Protein 9DDD (pdb70)

Secondary structure (DSSP, 8-state):
-HHHHHTT-GGGG-B-TTSPBPEE--TTT-----HHHHHHHHHHHHH----SS-B--HHHHHHHHHHHHHHHHHHHHHT--GGGEEEESSHHHHHHHHHHHTT-TTSTT---TT-EEEEETT--GGGTHHHHHHHHHH--EEEEE-B-TTSSB-TTS----TTEEEEEEESB-TTT-BBP-HHHHHHHHHTTT-EEEEE-TTTTTTS---HHHHT-SEEEEE------SS-EEEEE-HHHHHHPPPSS-STTSEEEE-SS-EEEPPTTGGG--SS--HHHHHHHHHHHHHHHHH-HHHHHHHHHHHHHHHHHHHHTSTTEEEES-SS-TTB-S-EEEEETTB-HHHHHHHHHHTTEE-EEE---HHHHHHTT-S-EEEE---TT--HHHHHHHHHHHHHHHHH-/--HHHHHTT-GGGG-B-TTSSBPEE--TTT-----HHHHHHHHHHHTTS---SSS--SHHHHHHHHHHHHHHHHHHHHHT--GGGEEEESSHHHHHHHHHHHTT-TT-TT---TT-EEEEETT--GGGTHHHHHHHHHH--EEEEE-B-TTSSB-TTS----TTEEEEEEESB-TTT-BBP-HHHHHHHHHHTT-EEEEE-TTTTTTS---HHHHT-SEEEEE------TT-EEEEE-HHHHHHPPPSS-STTSEEEE-SS-EEEPPTTGGG--SS--HHHHHHHHHHHHHHHHH-HHHHHHHHHHHHHHHHHHHHTSTTEEEES-SS-TTB-S-EEEEETTB-HHHHHHHHHHTTEE-EEE---HHHHHHTT-S-EEEE---TT--HHHHHHHHHHHHHHHHHH-/--HHHHS-HHHHHHHHS-SSBS--S--SEEEEE---EEEEEEE-TTSSBEEEEEEE----HHHHHHHHHHHHHHTT-BHHHHHHHHHHHHHHHTTTTS----HHHHGGGGGGGGGGG-HHHHHHHHHHHHHHHHHHHHHHHH-/-TTTS-HHHHHHHHS-SSBS--SS-SEEEEE---EEEEEEE-TTSSBEEEEEEE----HHHHHHHHHHHHHHTT-BHHHHHHHHHHHHHHHTTTSS----HHHHGGGGGGGGGGG-HHHHHHHHHHHHHHHHHHHHHHHH-

Solvent-accessible surface area: 36269 Å² total

InterPro domains:
  IPR000192 Aminotransferase class V domain [PF00266] (32-403)
  IPR010970 Cysteine desulfurase, SufS [TIGR01979] (12-415)
  IPR010970 Cysteine desulfurase, SufS [cd06453] (32-407)
  IPR015421 Pyridoxal phosphate-dependent transferase, major domain [G3DSA:3.40.640.10] (42-303)
  IPR015422 Pyridoxal phosphate-dependent transferase, small domain [G3DSA:3.90.1150.10] (13-406)
  IPR015424 Pyridoxal phosphate-dependent transferase [SSF53383] (9-409)
  IPR020578 Aminotransferase class-V, pyridoxal-phosphate binding site [PS00595] (224-243)

Nearest PDB structures (foldseek):
  8odq-assembly1_D  TM=1.002E+00  e=4.084E-85  Mycobacterium tuberculosis
  8odq-assembly1_B  TM=1.001E+00  e=7.851E-85  Mycobacterium tuberculosis
  7tlm-assembly1_A-2  TM=9.453E-01  e=9.768E-49  Lancefieldella parvula
  7tlr-assembly1_B  TM=9.310E-01  e=5.805E-48  Lancefieldella parvula
  6a6g-assembly1_A  TM=9.336E-01  e=8.532E-46  Fervidobacterium islandicum

Foldseek 3Di:
DQVVVLVQFVQQQDQAPLRAGAFEQACLVFNGAGPLLVVLLVVCVVPQDDFEPDDDDDSNVSLPCLQQVLLCLVCVQQAHHSQQKAKFQWLLVLLLFVLQLLCDPLFPLRAAALAEAEEELLDDVSQPVSNVVSCVVHVYYYYYFYADQQGAGDPVRDQDDLRYAEYEYECAGSAQQFGHPLQVSLVRCVVNPHAYEYECAPPSLAARHNPVVSVHQKYKYGQSLNFDRRIIMMGGDQVNQQRTAEDDEAPQFFDDDDVVDTHGDGGPSVHPHDGDPSSRSSSSSSSSVVCVVCPNHNFNVVQLVLQLLLLVLQVPDPQKDWRHHSDSVRGGDKTWIDHVPFAQVLLQVLLVSNSYHWDKAPSSCSSCVVVPHGITTMGTDGSNHDNVSSVSSSVSNVVSVVVD/DPLVVVLVQFVQQQDQAPLGHGAFEQACLVFNGAGPLLVVLLVVCVVPQDDFEPPDDDDSNVSLPVLQQVLLCLVCVLQAHHSQQKAKFQWLLVLLLFVLVLLCDPLFPLRAAALAEAEEELLDDVSQPVSNVVSCVNHVHHYDYFYADQQGAGDPVRDADALRYAEYEYECAGSAQQFGHPLQVVLVRCVVNPHAYEYECAPPSLAARHNPVVSVHAKYKYGQSLNFDRRIIMMGGDQVNQQRTAEDDDDPQQFDDDDPVDTHGDGGPSVHDHDGDPSSRSSSSSSSSVVCVVCPNHNFNVVQLVLQLLLLVLQVPDPQKDWNHHSDSVRGGDKTWIDGHPFAQVLLQVLLVSNNYHWDKFPSSCSSQVSVPHGITTMGTDGSNHDNVSSVSSSVSNNVSVVVRD/DLVCLQVPPLLQCCLVVFPQEDDDDDFLFWDWFPCIKIKTWHADPVRFATQGIYMYHDDDSQLRSLLSLLRVQRHGHTLVLSVVLLVQLLCQLCVLLPHQGDCVSRPSSSSNNSNSVVVVCSCSNCGNSVRCNVNSVSSSVSD/DCLQVPPLLQCCLVVFPQEDDDDDFQFWDWFPCIKIKTWHADPVRFATQGIYMYHDDDSQLRSLLSLLRVQRHGHTLVLSVVLLVQLLCQLCVLLPHQGDCVSRPSSSSNSSNSVVVVCSCSNNGNSVSVNVNSVSSSVSD

GO terms:
  GO:0005886 plasma membrane (C, HDA)
  GO:0005515 protein binding (F, IPI)

B-factor: mean 35.49, std 12.73, range [15.18, 85.09]

Structure (mmCIF, N/CA/C/O backbone):
data_9DDD
#
_entry.id   9DDD
#
_cell.length_a   66.799
_cell.length_b   73.616
_cell.length_c   76.349
_cell.angle_alpha   91.03
_cell.angle_beta   100.22
_cell.angle_gamma   110.02
#
_symmetry.space_group_name_H-M   'P 1'
#
loop_
_entity.id
_entity.type
_entity.pdbx_description
1 polymer 'Probable cysteine desulfurase'
2 polymer 'Possible nitrogen fixation related protein'
3 non-polymer ALANINE
4 non-polymer 'ZINC ION'
5 water water
#
loop_
_atom_site.group_PDB
_atom_site.id
_atom_site.type_symbol
_atom_site.label_atom_id
_atom_site.label_alt_id
_atom_site.label_comp_id
_atom_site.label_asym_id
_atom_site.label_entity_id
_atom_site.label_seq_id
_atom_site.pdbx_PDB_ins_code
_atom_site.Cartn_x
_atom_site.Cartn_y
_atom_site.Cartn_z
_atom_site.occupancy
_atom_site.B_iso_or_equiv
_atom_site.auth_seq_id
_atom_site.auth_comp_id
_atom_site.auth_asym_id
_atom_site.auth_atom_id
_atom_site.pdbx_PDB_model_num
ATOM 1 N N . ASP A 1 9 ? -15.177 17.407 -11.120 1.00 49.78 9 ASP A N 1
ATOM 2 C CA . ASP A 1 9 ? -16.383 17.861 -10.377 1.00 50.35 9 ASP A CA 1
ATOM 3 C C . ASP A 1 9 ? -16.425 17.173 -9.014 1.00 47.91 9 ASP A C 1
ATOM 4 O O . ASP A 1 9 ? -16.812 16.012 -8.910 1.00 45.39 9 ASP A O 1
ATOM 9 N N . LEU A 1 10 ? -16.088 17.937 -7.969 1.00 46.84 10 LEU A N 1
ATOM 10 C CA . LEU A 1 10 ? -15.787 17.392 -6.657 1.00 46.06 10 LEU A CA 1
ATOM 11 C C . LEU A 1 10 ? -17.070 17.008 -5.919 1.00 44.85 10 LEU A C 1
ATOM 12 O O . LEU A 1 10 ? -17.098 15.987 -5.234 1.00 40.91 10 LEU A O 1
ATOM 17 N N . ALA A 1 11 ? -18.128 17.821 -6.067 1.00 41.91 11 ALA A N 1
ATOM 18 C CA . ALA A 1 11 ? -19.427 17.540 -5.464 1.00 39.33 11 ALA A CA 1
ATOM 19 C C . ALA A 1 11 ? -20.009 16.234 -6.009 1.00 36.25 11 ALA A C 1
ATOM 20 O O . ALA A 1 11 ? -20.627 15.479 -5.263 1.00 37.21 11 ALA A O 1
ATOM 22 N N . ALA A 1 12 ? -19.814 15.980 -7.309 1.00 33.76 12 ALA A N 1
ATOM 23 C CA . ALA A 1 12 ? -20.313 14.772 -7.949 1.00 34.44 12 ALA A CA 1
ATOM 24 C C . ALA A 1 12 ? -19.477 13.555 -7.539 1.00 33.87 12 ALA A C 1
ATOM 25 O O . ALA A 1 12 ? -20.026 12.464 -7.393 1.00 33.84 12 ALA A O 1
ATOM 27 N N . ILE A 1 13 ? -18.159 13.748 -7.372 1.00 32.21 13 ILE A N 1
ATOM 28 C CA . ILE A 1 13 ? -17.268 12.698 -6.887 1.00 32.88 13 ILE A CA 1
ATOM 29 C C . ILE A 1 13 ? -17.680 12.293 -5.469 1.00 30.56 13 ILE A C 1
ATOM 30 O O . ILE A 1 13 ? -17.912 11.111 -5.206 1.00 29.27 13 ILE A O 1
ATOM 35 N N . ARG A 1 14 ? -17.842 13.281 -4.581 1.00 29.02 14 ARG A N 1
ATOM 36 C CA . ARG A 1 14 ? -18.175 13.028 -3.187 1.00 28.91 14 ARG A CA 1
ATOM 37 C C . ARG A 1 14 ? -19.533 12.341 -3.049 1.00 30.15 14 ARG A C 1
ATOM 38 O O . ARG A 1 14 ? -19.707 11.523 -2.140 1.00 28.76 14 ARG A O 1
ATOM 46 N N . ALA A 1 15 ? -20.477 12.647 -3.955 1.00 29.28 15 ALA A N 1
ATOM 47 C CA . ALA A 1 15 ? -21.802 12.040 -3.916 1.00 30.97 15 ALA A CA 1
ATOM 48 C C . ALA A 1 15 ? -21.750 10.539 -4.209 1.00 29.74 15 ALA A C 1
ATOM 49 O O . ALA A 1 15 ? -22.723 9.840 -3.942 1.00 28.66 15 ALA A O 1
ATOM 51 N N . ASP A 1 16 ? -20.624 10.047 -4.751 1.00 31.04 16 ASP A N 1
ATOM 52 C CA . ASP A 1 16 ? -20.452 8.627 -5.028 1.00 29.75 16 ASP A CA 1
ATOM 53 C C . ASP A 1 16 ? -20.111 7.827 -3.765 1.00 28.43 16 ASP A C 1
ATOM 54 O O . ASP A 1 16 ? -20.229 6.602 -3.789 1.00 27.43 16 ASP A O 1
ATOM 59 N N . PHE A 1 17 ? -19.682 8.492 -2.680 1.00 26.35 17 PHE A N 1
ATOM 60 C CA . PHE A 1 17 ? -19.179 7.799 -1.496 1.00 26.40 17 PHE A CA 1
ATOM 61 C C . PHE A 1 17 ? -20.148 7.939 -0.320 1.00 26.68 17 PHE A C 1
ATOM 62 O O . PHE A 1 17 ? -20.139 8.963 0.366 1.00 27.14 17 PHE A O 1
ATOM 70 N N . PRO A 1 18 ? -20.979 6.916 -0.005 1.00 26.50 18 PRO A N 1
ATOM 71 C CA . PRO A 1 18 ? -21.961 7.037 1.077 1.00 27.45 18 PRO A CA 1
ATOM 72 C C . PRO A 1 18 ? -21.400 7.411 2.450 1.00 26.35 18 PRO A C 1
ATOM 73 O O . PRO A 1 18 ? -22.055 8.118 3.210 1.00 25.41 18 PRO A O 1
ATOM 77 N N . ILE A 1 19 ? -20.174 6.969 2.765 1.00 25.12 19 ILE A N 1
ATOM 78 C CA . ILE A 1 19 ? -19.636 7.156 4.107 1.00 25.17 19 ILE A CA 1
ATOM 79 C C . ILE A 1 19 ? -19.357 8.635 4.383 1.00 25.44 19 ILE A C 1
ATOM 80 O O . ILE A 1 19 ? -19.331 9.048 5.541 1.00 24.12 19 ILE A O 1
ATOM 85 N N . LEU A 1 20 ? -19.148 9.427 3.323 1.00 26.32 20 LEU A N 1
ATOM 86 C CA . LEU A 1 20 ? -18.772 10.823 3.470 1.00 29.98 20 LEU A CA 1
ATOM 87 C C . LEU A 1 20 ? -19.921 11.679 4.009 1.00 31.20 20 LEU A C 1
ATOM 88 O O . LEU A 1 20 ? -19.679 12.821 4.383 1.00 31.61 20 LEU A O 1
ATOM 93 N N . LYS A 1 21 ? -21.144 11.127 4.050 1.00 33.27 21 LYS A N 1
ATOM 94 C CA . LYS A 1 21 ? -22.304 11.801 4.615 1.00 35.22 21 LYS A CA 1
ATOM 95 C C . LYS A 1 21 ? -22.385 11.588 6.124 1.00 35.49 21 LYS A C 1
ATOM 96 O O . LYS A 1 21 ? -23.218 12.198 6.796 1.00 33.02 21 LYS A O 1
ATOM 102 N N . ARG A 1 22 ? -21.532 10.715 6.670 1.00 32.03 22 ARG A N 1
ATOM 103 C CA . ARG A 1 22 ? -21.728 10.294 8.042 1.00 31.48 22 ARG A CA 1
ATOM 104 C C . ARG A 1 22 ? -21.431 11.433 9.018 1.00 29.76 22 ARG A C 1
ATOM 105 O O . ARG A 1 22 ? -20.448 12.156 8.870 1.00 28.21 22 ARG A O 1
ATOM 113 N N . ILE A 1 23 ? -22.288 11.552 10.042 1.00 28.99 23 ILE A N 1
ATOM 114 C CA . ILE A 1 23 ? -22.089 12.494 11.133 1.00 29.67 23 ILE A CA 1
ATOM 115 C C . ILE A 1 23 ? -21.423 11.750 12.284 1.00 28.70 23 ILE A C 1
ATOM 116 O O . ILE A 1 23 ? -21.897 10.696 12.693 1.00 27.75 23 ILE A O 1
ATOM 121 N N . MET A 1 24 ? -20.327 12.317 12.796 1.00 27.36 24 MET A N 1
ATOM 122 C CA . MET A 1 24 ? -19.488 11.635 13.763 1.00 30.29 24 MET A CA 1
ATOM 123 C C . MET A 1 24 ? -19.994 11.939 15.174 1.00 31.98 24 MET A C 1
ATOM 124 O O . MET A 1 24 ? -20.929 12.712 15.342 1.00 30.48 24 MET A O 1
ATOM 129 N N . ARG A 1 25 ? -19.388 11.314 16.192 1.00 35.04 25 ARG A N 1
ATOM 130 C CA . ARG A 1 25 ? -19.964 11.320 17.532 1.00 36.63 25 ARG A CA 1
ATOM 131 C C . ARG A 1 25 ? -19.993 12.737 18.120 1.00 38.97 25 ARG A C 1
ATOM 132 O O . ARG A 1 25 ? -20.800 13.010 19.004 1.00 42.43 25 ARG A O 1
ATOM 140 N N . GLY A 1 26 ? -19.123 13.632 17.635 1.00 36.35 26 GLY A N 1
ATOM 141 C CA . GLY A 1 26 ? -19.078 15.005 18.114 1.00 37.99 26 GLY A CA 1
ATOM 142 C C . GLY A 1 26 ? -20.087 15.937 17.440 1.00 38.06 26 GLY A C 1
ATOM 143 O O . GLY A 1 26 ? -20.109 17.119 17.757 1.00 39.67 26 GLY A O 1
ATOM 144 N N . GLY A 1 27 ? -20.907 15.422 16.512 1.00 38.12 27 GLY A N 1
ATOM 145 C CA . GLY A 1 27 ? -21.897 16.227 15.806 1.00 38.53 27 GLY A CA 1
ATOM 146 C C . GLY A 1 27 ? -21.363 16.820 14.500 1.00 38.37 27 GLY A C 1
ATOM 147 O O . GLY A 1 27 ? -22.112 17.423 13.738 1.00 40.57 27 GLY A O 1
ATOM 148 N N . ASN A 1 28 ? -20.068 16.620 14.234 1.00 37.36 28 ASN A N 1
ATOM 149 C CA . ASN A 1 28 ? -19.416 17.136 13.042 1.00 37.10 28 ASN A CA 1
ATOM 150 C C . ASN A 1 28 ? -19.451 16.088 11.928 1.00 34.08 28 ASN A C 1
ATOM 151 O O . ASN A 1 28 ? -19.239 14.899 12.178 1.00 30.81 28 ASN A O 1
ATOM 156 N N . PRO A 1 29 ? -19.663 16.495 10.655 1.00 32.51 29 PRO A N 1
ATOM 157 C CA . PRO A 1 29 ? -19.540 15.572 9.534 1.00 31.57 29 PRO A CA 1
ATOM 158 C C . PRO A 1 29 ? -18.099 15.076 9.389 1.00 29.79 29 PRO A C 1
ATOM 159 O O . PRO A 1 29 ? -17.141 15.788 9.697 1.00 27.03 29 PRO A O 1
ATOM 163 N N . LEU A 1 30 ? -17.977 13.823 8.933 1.00 28.46 30 LEU A N 1
ATOM 164 C CA . LEU A 1 30 ? -16.691 13.175 8.743 1.00 26.32 30 LEU A CA 1
ATOM 165 C C . LEU A 1 30 ? -15.835 14.021 7.802 1.00 25.78 30 LEU A C 1
ATOM 166 O O . LEU A 1 30 ? -16.298 14.409 6.731 1.00 27.37 30 LEU A O 1
ATOM 171 N N . ALA A 1 31 ? -14.609 14.329 8.238 1.00 25.44 31 ALA A N 1
ATOM 172 C CA . ALA A 1 31 ? -13.551 14.785 7.351 1.00 25.02 31 ALA A CA 1
ATOM 173 C C . ALA A 1 31 ? -12.462 13.719 7.360 1.00 23.48 31 ALA A C 1
ATOM 174 O O . ALA A 1 31 ? -11.649 13.665 8.275 1.00 24.86 31 ALA A O 1
ATOM 176 N N . TYR A 1 32 ? -12.482 12.845 6.355 1.00 22.53 32 TYR A N 1
ATOM 177 C CA . TYR A 1 32 ? -11.634 11.667 6.370 1.00 22.43 32 TYR A CA 1
ATOM 178 C C . TYR A 1 32 ? -10.298 11.994 5.709 1.00 21.56 32 TYR A C 1
ATOM 179 O O . TYR A 1 32 ? -10.208 12.007 4.483 1.00 22.44 32 TYR A O 1
ATOM 188 N N . LEU A 1 33 ? -9.280 12.260 6.537 1.00 21.42 33 LEU A N 1
ATOM 189 C CA . LEU A 1 33 ? -7.927 12.521 6.057 1.00 21.35 33 LEU A CA 1
ATOM 190 C C . LEU A 1 33 ? -6.997 11.358 6.410 1.00 21.08 33 LEU A C 1
ATOM 191 O O . LEU A 1 33 ? -5.869 11.589 6.828 1.00 20.21 33 LEU A O 1
ATOM 196 N N . ASP A 1 34 ? -7.452 10.111 6.206 1.00 21.98 34 ASP A N 1
ATOM 197 C CA . ASP A 1 34 ? -6.632 8.946 6.511 1.00 23.98 34 ASP A CA 1
ATOM 198 C C . ASP A 1 34 ? -6.724 7.913 5.382 1.00 24.64 34 ASP A C 1
ATOM 199 O O . ASP A 1 34 ? -6.581 6.718 5.631 1.00 24.50 34 ASP A O 1
ATOM 204 N N . SER A 1 35 ? -6.926 8.383 4.141 1.00 23.31 35 SER A N 1
ATOM 205 C CA . SER A 1 35 ? -6.909 7.540 2.954 1.00 24.78 35 SER A CA 1
ATOM 206 C C . SER A 1 35 ? -5.556 6.843 2.753 1.00 25.40 35 SER A C 1
ATOM 207 O O . SER A 1 35 ? -5.467 5.824 2.065 1.00 25.20 35 SER A O 1
ATOM 210 N N . GLY A 1 36 ? -4.492 7.383 3.357 1.00 26.04 36 GLY A N 1
ATOM 211 C CA . GLY A 1 36 ? -3.195 6.726 3.331 1.00 26.74 36 GLY A CA 1
ATOM 212 C C . GLY A 1 36 ? -3.211 5.354 4.007 1.00 27.10 36 GLY A C 1
ATOM 213 O O . GLY A 1 36 ? -2.432 4.485 3.629 1.00 27.55 36 GLY A O 1
ATOM 214 N N . ALA A 1 37 ? -4.068 5.187 5.028 1.00 25.73 37 ALA A N 1
ATOM 215 C CA . ALA A 1 37 ? -4.226 3.920 5.727 1.00 26.78 37 ALA A CA 1
ATOM 216 C C . ALA A 1 37 ? -5.200 3.019 4.966 1.00 26.28 37 ALA A C 1
ATOM 217 O O . ALA A 1 37 ? -4.9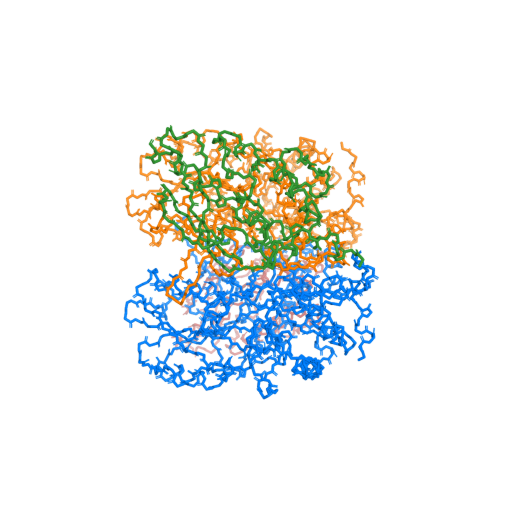20 1.841 4.775 1.00 25.99 37 ALA A O 1
ATOM 219 N N . THR A 1 38 ? -6.352 3.580 4.575 1.00 23.86 38 THR A N 1
ATOM 220 C CA . THR A 1 38 ? -7.338 2.876 3.768 1.00 22.39 38 THR A CA 1
ATOM 221 C C . THR A 1 38 ? -8.299 3.910 3.180 1.00 21.58 38 THR A C 1
ATOM 222 O O . THR A 1 38 ? -8.717 4.843 3.867 1.00 21.81 38 THR A O 1
ATOM 226 N N . SER A 1 39 ? -8.628 3.751 1.896 1.00 21.43 39 SER A N 1
ATOM 227 C CA . SER A 1 39 ? -9.496 4.692 1.206 1.00 22.52 39 SER A CA 1
ATOM 228 C C . SER A 1 39 ? -10.951 4.251 1.361 1.00 22.16 39 SER A C 1
ATOM 229 O O . SER A 1 39 ? -11.224 3.120 1.766 1.00 21.85 39 SER A O 1
ATOM 232 N N . GLN A 1 40 ? -11.883 5.169 1.069 1.00 22.39 40 GLN A N 1
ATOM 233 C CA . GLN A 1 40 ? -13.304 4.866 1.077 1.00 23.65 40 GLN A CA 1
ATOM 234 C C . GLN A 1 40 ? -13.739 4.397 -0.314 1.00 24.11 40 GLN A C 1
ATOM 235 O O . GLN A 1 40 ? -12.984 4.501 -1.283 1.00 22.87 40 GLN A O 1
ATOM 241 N N . ARG A 1 41 ? -14.958 3.844 -0.387 1.00 25.14 41 ARG A N 1
ATOM 242 C CA . ARG A 1 41 ? -15.424 3.101 -1.548 1.00 25.61 41 ARG A CA 1
ATOM 243 C C . ARG A 1 41 ? -16.575 3.846 -2.220 1.00 24.95 41 ARG A C 1
ATOM 244 O O . ARG A 1 41 ? -17.549 4.199 -1.561 1.00 22.77 41 ARG A O 1
ATOM 252 N N . PRO A 1 42 ? -16.508 4.094 -3.546 1.00 24.24 42 PRO A N 1
ATOM 253 C CA . PRO A 1 42 ? -17.650 4.637 -4.278 1.00 25.42 42 PRO A CA 1
ATOM 254 C C . PRO A 1 42 ? -18.675 3.551 -4.612 1.00 26.27 42 PRO A C 1
ATOM 255 O O . PRO A 1 42 ? -18.337 2.367 -4.696 1.00 23.84 42 PRO A O 1
ATOM 259 N N . LEU A 1 43 ? -19.929 3.977 -4.811 1.00 26.75 43 LEU A N 1
ATOM 260 C CA . LEU A 1 43 ? -21.019 3.081 -5.168 1.00 29.08 43 LEU A CA 1
ATOM 261 C C . LEU A 1 43 ? -20.644 2.218 -6.372 1.00 27.75 43 LEU A C 1
ATOM 262 O O . LEU A 1 43 ? -21.065 1.067 -6.458 1.00 27.97 43 LEU A O 1
ATOM 267 N N . GLN A 1 44 ? -19.860 2.778 -7.299 1.00 26.32 44 GLN A N 1
ATOM 268 C CA . GLN A 1 44 ? -19.516 2.096 -8.535 1.00 27.42 44 GLN A CA 1
ATOM 269 C C . GLN A 1 44 ? -18.739 0.813 -8.220 1.00 26.19 44 GLN A C 1
ATOM 270 O O . GLN A 1 44 ? -18.906 -0.201 -8.892 1.00 25.63 44 GLN A O 1
ATOM 276 N N . VAL A 1 45 ? -17.895 0.866 -7.187 1.00 25.03 45 VAL A N 1
ATOM 277 C CA . VAL A 1 45 ? -17.080 -0.273 -6.797 1.00 24.48 45 VAL A CA 1
ATOM 278 C C . VAL A 1 45 ? -17.932 -1.275 -6.021 1.00 23.54 45 VAL A C 1
ATOM 279 O O . VAL A 1 45 ? -17.870 -2.470 -6.302 1.00 22.90 45 VAL A O 1
ATOM 283 N N . LEU A 1 46 ? -18.707 -0.770 -5.047 1.00 23.96 46 LEU A N 1
ATOM 284 C CA . LEU A 1 46 ? -19.596 -1.582 -4.227 1.00 24.79 46 LEU A CA 1
ATOM 285 C C . LEU A 1 46 ? -20.598 -2.324 -5.110 1.00 26.29 46 LEU A C 1
ATOM 286 O O . LEU A 1 46 ? -20.886 -3.491 -4.862 1.00 24.98 46 LEU A O 1
ATOM 291 N N . ASP A 1 47 ? -21.118 -1.629 -6.134 1.00 26.03 47 ASP A N 1
ATOM 292 C CA . ASP A 1 47 ? -22.145 -2.172 -7.009 1.00 26.26 47 ASP A CA 1
ATOM 293 C C . ASP A 1 47 ? -21.560 -3.190 -7.989 1.00 24.05 47 ASP A C 1
ATOM 294 O O . ASP A 1 47 ? -22.183 -4.217 -8.226 1.00 23.20 47 ASP A O 1
ATOM 299 N N . ALA A 1 48 ? -20.373 -2.935 -8.547 1.00 24.45 48 ALA A N 1
ATOM 300 C CA . ALA A 1 48 ? -19.753 -3.890 -9.460 1.00 26.15 48 ALA A CA 1
ATOM 301 C C . ALA A 1 48 ? -19.590 -5.261 -8.795 1.00 26.42 48 ALA A C 1
ATOM 302 O O . ALA A 1 48 ? -19.871 -6.297 -9.412 1.00 24.29 48 ALA A O 1
ATOM 304 N N . GLU A 1 49 ? -19.116 -5.255 -7.543 1.00 26.32 49 GLU A N 1
ATOM 305 C CA . GLU A 1 49 ? -18.862 -6.482 -6.802 1.00 27.62 49 GLU A CA 1
ATOM 306 C C . GLU A 1 49 ? -20.177 -7.193 -6.471 1.00 27.03 49 GLU A C 1
ATOM 307 O O . GLU A 1 49 ? -20.293 -8.405 -6.643 1.00 25.36 49 GLU A O 1
ATOM 313 N N . ARG A 1 50 ? -21.164 -6.433 -5.988 1.00 27.74 50 ARG A N 1
ATOM 314 C CA . ARG A 1 50 ? -22.441 -7.005 -5.591 1.00 28.37 50 ARG A CA 1
ATOM 315 C C . ARG A 1 50 ? -23.192 -7.561 -6.803 1.00 27.08 50 ARG A C 1
ATOM 316 O O . ARG A 1 50 ? -23.838 -8.601 -6.689 1.00 26.35 50 ARG A O 1
ATOM 324 N N . GLU A 1 51 ? -23.097 -6.879 -7.954 1.00 28.27 51 GLU A N 1
ATOM 325 C CA . GLU A 1 51 ? -23.727 -7.339 -9.188 1.00 30.10 51 GLU A CA 1
ATOM 326 C C . GLU A 1 51 ? -23.085 -8.643 -9.668 1.00 27.56 51 GLU A C 1
ATOM 327 O O . GLU A 1 51 ? -23.782 -9.535 -10.149 1.00 25.25 51 GLU A O 1
ATOM 333 N N . PHE A 1 52 ? -21.752 -8.734 -9.570 1.00 25.26 52 PHE A N 1
ATOM 334 C CA . PHE A 1 52 ? -21.047 -9.967 -9.889 1.00 25.02 52 PHE A CA 1
ATOM 335 C C . PHE A 1 52 ? -21.510 -11.108 -8.981 1.00 24.31 52 PHE A C 1
ATOM 336 O O . PHE A 1 52 ? -21.769 -12.213 -9.447 1.00 25.02 52 PHE A O 1
ATOM 344 N N . LEU A 1 53 ? -21.608 -10.845 -7.673 1.00 24.04 53 LEU A N 1
ATOM 345 C CA . LEU A 1 53 ? -21.900 -11.891 -6.706 1.00 23.29 53 LEU A CA 1
ATOM 346 C C . LEU A 1 53 ? -23.336 -12.413 -6.839 1.00 24.02 53 LEU A C 1
ATOM 347 O O . LEU A 1 53 ? -23.580 -13.594 -6.603 1.00 23.84 53 LEU A O 1
ATOM 352 N N . THR A 1 54 ? -24.284 -11.550 -7.223 1.00 25.10 54 THR A N 1
ATOM 353 C CA . THR A 1 54 ? -25.681 -11.957 -7.308 1.00 26.38 54 THR A CA 1
ATOM 354 C C . THR A 1 54 ? -26.042 -12.486 -8.701 1.00 28.19 54 THR A C 1
ATOM 355 O O . THR A 1 54 ? -27.165 -12.965 -8.889 1.00 28.57 54 THR A O 1
ATOM 359 N N . ALA A 1 55 ? -25.103 -12.466 -9.663 1.00 27.90 55 ALA A N 1
ATOM 360 C CA . ALA A 1 55 ? -25.416 -12.871 -11.033 1.00 30.52 55 ALA A CA 1
ATOM 361 C C . ALA A 1 55 ? -24.503 -13.990 -11.547 1.00 30.79 55 ALA A C 1
ATOM 362 O O . ALA A 1 55 ? -25.002 -14.955 -12.129 1.00 29.47 55 ALA A O 1
ATOM 364 N N . SER A 1 56 ? -23.179 -13.863 -11.339 1.00 29.49 56 SER A N 1
ATOM 365 C CA . SER A 1 56 ? -22.200 -14.623 -12.105 1.00 29.88 56 SER A CA 1
ATOM 366 C C . SER A 1 56 ? -21.208 -15.384 -11.224 1.00 29.30 56 SER A C 1
ATOM 367 O O . SER A 1 56 ? -20.171 -15.810 -11.729 1.00 30.63 56 SER A O 1
ATOM 370 N N . ASN A 1 57 ? -21.526 -15.576 -9.936 1.00 28.10 57 ASN A N 1
ATOM 371 C CA . ASN A 1 57 ? -20.593 -16.166 -8.987 1.00 27.43 57 ASN A CA 1
ATOM 372 C C . ASN A 1 57 ? -20.450 -17.666 -9.243 1.00 27.83 57 ASN A C 1
ATOM 373 O O . ASN A 1 57 ? -21.373 -18.450 -9.038 1.00 29.85 57 ASN A O 1
ATOM 378 N N . GLY A 1 58 ? -19.256 -18.051 -9.687 1.00 27.93 58 GLY A N 1
ATOM 379 C CA . GLY A 1 58 ? -18.903 -19.438 -9.934 1.00 27.28 58 GLY A CA 1
ATOM 380 C C . GLY A 1 58 ? -17.390 -19.574 -9.838 1.00 27.69 58 GLY A C 1
ATOM 381 O O . GLY A 1 58 ? -16.702 -18.557 -9.732 1.00 28.31 58 GLY A O 1
ATOM 382 N N . ALA A 1 59 ? -16.881 -20.809 -9.855 1.00 28.02 59 ALA A N 1
ATOM 383 C CA . ALA A 1 59 ? -15.446 -21.027 -9.738 1.00 30.06 59 ALA A CA 1
ATOM 384 C C . ALA A 1 59 ? -14.749 -20.603 -11.033 1.00 31.47 59 ALA A C 1
ATOM 385 O O . ALA A 1 59 ? -15.323 -20.730 -12.112 1.00 33.12 59 ALA A O 1
ATOM 387 N N . VAL A 1 60 ? -13.513 -20.098 -10.919 1.00 30.68 60 VAL A N 1
ATOM 388 C CA . VAL A 1 60 ? -12.771 -19.598 -12.068 1.00 33.10 60 VAL A CA 1
ATOM 389 C C . VAL A 1 60 ? -11.800 -20.676 -12.550 1.00 33.86 60 VAL A C 1
ATOM 390 O O . VAL A 1 60 ? -11.249 -21.410 -11.737 1.00 33.54 60 VAL A O 1
ATOM 394 N N . HIS A 1 61 ? -11.600 -20.755 -13.872 1.00 36.87 61 HIS A N 1
ATOM 395 C CA . HIS A 1 61 ? -10.618 -21.646 -14.481 1.00 42.98 61 HIS A CA 1
ATOM 396 C C . HIS A 1 61 ? -10.940 -23.109 -14.183 1.00 48.44 61 HIS A C 1
ATOM 397 O O . HIS A 1 61 ? -10.038 -23.925 -13.996 1.00 51.84 61 HIS A O 1
ATOM 404 N N . ARG A 1 62 ? -12.235 -23.430 -14.142 1.00 55.91 62 ARG A N 1
ATOM 405 C CA . ARG A 1 62 ? -12.687 -24.803 -13.979 1.00 59.87 62 ARG A CA 1
ATOM 406 C C . ARG A 1 62 ? -13.605 -25.133 -15.154 1.00 58.83 62 ARG A C 1
ATOM 407 O O . ARG A 1 62 ? -13.916 -24.270 -15.974 1.00 54.53 62 ARG A O 1
ATOM 415 N N . GLY A 1 63 ? -14.027 -26.398 -15.223 1.00 59.50 63 GLY A N 1
ATOM 416 C CA . GLY A 1 63 ? -14.920 -26.856 -16.272 1.00 57.80 63 GLY A CA 1
ATOM 417 C C . GLY A 1 63 ? -16.244 -27.346 -15.692 1.00 56.33 63 GLY A C 1
ATOM 418 O O . GLY A 1 63 ? -16.251 -27.986 -14.641 1.00 53.99 63 GLY A O 1
ATOM 419 N N . ALA A 1 64 ? -17.359 -27.045 -16.374 1.00 54.45 64 ALA A N 1
ATOM 420 C CA . ALA A 1 64 ? -17.376 -26.205 -17.565 1.00 50.90 64 ALA A CA 1
ATOM 421 C C . ALA A 1 64 ? -18.736 -25.525 -17.713 1.00 45.15 64 ALA A C 1
ATOM 422 O O . ALA A 1 64 ? -19.157 -25.209 -18.823 1.00 46.26 64 ALA A O 1
ATOM 424 N N . HIS A 1 65 ? -19.405 -25.263 -16.585 1.00 37.63 65 HIS A N 1
ATOM 425 C CA . HIS A 1 65 ? -20.753 -24.721 -16.617 1.00 35.97 65 HIS A CA 1
ATOM 426 C C . HIS A 1 65 ? -20.706 -23.206 -16.817 1.00 33.76 65 HIS A C 1
ATOM 427 O O . HIS A 1 65 ? -19.637 -22.592 -16.792 1.00 31.88 65 HIS A O 1
ATOM 434 N N . GLN A 1 66 ? -21.885 -22.618 -17.039 1.00 32.08 66 GLN A N 1
ATOM 435 C CA . GLN A 1 66 ? -22.014 -21.246 -17.503 1.00 31.92 66 GLN A CA 1
ATOM 436 C C . GLN A 1 66 ? -21.472 -20.241 -16.481 1.00 31.66 66 GLN A C 1
ATOM 437 O O . GLN A 1 66 ? -20.852 -19.247 -16.873 1.00 28.27 66 GLN A O 1
ATOM 443 N N . LEU A 1 67 ? -21.751 -20.468 -15.184 1.00 29.55 67 LEU A N 1
ATOM 444 C CA . LEU A 1 67 ? -21.320 -19.544 -14.141 1.00 29.60 67 LEU A CA 1
ATOM 445 C C . LEU A 1 67 ? -19.794 -19.512 -14.081 1.00 28.21 67 LEU A C 1
ATOM 446 O O . LEU A 1 67 ? -19.213 -18.460 -13.857 1.00 27.78 67 LEU A O 1
ATOM 451 N N . MET A 1 68 ? -19.160 -20.666 -14.303 1.00 28.89 68 MET A N 1
ATOM 452 C CA . MET A 1 68 ? -17.710 -20.759 -14.367 1.00 31.25 68 MET A CA 1
ATOM 453 C C . MET A 1 68 ? -17.157 -19.888 -15.492 1.00 30.20 68 MET A C 1
ATOM 454 O O . MET A 1 68 ? -16.131 -19.234 -15.311 1.00 27.66 68 MET A O 1
ATOM 459 N N . GLU A 1 69 ? -17.824 -19.907 -16.653 1.00 30.80 69 GLU A N 1
ATOM 460 C CA . GLU A 1 69 ? -17.384 -19.152 -17.821 1.00 32.24 69 GLU A CA 1
ATOM 461 C C . GLU A 1 69 ? -17.484 -17.649 -17.543 1.00 30.56 69 GLU A C 1
ATOM 462 O O . GLU A 1 69 ? -16.555 -16.900 -17.838 1.00 29.31 69 GLU A O 1
ATOM 468 N N . GLU A 1 70 ? -18.604 -17.214 -16.953 1.00 29.70 70 GLU A N 1
ATOM 469 C CA . GLU A 1 70 ? -18.821 -15.805 -16.647 1.00 30.81 70 GLU A CA 1
ATOM 470 C C . GLU A 1 70 ? -17.859 -15.308 -15.561 1.00 28.49 70 GLU A C 1
ATOM 471 O O . GLU A 1 70 ? -17.340 -14.199 -15.660 1.00 27.23 70 GLU A O 1
ATOM 477 N N . ALA A 1 71 ? -17.649 -16.118 -14.517 1.00 27.74 71 ALA A N 1
ATOM 478 C CA . ALA A 1 71 ? -16.686 -15.796 -13.473 1.00 27.43 71 ALA A CA 1
ATOM 479 C C . ALA A 1 71 ? -15.283 -15.639 -14.060 1.00 26.95 71 ALA A C 1
ATOM 480 O O . ALA A 1 71 ? -14.564 -14.711 -13.700 1.00 25.77 71 ALA A O 1
ATOM 482 N N . THR A 1 72 ? -14.885 -16.567 -14.937 1.00 28.27 72 THR A N 1
ATOM 483 C CA . THR A 1 72 ? -13.539 -16.553 -15.497 1.00 29.46 72 THR A CA 1
ATOM 484 C C . THR A 1 72 ? -13.335 -15.286 -16.329 1.00 29.44 72 THR A C 1
ATOM 485 O O . THR A 1 72 ? -12.316 -14.600 -16.200 1.00 28.05 72 THR A O 1
ATOM 489 N N . ASP A 1 73 ? -14.331 -14.959 -17.156 1.00 29.86 73 ASP A N 1
ATOM 490 C CA . ASP A 1 73 ? -14.311 -13.745 -17.955 1.00 31.84 73 ASP A CA 1
ATOM 491 C C . ASP A 1 73 ? -14.151 -12.506 -17.071 1.00 30.18 73 ASP A C 1
ATOM 492 O O . ASP A 1 73 ? -13.382 -11.607 -17.406 1.00 29.28 73 ASP A O 1
ATOM 497 N N . ALA A 1 74 ? -14.915 -12.431 -15.976 1.00 27.79 74 ALA A N 1
ATOM 498 C CA . ALA A 1 74 ? -14.868 -11.266 -15.101 1.00 28.19 74 ALA A CA 1
ATOM 499 C C . ALA A 1 74 ? -13.490 -11.149 -14.453 1.00 27.29 74 ALA A C 1
ATOM 500 O O . ALA A 1 74 ? -12.968 -10.046 -14.309 1.00 27.81 74 ALA A O 1
ATOM 502 N N . TYR A 1 75 ? -12.924 -12.299 -14.062 1.00 26.93 75 TYR A N 1
ATOM 503 C CA . TYR A 1 75 ? -11.617 -12.380 -13.432 1.00 27.75 75 TYR A CA 1
ATOM 504 C C . TYR A 1 75 ? -10.524 -11.898 -14.385 1.00 28.30 75 TYR A C 1
ATOM 505 O O . TYR A 1 75 ? -9.693 -11.077 -14.004 1.00 27.49 75 TYR A O 1
ATOM 514 N N . GLU A 1 76 ? -10.508 -12.425 -15.616 1.00 29.41 76 GLU A N 1
ATOM 515 C CA . GLU A 1 76 ? -9.413 -12.162 -16.538 1.00 31.19 76 GLU A CA 1
ATOM 516 C C . GLU A 1 76 ? -9.568 -10.779 -17.168 1.00 30.30 76 GLU A C 1
ATOM 517 O O . GLU A 1 76 ? -8.567 -10.120 -17.448 1.00 28.72 76 GLU A O 1
ATOM 523 N N . GLN A 1 77 ? -10.810 -10.321 -17.365 1.00 30.33 77 GLN A N 1
ATOM 524 C CA . GLN A 1 77 ? -11.039 -8.958 -17.826 1.00 31.43 77 GLN A CA 1
ATOM 525 C C . GLN A 1 77 ? -10.642 -7.967 -16.726 1.00 31.10 77 GLN A C 1
ATOM 526 O O . GLN A 1 77 ? -10.124 -6.889 -17.017 1.00 28.93 77 GLN A O 1
ATOM 532 N N . GLY A 1 78 ? -10.887 -8.330 -15.460 1.00 27.90 78 GLY A N 1
ATOM 533 C CA . GLY A 1 78 ? -10.476 -7.498 -14.342 1.00 25.93 78 GLY A CA 1
ATOM 534 C C . GLY A 1 78 ? -8.962 -7.314 -14.307 1.00 25.65 78 GLY A C 1
ATOM 535 O O . GLY A 1 78 ? -8.488 -6.191 -14.138 1.00 23.09 78 GLY A O 1
ATOM 536 N N . ARG A 1 79 ? -8.223 -8.423 -14.487 1.00 24.77 79 ARG A N 1
ATOM 537 C CA . ARG A 1 79 ? -6.769 -8.400 -14.521 1.00 25.77 79 ARG A CA 1
ATOM 538 C C . ARG A 1 79 ? -6.295 -7.472 -15.638 1.00 26.60 79 ARG A C 1
ATOM 539 O O . ARG A 1 79 ? -5.328 -6.729 -15.467 1.00 25.08 79 ARG A O 1
ATOM 547 N N . ALA A 1 80 ? -6.968 -7.556 -16.791 1.00 26.94 80 ALA A N 1
ATOM 548 C CA . ALA A 1 80 ? -6.616 -6.770 -17.962 1.00 27.79 80 ALA A CA 1
ATOM 549 C C . ALA A 1 80 ? -6.874 -5.281 -17.715 1.00 26.57 80 ALA A C 1
ATOM 550 O O . ALA A 1 80 ? -6.059 -4.455 -18.097 1.00 28.55 80 ALA A O 1
ATOM 552 N N . ASP A 1 81 ? -7.999 -4.940 -17.080 1.00 26.81 81 ASP A N 1
ATOM 553 C CA . ASP A 1 81 ? -8.332 -3.553 -16.775 1.00 27.49 81 ASP A CA 1
ATOM 554 C C . ASP A 1 81 ? -7.323 -2.940 -15.798 1.00 26.00 81 ASP A C 1
ATOM 555 O O . ASP A 1 81 ? -6.954 -1.774 -15.931 1.00 25.74 81 ASP A O 1
ATOM 560 N N . ILE A 1 82 ? -6.899 -3.719 -14.798 1.00 24.00 82 ILE A N 1
ATOM 561 C CA . ILE A 1 82 ? -5.955 -3.241 -13.803 1.00 23.70 82 ILE A CA 1
ATOM 562 C C . ILE A 1 82 ? -4.576 -3.070 -14.453 1.00 23.37 82 ILE A C 1
ATOM 563 O O . ILE A 1 82 ? -3.870 -2.108 -14.149 1.00 22.72 82 ILE A O 1
ATOM 568 N N . ALA A 1 83 ? -4.191 -3.999 -15.345 1.00 23.63 83 ALA A N 1
ATOM 569 C CA . ALA A 1 83 ? -2.898 -3.931 -16.013 1.00 23.89 83 ALA A CA 1
ATOM 570 C C . ALA A 1 83 ? -2.817 -2.679 -16.884 1.00 25.15 83 ALA A C 1
ATOM 571 O O . ALA A 1 83 ? -1.789 -2.006 -16.890 1.00 26.60 83 ALA A O 1
ATOM 573 N N . LEU A 1 84 ? -3.900 -2.370 -17.608 1.00 25.40 84 LEU A N 1
ATOM 574 C CA . LEU A 1 84 ? -3.963 -1.168 -18.430 1.00 28.48 84 LEU A CA 1
ATOM 575 C C . LEU A 1 84 ? -3.743 0.075 -17.567 1.00 27.23 84 LEU A C 1
ATOM 576 O O . LEU A 1 84 ? -3.003 0.978 -17.946 1.00 26.80 84 LEU A O 1
ATOM 581 N N . PHE A 1 85 ? -4.370 0.105 -16.389 1.00 24.81 85 PHE A N 1
ATOM 582 C CA . PHE A 1 85 ? -4.314 1.265 -15.518 1.00 24.20 85 PHE A CA 1
ATOM 583 C C . PHE A 1 85 ? -2.879 1.554 -15.068 1.00 24.20 85 PHE A C 1
ATOM 584 O O . PHE A 1 85 ? -2.516 2.720 -14.945 1.00 24.20 85 PHE A O 1
ATOM 592 N N . VAL A 1 86 ? -2.085 0.509 -14.770 1.00 24.62 86 VAL A N 1
ATOM 593 C CA . VAL A 1 86 ? -0.745 0.695 -14.221 1.00 23.49 86 VAL A CA 1
ATOM 594 C C . VAL A 1 86 ? 0.333 0.449 -15.279 1.00 23.83 86 VAL A C 1
ATOM 595 O O . VAL A 1 86 ? 1.511 0.374 -14.936 1.00 24.44 86 VAL A O 1
ATOM 599 N N . GLY A 1 87 ? -0.055 0.346 -16.554 1.00 24.47 87 GLY A N 1
ATOM 600 C CA . GLY A 1 87 ? 0.906 0.245 -17.643 1.00 24.94 87 GLY A CA 1
ATOM 601 C C . GLY A 1 87 ? 1.712 -1.053 -17.619 1.00 26.51 87 GLY A C 1
ATOM 602 O O . GLY A 1 87 ? 2.919 -1.044 -17.856 1.00 26.06 87 GLY A O 1
ATOM 603 N N . ALA A 1 88 ? 1.033 -2.174 -17.352 1.00 25.04 88 ALA A N 1
ATOM 604 C CA . ALA A 1 88 ? 1.665 -3.481 -17.428 1.00 26.46 88 ALA A CA 1
ATOM 605 C C . ALA A 1 88 ? 0.915 -4.334 -18.446 1.00 26.38 88 ALA A C 1
ATOM 606 O O . ALA A 1 88 ? -0.195 -3.992 -18.838 1.00 26.44 88 ALA A O 1
ATOM 608 N N . ASP A 1 89 ? 1.516 -5.458 -18.850 1.00 27.85 89 ASP A N 1
ATOM 609 C CA . ASP A 1 89 ? 0.773 -6.472 -19.583 1.00 28.96 89 ASP A CA 1
ATOM 610 C C . ASP A 1 89 ? -0.046 -7.293 -18.594 1.00 28.45 89 ASP A C 1
ATOM 611 O O . ASP A 1 89 ? 0.308 -7.396 -17.417 1.00 26.69 89 ASP A O 1
ATOM 616 N N . THR A 1 90 ? -1.136 -7.885 -19.103 1.00 27.73 90 THR A N 1
ATOM 617 C CA . THR A 1 90 ? -2.078 -8.637 -18.293 1.00 28.88 90 THR A CA 1
ATOM 618 C C . THR A 1 90 ? -1.375 -9.765 -17.538 1.00 28.14 90 THR A C 1
ATOM 619 O O . THR A 1 90 ? -1.668 -9.990 -16.368 1.00 29.17 90 THR A O 1
ATOM 623 N N . ASP A 1 91 ? -0.447 -10.460 -18.211 1.00 26.45 91 ASP A N 1
ATOM 624 C CA . ASP A 1 91 ? 0.206 -11.639 -17.662 1.00 27.56 91 ASP A CA 1
ATOM 625 C C . ASP A 1 91 ? 1.295 -11.282 -16.639 1.00 25.74 91 ASP A C 1
ATOM 626 O O . ASP A 1 91 ? 1.899 -12.178 -16.048 1.00 26.27 91 ASP A O 1
ATOM 631 N N . GLU A 1 92 ? 1.538 -9.986 -16.411 1.00 24.29 92 GLU A N 1
ATOM 632 C CA . GLU A 1 92 ? 2.608 -9.546 -15.523 1.00 24.14 92 GLU A CA 1
ATOM 633 C C . GLU A 1 92 ? 2.082 -9.169 -14.133 1.00 23.09 92 GLU A C 1
ATOM 634 O O . GLU A 1 92 ? 2.856 -8.710 -13.299 1.00 22.90 92 GLU A O 1
ATOM 640 N N . LEU A 1 93 ? 0.774 -9.333 -13.895 1.00 22.68 93 LEU A N 1
ATOM 641 C CA . LEU A 1 93 ? 0.174 -9.060 -12.593 1.00 22.68 93 LEU A CA 1
ATOM 642 C C . LEU A 1 93 ? -0.209 -10.362 -11.897 1.00 21.50 93 LEU A C 1
ATOM 643 O O . LEU A 1 93 ? -0.863 -11.225 -12.493 1.00 21.63 93 LEU A O 1
ATOM 648 N N . VAL A 1 94 ? 0.166 -10.441 -10.613 1.00 21.07 94 VAL A N 1
ATOM 649 C CA . VAL A 1 94 ? -0.209 -11.512 -9.706 1.00 19.99 94 VAL A CA 1
ATOM 650 C C . VAL A 1 94 ? -1.042 -10.911 -8.575 1.00 20.16 94 VAL A C 1
ATOM 651 O O . VAL A 1 94 ? -0.645 -9.911 -7.963 1.00 19.09 94 VAL A O 1
ATOM 655 N N . PHE A 1 95 ? -2.169 -11.560 -8.265 1.00 19.47 95 PHE A N 1
ATOM 656 C CA . PHE A 1 95 ? -3.014 -11.141 -7.158 1.00 19.78 95 PHE A CA 1
ATOM 657 C C . PHE A 1 95 ? -2.608 -11.828 -5.854 1.00 19.92 95 PHE A C 1
ATOM 658 O O . PHE A 1 95 ? -2.416 -13.045 -5.814 1.00 18.91 95 PHE A O 1
ATOM 666 N N . THR A 1 96 ? -2.560 -11.009 -4.789 1.00 18.98 96 THR A N 1
ATOM 667 C CA . THR A 1 96 ? -2.194 -11.406 -3.436 1.00 19.60 96 THR A CA 1
ATOM 668 C C . THR A 1 96 ? -3.261 -10.847 -2.502 1.00 18.52 96 THR A C 1
ATOM 669 O O . THR A 1 96 ? -4.144 -10.150 -2.977 1.00 18.81 96 THR A O 1
ATOM 673 N N . LYS A 1 97 ? -3.158 -11.092 -1.187 1.00 18.82 97 LYS A N 1
ATOM 674 C CA . LYS A 1 97 ? -4.158 -10.592 -0.254 1.00 19.66 97 LYS A CA 1
ATOM 675 C C . LYS A 1 97 ? -3.959 -9.095 -0.011 1.00 19.50 97 LYS A C 1
ATOM 676 O O . LYS A 1 97 ? -4.921 -8.410 0.336 1.00 17.96 97 LYS A O 1
ATOM 682 N N . ASN A 1 98 ? -2.712 -8.613 -0.168 1.00 17.90 98 ASN A N 1
ATOM 683 C CA . ASN A 1 98 ? -2.349 -7.223 0.082 1.00 17.96 98 ASN A CA 1
ATOM 684 C C . ASN A 1 98 ? -0.942 -6.992 -0.471 1.00 17.99 98 ASN A C 1
ATOM 685 O O . ASN A 1 98 ? -0.269 -7.942 -0.891 1.00 17.11 98 ASN A O 1
ATOM 690 N N . ALA A 1 99 ? -0.511 -5.725 -0.498 1.00 17.57 99 ALA A N 1
ATOM 691 C CA . ALA A 1 99 ? 0.802 -5.360 -1.008 1.00 18.71 99 ALA A CA 1
ATOM 692 C C . ALA A 1 99 ? 1.908 -6.029 -0.194 1.00 17.92 99 ALA A C 1
ATOM 693 O O . ALA A 1 99 ? 2.945 -6.406 -0.736 1.00 18.31 99 ALA A O 1
ATOM 695 N N . THR A 1 100 ? 1.694 -6.146 1.120 1.00 18.09 100 THR A N 1
ATOM 696 C CA . THR A 1 100 ? 2.658 -6.773 2.004 1.00 17.49 100 THR A CA 1
ATOM 697 C C . THR A 1 100 ? 2.963 -8.187 1.514 1.00 18.00 100 THR A C 1
ATOM 698 O O . THR A 1 100 ? 4.123 -8.580 1.456 1.00 17.82 100 THR A O 1
ATOM 702 N N . GLU A 1 101 ? 1.924 -8.944 1.141 1.00 17.36 101 GLU A N 1
ATOM 703 C CA . GLU A 1 101 ? 2.122 -10.312 0.697 1.00 18.68 101 GLU A CA 1
ATOM 704 C C . GLU A 1 101 ? 2.923 -10.326 -0.603 1.00 17.79 101 GLU A C 1
ATOM 705 O O . GLU A 1 101 ? 3.734 -11.230 -0.796 1.00 16.63 101 GLU A O 1
ATOM 711 N N . ALA A 1 102 ? 2.679 -9.344 -1.479 1.00 17.43 102 ALA A N 1
ATOM 712 C CA . ALA A 1 102 ? 3.386 -9.241 -2.749 1.00 17.87 102 ALA A CA 1
ATOM 713 C C . ALA A 1 102 ? 4.886 -9.042 -2.521 1.00 18.72 102 ALA A C 1
ATOM 714 O O . ALA A 1 102 ? 5.702 -9.668 -3.198 1.00 20.23 102 ALA A O 1
ATOM 716 N N . LEU A 1 103 ? 5.250 -8.176 -1.574 1.00 18.92 103 LEU A N 1
ATOM 717 C CA . LEU A 1 103 ? 6.652 -7.945 -1.255 1.00 19.44 103 LEU A CA 1
ATOM 718 C C . LEU A 1 103 ? 7.273 -9.194 -0.626 1.00 19.79 103 LEU A C 1
ATOM 719 O O . LEU A 1 103 ? 8.417 -9.523 -0.934 1.00 19.57 103 LEU A O 1
ATOM 724 N N . ASN A 1 104 ? 6.512 -9.897 0.226 1.00 19.45 104 ASN A N 1
ATOM 725 C CA . ASN A 1 104 ? 6.939 -11.160 0.810 1.00 19.85 104 ASN A CA 1
ATOM 726 C C . ASN A 1 104 ? 7.178 -12.223 -0.260 1.00 19.67 104 ASN A C 1
ATOM 727 O O . ASN A 1 104 ? 8.128 -12.996 -0.133 1.00 20.56 104 ASN A O 1
ATOM 732 N N . LEU A 1 105 ? 6.292 -12.303 -1.266 1.00 20.43 105 LEU A N 1
ATOM 733 C CA . LEU A 1 105 ? 6.435 -13.260 -2.357 1.00 20.69 105 LEU A CA 1
ATOM 734 C C . LEU A 1 105 ? 7.815 -13.108 -3.001 1.00 21.37 105 LEU A C 1
ATOM 735 O O . LEU A 1 105 ? 8.539 -14.091 -3.128 1.00 19.38 105 LEU A O 1
ATOM 740 N N . VAL A 1 106 ? 8.181 -11.875 -3.368 1.00 21.59 106 VAL A N 1
ATOM 741 C CA . VAL A 1 106 ? 9.465 -11.614 -4.012 1.00 23.56 106 VAL A CA 1
ATOM 742 C C . VAL A 1 106 ? 10.610 -12.035 -3.085 1.00 23.72 106 VAL A C 1
ATOM 743 O O . VAL A 1 106 ? 11.573 -12.665 -3.533 1.00 23.41 106 VAL A O 1
ATOM 747 N N . SER A 1 107 ? 10.486 -11.705 -1.790 1.00 22.69 107 SER A N 1
ATOM 748 C CA . SER A 1 107 ? 11.535 -11.951 -0.816 1.00 22.66 107 SER A CA 1
ATOM 749 C C . SER A 1 107 ? 11.746 -13.446 -0.562 1.00 23.19 107 SER A C 1
ATOM 750 O O . SER A 1 107 ? 12.859 -13.847 -0.231 1.00 24.52 107 SER A O 1
ATOM 753 N N . TYR A 1 108 ? 10.690 -14.262 -0.681 1.00 21.79 108 TYR A N 1
ATOM 754 C CA . TYR A 1 108 ? 10.818 -15.705 -0.518 1.00 23.46 108 TYR A CA 1
ATOM 755 C C . TYR A 1 108 ? 11.394 -16.327 -1.792 1.00 23.72 108 TYR A C 1
ATOM 756 O O . TYR A 1 108 ? 12.252 -17.201 -1.719 1.00 27.02 108 TYR A O 1
ATOM 765 N N . VAL A 1 109 ? 10.942 -15.882 -2.966 1.00 22.65 109 VAL A N 1
ATOM 766 C CA . VAL A 1 109 ? 11.436 -16.450 -4.213 1.00 24.22 109 VAL A CA 1
ATOM 767 C C . VAL A 1 109 ? 12.939 -16.165 -4.353 1.00 24.81 109 VAL A C 1
ATOM 768 O O . VAL A 1 109 ? 13.696 -17.001 -4.858 1.00 23.58 109 VAL A O 1
ATOM 772 N N . LEU A 1 110 ? 13.379 -14.998 -3.870 1.00 25.02 110 LEU A N 1
ATOM 773 C CA . LEU A 1 110 ? 14.783 -14.613 -3.963 1.00 27.27 110 LEU A CA 1
ATOM 774 C C . LEU A 1 110 ? 15.686 -15.442 -3.044 1.00 27.71 110 LEU A C 1
ATOM 775 O O . LEU A 1 110 ? 16.900 -15.333 -3.152 1.00 31.25 110 LEU A O 1
ATOM 780 N N . GLY A 1 111 ? 15.117 -16.251 -2.145 1.00 27.01 111 GLY A N 1
ATOM 781 C CA . GLY A 1 111 ? 15.905 -17.201 -1.376 1.00 28.43 111 GLY A CA 1
ATOM 782 C C . GLY A 1 111 ? 15.700 -18.652 -1.807 1.00 27.92 111 GLY A C 1
ATOM 783 O O . GLY A 1 111 ? 16.090 -19.554 -1.074 1.00 28.78 111 GLY A O 1
ATOM 784 N N . ASP A 1 112 ? 15.072 -18.879 -2.972 1.00 27.50 112 ASP A N 1
ATOM 785 C CA . ASP A 1 112 ? 14.745 -20.223 -3.434 1.00 28.28 112 ASP A CA 1
ATOM 786 C C . ASP A 1 112 ? 15.870 -20.732 -4.338 1.00 29.58 112 ASP A C 1
ATOM 787 O O . ASP A 1 112 ? 16.229 -20.067 -5.302 1.00 29.80 112 ASP A O 1
ATOM 792 N N . SER A 1 113 ? 16.368 -21.946 -4.055 1.00 30.81 113 SER A N 1
ATOM 793 C CA . SER A 1 113 ? 17.497 -22.524 -4.773 1.00 31.52 113 SER A CA 1
ATOM 794 C C . SER A 1 113 ? 17.188 -22.690 -6.262 1.00 31.66 113 SER A C 1
ATOM 795 O O . SER A 1 113 ? 18.097 -22.661 -7.087 1.00 32.10 113 SER A O 1
ATOM 798 N N . ARG A 1 114 ? 15.906 -22.842 -6.625 1.00 30.49 114 ARG A N 1
ATOM 799 C CA . ARG A 1 114 ? 15.538 -23.068 -8.016 1.00 29.83 114 ARG A CA 1
ATOM 800 C C . ARG A 1 114 ? 15.543 -21.767 -8.821 1.00 29.43 114 ARG A C 1
ATOM 801 O O . ARG A 1 114 ? 15.437 -21.814 -10.038 1.00 31.33 114 ARG A O 1
ATOM 809 N N . PHE A 1 115 ? 15.649 -20.607 -8.162 1.00 30.11 115 PHE A N 1
ATOM 810 C CA . PHE A 1 115 ? 15.699 -19.329 -8.860 1.00 30.36 115 PHE A CA 1
ATOM 811 C C . PHE A 1 115 ? 17.157 -18.972 -9.153 1.00 31.87 115 PHE A C 1
ATOM 812 O O . PHE A 1 115 ? 17.979 -18.960 -8.244 1.00 31.05 115 PHE A O 1
ATOM 820 N N . GLU A 1 116 ? 17.462 -18.651 -10.418 1.00 35.30 116 GLU A N 1
ATOM 821 C CA . GLU A 1 116 ? 18.836 -18.412 -10.842 1.00 37.33 116 GLU A CA 1
ATOM 822 C C . GLU A 1 116 ? 19.376 -17.127 -10.206 1.00 37.32 116 GLU A C 1
ATOM 823 O O . GLU A 1 116 ? 20.583 -17.004 -10.012 1.00 38.29 116 GLU A O 1
ATOM 825 N N . ARG A 1 117 ? 18.481 -16.186 -9.861 1.00 37.05 117 ARG A N 1
ATOM 826 C CA . ARG A 1 117 ? 18.858 -14.902 -9.279 1.00 36.62 117 ARG A CA 1
ATOM 827 C C . ARG A 1 117 ? 18.776 -14.914 -7.748 1.00 35.10 117 ARG A C 1
ATOM 828 O O . ARG A 1 117 ? 18.775 -13.851 -7.124 1.00 34.45 117 ARG A O 1
ATOM 836 N N . ALA A 1 118 ? 18.721 -16.105 -7.138 1.00 35.20 118 ALA A N 1
ATOM 837 C CA . ALA A 1 118 ? 18.579 -16.227 -5.694 1.00 34.77 118 ALA A CA 1
ATOM 838 C C . ALA A 1 118 ? 19.802 -15.641 -4.987 1.00 34.37 118 ALA A C 1
ATOM 839 O O . ALA A 1 118 ? 20.903 -15.638 -5.535 1.00 33.09 118 ALA A O 1
ATOM 841 N N . VAL A 1 119 ? 19.594 -15.130 -3.768 1.00 32.42 119 VAL A N 1
ATOM 842 C CA . VAL A 1 119 ? 20.664 -14.482 -3.029 1.00 31.01 119 VAL A CA 1
ATOM 843 C C . VAL A 1 119 ? 21.216 -15.473 -2.013 1.00 30.97 119 VAL A C 1
ATOM 844 O O . VAL A 1 119 ? 20.510 -16.367 -1.549 1.00 29.55 119 VAL A O 1
ATOM 848 N N . GLY A 1 120 ? 22.500 -15.300 -1.688 1.00 31.85 120 GLY A N 1
ATOM 849 C CA . GLY A 1 120 ? 23.176 -16.161 -0.733 1.00 30.26 120 GLY A CA 1
ATOM 850 C C . GLY A 1 120 ? 24.298 -15.422 -0.010 1.00 29.79 120 GLY A C 1
ATOM 851 O O . GLY A 1 120 ? 24.385 -14.196 -0.075 1.00 29.02 120 GLY A O 1
ATOM 852 N N . PRO A 1 121 ? 25.175 -16.147 0.718 1.00 30.50 121 PRO A N 1
ATOM 853 C CA . PRO A 1 121 ? 26.291 -15.515 1.424 1.00 30.87 121 PRO A CA 1
ATOM 854 C C . PRO A 1 121 ? 27.133 -14.684 0.460 1.00 30.22 121 PRO A C 1
ATOM 855 O O . PRO A 1 121 ? 27.393 -15.115 -0.661 1.00 29.74 121 PRO A O 1
ATOM 859 N N . GLY A 1 122 ? 27.490 -13.464 0.885 1.00 32.72 122 GLY A N 1
ATOM 860 C CA . GLY A 1 122 ? 28.288 -12.557 0.074 1.00 32.38 122 GLY A CA 1
ATOM 861 C C . GLY A 1 122 ? 27.435 -11.574 -0.729 1.00 33.00 122 GLY A C 1
ATOM 862 O O . GLY A 1 122 ? 27.938 -10.551 -1.191 1.00 32.96 122 GLY A O 1
ATOM 863 N N . ASP A 1 123 ? 26.147 -11.887 -0.913 1.00 31.73 123 ASP A N 1
ATOM 864 C CA . ASP A 1 123 ? 25.252 -11.003 -1.644 1.00 30.50 123 ASP A CA 1
ATOM 865 C C . ASP A 1 123 ? 24.722 -9.944 -0.691 1.00 28.01 123 ASP A C 1
ATOM 866 O O . ASP A 1 123 ? 24.629 -10.180 0.508 1.00 27.49 123 ASP A O 1
ATOM 871 N N . VAL A 1 124 ? 24.391 -8.775 -1.247 1.00 27.03 124 VAL A N 1
ATOM 872 C CA . VAL A 1 124 ? 23.868 -7.674 -0.458 1.00 26.66 124 VAL A CA 1
ATOM 873 C C . VAL A 1 124 ? 22.473 -7.339 -0.980 1.00 25.14 124 VAL A C 1
ATOM 874 O O . VAL A 1 124 ? 22.258 -7.258 -2.186 1.00 24.61 124 VAL A O 1
ATOM 878 N N . ILE A 1 125 ? 21.549 -7.148 -0.037 1.00 25.38 125 ILE A N 1
ATOM 879 C CA . ILE A 1 125 ? 20.223 -6.606 -0.292 1.00 26.47 125 ILE A CA 1
ATOM 880 C C . ILE A 1 125 ? 20.228 -5.155 0.166 1.00 24.64 125 ILE A C 1
ATOM 881 O O . ILE A 1 125 ? 20.681 -4.885 1.273 1.00 25.17 125 ILE A O 1
ATOM 886 N N . VAL A 1 126 ? 19.6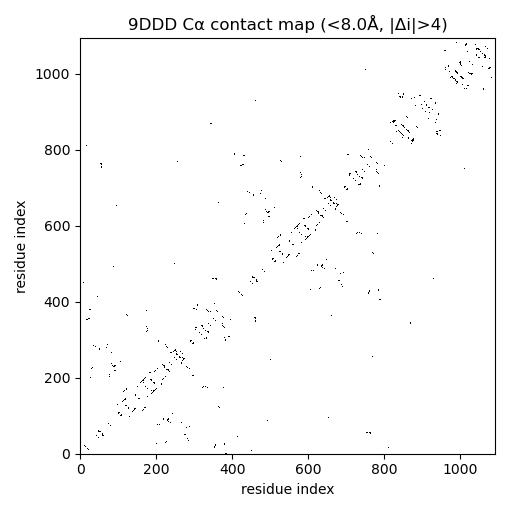72 -4.249 -0.647 1.00 23.81 126 VAL A N 1
ATOM 887 C CA . VAL A 1 126 ? 19.602 -2.841 -0.287 1.00 24.56 126 VAL A CA 1
ATOM 888 C C . VAL A 1 126 ? 18.133 -2.439 -0.150 1.00 25.93 126 VAL A C 1
ATOM 889 O O . VAL A 1 126 ? 17.324 -2.742 -1.029 1.00 24.84 126 VAL A O 1
ATOM 893 N N . THR A 1 127 ? 17.799 -1.781 0.969 1.00 25.93 127 THR A N 1
ATOM 894 C CA . THR A 1 127 ? 16.511 -1.122 1.146 1.00 26.28 127 THR A CA 1
ATOM 895 C C . THR A 1 127 ? 16.781 0.327 1.557 1.00 26.97 127 THR A C 1
ATOM 896 O O . THR A 1 127 ? 17.869 0.847 1.293 1.00 25.90 127 THR A O 1
ATOM 900 N N . THR A 1 128 ? 15.785 1.006 2.141 1.00 26.30 128 THR A N 1
ATOM 901 C CA . THR A 1 128 ? 15.995 2.379 2.586 1.00 26.60 128 THR A CA 1
ATOM 902 C C . THR A 1 128 ? 15.417 2.574 3.984 1.00 25.70 128 THR A C 1
ATOM 903 O O . THR A 1 128 ? 14.562 1.817 4.439 1.00 23.90 128 THR A O 1
ATOM 907 N N . GLU A 1 129 ? 15.896 3.635 4.641 1.00 25.99 129 GLU A N 1
ATOM 908 C CA . GLU A 1 129 ? 15.481 3.998 5.984 1.00 26.94 129 GLU A CA 1
ATOM 909 C C . GLU A 1 129 ? 14.140 4.733 5.928 1.00 26.94 129 GLU A C 1
ATOM 910 O O . GLU A 1 129 ? 13.538 4.994 6.965 1.00 26.82 129 GLU A O 1
ATOM 916 N N . LEU A 1 130 ? 13.701 5.084 4.710 1.00 26.48 130 LEU A N 1
ATOM 917 C CA . LEU A 1 130 ? 12.425 5.744 4.468 1.00 28.18 130 LEU A CA 1
ATOM 918 C C . LEU A 1 130 ? 11.254 4.747 4.446 1.00 27.59 130 LEU A C 1
ATOM 919 O O . LEU A 1 130 ? 10.089 5.155 4.508 1.00 26.62 130 LEU A O 1
ATOM 924 N N . GLU A 1 131 ? 11.553 3.439 4.384 1.00 26.36 131 GLU A N 1
ATOM 925 C CA . GLU A 1 131 ? 10.563 2.437 4.011 1.00 26.35 131 GLU A CA 1
ATOM 926 C C . GLU A 1 131 ? 9.535 2.190 5.112 1.00 24.71 131 GLU A C 1
ATOM 927 O O . GLU A 1 131 ? 9.831 2.196 6.309 1.00 21.80 131 GLU A O 1
ATOM 933 N N . HIS A 1 132 ? 8.308 1.936 4.649 1.00 23.24 132 HIS A N 1
ATOM 934 C CA . HIS A 1 132 ? 7.306 1.216 5.414 1.00 22.17 132 HIS A CA 1
ATOM 935 C C . HIS A 1 132 ? 7.852 -0.173 5.742 1.00 21.53 132 HIS A C 1
ATOM 936 O O . HIS A 1 132 ? 8.623 -0.742 4.967 1.00 21.23 132 HIS A O 1
ATOM 943 N N . HIS A 1 133 ? 7.425 -0.724 6.883 1.00 20.65 133 HIS A N 1
ATOM 944 C CA . HIS A 1 133 ? 7.919 -1.999 7.376 1.00 21.00 133 HIS A CA 1
ATOM 945 C C . HIS A 1 133 ? 7.721 -3.134 6.365 1.00 20.70 133 HIS A C 1
ATOM 946 O O . HIS A 1 133 ? 8.499 -4.089 6.360 1.00 20.92 133 HIS A O 1
ATOM 953 N N . ALA A 1 134 ? 6.681 -3.046 5.528 1.00 20.43 134 ALA A N 1
ATOM 954 C CA . ALA A 1 134 ? 6.410 -4.075 4.531 1.00 21.40 134 ALA A CA 1
ATOM 955 C C . ALA A 1 134 ? 7.568 -4.190 3.540 1.00 21.40 134 ALA A C 1
ATOM 956 O O . ALA A 1 134 ? 7.786 -5.260 2.981 1.00 19.88 134 ALA A O 1
ATOM 958 N N . ASN A 1 135 ? 8.304 -3.095 3.321 1.00 21.81 135 ASN A N 1
ATOM 959 C CA . ASN A 1 135 ? 9.448 -3.121 2.422 1.00 23.08 135 ASN A CA 1
ATOM 960 C C . ASN A 1 135 ? 10.753 -3.088 3.224 1.00 23.11 135 ASN A C 1
ATOM 961 O O . ASN A 1 135 ? 11.762 -2.592 2.733 1.00 23.45 135 ASN A O 1
ATOM 966 N N . LEU A 1 136 ? 10.725 -3.633 4.446 1.00 22.81 136 LEU A N 1
ATOM 967 C CA . LEU A 1 136 ? 11.903 -3.731 5.293 1.00 24.14 136 LEU A CA 1
ATOM 968 C C . LEU A 1 136 ? 12.002 -5.125 5.915 1.00 23.16 136 LEU A C 1
ATOM 969 O O . LEU A 1 136 ? 13.036 -5.781 5.796 1.00 23.10 136 LEU A O 1
ATOM 974 N N . ILE A 1 137 ? 10.949 -5.565 6.613 1.00 22.68 137 ILE A N 1
ATOM 975 C CA . ILE A 1 137 ? 11.052 -6.777 7.409 1.00 23.21 137 ILE A CA 1
ATOM 976 C C . ILE A 1 137 ? 11.265 -7.986 6.496 1.00 23.18 137 ILE A C 1
ATOM 977 O O . ILE A 1 137 ? 12.058 -8.866 6.839 1.00 22.17 137 ILE A O 1
ATOM 982 N N . PRO A 1 138 ? 10.596 -8.111 5.322 1.00 22.32 138 PRO A N 1
ATOM 983 C CA . PRO A 1 138 ? 10.859 -9.251 4.434 1.00 21.76 138 PRO A CA 1
ATOM 984 C C . PRO A 1 138 ? 12.327 -9.373 4.014 1.00 22.45 138 PRO A C 1
ATOM 985 O O . PRO A 1 138 ? 12.818 -10.489 3.842 1.00 20.64 138 PRO A O 1
ATOM 989 N N . TRP A 1 139 ? 13.023 -8.230 3.890 1.00 22.67 139 TRP A N 1
ATOM 990 C CA . TRP A 1 139 ? 14.428 -8.226 3.502 1.00 23.36 139 TRP A CA 1
ATOM 991 C C . TRP A 1 139 ? 15.303 -8.670 4.671 1.00 23.50 139 TRP A C 1
ATOM 992 O O . TRP A 1 139 ? 16.259 -9.403 4.464 1.00 24.96 139 TRP A O 1
ATOM 1003 N N . GLN A 1 140 ? 14.943 -8.258 5.891 1.00 24.07 140 GLN A N 1
ATOM 1004 C CA . GLN A 1 140 ? 15.598 -8.740 7.098 1.00 23.93 140 GLN A CA 1
ATOM 1005 C C . GLN A 1 140 ? 15.504 -10.260 7.184 1.00 24.72 140 GLN A C 1
ATOM 1006 O O . GLN A 1 140 ? 16.484 -10.913 7.538 1.00 23.90 140 GLN A O 1
ATOM 1012 N N . GLU A 1 141 ? 14.316 -10.812 6.879 1.00 22.44 141 GLU A N 1
ATOM 1013 C CA . GLU A 1 141 ? 14.083 -12.243 6.949 1.00 23.24 141 GLU A CA 1
ATOM 1014 C C . GLU A 1 141 ? 14.808 -12.982 5.825 1.00 23.33 141 GLU A C 1
ATOM 1015 O O . GLU A 1 141 ? 15.302 -14.091 6.050 1.00 25.67 141 GLU A O 1
ATOM 1021 N N . LEU A 1 142 ? 14.838 -12.402 4.617 1.00 22.27 142 LEU A N 1
ATOM 1022 C CA . LEU A 1 142 ? 15.568 -12.999 3.506 1.00 22.78 142 LEU A CA 1
ATOM 1023 C C . LEU A 1 142 ? 17.058 -13.123 3.840 1.00 24.22 142 LEU A C 1
ATOM 1024 O O . LEU A 1 142 ? 17.657 -14.170 3.582 1.00 22.75 142 LEU A O 1
ATOM 1029 N N . ALA A 1 143 ? 17.630 -12.058 4.420 1.00 24.50 143 ALA A N 1
ATOM 1030 C CA . ALA A 1 143 ? 19.012 -12.062 4.875 1.00 27.14 143 ALA A CA 1
ATOM 1031 C C . ALA A 1 143 ? 19.226 -13.119 5.963 1.00 28.64 143 ALA A C 1
ATOM 1032 O O . ALA A 1 143 ? 20.209 -13.863 5.917 1.00 31.43 143 ALA A O 1
ATOM 1034 N N . ARG A 1 144 ? 18.284 -13.237 6.910 1.00 28.58 144 ARG A N 1
ATOM 1035 C CA . ARG A 1 144 ? 18.390 -14.236 7.966 1.00 29.52 144 ARG A CA 1
ATOM 1036 C C . ARG A 1 144 ? 18.445 -15.640 7.360 1.00 29.49 144 ARG A C 1
ATOM 1037 O O . ARG A 1 144 ? 19.314 -16.437 7.714 1.00 28.69 144 ARG A O 1
ATOM 1045 N N . ARG A 1 145 ? 17.509 -15.943 6.452 1.00 27.61 145 ARG A N 1
ATOM 1046 C CA . ARG A 1 145 ? 17.369 -17.290 5.920 1.00 27.59 145 ARG A CA 1
ATOM 1047 C C . ARG A 1 145 ? 18.570 -17.683 5.056 1.00 28.64 145 ARG A C 1
ATOM 1048 O O . ARG A 1 145 ? 18.921 -18.858 5.023 1.00 30.25 145 ARG A O 1
ATOM 1056 N N . THR A 1 146 ? 19.166 -16.733 4.324 1.00 28.90 146 THR A N 1
ATOM 1057 C CA . THR A 1 146 ? 20.107 -17.073 3.263 1.00 29.93 146 THR A CA 1
ATOM 1058 C C . THR A 1 146 ? 21.559 -16.764 3.628 1.00 30.96 146 THR A C 1
ATOM 1059 O O . THR A 1 146 ? 22.464 -17.268 2.966 1.00 32.64 146 THR A O 1
ATOM 1063 N N . GLY A 1 147 ? 21.775 -15.907 4.632 1.00 31.19 147 GLY A N 1
ATOM 1064 C CA . GLY A 1 147 ? 23.113 -15.469 4.996 1.00 31.84 147 GLY A CA 1
ATOM 1065 C C . GLY A 1 147 ? 23.578 -14.264 4.181 1.00 31.56 147 GLY A C 1
ATOM 1066 O O . GLY A 1 147 ? 24.726 -13.854 4.292 1.00 31.76 147 GLY A O 1
ATOM 1067 N N . ALA A 1 148 ? 22.684 -13.682 3.370 1.00 30.89 148 ALA A N 1
ATOM 1068 C CA . ALA A 1 148 ? 22.989 -12.442 2.680 1.00 29.78 148 ALA A CA 1
ATOM 1069 C C . ALA A 1 148 ? 22.991 -11.289 3.683 1.00 29.70 148 ALA A C 1
ATOM 1070 O O . ALA A 1 148 ? 22.522 -11.440 4.807 1.00 30.89 148 ALA A O 1
ATOM 1072 N N . THR A 1 149 ? 23.539 -10.145 3.256 1.00 29.89 149 THR A N 1
ATOM 1073 C CA . THR A 1 149 ? 23.706 -8.960 4.085 1.00 32.06 149 THR A CA 1
ATOM 1074 C C . THR A 1 149 ? 22.693 -7.889 3.672 1.00 30.15 149 THR A C 1
ATOM 1075 O O . THR A 1 149 ? 22.501 -7.660 2.481 1.00 27.89 149 THR A O 1
ATOM 1079 N N . LEU A 1 150 ? 22.111 -7.192 4.658 1.00 29.56 150 LEU A N 1
ATOM 1080 C CA . LEU A 1 150 ? 21.214 -6.072 4.401 1.00 30.59 150 LEU A CA 1
ATOM 1081 C C . LEU A 1 150 ? 21.954 -4.744 4.599 1.00 31.04 150 LEU A C 1
ATOM 1082 O O . LEU A 1 150 ? 22.608 -4.538 5.618 1.00 32.62 150 LEU A O 1
ATOM 1087 N N . ARG A 1 151 ? 21.834 -3.846 3.614 1.00 29.15 151 ARG A N 1
ATOM 1088 C CA . ARG A 1 151 ? 22.310 -2.474 3.721 1.00 30.43 151 ARG A CA 1
ATOM 1089 C C . ARG A 1 151 ? 21.163 -1.560 3.298 1.00 31.06 151 ARG A C 1
ATOM 1090 O O . ARG A 1 151 ? 20.108 -2.048 2.888 1.00 27.99 151 ARG A O 1
ATOM 1095 N N . TRP A 1 152 ? 21.351 -0.243 3.442 1.00 28.33 152 TRP A N 1
ATOM 1096 C CA . TRP A 1 152 ? 20.261 0.687 3.203 1.00 28.94 152 TRP A CA 1
ATOM 1097 C C . TRP A 1 152 ? 20.787 2.083 2.897 1.00 29.67 152 TRP A C 1
ATOM 1098 O O . TRP A 1 152 ? 21.853 2.483 3.372 1.00 30.88 152 TRP A O 1
ATOM 1109 N N . TYR A 1 153 ? 20.026 2.793 2.063 1.00 28.67 153 TYR A N 1
ATOM 1110 C CA . TYR A 1 153 ? 20.176 4.224 1.895 1.00 29.09 153 TYR A CA 1
ATOM 1111 C C . TYR A 1 153 ? 19.596 4.936 3.107 1.00 30.09 153 TYR A C 1
ATOM 1112 O O . TYR A 1 153 ? 18.535 4.556 3.610 1.00 28.41 153 TYR A O 1
ATOM 1121 N N . GLY A 1 154 ? 20.287 6.001 3.524 1.00 29.77 154 GLY A N 1
ATOM 1122 C CA . GLY A 1 154 ? 19.804 6.879 4.569 1.00 29.26 154 GLY A CA 1
ATOM 1123 C C . GLY A 1 154 ? 18.754 7.848 4.041 1.00 29.50 154 GLY A C 1
ATOM 1124 O O . GLY A 1 154 ? 18.358 7.782 2.877 1.00 29.80 154 GLY A O 1
ATOM 1125 N N . VAL A 1 155 ? 18.324 8.747 4.930 1.00 31.01 155 VAL A N 1
ATOM 1126 C CA . VAL A 1 155 ? 17.324 9.756 4.635 1.00 32.46 155 VAL A CA 1
ATOM 1127 C C . VAL A 1 155 ? 17.961 11.136 4.818 1.00 32.57 155 VAL A C 1
ATOM 1128 O O . VAL A 1 155 ? 18.725 11.340 5.752 1.00 33.02 155 VAL A O 1
ATOM 1132 N N . THR A 1 156 ? 17.634 12.074 3.925 1.00 32.94 156 THR A N 1
ATOM 1133 C CA . THR A 1 156 ? 18.068 13.458 4.050 1.00 34.70 156 THR A CA 1
ATOM 1134 C C . THR A 1 156 ? 17.246 14.138 5.140 1.00 37.36 156 THR A C 1
ATOM 1135 O O . THR A 1 156 ? 16.291 13.557 5.662 1.00 34.86 156 THR A O 1
ATOM 1139 N N . ASP A 1 157 ? 17.600 15.392 5.441 1.00 38.74 157 ASP A N 1
ATOM 1140 C CA . ASP A 1 157 ? 16.933 16.155 6.484 1.00 39.83 157 ASP A CA 1
ATOM 1141 C C . ASP A 1 157 ? 15.520 16.545 6.052 1.00 35.96 157 ASP A C 1
ATOM 1142 O O . ASP A 1 157 ? 14.671 16.754 6.907 1.00 36.80 157 ASP A O 1
ATOM 1147 N N . ASP A 1 158 ? 15.252 16.609 4.742 1.00 35.01 158 ASP A N 1
ATOM 1148 C CA . ASP A 1 158 ? 13.920 16.926 4.251 1.00 35.01 158 ASP A CA 1
ATOM 1149 C C . ASP A 1 158 ? 13.136 15.647 3.921 1.00 33.13 158 ASP A C 1
ATOM 1150 O O . ASP A 1 158 ? 12.102 15.710 3.263 1.00 34.05 158 ASP A O 1
ATOM 1155 N N . GLY A 1 159 ? 13.605 14.483 4.389 1.00 31.95 159 GLY A N 1
ATOM 1156 C CA . GLY A 1 159 ? 12.810 13.262 4.334 1.00 31.40 159 GLY A CA 1
ATOM 1157 C C . GLY A 1 159 ? 12.848 12.555 2.975 1.00 31.22 159 GLY A C 1
ATOM 1158 O O . GLY A 1 159 ? 11.916 11.824 2.646 1.00 31.52 159 GLY A O 1
ATOM 1159 N N . ARG A 1 160 ? 13.935 12.750 2.210 1.00 30.54 160 ARG A N 1
ATOM 1160 C CA . ARG A 1 160 ? 14.117 12.120 0.906 1.00 30.42 160 ARG A CA 1
ATOM 1161 C C . ARG A 1 160 ? 15.178 11.034 1.014 1.00 29.55 160 ARG A C 1
ATOM 1162 O O . ARG A 1 160 ? 15.964 11.044 1.954 1.00 30.28 160 ARG A O 1
ATOM 1170 N N . ILE A 1 161 ? 15.208 10.111 0.040 1.00 30.38 161 ILE A N 1
ATOM 1171 C CA . ILE A 1 161 ? 16.262 9.107 -0.012 1.00 29.60 161 ILE A CA 1
ATOM 1172 C C . ILE A 1 161 ? 17.591 9.832 -0.236 1.00 29.16 161 ILE A C 1
ATOM 1173 O O . ILE A 1 161 ? 17.701 10.672 -1.119 1.00 30.02 161 ILE A O 1
ATOM 1178 N N . ASP A 1 162 ? 18.597 9.511 0.583 1.00 31.15 162 ASP A N 1
ATOM 1179 C CA . ASP A 1 162 ? 19.904 10.150 0.488 1.00 31.55 162 ASP A CA 1
ATOM 1180 C C . ASP A 1 162 ? 20.791 9.324 -0.441 1.00 29.56 162 ASP A C 1
ATOM 1181 O O . ASP A 1 162 ? 21.440 8.371 -0.012 1.00 27.75 162 ASP A O 1
ATOM 1186 N N . LEU A 1 163 ? 20.823 9.718 -1.717 1.00 32.22 163 LEU A N 1
ATOM 1187 C CA . LEU A 1 163 ? 21.527 8.964 -2.740 1.00 35.82 163 LEU A CA 1
ATOM 1188 C C . LEU A 1 163 ? 23.038 8.967 -2.493 1.00 38.69 163 LEU A C 1
ATOM 1189 O O . LEU A 1 163 ? 23.740 8.142 -3.070 1.00 39.28 163 LEU A O 1
ATOM 1194 N N . ASP A 1 164 ? 23.536 9.864 -1.626 1.00 39.54 164 ASP A N 1
ATOM 1195 C CA . ASP A 1 164 ? 24.964 9.955 -1.346 1.00 39.90 164 ASP A CA 1
ATOM 1196 C C . ASP A 1 164 ? 25.366 9.112 -0.137 1.00 39.72 164 ASP A C 1
ATOM 1197 O O . ASP A 1 164 ? 26.555 9.020 0.161 1.00 43.65 164 ASP A O 1
ATOM 1202 N N . SER A 1 165 ? 24.397 8.477 0.538 1.00 34.92 165 SER A N 1
ATOM 1203 C CA . SER A 1 165 ? 24.659 7.761 1.780 1.00 33.27 165 SER A CA 1
ATOM 1204 C C . SER A 1 165 ? 25.103 6.321 1.532 1.00 33.64 165 SER A C 1
ATOM 1205 O O . SER A 1 165 ? 25.371 5.592 2.484 1.00 33.07 165 SER A O 1
ATOM 1208 N N . LEU A 1 166 ? 25.139 5.881 0.271 1.00 35.09 166 LEU A N 1
ATOM 1209 C CA . LEU A 1 166 ? 25.476 4.499 -0.013 1.00 36.54 166 LEU A CA 1
ATOM 1210 C C . LEU A 1 166 ? 26.019 4.381 -1.430 1.00 39.22 166 LEU A C 1
ATOM 1211 O O . LEU A 1 166 ? 25.435 4.933 -2.362 1.00 39.31 166 LEU A O 1
ATOM 1216 N N . TYR A 1 167 ? 27.135 3.649 -1.559 1.00 41.27 167 TYR A N 1
ATOM 1217 C CA A TYR A 1 167 ? 27.670 3.267 -2.854 0.50 43.08 167 TYR A CA 1
ATOM 1218 C CA B TYR A 1 167 ? 27.671 3.262 -2.853 0.50 42.72 167 TYR A CA 1
ATOM 1219 C C . TYR A 1 167 ? 27.361 1.789 -3.091 1.00 42.01 167 TYR A C 1
ATOM 1220 O O . TYR A 1 167 ? 27.660 0.950 -2.245 1.00 39.56 167 TYR A O 1
ATOM 1237 N N . LEU A 1 168 ? 26.745 1.490 -4.244 1.00 41.21 168 LEU A N 1
ATOM 1238 C CA . LEU A 1 168 ? 26.478 0.115 -4.626 1.00 43.53 168 LEU A CA 1
ATOM 1239 C C . LEU A 1 168 ? 27.759 -0.464 -5.228 1.00 46.85 168 LEU A C 1
ATOM 1240 O O . LEU A 1 168 ? 28.526 0.253 -5.869 1.00 46.87 168 LEU A O 1
ATOM 1245 N N . ASP A 1 169 ? 27.992 -1.754 -4.964 1.00 47.44 169 ASP A N 1
ATOM 1246 C CA . ASP A 1 169 ? 29.099 -2.504 -5.534 1.00 47.60 169 ASP A CA 1
ATOM 1247 C C . ASP A 1 169 ? 28.506 -3.738 -6.210 1.00 45.64 169 ASP A C 1
ATOM 1248 O O . ASP A 1 169 ? 27.284 -3.875 -6.271 1.00 41.50 169 ASP A O 1
ATOM 1253 N N . ASP A 1 170 ? 29.369 -4.644 -6.683 1.00 43.83 170 ASP A N 1
ATOM 1254 C CA . ASP A 1 170 ? 28.939 -5.783 -7.481 1.00 43.82 170 ASP A CA 1
ATOM 1255 C C . ASP A 1 170 ? 28.266 -6.851 -6.621 1.00 38.08 170 ASP A C 1
ATOM 1256 O O . ASP A 1 170 ? 27.689 -7.789 -7.165 1.00 38.21 170 ASP A O 1
ATOM 1261 N N . ARG A 1 171 ? 28.339 -6.721 -5.289 1.00 35.08 171 ARG A N 1
ATOM 1262 C CA . ARG A 1 171 ? 27.704 -7.666 -4.380 1.00 34.53 171 ARG A CA 1
ATOM 1263 C C . ARG A 1 171 ? 26.192 -7.436 -4.296 1.00 32.38 171 ARG A C 1
ATOM 1264 O O . ARG A 1 171 ? 25.467 -8.317 -3.845 1.00 32.04 171 ARG A O 1
ATOM 1268 N N . VAL A 1 172 ? 25.726 -6.241 -4.679 1.00 30.80 172 VAL A N 1
ATOM 1269 C CA . VAL A 1 172 ? 24.333 -5.858 -4.501 1.00 29.91 172 VAL A CA 1
ATOM 1270 C C . VAL A 1 172 ? 23.476 -6.597 -5.533 1.00 29.06 172 VAL A C 1
ATOM 1271 O O . VAL A 1 172 ? 23.677 -6.440 -6.736 1.00 26.30 172 VAL A O 1
ATOM 1275 N N . LYS A 1 173 ? 22.509 -7.395 -5.054 1.00 29.14 173 LYS A N 1
ATOM 1276 C CA . LYS A 1 173 ? 21.685 -8.222 -5.928 1.00 28.30 173 LYS A CA 1
ATOM 1277 C C . LYS A 1 173 ? 20.226 -7.757 -5.959 1.00 27.61 173 LYS A C 1
ATOM 1278 O O . LYS A 1 173 ? 19.506 -8.065 -6.910 1.00 25.61 173 LYS A O 1
ATOM 1284 N N . VAL A 1 174 ? 19.805 -7.016 -4.929 1.00 26.78 174 VAL A N 1
ATOM 1285 C CA . VAL A 1 174 ? 18.440 -6.533 -4.810 1.00 27.02 174 VAL A CA 1
ATOM 1286 C C . VAL A 1 174 ? 18.489 -5.102 -4.292 1.00 25.29 174 VAL A C 1
ATOM 1287 O O . VAL A 1 174 ? 19.238 -4.815 -3.362 1.00 24.81 174 VAL A O 1
ATOM 1291 N N . VAL A 1 175 ? 17.698 -4.218 -4.913 1.00 23.91 175 VAL A N 1
ATOM 1292 C CA . VAL A 1 175 ? 17.511 -2.866 -4.410 1.00 24.54 175 VAL A CA 1
ATOM 1293 C C . VAL A 1 175 ? 16.009 -2.599 -4.300 1.00 23.36 175 VAL A C 1
ATOM 1294 O O . VAL A 1 175 ? 15.335 -2.518 -5.316 1.00 22.88 175 VAL A O 1
ATOM 1298 N N . ALA A 1 176 ? 15.508 -2.468 -3.065 1.00 22.52 176 ALA A N 1
ATOM 1299 C CA . ALA A 1 176 ? 14.093 -2.241 -2.818 1.00 24.17 176 ALA A CA 1
ATOM 1300 C C . ALA A 1 176 ? 13.891 -0.833 -2.263 1.00 23.86 176 ALA A C 1
ATOM 1301 O O . ALA A 1 176 ? 14.686 -0.363 -1.456 1.00 25.16 176 ALA A O 1
ATOM 1303 N N . PHE A 1 177 ? 12.837 -0.151 -2.720 1.00 23.68 177 PHE A N 1
ATOM 1304 C CA . PHE A 1 177 ? 12.624 1.237 -2.349 1.00 24.32 177 PHE A CA 1
ATOM 1305 C C . PHE A 1 177 ? 11.193 1.655 -2.656 1.00 24.16 177 PHE A C 1
ATOM 1306 O O . PHE A 1 177 ? 10.547 1.095 -3.536 1.00 23.33 177 PHE A O 1
ATOM 1314 N N . THR A 1 178 ? 10.744 2.687 -1.936 1.00 24.28 178 THR A N 1
ATOM 1315 C CA . THR A 1 178 ? 9.419 3.253 -2.107 1.00 24.88 178 THR A CA 1
ATOM 1316 C C . THR A 1 178 ? 9.401 4.184 -3.317 1.00 24.56 178 THR A C 1
ATOM 1317 O O . THR A 1 178 ? 10.383 4.859 -3.617 1.00 25.54 178 THR A O 1
ATOM 1321 N N . HIS A 1 179 ? 8.246 4.219 -3.987 1.00 23.17 179 HIS A N 1
ATOM 1322 C CA . HIS A 1 179 ? 7.972 5.137 -5.078 1.00 23.31 179 HIS A CA 1
ATOM 1323 C C . HIS A 1 179 ? 7.557 6.492 -4.511 1.00 22.96 179 HIS A C 1
ATOM 1324 O O . HIS A 1 179 ? 7.847 7.542 -5.078 1.00 22.83 179 HIS A O 1
ATOM 1331 N N . HIS A 1 180 ? 6.883 6.433 -3.364 1.00 22.69 180 HIS A N 1
ATOM 1332 C CA . HIS A 1 180 ? 6.155 7.547 -2.790 1.00 23.36 180 HIS A CA 1
ATOM 1333 C C . HIS A 1 180 ? 5.995 7.261 -1.295 1.00 23.40 180 HIS A C 1
ATOM 1334 O O . HIS A 1 180 ? 5.322 6.301 -0.915 1.00 23.68 180 HIS A O 1
ATOM 1341 N N . SER A 1 181 ? 6.654 8.063 -0.450 1.00 21.60 181 SER A N 1
ATOM 1342 C CA . SER A 1 181 ? 6.626 7.837 0.986 1.00 21.41 181 SER A CA 1
ATOM 1343 C C . SER A 1 181 ? 5.220 8.007 1.550 1.00 20.41 181 SER A C 1
ATOM 1344 O O . SER A 1 181 ? 4.531 8.973 1.239 1.00 19.35 181 SER A O 1
ATOM 1347 N N . ASN A 1 182 ? 4.861 7.094 2.463 1.00 21.51 182 ASN A N 1
ATOM 1348 C CA . ASN A 1 182 ? 3.593 7.128 3.179 1.00 21.89 182 ASN A CA 1
ATOM 1349 C C . ASN A 1 182 ? 3.674 8.053 4.395 1.00 22.58 182 ASN A C 1
ATOM 1350 O O . ASN A 1 182 ? 2.736 8.081 5.192 1.00 22.16 182 ASN A O 1
ATOM 1355 N N . VAL A 1 183 ? 4.811 8.749 4.577 1.00 22.90 183 VAL A N 1
ATOM 1356 C CA . VAL A 1 183 ? 4.973 9.683 5.681 1.00 23.75 183 VAL A CA 1
ATOM 1357 C C . VAL A 1 183 ? 5.428 11.042 5.150 1.00 23.97 183 VAL A C 1
ATOM 1358 O O . VAL A 1 183 ? 4.786 12.050 5.447 1.00 24.62 183 VAL A O 1
ATOM 1362 N N . THR A 1 184 ? 6.550 11.077 4.411 1.00 24.70 184 THR A N 1
ATOM 1363 C CA . THR A 1 184 ? 7.151 12.345 4.006 1.00 25.61 184 THR A CA 1
ATOM 1364 C C . THR A 1 184 ? 6.517 12.862 2.717 1.00 24.49 184 THR A C 1
ATOM 1365 O O . THR A 1 184 ? 6.685 14.031 2.373 1.00 27.09 184 THR A O 1
ATOM 1369 N N . GLY A 1 185 ? 5.779 11.990 2.017 1.00 24.47 185 GLY A N 1
ATOM 1370 C CA . GLY A 1 185 ? 5.091 12.343 0.784 1.00 22.97 185 GLY A CA 1
ATOM 1371 C C . GLY A 1 185 ? 6.022 12.497 -0.418 1.00 23.25 185 GLY A C 1
ATOM 1372 O O . GLY A 1 185 ? 5.569 12.929 -1.476 1.00 22.54 185 GLY A O 1
ATOM 1373 N N . VAL A 1 186 ? 7.305 12.123 -0.278 1.00 24.03 186 VAL A N 1
ATOM 1374 C CA . VAL A 1 186 ? 8.277 12.379 -1.333 1.00 24.67 186 VAL A CA 1
ATOM 1375 C C . VAL A 1 186 ? 8.087 11.378 -2.472 1.00 24.48 186 VAL A C 1
ATOM 1376 O O . VAL A 1 186 ? 7.793 10.211 -2.242 1.00 24.41 186 VAL A O 1
ATOM 1380 N N . LEU A 1 187 ? 8.251 11.873 -3.703 1.00 26.71 187 LEU A N 1
ATOM 1381 C CA . LEU A 1 187 ? 8.304 11.067 -4.910 1.00 27.11 187 LEU A CA 1
ATOM 1382 C C . LEU A 1 187 ? 9.773 10.787 -5.217 1.00 28.29 187 LEU A C 1
ATOM 1383 O O . LEU A 1 187 ? 10.560 11.711 -5.407 1.00 26.87 187 LEU A O 1
ATOM 1388 N N . THR A 1 188 ? 10.143 9.504 -5.244 1.00 28.46 188 THR A N 1
ATOM 1389 C CA . THR A 1 188 ? 11.544 9.115 -5.248 1.00 27.91 188 THR A CA 1
ATOM 1390 C C . THR A 1 188 ? 12.085 9.111 -6.681 1.00 28.43 188 THR A C 1
ATOM 1391 O O . THR A 1 188 ? 11.320 9.017 -7.637 1.00 25.96 188 THR A O 1
ATOM 1395 N N . PRO A 1 189 ? 13.423 9.226 -6.874 1.00 29.12 189 PRO A N 1
ATOM 1396 C CA . PRO A 1 189 ? 14.015 9.273 -8.213 1.00 29.61 189 PRO A CA 1
ATOM 1397 C C . PRO A 1 189 ? 14.219 7.874 -8.795 1.00 29.03 189 PRO A C 1
ATOM 1398 O O . PRO A 1 189 ? 15.337 7.359 -8.818 1.00 28.63 189 PRO A O 1
ATOM 1402 N N . VAL A 1 190 ? 13.126 7.288 -9.300 1.00 29.15 190 VAL A N 1
ATOM 1403 C CA . VAL A 1 190 ? 13.115 5.890 -9.706 1.00 28.50 190 VAL A CA 1
ATOM 1404 C C . VAL A 1 190 ? 14.189 5.633 -10.764 1.00 28.29 190 VAL A C 1
ATOM 1405 O O . VAL A 1 190 ? 14.941 4.674 -10.640 1.00 26.91 190 VAL A O 1
ATOM 1409 N N . SER A 1 191 ? 14.254 6.476 -11.805 1.00 30.01 191 SER A N 1
ATOM 1410 C CA . SER A 1 191 ? 15.141 6.222 -12.933 1.00 31.82 191 SER A CA 1
ATOM 1411 C C . SER A 1 191 ? 16.612 6.193 -12.496 1.00 31.96 191 SER A C 1
ATOM 1412 O O . SER A 1 191 ? 17.377 5.356 -12.976 1.00 29.47 191 SER A O 1
ATOM 1415 N N . GLU A 1 192 ? 16.993 7.051 -11.541 1.00 32.64 192 GLU A N 1
ATOM 1416 C CA . GLU A 1 192 ? 18.353 7.054 -11.017 1.00 33.32 192 GLU A CA 1
ATOM 1417 C C . GLU A 1 192 ? 18.642 5.759 -10.258 1.00 32.78 192 GLU A C 1
ATOM 1418 O O . GLU A 1 192 ? 19.694 5.150 -10.449 1.00 32.34 192 GLU A O 1
ATOM 1424 N N . LEU A 1 193 ? 17.723 5.352 -9.372 1.00 31.68 193 LEU A N 1
ATOM 1425 C CA . LEU A 1 193 ? 17.912 4.151 -8.571 1.00 30.28 193 LEU A CA 1
ATOM 1426 C C . LEU A 1 193 ? 17.970 2.909 -9.465 1.00 28.69 193 LEU A C 1
ATOM 1427 O O . LEU A 1 193 ? 18.758 2.004 -9.202 1.00 27.70 193 LEU A O 1
ATOM 1432 N N . VAL A 1 194 ? 17.166 2.880 -10.538 1.00 27.12 194 VAL A N 1
ATOM 1433 C CA . VAL A 1 194 ? 17.175 1.771 -11.484 1.00 28.20 194 VAL A CA 1
ATOM 1434 C C . VAL A 1 194 ? 18.510 1.744 -12.236 1.00 29.33 194 VAL A C 1
ATOM 1435 O O . VAL A 1 194 ? 19.137 0.691 -12.353 1.00 28.18 194 VAL A O 1
ATOM 1439 N N . SER A 1 195 ? 18.939 2.907 -12.741 1.00 30.20 195 SER A N 1
ATOM 1440 C CA . SER A 1 195 ? 20.251 3.052 -13.357 1.00 32.34 195 SER A CA 1
ATOM 1441 C C . SER A 1 195 ? 21.355 2.488 -12.456 1.00 30.59 195 SER A C 1
ATOM 1442 O O . SER A 1 195 ? 22.130 1.645 -12.888 1.00 31.73 195 SER A O 1
ATOM 1445 N N . ARG A 1 196 ? 21.409 2.917 -11.191 1.00 30.47 196 ARG A N 1
ATOM 1446 C CA . ARG A 1 196 ? 22.447 2.470 -10.268 1.00 31.27 196 ARG A CA 1
ATOM 1447 C C . ARG A 1 196 ? 22.342 0.974 -9.980 1.00 30.96 196 ARG A C 1
ATOM 1448 O O . ARG A 1 196 ? 23.361 0.287 -9.912 1.00 29.48 196 ARG A O 1
ATOM 1456 N N . ALA A 1 197 ? 21.114 0.473 -9.782 1.00 30.92 197 ALA A N 1
ATOM 1457 C CA . ALA A 1 197 ? 20.886 -0.951 -9.564 1.00 29.54 197 ALA A CA 1
ATOM 1458 C C . ALA A 1 197 ? 21.490 -1.775 -10.703 1.00 29.64 197 ALA A C 1
ATOM 1459 O O . ALA A 1 197 ? 22.135 -2.799 -10.461 1.00 28.30 197 ALA A O 1
ATOM 1461 N N . HIS A 1 198 ? 21.269 -1.319 -11.944 1.00 29.73 198 HIS A N 1
ATOM 1462 C CA . HIS A 1 198 ? 21.686 -2.047 -13.135 1.00 31.84 198 HIS A CA 1
ATOM 1463 C C . HIS A 1 198 ? 23.211 -2.115 -13.269 1.00 33.22 198 HIS A C 1
ATOM 1464 O O . HIS A 1 198 ? 23.714 -3.007 -13.944 1.00 31.74 198 HIS A O 1
ATOM 1471 N N . GLN A 1 199 ? 23.944 -1.214 -12.606 1.00 34.46 199 GLN A N 1
ATOM 1472 C CA . GLN A 1 199 ? 25.401 -1.224 -12.663 1.00 40.06 199 GLN A CA 1
ATOM 1473 C C . GLN A 1 199 ? 25.970 -2.466 -11.968 1.00 41.13 199 GLN A C 1
ATOM 1474 O O . GLN A 1 199 ? 27.089 -2.859 -12.273 1.00 40.74 199 GLN A O 1
ATOM 1480 N N . SER A 1 200 ? 25.220 -3.091 -11.043 1.00 43.60 200 SER A N 1
ATOM 1481 C CA . SER A 1 200 ? 25.669 -4.318 -10.390 1.00 43.96 200 SER A CA 1
ATOM 1482 C C . SER A 1 200 ? 24.811 -5.522 -10.781 1.00 43.17 200 SER A C 1
ATOM 1483 O O . SER A 1 200 ? 24.955 -6.601 -10.208 1.00 44.62 200 SER A O 1
ATOM 1486 N N . GLY A 1 201 ? 23.927 -5.340 -11.766 1.00 39.93 201 GLY A N 1
ATOM 1487 C CA . GLY A 1 201 ? 23.020 -6.393 -12.193 1.00 39.58 201 GLY A CA 1
ATOM 1488 C C . GLY A 1 201 ? 21.955 -6.732 -11.147 1.00 38.24 201 GLY A C 1
ATOM 1489 O O . GLY A 1 201 ? 21.462 -7.860 -11.123 1.00 39.69 201 GLY A O 1
ATOM 1490 N N . ALA A 1 202 ? 21.591 -5.754 -10.304 1.00 32.03 202 ALA A N 1
ATOM 1491 C CA . ALA A 1 202 ? 20.653 -5.989 -9.216 1.00 29.36 202 ALA A CA 1
ATOM 1492 C C . ALA A 1 202 ? 19.211 -5.875 -9.711 1.00 27.37 202 ALA A C 1
ATOM 1493 O O . ALA A 1 202 ? 18.916 -5.091 -10.606 1.00 26.51 202 ALA A O 1
ATOM 1495 N N . LEU A 1 203 ? 18.314 -6.646 -9.082 1.00 28.02 203 LEU A N 1
ATOM 1496 C CA . LEU A 1 203 ? 16.883 -6.521 -9.307 1.00 27.28 203 LEU A CA 1
ATOM 1497 C C . LEU A 1 203 ? 16.338 -5.335 -8.514 1.00 26.66 203 LEU A C 1
ATOM 1498 O O . LEU A 1 203 ? 16.807 -5.050 -7.409 1.00 28.06 203 LEU A O 1
ATOM 1503 N N . THR A 1 204 ? 15.340 -4.657 -9.093 1.00 25.62 204 THR A N 1
ATOM 1504 C CA . THR A 1 204 ? 14.678 -3.544 -8.435 1.00 24.87 204 THR A CA 1
ATOM 1505 C C . THR A 1 204 ? 13.276 -3.975 -8.005 1.00 23.91 204 THR A C 1
ATOM 1506 O O . THR A 1 204 ? 12.578 -4.651 -8.755 1.00 24.25 204 THR A O 1
ATOM 1510 N N . VAL A 1 205 ? 12.893 -3.567 -6.788 1.00 22.92 205 VAL A N 1
ATOM 1511 C CA . VAL A 1 205 ? 11.594 -3.867 -6.206 1.00 22.57 205 VAL A CA 1
ATOM 1512 C C . VAL A 1 205 ? 10.994 -2.551 -5.715 1.00 22.17 205 VAL A C 1
ATOM 1513 O O . VAL A 1 205 ? 11.539 -1.942 -4.800 1.00 21.37 205 VAL A O 1
ATOM 1517 N N . LEU A 1 206 ? 9.875 -2.124 -6.319 1.00 20.58 206 LEU A N 1
ATOM 1518 C CA . LEU A 1 206 ? 9.287 -0.823 -6.047 1.00 20.84 206 LEU A CA 1
ATOM 1519 C C . LEU A 1 206 ? 8.045 -0.969 -5.162 1.00 20.78 206 LEU A C 1
ATOM 1520 O O . LEU A 1 206 ? 7.082 -1.638 -5.524 1.00 18.52 206 LEU A O 1
ATOM 1525 N N . ASP A 1 207 ? 8.040 -0.298 -4.007 1.00 21.55 207 ASP A N 1
ATOM 1526 C CA . ASP A 1 207 ? 6.818 -0.213 -3.223 1.00 22.06 207 ASP A CA 1
ATOM 1527 C C . ASP A 1 207 ? 5.964 0.934 -3.777 1.00 21.95 207 ASP A C 1
ATOM 1528 O O . ASP A 1 207 ? 6.287 2.099 -3.555 1.00 20.72 207 ASP A O 1
ATOM 1533 N N . ALA A 1 208 ? 4.866 0.599 -4.473 1.00 20.82 208 ALA A N 1
ATOM 1534 C CA . ALA A 1 208 ? 4.054 1.590 -5.172 1.00 21.89 208 ALA A CA 1
ATOM 1535 C C . ALA A 1 208 ? 2.679 1.787 -4.525 1.00 22.02 208 ALA A C 1
ATOM 1536 O O . ALA A 1 208 ? 1.763 2.302 -5.170 1.00 19.62 208 ALA A O 1
ATOM 1538 N N . CYS A 1 209 ? 2.539 1.436 -3.240 1.00 21.89 209 CYS A N 1
ATOM 1539 C CA . CYS A 1 209 ? 1.242 1.491 -2.581 1.00 23.09 209 CYS A CA 1
ATOM 1540 C C . CYS A 1 209 ? 0.659 2.899 -2.531 1.00 23.21 209 CYS A C 1
ATOM 1541 O O . CYS A 1 209 ? -0.561 3.035 -2.561 1.00 21.43 209 CYS A O 1
ATOM 1544 N N . GLN A 1 210 ? 1.518 3.924 -2.428 1.00 24.40 210 GLN A N 1
ATOM 1545 C CA . GLN A 1 210 ? 1.051 5.296 -2.315 1.00 26.83 210 GLN A CA 1
ATOM 1546 C C . GLN A 1 210 ? 1.118 6.042 -3.651 1.00 26.54 210 GLN A C 1
ATOM 1547 O O . GLN A 1 210 ? 0.630 7.166 -3.716 1.00 26.62 210 GLN A O 1
ATOM 1553 N N . SER A 1 211 ? 1.695 5.448 -4.708 1.00 24.22 211 SER A N 1
ATOM 1554 C CA . SER A 1 211 ? 1.735 6.106 -6.007 1.00 24.24 211 SER A CA 1
ATOM 1555 C C . SER A 1 211 ? 0.522 5.717 -6.856 1.00 24.27 211 SER A C 1
ATOM 1556 O O . SER A 1 211 ? -0.138 6.573 -7.440 1.00 24.39 211 SER A O 1
ATOM 1559 N N . VAL A 1 212 ? 0.210 4.421 -6.920 1.00 23.56 212 VAL A N 1
ATOM 1560 C CA . VAL A 1 212 ? -0.852 3.960 -7.798 1.00 24.46 212 VAL A CA 1
ATOM 1561 C C . VAL A 1 212 ? -2.168 4.684 -7.497 1.00 25.20 212 VAL A C 1
ATOM 1562 O O . VAL A 1 212 ? -2.905 4.998 -8.428 1.00 25.92 212 VAL A O 1
ATOM 1566 N N . PRO A 1 213 ? -2.534 4.982 -6.227 1.00 26.73 213 PRO A N 1
ATOM 1567 C CA . PRO A 1 213 ? -3.774 5.714 -5.962 1.00 27.98 213 PRO A CA 1
ATOM 1568 C C . PRO A 1 213 ? -3.758 7.220 -6.252 1.00 29.63 213 PRO A C 1
ATOM 1569 O O . PRO A 1 213 ? -4.833 7.804 -6.366 1.00 29.92 213 PRO A O 1
ATOM 1573 N N . HIS A 1 214 ? -2.564 7.831 -6.365 1.00 30.51 214 HIS A N 1
ATOM 1574 C CA . HIS A 1 214 ? -2.401 9.279 -6.244 1.00 33.36 214 HIS A CA 1
ATOM 1575 C C . HIS A 1 214 ? -1.788 9.947 -7.480 1.00 32.85 214 HIS A C 1
ATOM 1576 O O . HIS A 1 214 ? -1.840 11.172 -7.568 1.00 35.19 214 HIS A O 1
ATOM 1583 N N . GLN A 1 215 ? -1.220 9.175 -8.423 1.00 29.49 215 GLN A N 1
ATOM 1584 C CA . GLN A 1 215 ? -0.517 9.744 -9.565 1.00 28.47 215 GLN A CA 1
ATOM 1585 C C . GLN A 1 215 ? -0.515 8.749 -10.725 1.00 27.36 215 GLN A C 1
ATOM 1586 O O . GLN A 1 215 ? -0.740 7.556 -10.521 1.00 26.01 215 GLN A O 1
ATOM 1592 N N . PRO A 1 216 ? -0.286 9.200 -11.983 1.00 28.14 216 PRO A N 1
ATOM 1593 C CA . PRO A 1 216 ? -0.133 8.279 -13.112 1.00 27.88 216 PRO A CA 1
ATOM 1594 C C . PRO A 1 216 ? 1.039 7.333 -12.874 1.00 26.67 216 PRO A C 1
ATOM 1595 O O . PRO A 1 216 ? 2.112 7.755 -12.463 1.00 27.63 216 PRO A O 1
ATOM 1599 N N . VAL A 1 217 ? 0.802 6.039 -13.079 1.00 26.37 217 VAL A N 1
ATOM 1600 C CA . VAL A 1 217 ? 1.841 5.040 -12.914 1.00 26.81 217 VAL A CA 1
ATOM 1601 C C . VAL A 1 217 ? 1.887 4.192 -14.179 1.00 26.74 217 VAL A C 1
ATOM 1602 O O . VAL A 1 217 ? 0.872 3.619 -14.582 1.00 27.13 217 VAL A O 1
ATOM 1606 N N . ASP A 1 218 ? 3.087 4.129 -14.767 1.00 25.81 218 ASP A N 1
ATOM 1607 C CA . ASP A 1 218 ? 3.386 3.291 -15.917 1.00 26.02 218 ASP A CA 1
ATOM 1608 C C . ASP A 1 218 ? 4.587 2.416 -15.561 1.00 24.96 218 ASP A C 1
ATOM 1609 O O . ASP A 1 218 ? 5.725 2.874 -15.617 1.00 24.11 218 ASP A O 1
ATOM 1614 N N . LEU A 1 219 ? 4.326 1.149 -15.213 1.00 24.10 219 LEU A N 1
ATOM 1615 C CA . LEU A 1 219 ? 5.347 0.273 -14.647 1.00 24.42 219 LEU A CA 1
ATOM 1616 C C . LEU A 1 219 ? 6.393 -0.135 -15.684 1.00 24.27 219 LEU A C 1
ATOM 1617 O O . LEU A 1 219 ? 7.556 -0.312 -15.333 1.00 23.97 219 LEU A O 1
ATOM 1622 N N . HIS A 1 220 ? 5.980 -0.310 -16.945 1.00 25.13 220 HIS A N 1
ATOM 1623 C CA . HIS A 1 220 ? 6.925 -0.516 -18.036 1.00 26.89 220 HIS A CA 1
ATOM 1624 C C . HIS A 1 220 ? 7.895 0.666 -18.144 1.00 26.84 220 HIS A C 1
ATOM 1625 O O . HIS A 1 220 ? 9.103 0.468 -18.279 1.00 26.63 220 HIS A O 1
ATOM 1632 N N . GLU A 1 221 ? 7.362 1.894 -18.100 1.00 28.22 221 GLU A N 1
ATOM 1633 C CA . GLU A 1 221 ? 8.169 3.098 -18.243 1.00 29.15 221 GLU A CA 1
ATOM 1634 C C . GLU A 1 221 ? 9.154 3.247 -17.079 1.00 30.17 221 GLU A C 1
ATOM 1635 O O . GLU A 1 221 ? 10.288 3.701 -17.268 1.00 28.43 221 GLU A O 1
ATOM 1641 N N . LEU A 1 222 ? 8.718 2.879 -15.869 1.00 27.94 222 LEU A N 1
ATOM 1642 C CA . LEU A 1 222 ? 9.555 2.983 -14.684 1.00 27.81 222 LEU A CA 1
ATOM 1643 C C . LEU A 1 222 ? 10.729 2.006 -14.758 1.00 28.14 222 LEU A C 1
ATOM 1644 O O . LEU A 1 222 ? 11.757 2.241 -14.141 1.00 27.46 222 LEU A O 1
ATOM 1649 N N . GLY A 1 223 ? 10.572 0.894 -15.489 1.00 27.53 223 GLY A N 1
ATOM 1650 C CA . GLY A 1 223 ? 11.687 0.001 -15.773 1.00 26.31 223 GLY A CA 1
ATOM 1651 C C . GLY A 1 223 ? 12.100 -0.861 -14.578 1.00 25.78 223 GLY A C 1
ATOM 1652 O O . GLY A 1 223 ? 13.160 -1.486 -14.600 1.00 25.49 223 GLY A O 1
ATOM 1653 N N . VAL A 1 224 ? 11.248 -0.917 -13.545 1.00 24.47 224 VAL A N 1
ATOM 1654 C CA . VAL A 1 224 ? 11.528 -1.719 -12.366 1.00 22.95 224 VAL A CA 1
ATOM 1655 C C . VAL A 1 224 ? 11.224 -3.183 -12.688 1.00 22.17 224 VAL A C 1
ATOM 1656 O O . VAL A 1 224 ? 10.453 -3.485 -13.594 1.00 21.40 224 VAL A O 1
ATOM 1660 N N . ASP A 1 225 ? 11.848 -4.089 -11.938 1.00 22.03 225 ASP A N 1
ATOM 1661 C CA . ASP A 1 225 ? 11.646 -5.515 -12.133 1.00 22.84 225 ASP A CA 1
ATOM 1662 C C . ASP A 1 225 ? 10.358 -5.983 -11.449 1.00 21.66 225 ASP A C 1
ATOM 1663 O O . ASP A 1 225 ? 9.633 -6.800 -12.011 1.00 21.26 225 ASP A O 1
ATOM 1668 N N . PHE A 1 226 ? 10.109 -5.488 -10.228 1.00 21.09 226 PHE A N 1
ATOM 1669 C CA . PHE A 1 226 ? 8.917 -5.826 -9.467 1.00 21.66 226 PHE A CA 1
ATOM 1670 C C . PHE A 1 226 ? 8.301 -4.564 -8.875 1.00 20.86 226 PHE A C 1
ATOM 1671 O O . PHE A 1 226 ? 9.015 -3.613 -8.576 1.00 20.18 226 PHE A O 1
ATOM 1679 N N . ALA A 1 227 ? 6.980 -4.586 -8.682 1.00 20.25 227 ALA A N 1
ATOM 1680 C CA . ALA A 1 227 ? 6.278 -3.533 -7.965 1.00 20.32 227 ALA A CA 1
ATOM 1681 C C . ALA A 1 227 ? 5.095 -4.138 -7.213 1.00 20.06 227 ALA A C 1
ATOM 1682 O O . ALA A 1 227 ? 4.533 -5.135 -7.661 1.00 19.37 227 ALA A O 1
ATOM 1684 N N . ALA A 1 228 ? 4.739 -3.526 -6.074 1.00 19.36 228 ALA A N 1
ATOM 1685 C CA . ALA A 1 228 ? 3.617 -3.960 -5.250 1.00 18.78 228 ALA A CA 1
ATOM 1686 C C . ALA A 1 228 ? 2.703 -2.770 -4.983 1.00 19.56 228 ALA A C 1
ATOM 1687 O O . ALA A 1 228 ? 3.184 -1.661 -4.744 1.00 19.27 228 ALA A O 1
ATOM 1689 N N . PHE A 1 229 ? 1.387 -3.014 -5.002 1.00 20.35 229 PHE A N 1
ATOM 1690 C CA . PHE A 1 229 ? 0.419 -2.011 -4.584 1.00 21.32 229 PHE A CA 1
ATOM 1691 C C . PHE A 1 229 ? -0.808 -2.706 -4.000 1.00 21.70 229 PHE A C 1
ATOM 1692 O O . PHE A 1 229 ? -0.944 -3.922 -4.127 1.00 20.33 229 PHE A O 1
ATOM 1700 N N . SER A 1 230 ? -1.666 -1.933 -3.313 1.00 22.31 230 SER A N 1
ATOM 1701 C CA . SER A 1 230 ? -2.834 -2.511 -2.670 1.00 24.27 230 SER A CA 1
ATOM 1702 C C . SER A 1 230 ? -4.125 -1.830 -3.128 1.00 22.12 230 SER A C 1
ATOM 1703 O O . SER A 1 230 ? -4.186 -0.617 -3.353 1.00 21.90 230 SER A O 1
ATOM 1706 N N . GLY A 1 231 ? -5.172 -2.654 -3.242 1.00 20.73 231 GLY A N 1
ATOM 1707 C CA . GLY A 1 231 ? -6.464 -2.237 -3.765 1.00 19.37 231 GLY A CA 1
ATOM 1708 C C . GLY A 1 231 ? -7.210 -1.275 -2.842 1.00 19.11 231 GLY A C 1
ATOM 1709 O O . GLY A 1 231 ? -7.862 -0.345 -3.311 1.00 18.73 231 GLY A O 1
ATOM 1710 N N . HIS A 1 232 ? -7.131 -1.503 -1.529 1.00 19.04 232 HIS A N 1
ATOM 1711 C CA . HIS A 1 232 ? -7.976 -0.795 -0.577 1.00 19.70 232 HIS A CA 1
ATOM 1712 C C . HIS A 1 232 ? -7.526 0.661 -0.413 1.00 21.15 232 HIS A C 1
ATOM 1713 O O . HIS A 1 232 ? -8.225 1.457 0.212 1.00 21.66 232 HIS A O 1
ATOM 1744 N N . MET A 1 234 ? -6.712 2.430 -3.312 1.00 23.30 234 MET A N 1
ATOM 1745 C CA . MET A 1 234 ? -7.143 3.077 -4.554 1.00 23.76 234 MET A CA 1
ATOM 1746 C C . MET A 1 234 ? -8.630 2.831 -4.839 1.00 23.28 234 MET A C 1
ATOM 1747 O O . MET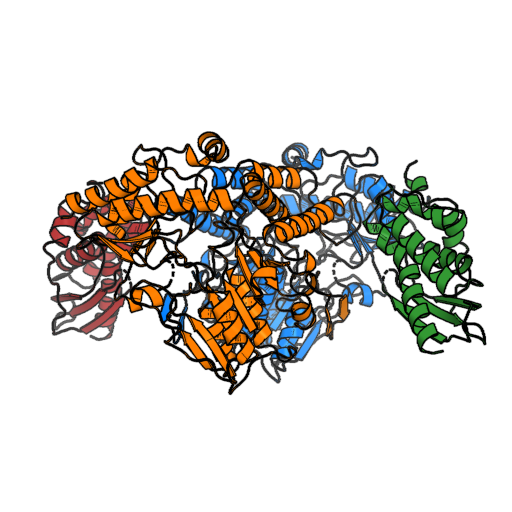 A 1 234 ? -9.006 2.542 -5.979 1.00 23.63 234 MET A O 1
ATOM 1752 N N . LEU A 1 235 ? -9.464 2.974 -3.797 1.00 22.67 235 LEU A N 1
ATOM 1753 C CA . LEU A 1 235 ? -10.919 2.960 -3.877 1.00 22.93 235 LEU A CA 1
ATOM 1754 C C . LEU A 1 235 ? -11.421 1.530 -4.064 1.00 22.49 235 LEU A C 1
ATOM 1755 O O . LEU A 1 235 ? -12.611 1.325 -4.258 1.00 23.19 235 LEU A O 1
ATOM 1760 N N . GLY A 1 236 ? -10.522 0.542 -3.996 1.00 21.37 236 GLY A N 1
ATOM 1761 C CA . GLY A 1 236 ? -10.899 -0.832 -4.255 1.00 20.45 236 GLY A CA 1
ATOM 1762 C C . GLY A 1 236 ? -11.181 -1.615 -2.974 1.00 20.37 236 GLY A C 1
ATOM 1763 O O . GLY A 1 236 ? -11.077 -1.093 -1.863 1.00 19.41 236 GLY A O 1
ATOM 1764 N N . PRO A 1 237 ? -11.573 -2.901 -3.105 1.00 19.79 237 PRO A N 1
ATOM 1765 C CA . PRO A 1 237 ? -11.920 -3.729 -1.950 1.00 20.33 237 PRO A CA 1
ATOM 1766 C C . PRO A 1 237 ? -10.689 -4.086 -1.120 1.00 19.86 237 PRO A C 1
ATOM 1767 O O . PRO A 1 237 ? -9.570 -3.979 -1.610 1.00 18.99 237 PRO A O 1
ATOM 1771 N N . ASN A 1 238 ? -10.934 -4.471 0.141 1.00 20.73 238 ASN A N 1
ATOM 1772 C CA . ASN A 1 238 ? -9.956 -5.150 0.972 1.00 21.99 238 ASN A CA 1
ATOM 1773 C C . ASN A 1 238 ? -9.695 -6.544 0.419 1.00 20.62 238 ASN A C 1
ATOM 1774 O O . ASN A 1 238 ? -10.513 -7.088 -0.318 1.00 19.42 238 ASN A O 1
ATOM 1779 N N . GLY A 1 239 ? -8.558 -7.115 0.829 1.00 19.36 239 GLY A N 1
ATOM 1780 C CA . GLY A 1 239 ? -8.239 -8.495 0.522 1.00 19.57 239 GLY A CA 1
ATOM 1781 C C . GLY A 1 239 ? -7.674 -8.701 -0.881 1.00 18.96 239 GLY A C 1
ATOM 1782 O O . GLY A 1 239 ? -7.612 -9.839 -1.346 1.00 19.71 239 GLY A O 1
ATOM 1783 N N . ILE A 1 240 ? -7.257 -7.619 -1.552 1.00 18.92 240 ILE A N 1
ATOM 1784 C CA . ILE A 1 240 ? -6.604 -7.754 -2.848 1.00 18.68 240 ILE A CA 1
ATOM 1785 C C . ILE A 1 240 ? -5.400 -6.818 -2.932 1.00 18.85 240 ILE A C 1
ATOM 1786 O O . ILE A 1 240 ? -5.507 -5.607 -2.752 1.00 20.87 240 ILE A O 1
ATOM 1791 N N . GLY A 1 241 ? -4.232 -7.426 -3.164 1.00 18.21 241 GLY A N 1
ATOM 1792 C CA . GLY A 1 241 ? -3.014 -6.709 -3.490 1.00 17.39 241 GLY A CA 1
ATOM 1793 C C . GLY A 1 241 ? -2.530 -7.162 -4.857 1.00 17.48 241 GLY A C 1
ATOM 1794 O O . GLY A 1 241 ? -3.030 -8.150 -5.402 1.00 16.28 241 GLY A O 1
ATOM 1795 N N . VAL A 1 242 ? -1.559 -6.437 -5.409 1.00 17.86 242 VAL A N 1
ATOM 1796 C CA . VAL A 1 242 ? -1.060 -6.755 -6.735 1.00 18.27 242 VAL A CA 1
ATOM 1797 C C . VAL A 1 242 ? 0.461 -6.742 -6.715 1.00 18.68 242 VAL A C 1
ATOM 1798 O O . VAL A 1 242 ? 1.071 -5.781 -6.231 1.00 19.11 242 VAL A O 1
ATOM 1802 N N . LEU A 1 243 ? 1.051 -7.829 -7.229 1.00 19.14 243 LEU A N 1
ATOM 1803 C CA . LEU A 1 243 ? 2.459 -7.845 -7.587 1.00 19.25 243 LEU A CA 1
ATOM 1804 C C . LEU A 1 243 ? 2.594 -7.725 -9.102 1.00 19.89 243 LEU A C 1
ATOM 1805 O O . LEU A 1 243 ? 2.000 -8.508 -9.851 1.00 20.82 243 LEU A O 1
ATOM 1810 N N . TYR A 1 244 ? 3.388 -6.738 -9.524 1.00 20.18 244 TYR A N 1
ATOM 1811 C CA . TYR A 1 244 ? 3.902 -6.659 -10.878 1.00 20.98 244 TYR A CA 1
ATOM 1812 C C . TYR A 1 244 ? 5.282 -7.311 -10.939 1.00 21.55 244 TYR A C 1
ATOM 1813 O O . TYR A 1 244 ? 6.121 -7.079 -10.078 1.00 21.03 244 TYR A O 1
ATOM 1822 N N . GLY A 1 245 ? 5.514 -8.106 -11.986 1.00 21.00 245 GLY A N 1
ATOM 1823 C CA . GLY A 1 245 ? 6.844 -8.582 -12.309 1.00 22.75 245 GLY A CA 1
ATOM 1824 C C . GLY A 1 245 ? 7.011 -8.677 -13.822 1.00 22.45 245 GLY A C 1
ATOM 1825 O O . GLY A 1 245 ? 6.088 -9.102 -14.509 1.00 21.89 245 GLY A O 1
ATOM 1826 N N . ARG A 1 246 ? 8.177 -8.267 -14.328 1.00 23.93 246 ARG A N 1
ATOM 1827 C CA . ARG A 1 246 ? 8.458 -8.367 -15.752 1.00 25.54 246 ARG A CA 1
ATOM 1828 C C . ARG A 1 246 ? 8.261 -9.813 -16.205 1.00 25.87 246 ARG A C 1
ATOM 1829 O O . ARG A 1 246 ? 8.674 -10.745 -15.518 1.00 23.52 246 ARG A O 1
ATOM 1837 N N . ARG A 1 247 ? 7.639 -9.973 -17.379 1.00 28.00 247 ARG A N 1
ATOM 1838 C CA . ARG A 1 247 ? 7.281 -11.269 -17.941 1.00 30.15 247 ARG A CA 1
ATOM 1839 C C . ARG A 1 247 ? 8.463 -12.236 -17.890 1.00 31.40 247 ARG A C 1
ATOM 1840 O O . ARG A 1 247 ? 8.303 -13.390 -17.497 1.00 29.94 247 ARG A O 1
ATOM 1848 N N . GLU A 1 248 ? 9.644 -11.741 -18.280 1.00 32.67 248 GLU A N 1
ATOM 1849 C CA . GLU A 1 248 ? 10.841 -12.553 -18.429 1.00 34.99 248 GLU A CA 1
ATOM 1850 C C . GLU A 1 248 ? 11.273 -13.108 -17.075 1.00 33.49 248 GLU A C 1
ATOM 1851 O O . GLU A 1 248 ? 11.761 -14.232 -16.997 1.00 32.79 248 GLU A O 1
ATOM 1857 N N . LEU A 1 249 ? 11.126 -12.294 -16.020 1.00 30.92 249 LEU A N 1
ATOM 1858 C CA . LEU A 1 249 ? 11.520 -12.685 -14.675 1.00 30.31 249 LEU A CA 1
ATOM 1859 C C . LEU A 1 249 ? 10.548 -13.704 -14.092 1.00 26.80 249 LEU A C 1
ATOM 1860 O O . LEU A 1 249 ? 10.978 -14.712 -13.537 1.00 28.27 249 LEU A O 1
ATOM 1865 N N . LEU A 1 250 ? 9.246 -13.429 -14.217 1.00 26.70 250 LEU A N 1
ATOM 1866 C CA . LEU A 1 250 ? 8.213 -14.323 -13.707 1.00 26.60 250 LEU A CA 1
ATOM 1867 C C . LEU A 1 250 ? 8.404 -15.727 -14.288 1.00 27.95 250 LEU A C 1
ATOM 1868 O O . LEU A 1 250 ? 8.192 -16.719 -13.589 1.00 24.93 250 LEU A O 1
ATOM 1873 N N . ALA A 1 251 ? 8.834 -15.802 -15.558 1.00 29.25 251 ALA A N 1
ATOM 1874 C CA . ALA A 1 251 ? 9.046 -17.074 -16.241 1.00 29.60 251 ALA A CA 1
ATOM 1875 C C . ALA A 1 251 ? 10.163 -17.888 -15.588 1.00 29.58 251 ALA A C 1
ATOM 1876 O O . ALA A 1 251 ? 10.135 -19.110 -15.641 1.00 32.66 251 ALA A O 1
ATOM 1878 N N . GLN A 1 252 ? 11.132 -17.215 -14.962 1.00 30.54 252 GLN A N 1
ATOM 1879 C CA . GLN A 1 252 ? 12.281 -17.871 -14.355 1.00 30.92 252 GLN A CA 1
ATOM 1880 C C . GLN A 1 252 ? 12.028 -18.244 -12.893 1.00 29.94 252 GLN A C 1
ATOM 1881 O O . GLN A 1 252 ? 12.858 -18.915 -12.286 1.00 30.80 252 GLN A O 1
ATOM 1887 N N . MET A 1 253 ? 10.909 -17.790 -12.317 1.00 27.37 253 MET A N 1
ATOM 1888 C CA . MET A 1 253 ? 10.738 -17.850 -10.876 1.00 26.23 253 MET A CA 1
ATOM 1889 C C . MET A 1 253 ? 9.971 -19.108 -10.488 1.00 25.38 253 MET A C 1
ATOM 1890 O O . MET A 1 253 ? 8.958 -19.446 -11.093 1.00 24.73 253 MET A O 1
ATOM 1895 N N . PRO A 1 254 ? 10.430 -19.829 -9.449 1.00 24.84 254 PRO A N 1
ATOM 1896 C CA . PRO A 1 254 ? 9.664 -20.940 -8.897 1.00 24.95 254 PRO A CA 1
ATOM 1897 C C . PRO A 1 254 ? 8.496 -20.384 -8.088 1.00 24.98 254 PRO A C 1
ATOM 1898 O O . PRO A 1 254 ? 8.506 -19.211 -7.706 1.00 22.59 254 PRO A O 1
ATOM 1902 N N . PRO A 1 255 ? 7.471 -21.212 -7.789 1.00 24.20 255 PRO A N 1
ATOM 1903 C CA . PRO A 1 255 ? 6.314 -20.752 -7.019 1.00 23.60 255 PRO A CA 1
ATOM 1904 C C . PRO A 1 255 ? 6.662 -20.409 -5.575 1.00 23.31 255 PRO A C 1
ATOM 1905 O O . PRO A 1 255 ? 7.685 -20.836 -5.040 1.00 22.82 255 PRO A O 1
ATOM 1909 N N . PHE A 1 256 ? 5.790 -19.616 -4.951 1.00 23.40 256 PHE A N 1
ATOM 1910 C CA . PHE A 1 256 ? 5.891 -19.317 -3.533 1.00 22.13 256 PHE A CA 1
ATOM 1911 C C . PHE A 1 256 ? 4.908 -20.213 -2.776 1.00 23.02 256 PHE A C 1
ATOM 1912 O O . PHE A 1 256 ? 5.307 -21.247 -2.228 1.00 22.24 256 PHE A O 1
ATOM 1920 N N . LEU A 1 257 ? 3.622 -19.831 -2.756 1.00 20.39 257 LEU A N 1
ATOM 1921 C CA . LEU A 1 257 ? 2.596 -20.684 -2.169 1.00 20.86 257 LEU A CA 1
ATOM 1922 C C . LEU A 1 257 ? 2.251 -21.766 -3.191 1.00 20.38 257 LEU A C 1
ATOM 1923 O O . LEU A 1 257 ? 2.260 -21.506 -4.389 1.00 22.17 257 LEU A O 1
ATOM 1928 N N . THR A 1 258 ? 1.989 -22.988 -2.718 1.00 20.60 258 THR A N 1
ATOM 1929 C CA . THR A 1 258 ? 1.641 -24.078 -3.610 1.00 20.72 258 THR A CA 1
ATOM 1930 C C . THR A 1 258 ? 0.324 -24.721 -3.175 1.00 20.71 258 THR A C 1
ATOM 1931 O O . THR A 1 258 ? -0.136 -24.589 -2.031 1.00 19.90 258 THR A O 1
ATOM 1935 N N . GLY A 1 259 ? -0.281 -25.409 -4.141 1.00 20.35 259 GLY A N 1
ATOM 1936 C CA . GLY A 1 259 ? -1.573 -26.044 -3.951 1.00 21.41 259 GLY A CA 1
ATOM 1937 C C . GLY A 1 259 ? -2.309 -26.205 -5.275 1.00 21.64 259 GLY A C 1
ATOM 1938 O O . GLY A 1 259 ? -1.692 -26.322 -6.340 1.00 21.80 259 GLY A O 1
ATOM 1939 N N . GLY A 1 260 ? -3.638 -26.220 -5.194 1.00 21.92 260 GLY A N 1
ATOM 1940 C CA . GLY A 1 260 ? -4.463 -26.281 -6.388 1.00 23.93 260 GLY A CA 1
ATOM 1941 C C . GLY A 1 260 ? -4.333 -25.013 -7.224 1.00 25.50 260 GLY A C 1
ATOM 1942 O O . GLY A 1 260 ? -3.817 -24.002 -6.746 1.00 24.83 260 GLY A O 1
ATOM 1943 N N . SER A 1 261 ? -4.736 -25.127 -8.497 1.00 26.06 261 SER A N 1
ATOM 1944 C CA . SER A 1 261 ? -4.806 -24.018 -9.437 1.00 28.76 261 SER A CA 1
ATOM 1945 C C . SER A 1 261 ? -3.446 -23.712 -10.057 1.00 26.96 261 SER A C 1
ATOM 1946 O O . SER A 1 261 ? -3.403 -23.327 -11.221 1.00 28.34 261 SER A O 1
ATOM 1949 N N . MET A 1 262 ? -2.352 -23.851 -9.296 1.00 24.27 262 MET A N 1
ATOM 1950 C CA . MET A 1 262 ? -1.052 -23.394 -9.768 1.00 24.57 262 MET A CA 1
ATOM 1951 C C . MET A 1 262 ? -0.191 -24.558 -10.266 1.00 26.46 262 MET A C 1
ATOM 1952 O O . MET A 1 262 ? 0.959 -24.347 -10.648 1.00 23.86 262 MET A O 1
ATOM 1957 N N . ILE A 1 263 ? -0.754 -25.773 -10.289 1.00 28.57 263 ILE A N 1
ATOM 1958 C CA . ILE A 1 263 ? -0.025 -26.956 -10.727 1.00 31.45 263 ILE A CA 1
ATOM 1959 C C . ILE A 1 263 ? -0.373 -27.263 -12.183 1.00 32.12 263 ILE A C 1
ATOM 1960 O O . ILE A 1 263 ? -1.355 -26.748 -12.708 1.00 29.87 263 ILE A O 1
ATOM 1965 N N . GLU A 1 264 ? 0.469 -28.094 -12.815 1.00 35.29 264 GLU A N 1
ATOM 1966 C CA . GLU A 1 264 ? 0.203 -28.676 -14.124 1.00 39.11 264 GLU A CA 1
ATOM 1967 C C . GLU A 1 264 ? 0.016 -30.186 -13.992 1.00 37.91 264 GLU A C 1
ATOM 1968 O O . GLU A 1 264 ? -1.064 -30.687 -14.277 1.00 43.81 264 GLU A O 1
ATOM 1974 N N . THR A 1 265 ? 1.060 -30.899 -13.550 1.00 37.55 265 THR A N 1
ATOM 1975 C CA . THR A 1 265 ? 0.945 -32.317 -13.227 1.00 36.18 265 THR A CA 1
ATOM 1976 C C . THR A 1 265 ? 1.171 -32.514 -11.730 1.00 32.86 265 THR A C 1
ATOM 1977 O O . THR A 1 265 ? 1.879 -31.724 -11.110 1.00 32.17 265 THR A O 1
ATOM 1981 N N . VAL A 1 266 ? 0.567 -33.570 -11.168 1.00 30.50 266 VAL A N 1
ATOM 1982 C CA . VAL A 1 266 ? 0.736 -33.914 -9.764 1.00 31.68 266 VAL A CA 1
ATOM 1983 C C . VAL A 1 266 ? 0.715 -35.433 -9.604 1.00 29.95 266 VAL A C 1
ATOM 1984 O O . VAL A 1 266 ? -0.211 -36.092 -10.060 1.00 31.23 266 VAL A O 1
ATOM 1988 N N . THR A 1 267 ? 1.722 -35.959 -8.905 1.00 29.46 267 THR A N 1
ATOM 1989 C CA . THR A 1 267 ? 1.685 -37.289 -8.319 1.00 30.71 267 THR A CA 1
ATOM 1990 C C . THR A 1 267 ? 1.938 -37.116 -6.826 1.00 29.95 267 THR A C 1
ATOM 1991 O O . THR A 1 267 ? 2.198 -36.003 -6.372 1.00 28.27 267 THR A O 1
ATOM 1995 N N . MET A 1 268 ? 1.891 -38.215 -6.070 1.00 29.63 268 MET A N 1
ATOM 1996 C CA . MET A 1 268 ? 2.186 -38.150 -4.647 1.00 30.46 268 MET A CA 1
ATOM 1997 C C . MET A 1 268 ? 3.644 -37.729 -4.435 1.00 31.68 268 MET A C 1
ATOM 1998 O O . MET A 1 268 ? 3.968 -37.119 -3.421 1.00 30.81 268 MET A O 1
ATOM 2003 N N . GLU A 1 269 ? 4.500 -38.038 -5.421 1.00 33.97 269 GLU A N 1
ATOM 2004 C CA . GLU A 1 269 ? 5.946 -37.862 -5.337 1.00 38.30 269 GLU A CA 1
ATOM 2005 C C . GLU A 1 269 ? 6.358 -36.415 -5.625 1.00 37.27 269 GLU A C 1
ATOM 2006 O O . GLU A 1 269 ? 7.297 -35.908 -5.014 1.00 41.82 269 GLU A O 1
ATOM 2012 N N . GLY A 1 270 ? 5.683 -35.747 -6.567 1.00 33.21 270 GLY A N 1
ATOM 2013 C CA . GLY A 1 270 ? 6.043 -34.380 -6.914 1.00 30.82 270 GLY A CA 1
ATOM 2014 C C . GLY A 1 270 ? 5.044 -33.763 -7.885 1.00 29.55 270 GLY A C 1
ATOM 2015 O O . GLY A 1 270 ? 4.020 -34.358 -8.201 1.00 30.55 270 GLY A O 1
ATOM 2016 N N . ALA A 1 271 ? 5.360 -32.560 -8.359 1.00 29.39 271 ALA A N 1
ATOM 2017 C CA . ALA A 1 271 ? 4.456 -31.804 -9.204 1.00 29.50 271 ALA A CA 1
ATOM 2018 C C . ALA A 1 271 ? 5.263 -30.919 -10.145 1.00 30.04 271 ALA A C 1
ATOM 2019 O O . ALA A 1 271 ? 6.404 -30.595 -9.849 1.00 30.94 271 ALA A O 1
ATOM 2021 N N . THR A 1 272 ? 4.650 -30.540 -11.268 1.00 30.16 272 THR A N 1
ATOM 2022 C CA . THR A 1 272 ? 5.154 -29.467 -12.107 1.00 31.90 272 THR A CA 1
ATOM 2023 C C . THR A 1 272 ? 4.123 -28.345 -12.066 1.00 28.27 272 THR A C 1
ATOM 2024 O O . THR A 1 272 ? 2.971 -28.582 -11.722 1.00 26.79 272 THR A O 1
ATOM 2028 N N . TYR A 1 273 ? 4.541 -27.140 -12.453 1.00 28.78 273 TYR A N 1
ATOM 2029 C CA . TYR A 1 273 ? 3.826 -25.928 -12.090 1.00 26.57 273 TYR A CA 1
ATOM 2030 C C . TYR A 1 273 ? 3.371 -25.211 -13.350 1.00 27.27 273 TYR A C 1
ATOM 2031 O O . TYR A 1 273 ? 4.020 -25.314 -14.387 1.00 26.64 273 TYR A O 1
ATOM 2040 N N . ALA A 1 274 ? 2.246 -24.492 -13.230 1.00 25.04 274 ALA A N 1
ATOM 2041 C CA . ALA A 1 274 ? 1.669 -23.722 -14.317 1.00 25.98 274 ALA A CA 1
ATOM 2042 C C . ALA A 1 274 ? 2.618 -22.596 -14.712 1.00 27.51 274 ALA A C 1
ATOM 2043 O O . ALA A 1 274 ? 3.531 -22.268 -13.962 1.00 27.88 274 ALA A O 1
ATOM 2045 N N . PRO A 1 275 ? 2.433 -21.971 -15.897 1.00 29.73 275 PRO A N 1
ATOM 2046 C CA . PRO A 1 275 ? 3.135 -20.728 -16.216 1.00 30.11 275 PRO A CA 1
ATOM 2047 C C . PRO A 1 275 ? 2.631 -19.548 -15.382 1.00 30.36 275 PRO A C 1
ATOM 2048 O O . PRO A 1 275 ? 1.585 -19.628 -14.736 1.00 27.90 275 PRO A O 1
ATOM 2052 N N . ALA A 1 276 ? 3.407 -18.457 -15.392 1.00 30.50 276 ALA A N 1
ATOM 2053 C CA . ALA A 1 276 ? 3.002 -17.205 -14.778 1.00 31.48 276 ALA A CA 1
ATOM 2054 C C . ALA A 1 276 ? 1.867 -16.588 -15.587 1.00 30.45 276 ALA A C 1
ATOM 2055 O O . ALA A 1 276 ? 1.831 -16.751 -16.800 1.00 32.38 276 ALA A O 1
ATOM 2057 N N . PRO A 1 277 ? 0.914 -15.845 -14.978 1.00 28.85 277 PRO A N 1
ATOM 2058 C CA . PRO A 1 277 ? 0.902 -15.571 -13.541 1.00 28.72 277 PRO A CA 1
ATOM 2059 C C . PRO A 1 277 ? 0.250 -16.626 -12.646 1.00 27.34 277 PRO A C 1
ATOM 2060 O O . PRO A 1 277 ? 0.332 -16.515 -11.428 1.00 24.30 277 PRO A O 1
ATOM 2064 N N . GLN A 1 278 ? -0.375 -17.652 -13.244 1.00 26.23 278 GLN A N 1
ATOM 2065 C CA . GLN A 1 278 ? -1.130 -18.642 -12.490 1.00 26.66 278 GLN A CA 1
ATOM 2066 C C . GLN A 1 278 ? -0.215 -19.397 -11.515 1.00 25.17 278 GLN A C 1
ATOM 2067 O O . GLN A 1 278 ? -0.662 -19.779 -10.436 1.00 22.59 278 GLN A O 1
ATOM 2073 N N . ARG A 1 279 ? 1.069 -19.562 -11.882 1.00 23.21 279 ARG A N 1
ATOM 2074 C CA . ARG A 1 279 ? 2.076 -20.187 -11.038 1.00 22.79 279 ARG A CA 1
ATOM 2075 C C . ARG A 1 279 ? 2.067 -19.597 -9.626 1.00 22.92 279 ARG A C 1
ATOM 2076 O O . ARG A 1 279 ? 2.411 -20.303 -8.680 1.00 21.47 279 ARG A O 1
ATOM 2084 N N . PHE A 1 280 ? 1.734 -18.301 -9.496 1.00 21.85 280 PHE A N 1
ATOM 2085 C CA . PHE A 1 280 ? 1.899 -17.584 -8.238 1.00 23.52 280 PHE A CA 1
ATOM 2086 C C . PHE A 1 280 ? 0.570 -17.373 -7.515 1.00 24.11 280 PHE A C 1
ATOM 2087 O O . PHE A 1 280 ? 0.533 -16.656 -6.519 1.00 25.07 280 PHE A O 1
ATOM 2095 N N . GLU A 1 281 ? -0.501 -18.020 -7.990 1.00 23.74 281 GLU A N 1
ATOM 2096 C CA . GLU A 1 281 ? -1.825 -17.859 -7.407 1.00 25.46 281 GLU A CA 1
ATOM 2097 C C . GLU A 1 281 ? -2.349 -19.233 -6.999 1.00 25.00 281 GLU A C 1
ATOM 2098 O O . GLU A 1 281 ? -2.911 -19.953 -7.815 1.00 25.21 281 GLU A O 1
ATOM 2104 N N . ALA A 1 282 ? -2.134 -19.582 -5.724 1.00 23.59 282 ALA A N 1
ATOM 2105 C CA . ALA A 1 282 ? -2.484 -20.883 -5.195 1.00 22.45 282 ALA A CA 1
ATOM 2106 C C . ALA A 1 282 ? -3.861 -20.795 -4.545 1.00 22.29 282 ALA A C 1
ATOM 2107 O O . ALA A 1 282 ? -4.103 -19.911 -3.718 1.00 20.93 282 ALA A O 1
ATOM 2109 N N . GLY A 1 283 ? -4.746 -21.723 -4.923 1.00 21.55 283 GLY A N 1
ATOM 2110 C CA . GLY A 1 283 ? -6.064 -21.811 -4.313 1.00 21.40 283 GLY A CA 1
ATOM 2111 C C . GLY A 1 283 ? -7.042 -20.833 -4.955 1.00 21.33 283 GLY A C 1
ATOM 2112 O O . GLY A 1 283 ? -6.708 -20.176 -5.935 1.00 21.22 283 GLY A O 1
ATOM 2113 N N . THR A 1 284 ? -8.248 -20.750 -4.387 1.00 21.30 284 THR A N 1
ATOM 2114 C CA . THR A 1 284 ? -9.304 -19.932 -4.951 1.00 23.88 284 THR A CA 1
ATOM 2115 C C . THR A 1 284 ? -8.910 -18.462 -4.839 1.00 24.77 284 THR A C 1
ATOM 2116 O O . THR A 1 284 ? -8.602 -17.989 -3.746 1.00 25.62 284 THR A O 1
ATOM 2120 N N . PRO A 1 285 ? -8.917 -17.698 -5.953 1.00 25.38 285 PRO A N 1
ATOM 2121 C CA . PRO A 1 285 ? -8.569 -16.277 -5.906 1.00 26.38 285 PRO A CA 1
ATOM 2122 C C . PRO A 1 285 ? -9.686 -15.425 -5.305 1.00 24.98 285 PRO A C 1
ATOM 2123 O O . PRO A 1 285 ? -10.785 -15.920 -5.043 1.00 23.11 285 PRO A O 1
ATOM 2127 N N . MET A 1 286 ? -9.365 -14.149 -5.054 1.00 24.11 286 MET A N 1
ATOM 2128 C CA . MET A 1 286 ? -10.317 -13.198 -4.512 1.00 25.48 286 MET A CA 1
ATOM 2129 C C . MET A 1 286 ? -11.150 -12.628 -5.672 1.00 24.74 286 MET A C 1
ATOM 2130 O O . MET A 1 286 ? -10.994 -11.482 -6.087 1.00 22.78 286 MET A O 1
ATOM 2135 N N . THR A 1 287 ? -12.057 -13.461 -6.200 1.00 24.45 287 THR A N 1
ATOM 2136 C CA . THR A 1 287 ? -12.680 -13.232 -7.500 1.00 24.39 287 THR A CA 1
ATOM 2137 C C . THR A 1 287 ? -13.497 -11.935 -7.504 1.00 23.30 287 THR A C 1
ATOM 2138 O O . THR A 1 287 ? -13.307 -11.084 -8.373 1.00 21.54 287 THR A O 1
ATOM 2142 N N . SER A 1 288 ? -14.404 -11.772 -6.531 1.00 22.45 288 SER A N 1
ATOM 2143 C CA . SER A 1 288 ? -15.257 -10.591 -6.499 1.00 22.82 288 SER A CA 1
ATOM 2144 C C . SER A 1 288 ? -14.434 -9.333 -6.203 1.00 22.04 288 SER A C 1
ATOM 2145 O O . SER A 1 288 ? -14.811 -8.236 -6.622 1.00 21.31 288 SER A O 1
ATOM 2148 N N . GLN A 1 289 ? -13.278 -9.494 -5.543 1.00 21.50 289 GLN A N 1
ATOM 2149 C CA . GLN A 1 289 ? -12.437 -8.354 -5.203 1.00 22.06 289 GLN A CA 1
ATOM 2150 C C . GLN A 1 289 ? -11.684 -7.870 -6.440 1.00 21.66 289 GLN A C 1
ATOM 2151 O O . GLN A 1 289 ? -11.401 -6.675 -6.551 1.00 21.23 289 GLN A O 1
ATOM 2157 N N . VAL A 1 290 ? -11.353 -8.785 -7.363 1.00 21.71 290 VAL A N 1
ATOM 2158 C CA . VAL A 1 290 ? -10.739 -8.399 -8.628 1.00 21.78 290 VAL A CA 1
ATOM 2159 C C . VAL A 1 290 ? -11.723 -7.562 -9.449 1.00 22.15 290 VAL A C 1
ATOM 2160 O O . VAL A 1 290 ? -11.328 -6.564 -10.056 1.00 21.79 290 VAL A O 1
ATOM 2164 N N . VAL A 1 291 ? -12.995 -7.985 -9.474 1.00 21.80 291 VAL A N 1
ATOM 2165 C CA . VAL A 1 291 ? -14.065 -7.254 -10.149 1.00 22.43 291 VAL A CA 1
ATOM 2166 C C . VAL A 1 291 ? -14.180 -5.840 -9.569 1.00 21.16 291 VAL A C 1
ATOM 2167 O O . VAL A 1 291 ? -14.230 -4.865 -10.314 1.00 22.52 291 VAL A O 1
ATOM 2171 N N . GLY A 1 292 ? -14.234 -5.730 -8.238 1.00 20.03 292 GLY A N 1
ATOM 2172 C CA . GLY A 1 292 ? -14.276 -4.443 -7.555 1.00 19.77 292 GLY A CA 1
ATOM 2173 C C . GLY A 1 292 ? -13.048 -3.565 -7.818 1.00 19.76 292 GLY A C 1
ATOM 2174 O O . GLY A 1 292 ? -13.173 -2.353 -7.994 1.00 20.15 292 GLY A O 1
ATOM 2175 N N . LEU A 1 293 ? -11.853 -4.159 -7.808 1.00 19.58 293 LEU A N 1
ATOM 2176 C CA . LEU A 1 293 ? -10.635 -3.387 -8.004 1.00 20.25 293 LEU A CA 1
ATOM 2177 C C . LEU A 1 293 ? -10.562 -2.862 -9.440 1.00 21.33 293 LEU A C 1
ATOM 2178 O O . LEU A 1 293 ? -10.091 -1.749 -9.656 1.00 21.58 293 LEU A O 1
ATOM 2183 N N . ALA A 1 294 ? -10.999 -3.674 -10.410 1.00 20.66 294 ALA A N 1
ATOM 2184 C CA . ALA A 1 294 ? -11.085 -3.248 -11.801 1.00 21.79 294 ALA A CA 1
ATOM 2185 C C . ALA A 1 294 ? -12.068 -2.081 -11.942 1.00 22.73 294 ALA A C 1
ATOM 2186 O O . ALA A 1 294 ? -11.810 -1.157 -12.700 1.00 23.35 294 ALA A O 1
ATOM 2188 N N . ALA A 1 295 ? -13.189 -2.129 -11.204 1.00 23.02 295 ALA A N 1
ATOM 2189 C CA . ALA A 1 295 ? -14.142 -1.029 -11.141 1.00 23.39 295 ALA A CA 1
ATOM 2190 C C . ALA A 1 295 ? -13.493 0.236 -10.578 1.00 24.24 295 ALA A C 1
ATOM 2191 O O . ALA A 1 295 ? -13.766 1.335 -11.063 1.00 23.95 295 ALA A O 1
ATOM 2193 N N . ALA A 1 296 ? -12.633 0.086 -9.559 1.00 24.28 296 ALA A N 1
ATOM 2194 C CA . ALA A 1 296 ? -11.930 1.218 -8.961 1.00 23.99 296 ALA A CA 1
ATOM 2195 C C . ALA A 1 296 ? -10.964 1.844 -9.969 1.00 23.70 296 ALA A C 1
ATOM 2196 O O . ALA A 1 296 ? -10.888 3.069 -10.085 1.00 23.92 296 ALA A O 1
ATOM 2198 N N . ALA A 1 297 ? -10.237 0.994 -10.703 1.00 23.05 297 ALA A N 1
ATOM 2199 C CA . ALA A 1 297 ? -9.324 1.442 -11.747 1.00 25.00 297 ALA A CA 1
ATOM 2200 C C . ALA A 1 297 ? -10.062 2.208 -12.851 1.00 25.60 297 ALA A C 1
ATOM 2201 O O . ALA A 1 297 ? -9.529 3.192 -13.359 1.00 24.01 297 ALA A O 1
ATOM 2203 N N . ARG A 1 298 ? -11.268 1.752 -13.225 1.00 25.24 298 ARG A N 1
ATOM 2204 C CA . ARG A 1 298 ? -12.049 2.407 -14.268 1.00 27.55 298 ARG A CA 1
ATOM 2205 C C . ARG A 1 298 ? -12.610 3.728 -13.749 1.00 27.64 298 ARG A C 1
ATOM 2206 O O . ARG A 1 298 ? -12.744 4.675 -14.523 1.00 29.76 298 ARG A O 1
ATOM 2214 N N . TYR A 1 299 ? -12.930 3.780 -12.448 1.00 25.40 299 TYR A N 1
ATOM 2215 C CA . TYR A 1 299 ? -13.443 4.982 -11.815 1.00 25.51 299 TYR A CA 1
ATOM 2216 C C . TYR A 1 299 ? -12.364 6.064 -11.776 1.00 25.45 299 TYR A C 1
ATOM 2217 O O . TYR A 1 299 ? -12.630 7.215 -12.124 1.00 25.96 299 TYR A O 1
ATOM 2226 N N . LEU A 1 300 ? -11.158 5.706 -11.324 1.00 23.78 300 LEU A N 1
ATOM 2227 C CA . LEU A 1 300 ? -10.056 6.653 -11.247 1.00 25.01 300 LEU A CA 1
ATOM 2228 C C . LEU A 1 300 ? -9.644 7.078 -12.659 1.00 27.15 300 LEU A C 1
ATOM 2229 O O . LEU A 1 300 ? -9.334 8.249 -12.889 1.00 28.50 300 LEU A O 1
ATOM 2234 N N . GLY A 1 301 ? -9.604 6.105 -13.578 1.00 27.92 301 GLY A N 1
ATOM 2235 C CA . GLY A 1 301 ? -9.248 6.342 -14.971 1.00 29.75 301 GLY A CA 1
ATOM 2236 C C . GLY A 1 301 ? -10.195 7.324 -15.663 1.00 30.31 301 GLY A C 1
ATOM 2237 O O . GLY A 1 301 ? -9.748 8.124 -16.473 1.00 30.27 301 GLY A O 1
ATOM 2238 N N . ALA A 1 302 ? -11.490 7.255 -15.325 1.00 30.33 302 ALA A N 1
ATOM 2239 C CA . ALA A 1 302 ? -12.504 8.163 -15.851 1.00 32.20 302 ALA A CA 1
ATOM 2240 C C . ALA A 1 302 ? -12.252 9.599 -15.392 1.00 33.93 302 ALA A C 1
ATOM 2241 O O . ALA A 1 302 ? -12.524 10.539 -16.133 1.00 37.45 302 ALA A O 1
ATOM 2243 N N . ILE A 1 303 ? -11.762 9.772 -14.161 1.00 32.02 303 ILE A N 1
ATOM 2244 C CA . ILE A 1 303 ? -11.411 11.090 -13.660 1.00 32.13 303 ILE A CA 1
ATOM 2245 C C . ILE A 1 303 ? -10.112 11.535 -14.321 1.00 31.49 303 ILE A C 1
ATOM 2246 O O . ILE A 1 303 ? -9.962 12.707 -14.649 1.00 32.97 303 ILE A O 1
ATOM 2251 N N . GLY A 1 304 ? -9.183 10.590 -14.500 1.00 28.91 304 GLY A N 1
ATOM 2252 C CA . GLY A 1 304 ? -7.862 10.880 -15.028 1.00 28.50 304 GLY A CA 1
ATOM 2253 C C . GLY A 1 304 ? -6.877 11.139 -13.894 1.00 27.77 304 GLY A C 1
ATOM 2254 O O . GLY A 1 304 ? -7.135 11.987 -13.048 1.00 27.96 304 GLY A O 1
ATOM 2255 N N . MET A 1 305 ? -5.775 10.379 -13.863 1.00 28.01 305 MET A N 1
ATOM 2256 C CA . MET A 1 305 ? -4.879 10.380 -12.713 1.00 28.83 305 MET A CA 1
ATOM 2257 C C . MET A 1 305 ? -4.059 11.670 -12.654 1.00 28.24 305 MET A C 1
ATOM 2258 O O . MET A 1 305 ? -3.551 12.030 -11.596 1.00 28.81 305 MET A O 1
ATOM 2263 N N . ALA A 1 306 ? -3.921 12.373 -13.784 1.00 29.74 306 ALA A N 1
ATOM 2264 C CA . ALA A 1 306 ? -3.251 13.666 -13.777 1.00 30.51 306 ALA A CA 1
ATOM 2265 C C . ALA A 1 306 ? -4.104 14.677 -13.005 1.00 28.31 306 ALA A C 1
ATOM 2266 O O . ALA A 1 306 ? -3.568 15.462 -12.232 1.00 28.58 306 ALA A O 1
ATOM 2268 N N . ALA A 1 307 ? -5.430 14.625 -13.203 1.00 28.42 307 ALA A N 1
ATOM 2269 C CA . ALA A 1 307 ? -6.371 15.479 -12.494 1.00 29.15 307 ALA A CA 1
ATOM 2270 C C . ALA A 1 307 ? -6.431 15.106 -11.008 1.00 29.21 307 ALA A C 1
ATOM 2271 O O . ALA A 1 307 ? -6.486 15.985 -10.153 1.00 28.50 307 ALA A O 1
ATOM 2273 N N . VAL A 1 308 ? -6.431 13.801 -10.700 1.00 26.72 308 VAL A N 1
ATOM 2274 C CA . VAL A 1 308 ? -6.406 13.352 -9.314 1.00 27.10 308 VAL A CA 1
ATOM 2275 C C . VAL A 1 308 ? -5.173 13.928 -8.619 1.00 25.70 308 VAL A C 1
ATOM 2276 O O . VAL A 1 308 ? -5.278 14.469 -7.525 1.00 26.03 308 VAL A O 1
ATOM 2280 N N . GLU A 1 309 ? -4.012 13.819 -9.269 1.00 26.81 309 GLU A N 1
ATOM 2281 C CA . GLU A 1 309 ? -2.754 14.252 -8.683 1.00 28.32 309 GLU A CA 1
ATOM 2282 C C . GLU A 1 309 ? -2.745 15.764 -8.454 1.00 28.11 309 GLU A C 1
ATOM 2283 O O . GLU A 1 309 ? -2.264 16.222 -7.422 1.00 25.50 309 GLU A O 1
ATOM 2289 N N . ALA A 1 310 ? -3.241 16.531 -9.432 1.00 28.61 310 ALA A N 1
ATOM 2290 C CA . ALA A 1 310 ? -3.289 17.982 -9.321 1.00 28.80 310 ALA A CA 1
ATOM 2291 C C . ALA A 1 310 ? -4.148 18.385 -8.126 1.00 29.06 310 ALA A C 1
ATOM 2292 O O . ALA A 1 310 ? -3.755 19.241 -7.341 1.00 30.48 310 ALA A O 1
ATOM 2294 N N . HIS A 1 311 ? -5.329 17.772 -7.999 1.00 30.03 311 HIS A N 1
ATOM 2295 C CA . HIS A 1 311 ? -6.238 18.092 -6.913 1.00 30.71 311 HIS A CA 1
ATOM 2296 C C . HIS A 1 311 ? -5.584 17.791 -5.565 1.00 32.00 311 HIS A C 1
ATOM 2297 O O . HIS A 1 311 ? -5.624 18.622 -4.664 1.00 30.48 311 HIS A O 1
ATOM 2304 N N . GLU A 1 312 ? -4.989 16.601 -5.420 1.00 32.64 312 GLU A N 1
ATOM 2305 C CA . GLU A 1 312 ? -4.362 16.222 -4.163 1.00 34.29 312 GLU A CA 1
ATOM 2306 C C . GLU A 1 312 ? -3.232 17.185 -3.801 1.00 30.94 312 GLU A C 1
ATOM 2307 O O . GLU A 1 312 ? -3.084 17.542 -2.639 1.00 27.81 312 GLU A O 1
ATOM 2313 N N . ARG A 1 313 ? -2.436 17.596 -4.791 1.00 32.96 313 ARG A N 1
ATOM 2314 C CA . ARG A 1 313 ? -1.277 18.441 -4.537 1.00 35.07 313 ARG A CA 1
ATOM 2315 C C . ARG A 1 313 ? -1.704 19.868 -4.187 1.00 32.54 313 ARG A C 1
ATOM 2316 O O . ARG A 1 313 ? -0.988 20.542 -3.453 1.00 31.66 313 ARG A O 1
ATOM 2324 N N . GLU A 1 314 ? -2.872 20.308 -4.678 1.00 32.31 314 GLU A N 1
ATOM 2325 C CA . GLU A 1 314 ? -3.500 21.533 -4.198 1.00 34.89 314 GLU A CA 1
ATOM 2326 C C . GLU A 1 314 ? -3.841 21.442 -2.709 1.00 32.87 314 GLU A C 1
ATOM 2327 O O . GLU A 1 314 ? -3.591 22.385 -1.966 1.00 29.49 314 GLU A O 1
ATOM 2333 N N . LEU A 1 315 ? -4.450 20.325 -2.283 1.00 29.96 315 LEU A N 1
ATOM 2334 C CA . LEU A 1 315 ? -4.804 20.129 -0.883 1.00 28.95 315 LEU A CA 1
ATOM 2335 C C . LEU A 1 315 ? -3.549 20.095 -0.013 1.00 26.68 315 LEU A C 1
ATOM 2336 O O . LEU A 1 315 ? -3.523 20.692 1.059 1.00 26.71 315 LEU A O 1
ATOM 2341 N N . VAL A 1 316 ? -2.518 19.384 -0.478 1.00 26.37 316 VAL A N 1
ATOM 2342 C CA . VAL A 1 316 ? -1.275 19.231 0.262 1.00 27.03 316 VAL A CA 1
ATOM 2343 C C . VAL A 1 316 ? -0.600 20.593 0.453 1.00 27.69 316 VAL A C 1
ATOM 2344 O O . VAL A 1 316 ? -0.091 20.875 1.536 1.00 26.74 316 VAL A O 1
ATOM 2348 N N . ALA A 1 317 ? -0.555 21.409 -0.609 1.00 29.34 317 ALA A N 1
ATOM 2349 C CA . ALA A 1 317 ? 0.088 22.720 -0.547 1.00 30.02 317 ALA A CA 1
ATOM 2350 C C . ALA A 1 317 ? -0.586 23.598 0.513 1.00 30.06 317 ALA A C 1
ATOM 2351 O O . ALA A 1 317 ? 0.092 24.234 1.323 1.00 31.72 317 ALA A O 1
ATOM 2353 N N . ALA A 1 318 ? -1.925 23.606 0.504 1.00 29.39 318 ALA A N 1
ATOM 2354 C CA . ALA A 1 318 ? -2.727 24.359 1.459 1.00 30.27 318 ALA A CA 1
ATOM 2355 C C . ALA A 1 318 ? -2.511 23.842 2.880 1.00 30.30 318 ALA A C 1
ATOM 2356 O O . ALA A 1 318 ? -2.453 24.638 3.816 1.00 31.19 318 ALA A O 1
ATOM 2358 N N . ALA A 1 319 ? -2.415 22.512 3.042 1.00 28.57 319 ALA A N 1
ATOM 2359 C CA . ALA A 1 319 ? -2.147 21.917 4.346 1.00 28.27 319 ALA A CA 1
ATOM 2360 C C . ALA A 1 319 ? -0.809 22.406 4.889 1.00 27.39 319 ALA A C 1
ATOM 2361 O O . ALA A 1 319 ? -0.733 22.823 6.042 1.00 27.76 319 ALA A O 1
ATOM 2363 N N . ILE A 1 320 ? 0.243 22.352 4.058 1.00 28.33 320 ILE A N 1
ATOM 2364 C CA . ILE A 1 320 ? 1.585 22.734 4.482 1.00 29.61 320 ILE A CA 1
ATOM 2365 C C . ILE A 1 320 ? 1.611 24.223 4.843 1.00 32.32 320 ILE A C 1
ATOM 2366 O O . ILE A 1 320 ? 2.203 24.599 5.855 1.00 29.93 320 ILE A O 1
ATOM 2371 N N . GLU A 1 321 ? 0.958 25.060 4.027 1.00 34.87 321 GLU A N 1
ATOM 2372 C CA . GLU A 1 321 ? 0.911 26.494 4.283 1.00 38.16 321 GLU A CA 1
ATOM 2373 C C . GLU A 1 321 ? 0.154 26.766 5.584 1.00 36.13 321 GLU A C 1
ATOM 2374 O O . GLU A 1 321 ? 0.654 27.473 6.454 1.00 36.41 321 GLU A O 1
ATOM 2380 N N . GLY A 1 322 ? -1.053 26.196 5.699 1.00 33.22 322 GLY A N 1
ATOM 2381 C CA . GLY A 1 322 ? -1.881 26.342 6.886 1.00 32.01 322 GLY A CA 1
ATOM 2382 C C . GLY A 1 322 ? -1.175 25.878 8.156 1.00 31.85 322 GLY A C 1
ATOM 2383 O O . GLY A 1 322 ? -1.168 26.602 9.147 1.00 31.53 322 GLY A O 1
ATOM 2384 N N . LEU A 1 323 ? -0.574 24.678 8.122 1.00 32.35 323 LEU A N 1
ATOM 2385 C CA . LEU A 1 323 ? 0.099 24.123 9.291 1.00 33.46 323 LEU A CA 1
ATOM 2386 C C . LEU A 1 323 ? 1.365 24.920 9.616 1.00 34.50 323 LEU A C 1
ATOM 2387 O O . LEU A 1 323 ? 1.695 25.102 10.790 1.00 33.75 323 LEU A O 1
ATOM 2392 N N . SER A 1 324 ? 2.069 25.386 8.574 1.00 35.57 324 SER A N 1
ATOM 2393 C CA . SER A 1 324 ? 3.294 26.165 8.729 1.00 37.03 324 SER A CA 1
ATOM 2394 C C . SER A 1 324 ? 3.019 27.545 9.334 1.00 37.22 324 SER A C 1
ATOM 2395 O O . SER A 1 324 ? 3.929 28.165 9.876 1.00 39.12 324 SER A O 1
ATOM 2398 N N . GLY A 1 325 ? 1.776 28.026 9.225 1.00 38.64 325 GLY A N 1
ATOM 2399 C CA . GLY A 1 325 ? 1.377 29.287 9.832 1.00 40.78 325 GLY A CA 1
ATOM 2400 C C . GLY A 1 325 ? 1.044 29.161 11.320 1.00 43.93 325 GLY A C 1
ATOM 2401 O O . GLY A 1 325 ? 0.674 30.155 11.945 1.00 47.30 325 GLY A O 1
ATOM 2402 N N . ILE A 1 326 ? 1.154 27.944 11.879 1.00 41.74 326 ILE A N 1
ATOM 2403 C CA . ILE A 1 326 ? 0.907 27.710 13.295 1.00 41.04 326 ILE A CA 1
ATOM 2404 C C . ILE A 1 326 ? 2.249 27.614 14.015 1.00 42.53 326 ILE A C 1
ATOM 2405 O O . ILE A 1 326 ? 3.099 26.824 13.620 1.00 42.58 326 ILE A O 1
ATOM 2410 N N . ASP A 1 327 ? 2.406 28.383 15.100 1.00 43.68 327 ASP A N 1
ATOM 2411 C CA . ASP A 1 327 ? 3.631 28.381 15.884 1.00 45.31 327 ASP A CA 1
ATOM 2412 C C . ASP A 1 327 ? 3.845 27.004 16.506 1.00 41.79 327 ASP A C 1
ATOM 2413 O O . ASP A 1 327 ? 2.923 26.428 17.075 1.00 39.79 327 ASP A O 1
ATOM 2418 N N . GLY A 1 328 ? 5.070 26.489 16.372 1.00 39.98 328 GLY A N 1
ATOM 2419 C CA . GLY A 1 328 ? 5.469 25.247 17.009 1.00 41.92 328 GLY A CA 1
ATOM 2420 C C . GLY A 1 328 ? 5.076 23.993 16.224 1.00 41.02 328 GLY A C 1
ATOM 2421 O O . GLY A 1 328 ? 5.281 22.890 16.725 1.00 43.33 328 GLY A O 1
ATOM 2422 N N . VAL A 1 329 ? 4.513 24.147 15.015 1.00 38.19 329 VAL A N 1
ATOM 2423 C CA . VAL A 1 329 ? 4.202 22.999 14.172 1.00 37.25 329 VAL A CA 1
ATOM 2424 C C . VAL A 1 329 ? 5.350 22.792 13.190 1.00 37.69 329 VAL A C 1
ATOM 2425 O O . VAL A 1 329 ? 5.746 23.735 12.513 1.00 39.63 329 VAL A O 1
ATOM 2429 N N . ARG A 1 330 ? 5.875 21.559 13.123 1.00 35.50 330 ARG A N 1
ATOM 2430 C CA . ARG A 1 330 ? 6.945 21.213 12.196 1.00 34.46 330 ARG A CA 1
ATOM 2431 C C . ARG A 1 330 ? 6.512 20.013 11.355 1.00 34.01 330 ARG A C 1
ATOM 2432 O O . ARG A 1 330 ? 5.963 19.057 11.894 1.00 30.87 330 ARG A O 1
ATOM 2434 N N . ILE A 1 331 ? 6.770 20.085 10.041 1.00 33.22 331 ILE A N 1
ATOM 2435 C CA . ILE A 1 331 ? 6.429 19.033 9.093 1.00 34.34 331 ILE A CA 1
ATOM 2436 C C . ILE A 1 331 ? 7.566 18.011 9.052 1.00 32.47 331 ILE A C 1
ATOM 2437 O O . ILE A 1 331 ? 8.734 18.380 9.071 1.00 32.36 331 ILE A O 1
ATOM 2442 N N . LEU A 1 332 ? 7.216 16.716 9.035 1.00 31.67 332 LEU A N 1
ATOM 2443 C CA . LEU A 1 332 ? 8.178 15.653 8.778 1.00 30.89 332 LEU A CA 1
ATOM 2444 C C . LEU A 1 332 ? 8.152 15.358 7.282 1.00 31.31 332 LEU A C 1
ATOM 2445 O O . LEU A 1 332 ? 7.201 14.756 6.790 1.00 32.74 332 LEU A O 1
ATOM 2450 N N . GLY A 1 333 ? 9.195 15.807 6.576 1.00 29.69 333 GLY A N 1
ATOM 2451 C CA . GLY A 1 333 ? 9.229 15.797 5.120 1.00 29.93 333 GLY A CA 1
ATOM 2452 C C . GLY A 1 333 ? 9.366 17.215 4.569 1.00 30.30 333 GLY A C 1
ATOM 2453 O O . GLY A 1 333 ? 9.485 18.160 5.338 1.00 30.83 333 GLY A O 1
ATOM 2454 N N . PRO A 1 334 ? 9.356 17.421 3.233 1.00 31.46 334 PRO A N 1
ATOM 2455 C CA . PRO A 1 334 ? 9.591 18.746 2.663 1.00 31.24 334 PRO A CA 1
ATOM 2456 C C . PRO A 1 334 ? 8.423 19.699 2.893 1.00 31.51 334 PRO A C 1
ATOM 2457 O O . PRO A 1 334 ? 7.263 19.280 2.887 1.00 29.72 334 PRO A O 1
ATOM 2461 N N . THR A 1 335 ? 8.740 20.985 3.081 1.00 29.93 335 THR A N 1
ATOM 2462 C CA . THR A 1 335 ? 7.726 22.029 3.083 1.00 32.31 335 THR A CA 1
ATOM 2463 C C . THR A 1 335 ? 7.502 22.510 1.654 1.00 33.50 335 THR A C 1
ATOM 2464 O O . THR A 1 335 ? 6.468 23.100 1.354 1.00 35.92 335 THR A O 1
ATOM 2468 N N . SER A 1 336 ? 8.507 22.266 0.801 1.00 33.41 336 SER A N 1
ATOM 2469 C CA . SER A 1 336 ? 8.426 22.465 -0.637 1.00 33.28 336 SER A CA 1
ATOM 2470 C C . SER A 1 336 ? 7.522 21.409 -1.280 1.00 33.81 336 SER A C 1
ATOM 2471 O O . SER A 1 336 ? 7.410 20.294 -0.777 1.00 32.19 336 SER A O 1
ATOM 2474 N N . MET A 1 337 ? 6.905 21.764 -2.415 1.00 31.21 337 MET A N 1
ATOM 2475 C CA . MET A 1 337 ? 6.065 20.845 -3.165 1.00 32.97 337 MET A CA 1
ATOM 2476 C C . MET A 1 337 ? 6.857 20.146 -4.275 1.00 33.41 337 MET A C 1
ATOM 2477 O O . MET A 1 337 ? 6.277 19.383 -5.044 1.00 34.59 337 MET A O 1
ATOM 2482 N N . ARG A 1 338 ? 8.175 20.384 -4.350 1.00 32.50 338 ARG A N 1
ATOM 2483 C CA . ARG A 1 338 ? 9.011 19.752 -5.355 1.00 33.50 338 ARG A CA 1
ATOM 2484 C C . ARG A 1 338 ? 9.107 18.251 -5.080 1.00 30.87 338 ARG A C 1
ATOM 2485 O O . ARG A 1 338 ? 9.571 17.850 -4.013 1.00 28.61 338 ARG A O 1
ATOM 2493 N N . ASP A 1 339 ? 8.684 17.444 -6.065 1.00 30.65 339 ASP A N 1
ATOM 2494 C CA . ASP A 1 339 ? 8.730 15.990 -5.979 1.00 29.78 339 ASP A CA 1
ATOM 2495 C C . ASP A 1 339 ? 8.129 15.545 -4.646 1.00 27.88 339 ASP A C 1
ATOM 2496 O O . ASP A 1 339 ? 8.767 14.841 -3.867 1.00 25.90 339 ASP A O 1
ATOM 2501 N N . ARG A 1 340 ? 6.891 15.980 -4.403 1.00 27.92 340 ARG A N 1
ATOM 2502 C CA . ARG A 1 340 ? 6.223 15.750 -3.137 1.00 27.21 340 ARG A CA 1
ATOM 2503 C C . ARG A 1 340 ? 4.716 15.711 -3.364 1.00 28.51 340 ARG A C 1
ATOM 2504 O O . ARG A 1 340 ? 4.177 16.553 -4.078 1.00 29.02 340 ARG A O 1
ATOM 2512 N N . GLY A 1 341 ? 4.048 14.722 -2.751 1.00 26.24 341 GLY A N 1
ATOM 2513 C CA . GLY A 1 341 ? 2.599 14.698 -2.677 1.00 25.71 341 GLY A CA 1
ATOM 2514 C C . GLY A 1 341 ? 2.099 14.437 -1.255 1.00 24.89 341 GLY A C 1
ATOM 2515 O O . GLY A 1 341 ? 2.737 14.806 -0.272 1.00 25.50 341 GLY A O 1
ATOM 2516 N N . SER A 1 342 ? 0.937 13.787 -1.169 1.00 25.34 342 SER A N 1
ATOM 2517 C CA . SER A 1 342 ? 0.381 13.298 0.081 1.00 24.64 342 SER A CA 1
ATOM 2518 C C . SER A 1 342 ? 1.316 12.243 0.673 1.00 24.45 342 SER A C 1
ATOM 2519 O O . SER A 1 342 ? 1.972 11.520 -0.075 1.00 22.69 342 SER A O 1
ATOM 2522 N N . PRO A 1 343 ? 1.410 12.072 2.014 1.00 23.91 343 PRO A N 1
ATOM 2523 C CA . PRO A 1 343 ? 0.702 12.875 3.015 1.00 24.63 343 PRO A CA 1
ATOM 2524 C C . PRO A 1 343 ? 1.527 13.983 3.666 1.00 24.50 343 PRO A C 1
ATOM 2525 O O . PRO A 1 343 ? 2.690 14.183 3.318 1.00 25.13 343 PRO A O 1
ATOM 2529 N N . VAL A 1 344 ? 0.890 14.676 4.616 1.00 24.74 344 VAL A N 1
ATOM 2530 C CA . VAL A 1 344 ? 1.536 15.662 5.462 1.00 25.37 344 VAL A CA 1
ATOM 2531 C C . VAL A 1 344 ? 1.528 15.149 6.901 1.00 25.57 344 VAL A C 1
ATOM 2532 O O . VAL A 1 344 ? 0.485 15.117 7.560 1.00 23.53 344 VAL A O 1
ATOM 2536 N N . ALA A 1 345 ? 2.713 14.737 7.361 1.00 24.38 345 ALA A N 1
ATOM 2537 C CA . ALA A 1 345 ? 2.927 14.321 8.733 1.00 26.31 345 ALA A CA 1
ATOM 2538 C C . ALA A 1 345 ? 3.594 15.466 9.486 1.00 27.10 345 ALA A C 1
ATOM 2539 O O . ALA A 1 345 ? 4.397 16.195 8.907 1.00 26.57 345 ALA A O 1
ATOM 2541 N N . PHE A 1 346 ? 3.238 15.627 10.764 1.00 27.89 346 PHE A N 1
ATOM 2542 C CA . PHE A 1 346 ? 3.691 16.788 11.512 1.00 30.11 346 PHE A CA 1
ATOM 2543 C C . PHE A 1 346 ? 3.658 16.515 13.010 1.00 32.43 346 PHE A C 1
ATOM 2544 O O . PHE A 1 346 ? 2.946 15.626 13.484 1.00 28.70 346 PHE A O 1
ATOM 2552 N N . VAL A 1 347 ? 4.434 17.337 13.724 1.00 34.74 347 VAL A N 1
ATOM 2553 C CA . VAL A 1 347 ? 4.473 17.360 15.174 1.00 35.62 347 VAL A CA 1
ATOM 2554 C C . VAL A 1 347 ? 4.027 18.744 15.632 1.00 36.48 347 VAL A C 1
ATOM 2555 O O . VAL A 1 347 ? 4.178 19.730 14.907 1.00 34.70 347 VAL A O 1
ATOM 2559 N N . VAL A 1 348 ? 3.488 18.796 16.850 1.00 34.66 348 VAL A N 1
ATOM 2560 C CA . VAL A 1 348 ? 3.037 20.037 17.446 1.00 35.69 348 VAL A CA 1
ATOM 2561 C C . VAL A 1 348 ? 3.825 20.202 18.739 1.00 35.85 348 VAL A C 1
ATOM 2562 O O . VAL A 1 348 ? 3.721 19.363 19.628 1.00 33.23 348 VAL A O 1
ATOM 2566 N N . GLU A 1 349 ? 4.659 21.245 18.814 1.00 36.27 349 GLU A N 1
ATOM 2567 C CA . GLU A 1 349 ? 5.513 21.424 19.978 1.00 39.01 349 GLU A CA 1
ATOM 2568 C C . GLU A 1 349 ? 4.619 21.538 21.212 1.00 36.99 349 GLU A C 1
ATOM 2569 O O . GLU A 1 349 ? 3.654 22.297 21.212 1.00 37.06 349 GLU A O 1
ATOM 2572 N N . GLY A 1 350 ? 4.914 20.719 22.223 1.00 39.50 350 GLY A N 1
ATOM 2573 C CA . GLY A 1 350 ? 4.199 20.752 23.489 1.00 41.34 350 GLY A CA 1
ATOM 2574 C C . GLY A 1 350 ? 2.879 19.980 23.474 1.00 42.46 350 GLY A C 1
ATOM 2575 O O . GLY A 1 350 ? 2.132 20.052 24.445 1.00 45.30 350 GLY A O 1
ATOM 2576 N N . VAL A 1 351 ? 2.551 19.338 22.354 1.00 39.61 351 VAL A N 1
ATOM 2577 C CA . VAL A 1 351 ? 1.292 18.549 22.280 1.00 37.72 351 VAL A CA 1
ATOM 2578 C C . VAL A 1 351 ? 1.578 17.189 21.643 1.00 37.24 351 VAL A C 1
ATOM 2579 O O . VAL A 1 351 ? 1.934 17.148 20.460 1.00 34.36 351 VAL A O 1
ATOM 2583 N N . HIS A 1 352 ? 1.410 16.128 22.427 1.00 35.75 352 HIS A N 1
ATOM 2584 C CA . HIS A 1 352 ? 1.629 14.750 21.932 1.00 34.63 352 HIS A CA 1
ATOM 2585 C C . HIS A 1 352 ? 0.663 14.447 20.789 1.00 31.35 352 HIS A C 1
ATOM 2586 O O . HIS A 1 352 ? -0.496 14.866 20.827 1.00 29.41 352 HIS A O 1
ATOM 2593 N N . ALA A 1 353 ? 1.162 13.719 19.800 1.00 31.22 353 ALA A N 1
ATOM 2594 C CA . ALA A 1 353 ? 0.346 13.346 18.627 1.00 29.95 353 ALA A CA 1
ATOM 2595 C C . ALA A 1 353 ? -0.990 12.715 19.048 1.00 27.95 353 ALA A C 1
ATOM 2596 O O . ALA A 1 353 ? -1.991 13.020 18.413 1.00 27.86 353 ALA A O 1
ATOM 2598 N N . HIS A 1 354 ? -0.988 11.864 20.072 1.00 28.42 354 HIS A N 1
ATOM 2599 C CA . HIS A 1 354 ? -2.243 11.234 20.486 1.00 29.63 354 HIS A CA 1
ATOM 2600 C C . HIS A 1 354 ? -3.272 12.288 20.888 1.00 28.43 354 HIS A C 1
ATOM 2601 O O . HIS A 1 354 ? -4.460 12.117 20.643 1.00 29.64 354 HIS A O 1
ATOM 2608 N N . ASP A 1 355 ? -2.804 13.373 21.506 1.00 28.68 355 ASP A N 1
ATOM 2609 C CA . ASP A 1 355 ? -3.670 14.451 21.954 1.00 28.52 355 ASP A CA 1
ATOM 2610 C C . ASP A 1 355 ? -4.114 15.282 20.748 1.00 27.60 355 ASP A C 1
ATOM 2611 O O . ASP A 1 355 ? -5.290 15.613 20.621 1.00 28.38 355 ASP A O 1
ATOM 2616 N N . VAL A 1 356 ? -3.179 15.600 19.847 1.00 27.65 356 VAL A N 1
ATOM 2617 C CA . VAL A 1 356 ? -3.516 16.291 18.609 1.00 28.07 356 VAL A CA 1
ATOM 2618 C C . VAL A 1 356 ? -4.620 15.515 17.887 1.00 28.16 356 VAL A C 1
ATOM 2619 O O . VAL A 1 356 ? -5.643 16.087 17.518 1.00 27.09 356 VAL A O 1
ATOM 2623 N N . GLY A 1 357 ? -4.406 14.202 17.712 1.00 27.92 357 GLY A N 1
ATOM 2624 C CA . GLY A 1 357 ? -5.351 13.332 17.025 1.00 26.91 357 GLY A CA 1
ATOM 2625 C C . GLY A 1 357 ? -6.733 13.309 17.673 1.00 26.18 357 GLY A C 1
ATOM 2626 O O . GLY A 1 357 ? -7.742 13.283 16.974 1.00 28.42 357 GLY A O 1
ATOM 2627 N N . GLN A 1 358 ? -6.775 13.333 19.010 1.00 27.79 358 GLN A N 1
ATOM 2628 C CA . GLN A 1 358 ? -8.031 13.321 19.747 1.00 28.75 358 GLN A CA 1
ATOM 2629 C C . GLN A 1 358 ? -8.801 14.628 19.545 1.00 27.19 358 GLN A C 1
ATOM 2630 O O . GLN A 1 358 ? -10.021 14.610 19.415 1.00 27.03 358 GLN A O 1
ATOM 2636 N N . VAL A 1 359 ? -8.108 15.770 19.552 1.00 27.45 359 VAL A N 1
ATOM 2637 C CA . VAL A 1 359 ? -8.783 17.045 19.332 1.00 27.48 359 VAL A CA 1
ATOM 2638 C C . VAL A 1 359 ? -9.320 17.107 17.903 1.00 28.17 359 VAL A C 1
ATOM 2639 O O . VAL A 1 359 ? -10.460 17.510 17.683 1.00 27.95 359 VAL A O 1
ATOM 2643 N N . LEU A 1 360 ? -8.514 16.678 16.927 1.00 28.34 360 LEU A N 1
ATOM 2644 C CA . LEU A 1 360 ? -8.982 16.611 15.548 1.00 27.91 360 LEU A CA 1
ATOM 2645 C C . LEU A 1 360 ? -10.210 15.707 15.433 1.00 28.42 360 LEU A C 1
ATOM 2646 O O . LEU A 1 360 ? -11.186 16.069 14.775 1.00 28.89 360 LEU A O 1
ATOM 2651 N N . ASP A 1 361 ? -10.190 14.555 16.113 1.00 29.57 361 ASP A N 1
ATOM 2652 C CA . ASP A 1 361 ? -11.286 13.603 16.015 1.00 30.46 361 ASP A CA 1
ATOM 2653 C C . ASP A 1 361 ? -12.561 14.192 16.621 1.00 30.26 361 ASP A C 1
ATOM 2654 O O . ASP A 1 361 ? -13.658 13.907 16.141 1.00 28.95 361 ASP A O 1
ATOM 2659 N N . ASP A 1 362 ? -12.429 15.017 17.668 1.00 32.79 362 ASP A N 1
ATOM 2660 C CA . ASP A 1 362 ? -13.593 15.665 18.262 1.00 35.14 362 ASP A CA 1
ATOM 2661 C C . ASP A 1 362 ? -14.250 16.601 17.239 1.00 34.24 362 ASP A C 1
ATOM 2662 O O . ASP A 1 362 ? -15.469 16.750 17.233 1.00 34.48 362 ASP A O 1
ATOM 2667 N N . GLY A 1 363 ? -13.446 17.188 16.341 1.00 32.95 363 GLY A N 1
ATOM 2668 C CA . GLY A 1 363 ? -13.962 18.013 15.257 1.00 32.23 363 GLY A CA 1
ATOM 2669 C C . GLY A 1 363 ? -14.404 17.215 14.025 1.00 31.85 363 GLY A C 1
ATOM 2670 O O . GLY A 1 363 ? -14.716 17.802 12.992 1.00 32.29 363 GLY A O 1
ATOM 2671 N N . GLY A 1 364 ? -14.428 15.879 14.136 1.00 29.90 364 GLY A N 1
ATOM 2672 C CA . GLY A 1 364 ? -14.817 15.011 13.036 1.00 28.29 364 GLY A CA 1
ATOM 2673 C C . GLY A 1 364 ? -13.693 14.767 12.029 1.00 26.04 364 GLY A C 1
ATOM 2674 O O . GLY A 1 364 ? -13.944 14.157 10.996 1.00 26.64 364 GLY A O 1
ATOM 2675 N N . VAL A 1 365 ? -12.471 15.242 12.325 1.00 25.37 365 VAL A N 1
ATOM 2676 C CA . VAL A 1 365 ? -11.342 15.097 11.420 1.00 25.49 365 VAL A CA 1
ATOM 2677 C C . VAL A 1 365 ? -10.542 13.850 11.809 1.00 25.08 365 VAL A C 1
ATOM 2678 O O . VAL A 1 365 ? -10.004 13.781 12.911 1.00 23.70 365 VAL A O 1
ATOM 2682 N N . ALA A 1 366 ? -10.445 12.900 10.868 1.00 24.53 366 ALA A N 1
ATOM 2683 C CA . ALA A 1 366 ? -9.747 11.637 11.073 1.00 24.57 366 ALA A CA 1
ATOM 2684 C C . ALA A 1 366 ? -8.352 11.693 10.455 1.00 23.91 366 ALA A C 1
ATOM 2685 O O . ALA A 1 366 ? -8.214 11.747 9.233 1.00 23.48 366 ALA A O 1
ATOM 2687 N N . VAL A 1 367 ? -7.334 11.674 11.319 1.00 24.16 367 VAL A N 1
ATOM 2688 C CA . VAL A 1 367 ? -5.945 11.537 10.917 1.00 25.54 367 VAL A CA 1
ATOM 2689 C C . VAL A 1 367 ? -5.370 10.339 11.665 1.00 25.42 367 VAL A C 1
ATOM 2690 O O . VAL A 1 367 ? -5.901 9.947 12.704 1.00 26.62 367 VAL A O 1
ATOM 2694 N N . ARG A 1 368 ? -4.273 9.784 11.140 1.00 23.52 368 ARG A N 1
ATOM 2695 C CA . ARG A 1 368 ? -3.552 8.721 11.817 1.00 23.53 368 ARG A CA 1
ATOM 2696 C C . ARG A 1 368 ? -2.512 9.348 12.741 1.00 23.44 368 ARG A C 1
ATOM 2697 O O . ARG A 1 368 ? -1.886 10.347 12.392 1.00 24.75 368 ARG A O 1
ATOM 2705 N N . VAL A 1 369 ? -2.361 8.770 13.938 1.00 22.75 369 VAL A N 1
ATOM 2706 C CA . VAL A 1 369 ? -1.295 9.153 14.844 1.00 23.92 369 VAL A CA 1
ATOM 2707 C C . VAL A 1 369 ? -0.494 7.903 15.199 1.00 24.30 369 VAL A C 1
ATOM 2708 O O . VAL A 1 369 ? -1.060 6.826 15.342 1.00 25.44 369 VAL A O 1
ATOM 2712 N N . GLY A 1 370 ? 0.830 8.060 15.301 1.00 24.02 370 GLY A N 1
ATOM 2713 C CA . GLY A 1 370 ? 1.739 6.955 15.553 1.00 24.45 370 GLY A CA 1
ATOM 2714 C C . GLY A 1 370 ? 2.973 7.058 14.663 1.00 25.35 370 GLY A C 1
ATOM 2715 O O . GLY A 1 370 ? 3.374 8.158 14.290 1.00 24.28 370 GLY A O 1
ATOM 2716 N N . HIS A 1 371 ? 3.553 5.907 14.309 1.00 25.88 371 HIS A N 1
ATOM 2717 C CA . HIS A 1 371 ? 4.753 5.879 13.485 1.00 26.43 371 HIS A CA 1
ATOM 2718 C C . HIS A 1 371 ? 4.437 5.498 12.035 1.00 25.77 371 HIS A C 1
ATOM 2719 O O . HIS A 1 371 ? 5.342 5.485 11.204 1.00 23.60 371 HIS A O 1
ATOM 2726 N N . HIS A 1 372 ? 3.162 5.187 11.737 1.00 23.34 372 HIS A N 1
ATOM 2727 C CA . HIS A 1 372 ? 2.687 4.942 10.377 1.00 23.72 372 HIS A CA 1
ATOM 2728 C C . HIS A 1 372 ? 3.426 3.781 9.714 1.00 23.11 372 HIS A C 1
ATOM 2729 O O . HIS A 1 372 ? 3.627 3.792 8.501 1.00 24.57 372 HIS A O 1
ATOM 2743 N N . ALA A 1 374 ? 6.523 3.140 9.937 1.00 24.05 374 ALA A N 1
ATOM 2744 C CA . ALA A 1 374 ? 7.820 3.621 9.474 1.00 23.29 374 ALA A CA 1
ATOM 2745 C C . ALA A 1 374 ? 8.624 4.113 10.676 1.00 25.33 374 ALA A C 1
ATOM 2746 O O . ALA A 1 374 ? 8.959 5.290 10.782 1.00 24.67 374 ALA A O 1
ATOM 2748 N N . LEU A 1 375 ? 8.919 3.183 11.587 1.00 28.19 375 LEU A N 1
ATOM 2749 C CA . LEU A 1 375 ? 9.548 3.504 12.856 1.00 30.53 375 LEU A CA 1
ATOM 2750 C C . LEU A 1 375 ? 10.997 3.938 12.643 1.00 29.07 375 LEU A C 1
ATOM 2751 O O . LEU A 1 375 ? 11.409 4.925 13.250 1.00 32.43 375 LEU A O 1
ATOM 2756 N N . PRO A 1 376 ? 11.818 3.261 11.799 1.00 28.97 376 PRO A N 1
ATOM 2757 C CA . PRO A 1 376 ? 13.179 3.735 11.520 1.00 28.69 376 PRO A CA 1
ATOM 2758 C C . PRO A 1 376 ? 13.224 5.191 11.065 1.00 29.19 376 PRO A C 1
ATOM 2759 O O . PRO A 1 376 ? 14.118 5.925 11.479 1.00 28.80 376 PRO A O 1
ATOM 2763 N N . LEU A 1 377 ? 12.237 5.610 10.254 1.00 26.68 377 LEU A N 1
ATOM 2764 C CA . LEU A 1 377 ? 12.159 6.979 9.771 1.00 26.67 377 LEU A CA 1
ATOM 2765 C C . LEU A 1 377 ? 11.952 7.945 10.940 1.00 27.87 377 LEU A C 1
ATOM 2766 O O . LEU A 1 377 ? 12.658 8.944 11.049 1.00 26.74 377 LEU A O 1
ATOM 2771 N N . HIS A 1 378 ? 10.981 7.642 11.807 1.00 26.20 378 HIS A N 1
ATOM 2772 C CA . HIS A 1 378 ? 10.684 8.470 12.964 1.00 26.85 378 HIS A CA 1
ATOM 2773 C C . HIS A 1 378 ? 11.882 8.530 13.916 1.00 29.91 378 HIS A C 1
ATOM 2774 O O . HIS A 1 378 ? 12.230 9.615 14.375 1.00 30.83 378 HIS A O 1
ATOM 2781 N N . ARG A 1 379 ? 12.536 7.385 14.155 1.00 30.21 379 ARG A N 1
ATOM 2782 C CA . ARG A 1 379 ? 13.704 7.309 15.022 1.00 33.11 379 ARG A CA 1
ATOM 2783 C C . ARG A 1 379 ? 14.838 8.169 14.461 1.00 33.83 379 ARG A C 1
ATOM 2784 O O . ARG A 1 379 ? 15.557 8.807 15.224 1.00 33.90 379 ARG A O 1
ATOM 2792 N N . ARG A 1 380 ? 14.984 8.196 13.128 1.00 34.42 380 ARG A N 1
ATOM 2793 C CA . ARG A 1 380 ? 16.005 8.989 12.458 1.00 33.77 380 ARG A CA 1
ATOM 2794 C C . ARG A 1 380 ? 15.834 10.475 12.783 1.00 34.47 380 ARG A C 1
ATOM 2795 O O . ARG A 1 380 ? 16.809 11.221 12.778 1.00 32.56 380 ARG A O 1
ATOM 2803 N N . PHE A 1 381 ? 14.594 10.915 13.024 1.00 33.15 381 PHE A N 1
ATOM 2804 C CA . PHE A 1 381 ? 14.329 12.315 13.328 1.00 34.21 381 PHE A CA 1
ATOM 2805 C C . PHE A 1 381 ? 14.075 12.519 14.823 1.00 33.02 381 PHE A C 1
ATOM 2806 O O . PHE A 1 381 ? 13.638 13.593 15.223 1.00 34.60 381 PHE A O 1
ATOM 2814 N N . GLY A 1 382 ? 14.365 11.499 15.640 1.00 33.31 382 GLY A N 1
ATOM 2815 C CA . GLY A 1 382 ? 14.191 11.575 17.082 1.00 34.37 382 GLY A CA 1
ATOM 2816 C C . GLY A 1 382 ? 12.728 11.695 17.500 1.00 35.41 382 GLY A C 1
ATOM 2817 O O . GLY A 1 382 ? 12.437 12.292 18.529 1.00 34.93 382 GLY A O 1
ATOM 2818 N N . LEU A 1 383 ? 11.808 11.117 16.707 1.00 34.69 383 LEU A N 1
ATOM 2819 C CA . LEU A 1 383 ? 10.383 11.256 16.961 1.00 34.74 383 LEU A CA 1
ATOM 2820 C C . LEU A 1 383 ? 9.795 9.905 17.357 1.00 35.98 383 LEU A C 1
ATOM 2821 O O . LEU A 1 383 ? 10.232 8.866 16.869 1.00 35.47 383 LEU A O 1
ATOM 2826 N N . ALA A 1 384 ? 8.813 9.939 18.264 1.00 38.88 384 ALA A N 1
ATOM 2827 C CA . ALA A 1 384 ? 8.055 8.758 18.647 1.00 41.95 384 ALA A CA 1
ATOM 2828 C C . ALA A 1 384 ? 6.890 8.574 17.676 1.00 41.39 384 ALA A C 1
ATOM 2829 O O . ALA A 1 384 ? 6.653 7.478 17.165 1.00 44.28 384 ALA A O 1
ATOM 2831 N N . ALA A 1 385 ? 6.191 9.683 17.414 1.00 38.30 385 ALA A N 1
ATOM 2832 C CA . ALA A 1 385 ? 4.929 9.655 16.701 1.00 36.91 385 ALA A CA 1
ATOM 2833 C C . ALA A 1 385 ? 4.708 10.994 16.006 1.00 35.56 385 ALA A C 1
ATOM 2834 O O . ALA A 1 385 ? 5.205 12.025 16.452 1.00 36.55 385 ALA A O 1
ATOM 2836 N N . THR A 1 386 ? 3.961 10.949 14.903 1.00 31.76 386 THR A N 1
ATOM 2837 C CA . THR A 1 386 ? 3.495 12.142 14.227 1.00 28.72 386 THR A CA 1
ATOM 2838 C C . THR A 1 386 ? 1.993 12.014 14.013 1.00 26.79 386 THR A C 1
ATOM 2839 O O . THR A 1 386 ? 1.453 10.914 14.040 1.00 24.54 386 THR A O 1
ATOM 2843 N N . ALA A 1 387 ? 1.326 13.149 13.811 1.00 24.75 387 ALA A N 1
ATOM 2844 C CA . ALA A 1 387 ? -0.002 13.146 13.234 1.00 24.24 387 ALA A CA 1
ATOM 2845 C C . ALA A 1 387 ? 0.155 13.198 11.720 1.00 24.52 387 ALA A C 1
ATOM 2846 O O . ALA A 1 387 ? 1.054 13.871 11.220 1.00 23.71 387 ALA A O 1
ATOM 2848 N N . ARG A 1 388 ? -0.726 12.491 11.002 1.00 23.87 388 ARG A N 1
ATOM 2849 C CA . ARG A 1 388 ? -0.611 12.386 9.557 1.00 23.90 388 ARG A CA 1
ATOM 2850 C C . ARG A 1 388 ? -1.964 12.630 8.903 1.00 23.12 388 ARG A C 1
ATOM 2851 O O . ARG A 1 388 ? -2.904 11.869 9.114 1.00 23.95 388 ARG A O 1
ATOM 2859 N N . ALA A 1 389 ? -2.024 13.692 8.094 1.00 22.44 389 ALA A N 1
ATOM 2860 C CA . ALA A 1 389 ? -3.156 13.968 7.229 1.00 23.12 389 ALA A CA 1
ATOM 2861 C C . ALA A 1 389 ? -2.816 13.522 5.810 1.00 24.00 389 ALA A C 1
ATOM 2862 O O . ALA A 1 389 ? -1.849 14.001 5.216 1.00 23.00 389 ALA A O 1
ATOM 2864 N N . SER A 1 390 ? -3.608 12.582 5.290 1.00 24.58 390 SER A N 1
ATOM 2865 C CA . SER A 1 390 ? -3.464 12.137 3.915 1.00 27.74 390 SER A CA 1
ATOM 2866 C C . SER A 1 390 ? -4.719 12.528 3.143 1.00 29.58 390 SER A C 1
ATOM 2867 O O . SER A 1 390 ? -5.795 12.678 3.728 1.00 30.55 390 SER A O 1
ATOM 2870 N N . PHE A 1 391 ? -4.544 12.745 1.834 1.00 29.53 391 PHE A N 1
ATOM 2871 C CA . PHE A 1 391 ? -5.547 13.395 1.005 1.00 31.02 391 PHE A CA 1
ATOM 2872 C C . PHE A 1 391 ? -5.898 12.484 -0.161 1.00 33.12 391 PHE A C 1
ATOM 2873 O O . PHE A 1 391 ? -5.014 11.860 -0.749 1.00 39.36 391 PHE A O 1
ATOM 2881 N N . ALA A 1 392 ? -7.194 12.404 -0.474 1.00 31.34 392 ALA A N 1
ATOM 2882 C CA . ALA A 1 392 ? -7.662 11.648 -1.622 1.00 30.74 392 ALA A CA 1
ATOM 2883 C C . ALA A 1 392 ? -8.494 12.541 -2.543 1.00 29.72 392 ALA A C 1
ATOM 2884 O O . ALA A 1 392 ? -8.748 13.704 -2.249 1.00 30.67 392 ALA A O 1
ATOM 2886 N N . VAL A 1 393 ? -8.933 11.959 -3.659 1.00 30.17 393 VAL A N 1
ATOM 2887 C CA . VAL A 1 393 ? -9.667 12.672 -4.688 1.00 32.04 393 VAL A CA 1
ATOM 2888 C C . VAL A 1 393 ? -10.947 13.291 -4.118 1.00 31.62 393 VAL A C 1
ATOM 2889 O O . VAL A 1 393 ? -11.391 14.323 -4.618 1.00 32.41 393 VAL A O 1
ATOM 2893 N N . TYR A 1 394 ? -11.524 12.684 -3.067 1.00 29.12 394 TYR A N 1
ATOM 2894 C CA . TYR A 1 394 ? -12.822 13.094 -2.542 1.00 28.57 394 TYR A CA 1
ATOM 2895 C C . TYR A 1 394 ? -12.709 14.159 -1.446 1.00 27.26 394 TYR A C 1
ATOM 2896 O O . TYR A 1 394 ? -13.727 14.605 -0.920 1.00 27.12 394 TYR A O 1
ATOM 2905 N N . ASN A 1 395 ? -11.488 14.586 -1.102 1.00 25.59 395 ASN A N 1
ATOM 2906 C CA . ASN A 1 395 ? -11.301 15.568 -0.046 1.00 26.45 395 ASN A CA 1
ATOM 2907 C C . ASN A 1 395 ? -11.398 16.986 -0.615 1.00 28.15 395 ASN A C 1
ATOM 2908 O O . ASN A 1 395 ? -11.197 17.193 -1.809 1.00 27.06 395 ASN A O 1
ATOM 2913 N N . THR A 1 396 ? -11.673 17.954 0.269 1.00 29.52 396 THR A N 1
ATOM 2914 C CA . THR A 1 396 ? -11.969 19.325 -0.130 1.00 30.51 396 THR A CA 1
ATOM 2915 C C . THR A 1 396 ? -11.080 20.304 0.624 1.00 28.90 396 THR A C 1
ATOM 2916 O O . THR A 1 396 ? -10.469 19.961 1.638 1.00 28.11 396 THR A O 1
ATOM 2920 N N . ALA A 1 397 ? -11.075 21.550 0.133 1.00 29.82 397 ALA A N 1
ATOM 2921 C CA . ALA A 1 397 ? -10.304 22.631 0.726 1.00 29.05 397 ALA A CA 1
ATOM 2922 C C . ALA A 1 397 ? -10.816 22.941 2.130 1.00 27.98 397 ALA A C 1
ATOM 2923 O O . ALA A 1 397 ? -10.034 23.303 3.004 1.00 26.59 397 ALA A O 1
ATOM 2925 N N . ASP A 1 398 ? -12.123 22.773 2.361 1.00 28.67 398 ASP A N 1
ATOM 2926 C CA . ASP A 1 398 ? -12.687 23.090 3.663 1.00 31.37 398 ASP A CA 1
ATOM 2927 C C . ASP A 1 398 ? -12.184 22.086 4.701 1.00 32.21 398 ASP A C 1
ATOM 2928 O O . ASP A 1 398 ? -11.962 22.446 5.856 1.00 34.49 398 ASP A O 1
ATOM 2933 N N . GLU A 1 399 ? -11.988 20.827 4.282 1.00 30.93 399 GLU A N 1
ATOM 2934 C CA . GLU A 1 399 ? -11.481 19.799 5.179 1.00 29.70 399 GLU A CA 1
ATOM 2935 C C . GLU A 1 399 ? -10.061 20.163 5.609 1.00 26.28 399 GLU A C 1
ATOM 2936 O O . GLU A 1 399 ? -9.705 19.974 6.766 1.00 26.45 399 GLU A O 1
ATOM 2942 N N . VAL A 1 400 ? -9.265 20.707 4.687 1.00 26.23 400 VAL A N 1
ATOM 2943 C CA . VAL A 1 400 ? -7.918 21.167 5.011 1.00 26.76 400 VAL A CA 1
ATOM 2944 C C . VAL A 1 400 ? -7.994 22.272 6.063 1.00 26.34 400 VAL A C 1
ATOM 2945 O O . VAL A 1 400 ? -7.205 22.302 7.002 1.00 26.22 400 VAL A O 1
ATOM 2949 N N . ASP A 1 401 ? -8.940 23.193 5.894 1.00 29.48 401 ASP A N 1
ATOM 2950 C CA . ASP A 1 401 ? -9.074 24.312 6.817 1.00 31.35 401 ASP A CA 1
ATOM 2951 C C . ASP A 1 401 ? -9.508 23.801 8.188 1.00 28.32 401 ASP A C 1
ATOM 2952 O O . ASP A 1 401 ? -9.077 24.337 9.203 1.00 28.85 401 ASP A O 1
ATOM 2957 N N . ARG A 1 402 ? -10.341 22.748 8.210 1.00 27.77 402 ARG A N 1
ATOM 2958 C CA . ARG A 1 402 ? -10.776 22.132 9.455 1.00 27.76 402 ARG A CA 1
ATOM 2959 C C . ARG A 1 402 ? -9.601 21.450 10.162 1.00 26.50 402 ARG A C 1
ATOM 2960 O O . ARG A 1 402 ? -9.541 21.438 11.390 1.00 26.03 402 ARG A O 1
ATOM 2968 N N . LEU A 1 403 ? -8.666 20.886 9.389 1.00 26.22 403 LEU A N 1
ATOM 2969 C CA . LEU A 1 403 ? -7.445 20.317 9.946 1.00 27.17 403 LEU A CA 1
ATOM 2970 C C . LEU A 1 403 ? -6.625 21.408 10.643 1.00 26.84 403 LEU A C 1
ATOM 2971 O O . LEU A 1 403 ? -6.204 21.239 11.782 1.00 26.24 403 LEU A O 1
ATOM 2976 N N . VAL A 1 404 ? -6.416 22.536 9.956 1.00 29.57 404 VAL A N 1
ATOM 2977 C CA . VAL A 1 404 ? -5.619 23.634 10.494 1.00 29.87 404 VAL A CA 1
ATOM 2978 C C . VAL A 1 404 ? -6.262 24.185 11.772 1.00 28.99 404 VAL A C 1
ATOM 2979 O O . VAL A 1 404 ? -5.591 24.335 12.785 1.00 29.89 404 VAL A O 1
ATOM 2983 N N . ALA A 1 405 ? -7.562 24.480 11.723 1.00 31.17 405 ALA A N 1
ATOM 2984 C CA . ALA A 1 405 ? -8.304 24.956 12.885 1.00 31.83 405 ALA A CA 1
ATOM 2985 C C . ALA A 1 405 ? -8.220 23.974 14.057 1.00 31.95 405 ALA A C 1
ATOM 2986 O O . ALA A 1 405 ? -8.119 24.395 15.207 1.00 31.19 405 ALA A O 1
ATOM 2988 N N . GLY A 1 406 ? -8.296 22.665 13.770 1.00 30.33 406 GLY A N 1
ATOM 2989 C CA . GLY A 1 406 ? -8.217 21.637 14.797 1.00 28.47 406 GLY A CA 1
ATOM 2990 C C . GLY A 1 406 ? -6.850 21.597 15.477 1.00 29.13 406 GLY A C 1
ATOM 2991 O O . GLY A 1 406 ? -6.752 21.399 16.689 1.00 27.79 406 GLY A O 1
ATOM 2992 N N . VAL A 1 407 ? -5.785 21.786 14.690 1.00 29.26 407 VAL A N 1
ATOM 2993 C CA . VAL A 1 407 ? -4.440 21.811 15.242 1.00 29.68 407 VAL A CA 1
ATOM 2994 C C . VAL A 1 407 ? -4.272 23.059 16.115 1.00 30.79 407 VAL A C 1
ATOM 2995 O O . VAL A 1 407 ? -3.660 22.987 17.180 1.00 31.08 407 VAL A O 1
ATOM 2999 N N . ARG A 1 408 ? -4.845 24.191 15.688 1.00 33.08 408 ARG A N 1
ATOM 3000 C CA . ARG A 1 408 ? -4.846 25.409 16.492 1.00 36.45 408 ARG A CA 1
ATOM 3001 C C . ARG A 1 408 ? -5.599 25.178 17.799 1.00 34.96 408 ARG A C 1
ATOM 3002 O O . ARG A 1 408 ? -5.107 25.542 18.863 1.00 35.64 408 ARG A O 1
ATOM 3010 N N . ARG A 1 409 ? -6.781 24.555 17.701 1.00 34.81 409 ARG A N 1
ATOM 3011 C CA . ARG A 1 409 ? -7.616 24.277 18.860 1.00 35.15 409 ARG A CA 1
ATOM 3012 C C . ARG A 1 409 ? -6.859 23.400 19.858 1.00 35.96 409 ARG A C 1
ATOM 3013 O O . ARG A 1 409 ? -7.011 23.595 21.063 1.00 36.82 409 ARG A O 1
ATOM 3015 N N . SER A 1 410 ? -6.026 22.466 19.372 1.00 36.84 410 SER A N 1
ATOM 3016 C CA . SER A 1 410 ? -5.278 21.578 20.255 1.00 37.10 410 SER A CA 1
ATOM 3017 C C . SER A 1 410 ? -4.254 22.375 21.067 1.00 39.86 410 SER A C 1
ATOM 3018 O O . SER A 1 410 ? -4.092 22.122 22.262 1.00 40.15 410 SER A O 1
ATOM 3021 N N . ARG A 1 411 ? -3.602 23.365 20.444 1.00 41.36 411 ARG A N 1
ATOM 3022 C CA A ARG A 1 411 ? -2.628 24.191 21.140 0.50 42.67 411 ARG A CA 1
ATOM 3023 C CA B ARG A 1 411 ? -2.626 24.188 21.143 0.50 43.38 411 ARG A CA 1
ATOM 3024 C C . ARG A 1 411 ? -3.308 24.962 22.271 1.00 44.18 411 ARG A C 1
ATOM 3025 O O . ARG A 1 411 ? -2.809 24.980 23.395 1.00 47.35 411 ARG A O 1
ATOM 3040 N N . HIS A 1 412 ? -4.454 25.590 21.967 1.00 46.13 412 HIS A N 1
ATOM 3041 C CA . HIS A 1 412 ? -5.168 26.413 22.937 1.00 51.17 412 HIS A CA 1
ATOM 3042 C C . HIS A 1 412 ? -5.726 25.569 24.084 1.00 49.83 412 HIS A C 1
ATOM 3043 O O . HIS A 1 412 ? -5.766 26.033 25.220 1.00 51.12 412 HIS A O 1
ATOM 3050 N N . PHE A 1 413 ? -6.155 24.334 23.793 1.00 46.10 413 PHE A N 1
ATOM 3051 C CA . PHE A 1 413 ? -6.746 23.478 24.809 1.00 44.08 413 PHE A CA 1
ATOM 3052 C C . PHE A 1 413 ? -5.688 22.950 25.783 1.00 44.45 413 PHE A C 1
ATOM 3053 O O . PHE A 1 413 ? -5.993 22.773 26.959 1.00 46.64 413 PHE A O 1
ATOM 3061 N N . PHE A 1 414 ? -4.464 22.684 25.303 1.00 44.47 414 PHE A N 1
ATOM 3062 C CA . PHE A 1 414 ? -3.387 22.152 26.133 1.00 44.39 414 PHE A CA 1
ATOM 3063 C C . PHE A 1 414 ? -2.399 23.266 26.514 1.00 46.05 414 PHE A C 1
ATOM 3064 O O . PHE A 1 414 ? -2.776 24.450 26.393 1.00 49.90 414 PHE A O 1
ATOM 3072 N N . LEU B 1 8 ? -36.113 -27.776 8.265 1.00 55.47 8 LEU B N 1
ATOM 3073 C CA . LEU B 1 8 ? -35.654 -26.521 7.608 1.00 54.11 8 LEU B CA 1
ATOM 3074 C C . LEU B 1 8 ? -36.821 -25.884 6.863 1.00 51.94 8 LEU B C 1
ATOM 3075 O O . LEU B 1 8 ? -37.629 -26.590 6.259 1.00 54.67 8 LEU B O 1
ATOM 3080 N N . ASP B 1 9 ? -36.881 -24.547 6.888 1.00 47.46 9 ASP B N 1
ATOM 3081 C CA . ASP B 1 9 ? -37.734 -23.821 5.962 1.00 45.06 9 ASP B CA 1
ATOM 3082 C C . ASP B 1 9 ? -36.912 -23.491 4.716 1.00 39.26 9 ASP B C 1
ATOM 3083 O O . ASP B 1 9 ? -36.315 -22.424 4.615 1.00 35.65 9 ASP B O 1
ATOM 3088 N N . LEU B 1 10 ? -36.926 -24.428 3.764 1.00 37.85 10 LEU B N 1
ATOM 3089 C CA . LEU B 1 10 ? -36.059 -24.401 2.598 1.00 36.85 10 LEU B CA 1
ATOM 3090 C C . LEU B 1 10 ? -36.467 -23.279 1.645 1.00 35.62 10 LEU B C 1
ATOM 3091 O O . LEU B 1 10 ? -35.609 -22.643 1.029 1.00 32.60 10 LEU B O 1
ATOM 3096 N N . ALA B 1 11 ? -37.778 -23.032 1.519 1.00 32.77 11 ALA B N 1
ATOM 3097 C CA . ALA B 1 11 ? -38.262 -21.939 0.691 1.00 31.41 11 ALA B CA 1
ATOM 3098 C C . ALA B 1 11 ? -37.733 -20.608 1.226 1.00 28.80 11 ALA B C 1
ATOM 3099 O O . ALA B 1 11 ? -37.346 -19.744 0.447 1.00 29.95 11 ALA B O 1
ATOM 3101 N N . ALA B 1 12 ? -37.688 -20.466 2.557 1.00 27.55 12 ALA B N 1
ATOM 3102 C CA . ALA B 1 12 ? -37.241 -19.238 3.200 1.00 27.41 12 ALA B CA 1
ATOM 3103 C C . ALA B 1 12 ? -35.725 -19.075 3.082 1.00 25.63 12 ALA B C 1
ATOM 3104 O O . ALA B 1 12 ? -35.248 -17.957 2.926 1.00 24.60 12 ALA B O 1
ATOM 3106 N N . ILE B 1 13 ? -34.978 -20.185 3.171 1.00 24.75 13 ILE B N 1
ATOM 3107 C CA . ILE B 1 13 ? -33.526 -20.171 3.030 1.00 25.19 13 ILE B CA 1
ATOM 3108 C C . ILE B 1 13 ? -33.150 -19.739 1.614 1.00 24.55 13 ILE B C 1
ATOM 3109 O O . ILE B 1 13 ? -32.378 -18.789 1.444 1.00 23.05 13 ILE B O 1
ATOM 3114 N N . ARG B 1 14 ? -33.742 -20.395 0.605 1.00 24.88 14 ARG B N 1
ATOM 3115 C CA . ARG B 1 14 ? -33.443 -20.131 -0.794 1.00 25.04 14 ARG B CA 1
ATOM 3116 C C . ARG B 1 14 ? -33.763 -18.683 -1.174 1.00 26.84 14 ARG B C 1
ATOM 3117 O O . ARG B 1 14 ? -33.097 -18.115 -2.049 1.00 25.60 14 ARG B O 1
ATOM 3125 N N . ALA B 1 15 ? -34.778 -18.091 -0.524 1.00 26.11 15 ALA B N 1
ATOM 3126 C CA . ALA B 1 15 ? -35.164 -16.708 -0.788 1.00 26.68 15 ALA B CA 1
ATOM 3127 C C . ALA B 1 15 ? -34.083 -15.718 -0.343 1.00 26.37 15 ALA B C 1
ATOM 3128 O O . ALA B 1 15 ? -34.113 -14.560 -0.749 1.00 25.38 15 ALA B O 1
ATOM 3130 N N . ASP B 1 16 ? -33.128 -16.156 0.489 1.00 26.07 16 ASP B N 1
ATOM 3131 C CA . ASP B 1 16 ? -32.041 -15.289 0.924 1.00 26.45 16 ASP B CA 1
ATOM 3132 C C . ASP B 1 16 ? -30.958 -15.168 -0.152 1.00 25.80 16 ASP B C 1
ATOM 3133 O O . ASP B 1 16 ? -30.091 -14.302 -0.023 1.00 26.76 16 ASP B O 1
ATOM 3138 N N . PHE B 1 17 ? -30.989 -16.025 -1.187 1.00 25.95 17 PHE B N 1
ATOM 3139 C CA . PHE B 1 17 ? -29.926 -16.084 -2.189 1.00 25.94 17 PHE B CA 1
ATOM 3140 C C . PHE B 1 17 ? -30.420 -15.569 -3.541 1.00 26.86 17 PHE B C 1
ATOM 3141 O O . PHE B 1 17 ? -31.059 -16.313 -4.280 1.00 26.88 17 PHE B O 1
ATOM 3149 N N . PRO B 1 18 ? -30.113 -14.306 -3.934 1.00 29.61 18 PRO B N 1
ATOM 3150 C CA . PRO B 1 18 ? -30.620 -13.743 -5.191 1.00 30.17 18 PRO B CA 1
ATOM 3151 C C . PRO B 1 18 ? -30.292 -14.557 -6.440 1.00 30.24 18 PRO B C 1
ATOM 3152 O O . PRO B 1 18 ? -31.112 -14.639 -7.354 1.00 31.19 18 PRO B O 1
ATOM 3156 N N . ILE B 1 19 ? -29.108 -15.186 -6.457 1.00 27.42 19 ILE B N 1
ATOM 3157 C CA . ILE B 1 19 ? -28.609 -15.840 -7.658 1.00 26.60 19 ILE B CA 1
ATOM 3158 C C . ILE B 1 19 ? -29.464 -17.058 -8.003 1.00 26.03 19 ILE B C 1
ATOM 3159 O O . ILE B 1 19 ? -29.504 -17.454 -9.161 1.00 25.58 19 ILE B O 1
ATOM 3164 N N . LEU B 1 20 ? -30.141 -17.645 -7.010 1.00 26.83 20 LEU B N 1
ATOM 3165 C CA . LEU B 1 20 ? -30.889 -18.877 -7.221 1.00 30.62 20 LEU B CA 1
ATOM 3166 C C . LEU B 1 20 ? -32.122 -18.650 -8.096 1.00 32.47 20 LEU B C 1
ATOM 3167 O O . LEU B 1 20 ? -32.681 -19.620 -8.596 1.00 32.30 20 LEU B O 1
ATOM 3172 N N . LYS B 1 21 ? -32.517 -17.385 -8.292 1.00 34.90 21 LYS B N 1
ATOM 3173 C CA . LYS B 1 21 ? -33.640 -17.036 -9.156 1.00 37.74 21 LYS B CA 1
ATOM 3174 C C . LYS B 1 21 ? -33.243 -17.007 -10.632 1.00 39.44 21 LYS B C 1
ATOM 3175 O O . LYS B 1 21 ? -34.105 -16.867 -11.494 1.00 37.70 21 LYS B O 1
ATOM 3181 N N . ARG B 1 22 ? -31.948 -17.130 -10.948 1.00 38.43 22 ARG B N 1
ATOM 3182 C CA . ARG B 1 22 ? -31.503 -16.820 -12.296 1.00 36.98 22 ARG B CA 1
ATOM 3183 C C . ARG B 1 22 ? -31.925 -17.914 -13.280 1.00 37.04 22 ARG B C 1
ATOM 3184 O O . ARG B 1 22 ? -31.851 -19.101 -12.973 1.00 32.17 22 ARG B O 1
ATOM 3192 N N . ILE B 1 23 ? -32.348 -17.480 -14.480 1.00 37.99 23 ILE B N 1
ATOM 3193 C CA . ILE B 1 23 ? -32.641 -18.377 -15.589 1.00 38.23 23 ILE B CA 1
ATOM 3194 C C . ILE B 1 23 ? -31.394 -18.474 -16.464 1.00 35.15 23 ILE B C 1
ATOM 3195 O O . ILE B 1 23 ? -30.850 -17.462 -16.893 1.00 35.98 23 ILE B O 1
ATOM 3200 N N . MET B 1 24 ? -30.952 -19.705 -16.735 1.00 36.56 24 MET B N 1
ATOM 3201 C CA . MET B 1 24 ? -29.687 -19.928 -17.415 1.00 38.23 24 MET B CA 1
ATOM 3202 C C . MET B 1 24 ? -29.918 -19.907 -18.930 1.00 42.74 24 MET B C 1
ATOM 3203 O O . MET B 1 24 ? -31.056 -19.766 -19.381 1.00 41.87 24 MET B O 1
ATOM 3208 N N . ARG B 1 25 ? -28.833 -20.008 -19.714 1.00 44.72 25 ARG B N 1
ATOM 3209 C CA . ARG B 1 25 ? -28.889 -19.727 -21.145 1.00 45.76 25 ARG B CA 1
ATOM 3210 C C . ARG B 1 25 ? -29.809 -20.714 -21.863 1.00 46.95 25 ARG B C 1
ATOM 3211 O O . ARG B 1 25 ? -30.369 -20.371 -22.900 1.00 49.20 25 ARG B O 1
ATOM 3219 N N . GLY B 1 26 ? -29.967 -21.922 -21.302 1.00 46.15 26 GLY B N 1
ATOM 3220 C CA . GLY B 1 26 ? -30.826 -22.947 -21.872 1.00 47.79 26 GLY B CA 1
ATOM 3221 C C . GLY B 1 26 ? -32.298 -22.797 -21.482 1.00 46.07 26 GLY B C 1
ATOM 3222 O O . GLY B 1 26 ? -33.105 -23.648 -21.839 1.00 48.62 26 GLY B O 1
ATOM 3223 N N . GLY B 1 27 ? -32.635 -21.747 -20.720 1.00 46.27 27 GLY B N 1
ATOM 3224 C CA . GLY B 1 27 ? -34.019 -21.392 -20.445 1.00 45.14 27 GLY B CA 1
ATOM 3225 C C . GLY B 1 27 ? -34.539 -21.898 -19.097 1.00 44.51 27 GLY B C 1
ATOM 3226 O O . GLY B 1 27 ? -35.632 -21.517 -18.691 1.00 45.97 27 GLY B O 1
ATOM 3227 N N . ASN B 1 28 ? -33.762 -22.736 -18.395 1.00 43.42 28 ASN B N 1
ATOM 3228 C CA . ASN B 1 28 ? -34.207 -23.328 -17.140 1.00 42.20 28 ASN B CA 1
ATOM 3229 C C . ASN B 1 28 ? -33.670 -22.541 -15.947 1.00 38.99 28 ASN B C 1
ATOM 3230 O O . ASN B 1 28 ? -32.621 -21.896 -16.035 1.00 37.16 28 ASN B O 1
ATOM 3235 N N . PRO B 1 29 ? -34.349 -22.607 -14.776 1.00 37.96 29 PRO B N 1
ATOM 3236 C CA . PRO B 1 29 ? -33.830 -21.996 -13.553 1.00 36.28 29 PRO B CA 1
ATOM 3237 C C . PRO B 1 29 ? -32.568 -22.725 -13.093 1.00 33.12 29 PRO B C 1
ATOM 3238 O O . PRO B 1 29 ? -32.458 -23.938 -13.243 1.00 31.85 29 PRO B O 1
ATOM 3242 N N . LEU B 1 30 ? -31.605 -21.948 -12.581 1.00 31.83 30 LEU B N 1
ATOM 3243 C CA . LEU B 1 30 ? -30.321 -22.466 -12.126 1.00 30.04 30 LEU B CA 1
ATOM 3244 C C . LEU B 1 30 ? -30.537 -23.572 -11.097 1.00 28.32 30 LEU B C 1
ATOM 3245 O O . LEU B 1 30 ? -31.322 -23.403 -10.172 1.00 30.93 30 LEU B O 1
ATOM 3250 N N . ALA B 1 31 ? -29.869 -24.713 -11.303 1.00 27.34 31 ALA B N 1
ATOM 3251 C CA . ALA B 1 31 ? -29.700 -25.731 -10.278 1.00 26.40 31 ALA B CA 1
ATOM 3252 C C . ALA B 1 31 ? -28.211 -25.845 -9.953 1.00 25.84 31 ALA B C 1
ATOM 3253 O O . ALA B 1 31 ? -27.466 -26.548 -10.637 1.00 25.77 31 ALA B O 1
ATOM 3255 N N . TYR B 1 32 ? -27.780 -25.124 -8.916 1.00 24.88 32 TYR B N 1
ATOM 3256 C CA . TYR B 1 32 ? -26.362 -24.998 -8.632 1.00 24.27 32 TYR B CA 1
ATOM 3257 C C . TYR B 1 32 ? -25.910 -26.133 -7.717 1.00 23.39 32 TYR B C 1
ATOM 3258 O O . TYR B 1 32 ? -26.151 -26.093 -6.515 1.00 23.93 32 TYR B O 1
ATOM 3267 N N . LEU B 1 33 ? -25.233 -27.128 -8.302 1.00 23.28 33 LEU B N 1
ATOM 3268 C CA . LEU B 1 33 ? -24.689 -28.252 -7.554 1.00 23.76 33 LEU B CA 1
ATOM 3269 C C . LEU B 1 33 ? -23.159 -28.211 -7.587 1.00 23.33 33 LEU B C 1
ATOM 3270 O O . LEU B 1 33 ? -22.520 -29.230 -7.830 1.00 22.17 33 LEU B O 1
ATOM 3275 N N . ASP B 1 34 ? -22.573 -27.027 -7.349 1.00 24.11 34 ASP B N 1
ATOM 3276 C CA . ASP B 1 34 ? -21.123 -26.887 -7.355 1.00 25.16 34 ASP B CA 1
ATOM 3277 C C . ASP B 1 34 ? -20.658 -26.043 -6.169 1.00 25.34 34 ASP B C 1
ATOM 3278 O O . ASP B 1 34 ? -19.607 -25.405 -6.244 1.00 23.57 34 ASP B O 1
ATOM 3283 N N . SER B 1 35 ? -21.410 -26.107 -5.062 1.00 22.90 35 SER B N 1
ATOM 3284 C CA . SER B 1 35 ? -21.060 -25.436 -3.820 1.00 24.48 35 SER B CA 1
ATOM 3285 C C . SER B 1 35 ? -19.726 -25.923 -3.241 1.00 24.66 35 SER B C 1
ATOM 3286 O O . SER B 1 35 ? -19.075 -25.195 -2.488 1.00 24.85 35 SER B O 1
ATOM 3289 N N . GLY B 1 36 ? -19.313 -27.141 -3.605 1.00 23.49 36 GLY B N 1
ATOM 3290 C CA . GLY B 1 36 ? -18.008 -27.655 -3.226 1.00 24.77 36 GLY B CA 1
ATOM 3291 C C . GLY B 1 36 ? -16.852 -26.831 -3.803 1.00 25.16 36 GLY B C 1
ATOM 3292 O O . GLY B 1 36 ? -15.769 -26.824 -3.227 1.00 24.45 36 GLY B O 1
ATOM 3293 N N . ALA B 1 37 ? -17.081 -26.167 -4.947 1.00 23.46 37 ALA B N 1
ATOM 3294 C CA . ALA B 1 37 ? -16.089 -25.293 -5.550 1.00 24.80 37 ALA B CA 1
ATOM 3295 C C . ALA B 1 37 ? -16.202 -23.887 -4.951 1.00 26.67 37 ALA B C 1
ATOM 3296 O O . ALA B 1 37 ? -15.195 -23.276 -4.608 1.00 25.82 37 ALA B O 1
ATOM 3298 N N . THR B 1 38 ? -17.432 -23.366 -4.861 1.00 25.43 38 THR B N 1
ATOM 3299 C CA . THR B 1 38 ? -17.692 -22.092 -4.203 1.00 24.86 38 THR B CA 1
ATOM 3300 C C . THR B 1 38 ? -19.197 -21.987 -3.973 1.00 24.26 38 THR B C 1
ATOM 3301 O O . THR B 1 38 ? -19.988 -22.376 -4.836 1.00 22.90 38 THR B O 1
ATOM 3305 N N . SER B 1 39 ? -19.579 -21.501 -2.788 1.00 23.71 39 SER B N 1
ATOM 3306 C CA . SER B 1 39 ? -20.979 -21.441 -2.409 1.00 24.63 39 SER B CA 1
ATOM 3307 C C . SER B 1 39 ? -21.535 -20.077 -2.806 1.00 24.45 39 SER B C 1
ATOM 3308 O O . SER B 1 39 ? -20.779 -19.154 -3.114 1.00 24.09 39 SER B O 1
ATOM 3311 N N . GLN B 1 40 ? -22.866 -19.974 -2.826 1.00 24.12 40 GLN B N 1
ATOM 3312 C CA . GLN B 1 40 ? -23.526 -18.724 -3.157 1.00 24.16 40 GLN B CA 1
ATOM 3313 C C . GLN B 1 40 ? -23.740 -17.938 -1.864 1.00 24.41 40 GLN B C 1
ATOM 3314 O O . GLN B 1 40 ? -23.591 -18.488 -0.771 1.00 24.59 40 GLN B O 1
ATOM 3320 N N . ARG B 1 41 ? -24.043 -16.637 -2.004 1.00 25.31 41 ARG B N 1
ATOM 3321 C CA . ARG B 1 41 ? -24.042 -15.703 -0.886 1.00 25.56 41 ARG B CA 1
ATOM 3322 C C . ARG B 1 41 ? -25.466 -15.275 -0.544 1.00 24.30 41 ARG B C 1
ATOM 3323 O O . ARG B 1 41 ? -26.208 -14.849 -1.425 1.00 24.21 41 ARG B O 1
ATOM 3331 N N . PRO B 1 42 ? -25.883 -15.362 0.740 1.00 22.67 42 PRO B N 1
ATOM 3332 C CA . PRO B 1 42 ? -27.160 -14.799 1.174 1.00 23.44 42 PRO B CA 1
ATOM 3333 C C . PRO B 1 42 ? -27.073 -13.290 1.389 1.00 23.06 42 PRO B C 1
ATOM 3334 O O . PRO B 1 42 ? -25.993 -12.734 1.630 1.00 22.71 42 PRO B O 1
ATOM 3338 N N . LEU B 1 43 ? -28.232 -12.633 1.273 1.00 23.73 43 LEU B N 1
ATOM 3339 C CA . LEU B 1 43 ? -28.355 -11.195 1.454 1.00 24.45 43 LEU B CA 1
ATOM 3340 C C . LEU B 1 43 ? -27.759 -10.764 2.792 1.00 23.24 43 LEU B C 1
ATOM 3341 O O . LEU B 1 43 ? -27.188 -9.683 2.882 1.00 22.72 43 LEU B O 1
ATOM 3346 N N . GLN B 1 44 ? -27.926 -11.594 3.831 1.00 23.13 44 GLN B N 1
ATOM 3347 C CA . GLN B 1 44 ? -27.437 -11.278 5.162 1.00 24.63 44 GLN B CA 1
ATOM 3348 C C . GLN B 1 44 ? -25.924 -11.033 5.137 1.00 23.16 44 GLN B C 1
ATOM 3349 O O . GLN B 1 44 ? -25.423 -10.179 5.855 1.00 21.74 44 GLN B O 1
ATOM 3355 N N . VAL B 1 45 ? -25.197 -11.808 4.331 1.00 23.45 45 VAL B N 1
ATOM 3356 C CA . VAL B 1 45 ? -23.746 -11.692 4.240 1.00 22.37 45 VAL B CA 1
ATOM 3357 C C . VAL B 1 45 ? -23.370 -10.486 3.378 1.00 22.05 45 VAL B C 1
ATOM 3358 O O . VAL B 1 45 ? -22.468 -9.723 3.733 1.00 21.64 45 VAL B O 1
ATOM 3362 N N . LEU B 1 46 ? -24.054 -10.343 2.232 1.00 22.43 46 LEU B N 1
ATOM 3363 C CA . LEU B 1 46 ? -23.832 -9.232 1.319 1.00 23.06 46 LEU B CA 1
ATOM 3364 C C . LEU B 1 46 ? -24.106 -7.914 2.038 1.00 23.75 46 LEU B C 1
ATOM 3365 O O . LEU B 1 46 ? -23.339 -6.968 1.888 1.00 22.49 46 LEU B O 1
ATOM 3370 N N . ASP B 1 47 ? -25.176 -7.883 2.844 1.00 24.27 47 ASP B N 1
ATOM 3371 C CA . ASP B 1 47 ? -25.613 -6.666 3.517 1.00 25.32 47 ASP B CA 1
ATOM 3372 C C . ASP B 1 47 ? -24.693 -6.327 4.694 1.00 24.03 47 ASP B C 1
ATOM 3373 O O . ASP B 1 47 ? -24.388 -5.157 4.912 1.00 22.43 47 ASP B O 1
ATOM 3378 N N . ALA B 1 48 ? -24.236 -7.331 5.457 1.00 23.90 48 ALA B N 1
ATOM 3379 C CA . ALA B 1 48 ? -23.326 -7.069 6.567 1.00 23.73 48 ALA B CA 1
ATOM 3380 C C . ALA B 1 48 ? -22.058 -6.348 6.089 1.00 23.01 48 ALA B C 1
ATOM 3381 O O . ALA B 1 48 ? -21.602 -5.389 6.719 1.00 22.15 48 ALA B O 1
ATOM 3383 N N . GLU B 1 49 ? -21.502 -6.791 4.958 1.00 23.02 49 GLU B N 1
ATOM 3384 C CA . GLU B 1 49 ? -20.260 -6.244 4.433 1.00 23.59 49 GLU B CA 1
ATOM 3385 C C . GLU B 1 49 ? -20.483 -4.828 3.889 1.00 23.61 49 GLU B C 1
ATOM 3386 O O . GLU B 1 49 ? -19.680 -3.929 4.155 1.00 21.15 49 GLU B O 1
ATOM 3392 N N . ARG B 1 50 ? -21.582 -4.632 3.149 1.00 24.17 50 ARG B N 1
ATOM 3393 C CA . ARG B 1 50 ? -21.901 -3.344 2.547 1.00 25.79 50 ARG B CA 1
ATOM 3394 C C . ARG B 1 50 ? -22.207 -2.302 3.621 1.00 24.30 50 ARG B C 1
ATOM 3395 O O . ARG B 1 50 ? -21.756 -1.168 3.497 1.00 24.20 50 ARG B O 1
ATOM 3403 N N . GLU B 1 51 ? -22.951 -2.688 4.669 1.00 25.37 51 GLU B N 1
ATOM 3404 C CA . GLU B 1 51 ? -23.257 -1.786 5.779 1.00 26.09 51 GLU B CA 1
ATOM 3405 C C . GLU B 1 51 ? -21.982 -1.376 6.518 1.00 24.71 51 GLU B C 1
ATOM 3406 O O . GLU B 1 51 ? -21.862 -0.230 6.949 1.00 22.63 51 GLU B O 1
ATOM 3412 N N . PHE B 1 52 ? -21.052 -2.323 6.715 1.00 21.96 52 PHE B N 1
ATOM 3413 C CA . PHE B 1 52 ? -19.774 -2.007 7.334 1.00 22.58 52 PHE B CA 1
ATOM 3414 C C . PHE B 1 52 ? -19.010 -0.986 6.486 1.00 21.72 52 PHE B C 1
ATOM 3415 O O . PHE B 1 52 ? -18.499 0.004 7.004 1.00 22.68 52 PHE B O 1
ATOM 3423 N N . LEU B 1 53 ? -18.934 -1.236 5.176 1.00 21.55 53 LEU B N 1
ATOM 3424 C CA . LEU B 1 53 ? -18.110 -0.444 4.280 1.00 21.94 53 LEU B CA 1
ATOM 3425 C C . LEU B 1 53 ? -18.663 0.971 4.097 1.00 23.28 53 LEU B C 1
ATOM 3426 O O . LEU B 1 53 ? -17.901 1.893 3.840 1.00 24.90 53 LEU B O 1
ATOM 3431 N N . THR B 1 54 ? -19.981 1.150 4.198 1.00 24.37 54 THR B N 1
ATOM 3432 C CA . THR B 1 54 ? -20.575 2.467 3.993 1.00 24.79 54 THR B CA 1
ATOM 3433 C C . THR B 1 54 ? -20.731 3.239 5.306 1.00 25.87 54 THR B C 1
ATOM 3434 O O . THR B 1 54 ? -21.193 4.378 5.270 1.00 24.97 54 THR B O 1
ATOM 3438 N N . ALA B 1 55 ? -20.313 2.665 6.450 1.00 26.13 55 ALA B N 1
ATOM 3439 C CA . ALA B 1 55 ? -20.516 3.303 7.748 1.00 27.75 55 ALA B CA 1
ATOM 3440 C C . ALA B 1 55 ? -19.237 3.349 8.596 1.00 29.31 55 ALA B C 1
ATOM 3441 O O . ALA B 1 55 ? -18.950 4.387 9.202 1.00 29.28 55 ALA B O 1
ATOM 3443 N N . SER B 1 56 ? -18.467 2.246 8.648 1.00 27.66 56 SER B N 1
ATOM 3444 C CA . SER B 1 56 ? -17.473 2.053 9.698 1.00 27.44 56 SER B CA 1
ATOM 3445 C C . SER B 1 56 ? -16.078 1.741 9.150 1.00 26.99 56 SER B C 1
ATOM 3446 O O . SER B 1 56 ? -15.215 1.277 9.895 1.00 28.41 56 SER B O 1
ATOM 3449 N N . ASN B 1 57 ? -15.845 2.011 7.861 1.00 26.07 57 ASN B N 1
ATOM 3450 C CA . ASN B 1 57 ? -14.625 1.587 7.194 1.00 25.91 57 ASN B CA 1
ATOM 3451 C C . ASN B 1 57 ? -13.459 2.484 7.601 1.00 26.46 57 ASN B C 1
ATOM 3452 O O . ASN B 1 57 ? -13.425 3.675 7.295 1.00 26.25 57 ASN B O 1
ATOM 3457 N N . GLY B 1 58 ? -12.489 1.879 8.285 1.00 26.11 58 GLY B N 1
ATOM 3458 C CA . GLY B 1 58 ? -11.295 2.571 8.743 1.00 25.37 58 GLY B CA 1
ATOM 3459 C C . GLY B 1 58 ? -10.190 1.552 9.007 1.00 26.11 58 GLY B C 1
ATOM 3460 O O . GLY B 1 58 ? -10.430 0.353 8.908 1.00 24.71 58 GLY B O 1
ATOM 3461 N N . ALA B 1 59 ? -8.990 2.033 9.335 1.00 26.68 59 ALA B N 1
ATOM 3462 C CA . ALA B 1 59 ? -7.864 1.143 9.570 1.00 28.07 59 ALA B CA 1
ATOM 3463 C C . ALA B 1 59 ? -8.083 0.404 10.884 1.00 29.30 59 ALA B C 1
ATOM 3464 O O . ALA B 1 59 ? -8.622 0.963 11.835 1.00 28.56 59 ALA B O 1
ATOM 3466 N N . VAL B 1 60 ? -7.630 -0.849 10.932 1.00 30.17 60 VAL B N 1
ATOM 3467 C CA . VAL B 1 60 ? -7.823 -1.693 12.096 1.00 29.99 60 VAL B CA 1
ATOM 3468 C C . VAL B 1 60 ? -6.554 -1.644 12.948 1.00 31.31 60 VAL B C 1
ATOM 3469 O O . VAL B 1 60 ? -5.455 -1.671 12.405 1.00 29.53 60 VAL B O 1
ATOM 3473 N N . HIS B 1 61 ? -6.725 -1.514 14.275 1.00 33.37 61 HIS B N 1
ATOM 3474 C CA . HIS B 1 61 ? -5.649 -1.621 15.258 1.00 38.54 61 HIS B CA 1
ATOM 3475 C C . HIS B 1 61 ? -4.633 -0.479 15.146 1.00 44.83 61 HIS B C 1
ATOM 3476 O O . HIS B 1 61 ? -3.718 -0.406 15.963 1.00 49.81 61 HIS B O 1
ATOM 3483 N N . ARG B 1 62 ? -4.770 0.405 14.148 1.00 49.06 62 ARG B N 1
ATOM 3484 C CA . ARG B 1 62 ? -3.857 1.530 13.990 1.00 53.94 62 ARG B CA 1
ATOM 3485 C C . ARG B 1 62 ? -4.635 2.821 14.224 1.00 54.08 62 ARG B C 1
ATOM 3486 O O . ARG B 1 62 ? -5.474 3.160 13.395 1.00 54.66 62 ARG B O 1
ATOM 3494 N N . GLY B 1 63 ? -4.310 3.537 15.319 1.00 50.98 63 GLY B N 1
ATOM 3495 C CA . GLY B 1 63 ? -5.220 4.454 15.998 1.00 47.57 63 GLY B CA 1
ATOM 3496 C C . GLY B 1 63 ? -5.112 5.910 15.531 1.00 48.17 63 GLY B C 1
ATOM 3497 O O . GLY B 1 63 ? -4.207 6.261 14.770 1.00 45.92 63 GLY B O 1
ATOM 3498 N N . ALA B 1 64 ? -6.021 6.778 16.013 1.00 47.71 64 ALA B N 1
ATOM 3499 C CA . ALA B 1 64 ? -6.928 6.478 17.113 1.00 44.39 64 ALA B CA 1
ATOM 3500 C C . ALA B 1 64 ? -8.287 7.165 16.937 1.00 41.32 64 ALA B C 1
ATOM 3501 O O . ALA B 1 64 ? -8.934 7.496 17.926 1.00 41.74 64 ALA B O 1
ATOM 3503 N N . HIS B 1 65 ? -8.750 7.335 15.693 1.00 34.32 65 HIS B N 1
ATOM 3504 C CA . HIS B 1 65 ? -9.988 8.056 15.432 1.00 32.30 65 HIS B CA 1
ATOM 3505 C C . HIS B 1 65 ? -11.187 7.101 15.473 1.00 30.47 65 HIS B C 1
ATOM 3506 O O . HIS B 1 65 ? -11.031 5.885 15.579 1.00 28.90 65 HIS B O 1
ATOM 3513 N N . GLN B 1 66 ? -12.397 7.666 15.386 1.00 29.30 66 GLN B N 1
ATOM 3514 C CA . GLN B 1 66 ? -13.626 6.933 15.657 1.00 28.53 66 GLN B CA 1
ATOM 3515 C C . GLN B 1 66 ? -13.811 5.760 14.690 1.00 27.55 66 GLN B C 1
ATOM 3516 O O . GLN B 1 66 ? -14.243 4.691 15.119 1.00 26.14 66 GLN B O 1
ATOM 3522 N N . LEU B 1 67 ? -13.531 5.953 13.389 1.00 25.29 67 LEU B N 1
ATOM 3523 C CA . LEU B 1 67 ? -13.749 4.888 12.418 1.00 25.48 67 LEU B CA 1
ATOM 3524 C C . LEU B 1 67 ? -12.785 3.726 12.674 1.00 25.32 67 LEU B C 1
ATOM 3525 O O . LEU B 1 67 ? -13.141 2.571 12.444 1.00 26.00 67 LEU B O 1
ATOM 3530 N N . MET B 1 68 ? -11.574 4.031 13.148 1.00 25.01 68 MET B N 1
ATOM 3531 C CA A MET B 1 68 ? -10.614 3.003 13.507 0.50 25.84 68 MET B CA 1
ATOM 3532 C CA B MET B 1 68 ? -10.606 3.006 13.516 0.50 25.71 68 MET B CA 1
ATOM 3533 C C . MET B 1 68 ? -11.178 2.138 14.634 1.00 25.45 68 MET B C 1
ATOM 3534 O O . MET B 1 68 ? -11.027 0.918 14.606 1.00 25.16 68 MET B O 1
ATOM 3543 N N . GLU B 1 69 ? -11.820 2.778 15.625 1.00 25.70 69 GLU B N 1
ATOM 3544 C CA . GLU B 1 69 ? -12.386 2.076 16.774 1.00 26.00 69 GLU B CA 1
ATOM 3545 C C . GLU B 1 69 ? -13.516 1.149 16.324 1.00 26.21 69 GLU B C 1
ATOM 3546 O O . GLU B 1 69 ? -13.603 0.005 16.766 1.00 23.99 69 GLU B O 1
ATOM 3552 N N . GLU B 1 70 ? -14.383 1.647 15.438 1.00 24.19 70 GLU B N 1
ATOM 3553 C CA . GLU B 1 70 ? -15.494 0.857 14.937 1.00 26.34 70 GLU B CA 1
ATOM 3554 C C . GLU B 1 70 ? -14.997 -0.299 14.064 1.00 24.08 70 GLU B C 1
ATOM 3555 O O . GLU B 1 70 ? -15.522 -1.404 14.158 1.00 22.96 70 GLU B O 1
ATOM 3561 N N . ALA B 1 71 ? -13.999 -0.036 13.211 1.00 22.99 71 ALA B N 1
ATOM 3562 C CA . ALA B 1 71 ? -13.455 -1.063 12.340 1.00 21.87 71 ALA B CA 1
ATOM 3563 C C . ALA B 1 71 ? -12.808 -2.172 13.172 1.00 22.56 71 ALA B C 1
ATOM 3564 O O . ALA B 1 71 ? -12.994 -3.359 12.888 1.00 21.01 71 ALA B O 1
ATOM 3566 N N . THR B 1 72 ? -12.033 -1.768 14.182 1.00 22.79 72 THR B N 1
ATOM 3567 C CA . THR B 1 72 ? -11.327 -2.703 15.044 1.00 23.77 72 THR B CA 1
ATOM 3568 C C . THR B 1 72 ? -12.329 -3.581 15.794 1.00 24.43 72 THR B C 1
ATOM 3569 O O . THR B 1 72 ? -12.139 -4.797 15.891 1.00 22.30 72 THR B O 1
ATOM 3573 N N . ASP B 1 73 ? -13.383 -2.953 16.331 1.00 25.12 73 ASP B N 1
ATOM 3574 C CA . ASP B 1 73 ? -14.467 -3.669 16.989 1.00 26.87 73 ASP B CA 1
ATOM 3575 C C . ASP B 1 73 ? -15.106 -4.699 16.056 1.00 26.79 73 ASP B C 1
ATOM 3576 O O . ASP B 1 73 ? -15.364 -5.822 16.480 1.00 27.09 73 ASP B O 1
ATOM 3581 N N . ALA B 1 74 ? -15.397 -4.303 14.809 1.00 25.40 74 ALA B N 1
ATOM 3582 C CA . ALA B 1 74 ? -16.042 -5.192 13.852 1.00 25.93 74 ALA B CA 1
ATOM 3583 C C . ALA B 1 74 ? -15.137 -6.384 13.549 1.00 24.93 74 ALA B C 1
ATOM 3584 O O . ALA B 1 74 ? -15.614 -7.511 13.494 1.00 22.47 74 ALA B O 1
ATOM 3586 N N . TYR B 1 75 ? -13.838 -6.106 13.372 1.00 24.12 75 TYR B N 1
ATOM 3587 C CA . TYR B 1 75 ? -12.833 -7.105 13.051 1.00 25.38 75 TYR B CA 1
ATOM 3588 C C . TYR B 1 75 ? -12.715 -8.146 14.167 1.00 26.00 75 TYR B C 1
ATOM 3589 O O . TYR B 1 75 ? -12.725 -9.349 13.901 1.00 25.16 75 TYR B O 1
ATOM 3598 N N . GLU B 1 76 ? -12.595 -7.681 15.417 1.00 24.99 76 GLU B N 1
ATOM 3599 C CA . GLU B 1 76 ? -12.307 -8.572 16.532 1.00 27.43 76 GLU B CA 1
ATOM 3600 C C . GLU B 1 76 ? -13.574 -9.303 16.981 1.00 26.07 76 GLU B C 1
ATOM 3601 O O . GLU B 1 76 ? -13.488 -10.441 17.436 1.00 23.38 76 GLU B O 1
ATOM 3607 N N . GLN B 1 77 ? -14.751 -8.677 16.826 1.00 24.98 77 GLN B N 1
ATOM 3608 C CA . GLN B 1 77 ? -16.008 -9.353 17.115 1.00 25.95 77 GLN B CA 1
ATOM 3609 C C . GLN B 1 77 ? -16.277 -10.414 16.043 1.00 25.28 77 GLN B C 1
ATOM 3610 O O . GLN B 1 77 ? -16.835 -11.476 16.339 1.00 24.40 77 GLN B O 1
ATOM 3616 N N . GLY B 1 78 ? -15.889 -10.122 14.793 1.00 22.88 78 GLY B N 1
ATOM 3617 C CA . GLY B 1 78 ? -15.982 -11.091 13.715 1.00 21.50 78 GLY B CA 1
ATOM 3618 C C . GLY B 1 78 ? -15.164 -12.343 14.017 1.00 20.86 78 GLY B C 1
ATOM 3619 O O . GLY B 1 78 ? -15.670 -13.453 13.888 1.00 19.28 78 GLY B O 1
ATOM 3620 N N . ARG B 1 79 ? -13.904 -12.140 14.421 1.00 20.85 79 ARG B N 1
ATOM 3621 C CA . ARG B 1 79 ? -13.024 -13.225 14.830 1.00 21.69 79 ARG B CA 1
ATOM 3622 C C . ARG B 1 79 ? -13.696 -14.052 15.931 1.00 21.57 79 ARG B C 1
ATOM 3623 O O . ARG B 1 79 ? -13.689 -15.273 15.859 1.00 20.55 79 ARG B O 1
ATOM 3631 N N . ALA B 1 80 ? -14.270 -13.387 16.945 1.00 21.78 80 ALA B N 1
ATOM 3632 C CA . ALA B 1 80 ? -14.926 -14.070 18.051 1.00 22.67 80 ALA B CA 1
ATOM 3633 C C . ALA B 1 80 ? -16.119 -14.894 17.567 1.00 22.85 80 ALA B C 1
ATOM 3634 O O . ALA B 1 80 ? -16.295 -16.020 18.021 1.00 24.52 80 ALA B O 1
ATOM 3636 N N . ASP B 1 81 ? -16.945 -14.333 16.672 1.00 23.09 81 ASP B N 1
ATOM 3637 C CA . ASP B 1 81 ? -18.109 -15.029 16.143 1.00 23.88 81 ASP B CA 1
ATOM 3638 C C . ASP B 1 81 ? -17.699 -16.276 15.353 1.00 22.15 81 ASP B C 1
ATOM 3639 O O . ASP B 1 81 ? -18.354 -17.313 15.436 1.00 20.07 81 ASP B O 1
ATOM 3644 N N . ILE B 1 82 ? -16.635 -16.164 14.551 1.00 19.97 82 ILE B N 1
ATOM 3645 C CA . ILE B 1 82 ? -16.169 -17.290 13.756 1.00 20.76 82 ILE B CA 1
ATOM 3646 C C . ILE B 1 82 ? -15.592 -18.352 14.695 1.00 21.46 82 ILE B C 1
ATOM 3647 O O . ILE B 1 82 ? -15.846 -19.542 14.506 1.00 20.76 82 ILE B O 1
ATOM 3652 N N . ALA B 1 83 ? -14.859 -17.924 15.732 1.00 21.44 83 ALA B N 1
ATOM 3653 C CA . ALA B 1 83 ? -14.262 -18.859 16.672 1.00 22.69 83 ALA B CA 1
ATOM 3654 C C . ALA B 1 83 ? -15.344 -19.672 17.392 1.00 23.25 83 ALA B C 1
ATOM 3655 O O . ALA B 1 83 ? -15.200 -20.883 17.548 1.00 23.92 83 ALA B O 1
ATOM 3657 N N . LEU B 1 84 ? -16.438 -19.018 17.789 1.00 24.00 84 LEU B N 1
ATOM 3658 C CA . LEU B 1 84 ? -17.541 -19.681 18.469 1.00 26.16 84 LEU B CA 1
ATOM 3659 C C . LEU B 1 84 ? -18.169 -20.730 17.552 1.00 25.53 84 LEU B C 1
ATOM 3660 O O . LEU B 1 84 ? -18.506 -21.829 17.992 1.00 24.78 84 LEU B O 1
ATOM 3665 N N . PHE B 1 85 ? -18.321 -20.384 16.267 1.00 23.44 85 PHE B N 1
ATOM 3666 C CA . PHE B 1 85 ? -18.936 -21.276 15.303 1.00 23.16 85 PHE B CA 1
ATOM 3667 C C . PHE B 1 85 ? -18.141 -22.584 15.168 1.00 22.41 85 PHE B C 1
ATOM 3668 O O . PHE B 1 85 ? -18.752 -23.631 14.993 1.00 23.49 85 PHE B O 1
ATOM 3676 N N . VAL B 1 86 ? -16.799 -22.531 15.221 1.00 21.46 86 VAL B N 1
ATOM 3677 C CA . VAL B 1 86 ? -15.969 -23.702 14.934 1.00 21.43 86 VAL B CA 1
ATOM 3678 C C . VAL B 1 86 ? -15.355 -24.290 16.210 1.00 22.07 86 VAL B C 1
ATOM 3679 O O . VAL B 1 86 ? -14.542 -25.211 16.125 1.00 22.79 86 VAL B O 1
ATOM 3683 N N . GLY B 1 87 ? -15.765 -23.796 17.388 1.00 22.36 87 GLY B N 1
ATOM 3684 C CA . GLY B 1 87 ? -15.340 -24.372 18.652 1.00 23.25 87 GLY B CA 1
ATOM 3685 C C . GLY B 1 87 ? -13.867 -24.108 18.954 1.00 24.45 87 GLY B C 1
ATOM 3686 O O . GLY B 1 87 ? -13.159 -24.991 19.430 1.00 24.44 87 GLY B O 1
ATOM 3687 N N . ALA B 1 88 ? -13.413 -22.880 18.680 1.00 24.47 88 ALA B N 1
ATOM 3688 C CA . ALA B 1 88 ? -12.062 -22.468 19.016 1.00 24.60 88 ALA B CA 1
ATOM 3689 C C . ALA B 1 88 ? -12.132 -21.239 19.913 1.00 24.77 88 ALA B C 1
ATOM 3690 O O . ALA B 1 88 ? -13.184 -20.625 20.039 1.00 24.79 88 ALA B O 1
ATOM 3692 N N . ASP B 1 89 ? -10.996 -20.869 20.505 1.00 26.83 89 ASP B N 1
ATOM 3693 C CA . ASP B 1 89 ? -10.889 -19.590 21.186 1.00 27.29 89 ASP B CA 1
ATOM 3694 C C . ASP B 1 89 ? -10.559 -18.515 20.153 1.00 26.51 89 ASP B C 1
ATOM 3695 O O . ASP B 1 89 ? -10.009 -18.806 19.090 1.00 24.18 89 ASP B O 1
ATOM 3700 N N . THR B 1 90 ? -10.914 -17.268 20.483 1.00 25.89 90 THR B N 1
ATOM 3701 C CA . THR B 1 90 ? -10.776 -16.157 19.556 1.00 28.06 90 THR B CA 1
ATOM 3702 C C . THR B 1 90 ? -9.321 -16.012 19.110 1.00 26.47 90 THR B C 1
ATOM 3703 O O . THR B 1 90 ? -9.060 -15.807 17.928 1.00 27.70 90 THR B O 1
ATOM 3707 N N . ASP B 1 91 ? -8.382 -16.158 20.053 1.00 24.68 91 ASP B N 1
ATOM 3708 C CA . ASP B 1 91 ? -6.973 -15.924 19.779 1.00 25.59 91 ASP B CA 1
ATOM 3709 C C . ASP B 1 91 ? -6.337 -17.077 18.987 1.00 23.61 91 ASP B C 1
ATOM 3710 O O . ASP B 1 91 ? -5.155 -17.001 18.660 1.00 24.21 91 ASP B O 1
ATOM 3715 N N . GLU B 1 92 ? -7.099 -18.130 18.662 1.00 22.32 92 GLU B N 1
ATOM 3716 C CA . GLU B 1 92 ? -6.553 -19.301 17.982 1.00 22.34 92 GLU B CA 1
ATOM 3717 C C . GLU B 1 92 ? -6.840 -19.276 16.477 1.00 22.22 92 GLU B C 1
ATOM 3718 O O . GLU B 1 92 ? -6.467 -20.214 15.767 1.00 20.67 92 GLU B O 1
ATOM 3724 N N . LEU B 1 93 ? -7.498 -18.212 15.990 1.00 20.91 93 LEU B N 1
ATOM 3725 C CA . LEU B 1 93 ? -7.772 -18.071 14.567 1.00 20.61 93 LEU B CA 1
ATOM 3726 C C . LEU B 1 93 ? -6.882 -16.998 13.951 1.00 20.13 93 LEU B C 1
ATOM 3727 O O . LEU B 1 93 ? -6.775 -15.881 14.467 1.00 20.44 93 LEU B O 1
ATOM 3732 N N . VAL B 1 94 ? -6.289 -17.371 12.812 1.00 19.27 94 VAL B N 1
ATOM 3733 C CA . VAL B 1 94 ? -5.503 -16.489 11.962 1.00 19.21 94 VAL B CA 1
ATOM 3734 C C . VAL B 1 94 ? -6.215 -16.401 10.613 1.00 19.00 94 VAL B C 1
ATOM 3735 O O . VAL B 1 94 ? -6.607 -17.420 10.040 1.00 17.75 94 VAL B O 1
ATOM 3739 N N . PHE B 1 95 ? -6.361 -15.170 10.101 1.00 18.86 95 PHE B N 1
ATOM 3740 C CA . PHE B 1 95 ? -6.965 -14.946 8.800 1.00 18.14 95 PHE B CA 1
ATOM 3741 C C . PHE B 1 95 ? -5.912 -14.948 7.695 1.00 17.92 95 PHE B C 1
ATOM 3742 O O . PHE B 1 95 ? -4.874 -14.289 7.802 1.00 18.97 95 PHE B O 1
ATOM 3750 N N . THR B 1 96 ? -6.263 -15.627 6.597 1.00 17.52 96 THR B N 1
ATOM 3751 C CA . THR B 1 96 ? -5.446 -15.778 5.405 1.00 18.11 96 THR B CA 1
ATOM 3752 C C . THR B 1 96 ? -6.318 -15.440 4.200 1.00 18.15 96 THR B C 1
ATOM 3753 O O . THR B 1 96 ? -7.498 -15.170 4.393 1.00 17.40 96 THR B O 1
ATOM 3757 N N . LYS B 1 97 ? -5.779 -15.500 2.965 1.00 18.04 97 LYS B N 1
ATOM 3758 C CA . LYS B 1 97 ? -6.578 -15.160 1.794 1.00 19.27 97 LYS B CA 1
ATOM 3759 C C . LYS B 1 97 ? -7.485 -16.335 1.425 1.00 18.67 97 LYS B C 1
ATOM 3760 O O . LYS B 1 97 ? -8.527 -16.135 0.803 1.00 17.13 97 LYS B O 1
ATOM 3766 N N . ASN B 1 98 ? -7.064 -17.559 1.797 1.00 18.08 98 ASN B N 1
ATOM 3767 C CA . ASN B 1 98 ? -7.822 -18.771 1.532 1.00 18.21 98 ASN B CA 1
ATOM 3768 C C . ASN B 1 98 ? -7.221 -19.887 2.389 1.00 17.66 98 ASN B C 1
ATOM 3769 O O . ASN B 1 98 ? -6.165 -19.705 3.025 1.00 16.14 98 ASN B O 1
ATOM 3774 N N . ALA B 1 99 ? -7.918 -21.028 2.423 1.00 16.43 99 ALA B N 1
ATOM 3775 C CA . ALA B 1 99 ? -7.473 -22.195 3.166 1.00 16.90 99 ALA B CA 1
ATOM 3776 C C . ALA B 1 99 ? -6.104 -22.655 2.673 1.00 16.53 99 ALA B C 1
ATOM 3777 O O . ALA B 1 99 ? -5.306 -23.173 3.447 1.00 17.12 99 ALA B O 1
ATOM 3779 N N . THR B 1 100 ? -5.863 -22.524 1.367 1.00 17.21 100 THR B N 1
ATOM 3780 C CA . THR B 1 100 ? -4.614 -22.981 0.787 1.00 16.96 100 THR B CA 1
ATOM 3781 C C . THR B 1 100 ? -3.447 -22.259 1.450 1.00 17.06 100 THR B C 1
ATOM 3782 O O . THR B 1 100 ? -2.459 -22.892 1.799 1.00 15.18 100 THR B O 1
ATOM 3786 N N . GLU B 1 101 ? -3.586 -20.936 1.638 1.00 16.79 101 GLU B N 1
ATOM 3787 C CA . GLU B 1 101 ? -2.548 -20.143 2.278 1.00 18.37 101 GLU B CA 1
ATOM 3788 C C . GLU B 1 101 ? -2.353 -20.584 3.727 1.00 17.70 101 GLU B C 1
ATOM 3789 O O . GLU B 1 101 ? -1.224 -20.568 4.216 1.00 17.62 101 GLU B O 1
ATOM 3795 N N . ALA B 1 102 ? -3.441 -20.968 4.413 1.00 17.13 102 ALA B N 1
ATOM 3796 C CA . ALA B 1 102 ? -3.348 -21.416 5.793 1.00 17.16 102 ALA B CA 1
ATOM 3797 C C . ALA B 1 102 ? -2.492 -22.684 5.896 1.00 18.27 102 ALA B C 1
ATOM 3798 O O . ALA B 1 102 ? -1.690 -22.814 6.813 1.00 17.92 102 ALA B O 1
ATOM 3800 N N . LEU B 1 103 ? -2.682 -23.627 4.967 1.00 19.08 103 LEU B N 1
ATOM 3801 C CA . LEU B 1 103 ? -1.919 -24.874 4.963 1.00 19.61 103 LEU B CA 1
ATOM 3802 C C . LEU B 1 103 ? -0.455 -24.600 4.610 1.00 19.47 103 LEU B C 1
ATOM 3803 O O . LEU B 1 103 ? 0.440 -25.245 5.160 1.00 19.45 103 LEU B O 1
ATOM 3808 N N . ASN B 1 104 ? -0.227 -23.636 3.700 1.00 19.63 104 ASN B N 1
ATOM 3809 C CA . ASN B 1 104 ? 1.103 -23.155 3.360 1.00 20.23 104 ASN B CA 1
ATOM 3810 C C . ASN B 1 104 ? 1.789 -22.535 4.575 1.00 19.46 104 ASN B C 1
ATOM 3811 O O . ASN B 1 104 ? 2.974 -22.799 4.783 1.00 20.15 104 ASN B O 1
ATOM 3816 N N . LEU B 1 105 ? 1.063 -21.725 5.362 1.00 18.73 105 LEU B N 1
ATOM 3817 C CA . LEU B 1 105 ? 1.634 -21.094 6.549 1.00 19.76 105 LEU B CA 1
ATOM 3818 C C . LEU B 1 105 ? 2.241 -22.175 7.445 1.00 20.48 105 LEU B C 1
ATOM 3819 O O . LEU B 1 105 ? 3.397 -22.070 7.853 1.00 19.73 105 LEU B O 1
ATOM 3824 N N . VAL B 1 106 ? 1.460 -23.225 7.723 1.00 21.57 106 VAL B N 1
ATOM 3825 C CA . VAL B 1 106 ? 1.915 -24.295 8.595 1.00 22.98 106 VAL B CA 1
ATOM 3826 C C . VAL B 1 106 ? 3.148 -24.968 7.990 1.00 22.66 106 VAL B C 1
ATOM 3827 O O . VAL B 1 106 ? 4.094 -25.296 8.711 1.00 23.06 106 VAL B O 1
ATOM 3831 N N . SER B 1 107 ? 3.118 -25.186 6.671 1.00 22.01 107 SER B N 1
ATOM 3832 C CA . SER B 1 107 ? 4.173 -25.917 5.990 1.00 22.35 107 SER B CA 1
ATOM 3833 C C . SER B 1 107 ? 5.486 -25.133 5.993 1.00 23.34 107 SER B C 1
ATOM 3834 O O . SER B 1 107 ? 6.558 -25.734 5.944 1.00 25.69 107 SER B O 1
ATOM 3837 N N . TYR B 1 108 ? 5.403 -23.799 6.006 1.00 21.69 108 TYR B N 1
ATOM 3838 C CA . TYR B 1 108 ? 6.596 -22.966 5.996 1.00 22.50 108 TYR B CA 1
ATOM 3839 C C . TYR B 1 108 ? 7.173 -22.862 7.403 1.00 23.12 108 TYR B C 1
ATOM 3840 O O . TYR B 1 108 ? 8.385 -22.968 7.580 1.00 25.74 108 TYR B O 1
ATOM 3849 N N . VAL B 1 109 ? 6.314 -22.671 8.405 1.00 22.23 109 VAL B N 1
ATOM 3850 C CA . VAL B 1 109 ? 6.768 -22.539 9.781 1.00 24.55 109 VAL B CA 1
ATOM 3851 C C . VAL B 1 109 ? 7.431 -23.843 10.249 1.00 26.09 109 VAL B C 1
ATOM 3852 O O . VAL B 1 109 ? 8.383 -23.807 11.028 1.00 23.76 109 VAL B O 1
ATOM 3856 N N . LEU B 1 110 ? 6.944 -24.991 9.756 1.00 26.45 110 LEU B N 1
ATOM 3857 C CA . LEU B 1 110 ? 7.524 -26.288 10.088 1.00 28.18 110 LEU B CA 1
ATOM 3858 C C . LEU B 1 110 ? 8.892 -26.519 9.437 1.00 28.32 110 LEU B C 1
ATOM 3859 O O . LEU B 1 110 ? 9.538 -27.517 9.742 1.00 30.01 110 LEU B O 1
ATOM 3864 N N . GLY B 1 111 ? 9.344 -25.610 8.565 1.00 28.65 111 GLY B N 1
ATOM 3865 C CA . GLY B 1 111 ? 10.695 -25.654 8.024 1.00 28.90 111 GLY B CA 1
ATOM 3866 C C . GLY B 1 111 ? 11.590 -24.537 8.562 1.00 29.88 111 GLY B C 1
ATOM 3867 O O . GLY B 1 111 ? 12.703 -24.351 8.067 1.00 30.41 111 GLY B O 1
ATOM 3868 N N . ASP B 1 112 ? 11.097 -23.791 9.561 1.00 28.63 112 ASP B N 1
ATOM 3869 C CA . ASP B 1 112 ? 11.784 -22.615 10.080 1.00 29.67 112 ASP B CA 1
ATOM 3870 C C . ASP B 1 112 ? 12.645 -23.044 11.267 1.00 29.77 112 ASP B C 1
ATOM 3871 O O . ASP B 1 112 ? 12.142 -23.679 12.186 1.00 30.28 112 ASP B O 1
ATOM 3876 N N . SER B 1 113 ? 13.916 -22.622 11.274 1.00 32.64 113 SER B N 1
ATOM 3877 C CA . SER B 1 113 ? 14.884 -23.045 12.278 1.00 33.28 113 SER B CA 1
ATOM 3878 C C . SER B 1 113 ? 14.519 -22.529 13.671 1.00 33.94 113 SER B C 1
ATOM 3879 O O . SER B 1 113 ? 14.958 -23.093 14.666 1.00 34.61 113 SER B O 1
ATOM 3882 N N . ARG B 1 114 ? 13.711 -21.462 13.755 1.00 31.25 114 ARG B N 1
ATOM 3883 C CA . ARG B 1 114 ? 13.355 -20.886 15.041 1.00 29.31 114 ARG B CA 1
ATOM 3884 C C . ARG B 1 114 ? 12.201 -21.651 15.691 1.00 29.56 114 ARG B C 1
ATOM 3885 O O . ARG B 1 114 ? 11.868 -21.372 16.834 1.00 30.12 114 ARG B O 1
ATOM 3893 N N . PHE B 1 115 ? 11.562 -22.578 14.963 1.00 30.56 115 PHE B N 1
ATOM 3894 C CA . PHE B 1 115 ? 10.481 -23.379 15.519 1.00 32.38 115 PHE B CA 1
ATOM 3895 C C . PHE B 1 115 ? 11.043 -24.690 16.071 1.00 34.05 115 PHE B C 1
ATOM 3896 O O . PHE B 1 115 ? 11.711 -25.421 15.348 1.00 33.93 115 PHE B O 1
ATOM 3904 N N . GLU B 1 116 ? 10.725 -24.999 17.334 1.00 38.02 116 GLU B N 1
ATOM 3905 C CA . GLU B 1 116 ? 11.302 -26.147 18.017 1.00 43.39 116 GLU B CA 1
ATOM 3906 C C . GLU B 1 116 ? 10.740 -27.460 17.463 1.00 41.78 116 GLU B C 1
ATOM 3907 O O . GLU B 1 116 ? 11.323 -28.511 17.696 1.00 41.82 116 GLU B O 1
ATOM 3913 N N . ARG B 1 117 ? 9.605 -27.411 16.748 1.00 40.90 117 ARG B N 1
ATOM 3914 C CA . ARG B 1 117 ? 9.004 -28.611 16.180 1.00 38.24 117 ARG B CA 1
ATOM 3915 C C . ARG B 1 117 ? 9.307 -28.702 14.682 1.00 35.80 117 ARG B C 1
ATOM 3916 O O . ARG B 1 117 ? 8.655 -29.468 13.974 1.00 35.20 117 ARG B O 1
ATOM 3924 N N . ALA B 1 118 ? 10.305 -27.942 14.207 1.00 34.64 118 ALA B N 1
ATOM 3925 C CA . ALA B 1 118 ? 10.656 -27.915 12.793 1.00 35.30 118 ALA B CA 1
ATOM 3926 C C . ALA B 1 118 ? 11.259 -29.251 12.366 1.00 34.88 118 ALA B C 1
ATOM 3927 O O . ALA B 1 118 ? 11.930 -29.917 13.153 1.00 35.82 118 ALA B O 1
ATOM 3929 N N . VAL B 1 119 ? 11.039 -29.611 11.098 1.00 32.38 119 VAL B N 1
ATOM 3930 C CA . VAL B 1 119 ? 11.434 -30.916 10.592 1.00 33.53 119 VAL B CA 1
ATOM 3931 C C . VAL B 1 119 ? 12.746 -30.778 9.821 1.00 32.51 119 VAL B C 1
ATOM 3932 O O . VAL B 1 119 ? 13.062 -29.706 9.318 1.00 29.84 119 VAL B O 1
ATOM 3936 N N . GLY B 1 120 ? 13.502 -31.884 9.760 1.00 31.86 120 GLY B N 1
ATOM 3937 C CA . GLY B 1 120 ? 14.780 -31.934 9.068 1.00 31.45 120 GLY B CA 1
ATOM 3938 C C . GLY B 1 120 ? 15.059 -33.334 8.522 1.00 31.56 120 GLY B C 1
ATOM 3939 O O . GLY B 1 120 ? 14.180 -34.199 8.547 1.00 28.79 120 GLY B O 1
ATOM 3940 N N . PRO B 1 121 ? 16.278 -33.607 8.002 1.00 32.08 121 PRO B N 1
ATOM 3941 C CA . PRO B 1 121 ? 16.624 -34.952 7.527 1.00 33.74 121 PRO B CA 1
ATOM 3942 C C . PRO B 1 121 ? 16.376 -35.995 8.619 1.00 32.14 121 PRO B C 1
ATOM 3943 O O . PRO B 1 121 ? 16.652 -35.743 9.788 1.00 33.06 121 PRO B O 1
ATOM 3947 N N . GLY B 1 122 ? 15.796 -37.143 8.243 1.00 33.96 122 GLY B N 1
ATOM 3948 C CA . GLY B 1 122 ? 15.462 -38.193 9.194 1.00 33.65 122 GLY B CA 1
ATOM 3949 C C . GLY B 1 122 ? 14.009 -38.131 9.669 1.00 34.10 122 GLY B C 1
ATOM 3950 O O . GLY B 1 122 ? 13.511 -39.082 10.269 1.00 34.93 122 GLY B O 1
ATOM 3951 N N . ASP B 1 123 ? 13.331 -37.004 9.415 1.00 33.12 123 ASP B N 1
ATOM 3952 C CA . ASP B 1 123 ? 11.953 -36.818 9.838 1.00 31.54 123 ASP B CA 1
ATOM 3953 C C . ASP B 1 123 ? 11.025 -37.219 8.698 1.00 29.37 123 ASP B C 1
ATOM 3954 O O . ASP B 1 123 ? 11.396 -37.125 7.533 1.00 29.67 123 ASP B O 1
ATOM 3959 N N . VAL B 1 124 ? 9.821 -37.668 9.060 1.00 27.89 124 VAL B N 1
ATOM 3960 C CA . VAL B 1 124 ? 8.809 -38.056 8.091 1.00 27.16 124 VAL B CA 1
ATOM 3961 C C . VAL B 1 124 ? 7.597 -37.130 8.226 1.00 25.25 124 VAL B C 1
ATOM 3962 O O . VAL B 1 124 ? 7.151 -36.839 9.328 1.00 24.33 124 VAL B O 1
ATOM 3966 N N . ILE B 1 125 ? 7.090 -36.681 7.076 1.00 26.02 125 ILE B N 1
ATOM 3967 C CA . ILE B 1 125 ? 5.837 -35.956 6.958 1.00 26.98 125 ILE B CA 1
ATOM 3968 C C . ILE B 1 125 ? 4.838 -36.901 6.310 1.00 24.67 125 ILE B C 1
ATOM 3969 O O . ILE B 1 125 ? 5.179 -37.556 5.332 1.00 24.68 125 ILE B O 1
ATOM 3974 N N . VAL B 1 126 ? 3.611 -36.946 6.838 1.00 23.56 126 VAL B N 1
ATOM 3975 C CA . VAL B 1 126 ? 2.591 -37.843 6.322 1.00 23.57 126 VAL B CA 1
ATOM 3976 C C . VAL B 1 126 ? 1.406 -37.021 5.804 1.00 24.63 126 VAL B C 1
ATOM 3977 O O . VAL B 1 126 ? 0.924 -36.121 6.487 1.00 23.19 126 VAL B O 1
ATOM 3981 N N . THR B 1 127 ? 0.962 -37.343 4.585 1.00 24.18 127 THR B N 1
ATOM 3982 C CA . THR B 1 127 ? -0.306 -36.870 4.058 1.00 24.68 127 THR B CA 1
ATOM 3983 C C . THR B 1 127 ? -1.127 -38.084 3.610 1.00 25.31 127 THR B C 1
ATOM 3984 O O . THR B 1 127 ? -0.878 -39.208 4.062 1.00 23.76 127 THR B O 1
ATOM 3988 N N . THR B 1 128 ? -2.143 -37.866 2.762 1.00 25.60 128 THR B N 1
ATOM 3989 C CA . THR B 1 128 ? -2.926 -38.984 2.260 1.00 26.84 128 THR B CA 1
ATOM 3990 C C . THR B 1 128 ? -3.146 -38.821 0.766 1.00 26.37 128 THR B C 1
ATOM 3991 O O . THR B 1 128 ? -3.078 -37.718 0.228 1.00 24.10 128 THR B O 1
ATOM 3995 N N . GLU B 1 129 ? -3.433 -39.957 0.126 1.00 26.79 129 GLU B N 1
ATOM 3996 C CA . GLU B 1 129 ? -3.634 -40.033 -1.310 1.00 27.84 129 GLU B CA 1
ATOM 3997 C C . GLU B 1 129 ? -5.034 -39.524 -1.663 1.00 27.21 129 GLU B C 1
ATOM 3998 O O . GLU B 1 129 ? -5.343 -39.304 -2.834 1.00 27.96 129 GLU B O 1
ATOM 4004 N N . LEU B 1 130 ? -5.865 -39.305 -0.635 1.00 26.39 130 LEU B N 1
ATOM 4005 C CA . LEU B 1 130 ? -7.206 -38.757 -0.792 1.00 27.11 130 LEU B CA 1
ATOM 4006 C C . LEU B 1 130 ? -7.200 -37.226 -0.939 1.00 27.16 130 LEU B C 1
ATOM 4007 O O . LEU B 1 130 ? -8.195 -36.647 -1.378 1.00 26.11 130 LEU B O 1
ATOM 4012 N N . GLU B 1 131 ? -6.079 -36.566 -0.601 1.00 25.52 131 GLU B N 1
ATOM 4013 C CA . GLU B 1 131 ? -6.071 -35.135 -0.339 1.00 25.51 131 GLU B CA 1
ATOM 4014 C C . GLU B 1 131 ? -6.276 -34.305 -1.605 1.00 24.06 131 GLU B C 1
ATOM 4015 O O . GLU B 1 131 ? -5.848 -34.649 -2.703 1.00 23.16 131 GLU B O 1
ATOM 4021 N N . HIS B 1 132 ? -6.936 -33.163 -1.402 1.00 23.87 132 HIS B N 1
ATOM 4022 C CA . HIS B 1 132 ? -6.864 -32.032 -2.308 1.00 22.24 132 HIS B CA 1
ATOM 4023 C C . HIS B 1 132 ? -5.412 -31.556 -2.375 1.00 21.51 132 HIS B C 1
ATOM 4024 O O . HIS B 1 132 ? -4.693 -31.641 -1.388 1.00 19.30 132 HIS B O 1
ATOM 4031 N N . HIS B 1 133 ? -4.999 -31.048 -3.543 1.00 20.61 133 HIS B N 1
ATOM 4032 C CA . HIS B 1 133 ? -3.646 -30.562 -3.784 1.00 21.13 133 HIS B CA 1
ATOM 4033 C C . HIS B 1 133 ? -3.166 -29.554 -2.734 1.00 21.66 133 HIS B C 1
ATOM 4034 O O . HIS B 1 133 ? -1.977 -29.524 -2.425 1.00 21.03 133 HIS B O 1
ATOM 4041 N N . ALA B 1 134 ? -4.078 -28.739 -2.179 1.00 21.52 134 ALA B N 1
ATOM 4042 C CA . ALA B 1 134 ? -3.736 -27.788 -1.127 1.00 21.94 134 ALA B CA 1
ATOM 4043 C C . ALA B 1 134 ? -3.110 -28.490 0.079 1.00 21.73 134 ALA B C 1
ATOM 4044 O O . ALA B 1 134 ? -2.321 -27.886 0.799 1.00 20.68 134 ALA B O 1
ATOM 4046 N N . ASN B 1 135 ? -3.489 -29.751 0.327 1.00 21.51 135 ASN B N 1
ATOM 4047 C CA . ASN B 1 135 ? -2.972 -30.486 1.469 1.00 21.92 135 ASN B CA 1
ATOM 4048 C C . ASN B 1 135 ? -1.969 -31.549 1.009 1.00 22.50 135 ASN B C 1
ATOM 4049 O O . ASN B 1 135 ? -1.785 -32.552 1.698 1.00 22.17 135 ASN B O 1
ATOM 4054 N N . LEU B 1 136 ? -1.333 -31.316 -0.147 1.00 21.61 136 LEU B N 1
ATOM 4055 C CA . LEU B 1 136 ? -0.330 -32.216 -0.696 1.00 22.87 136 LEU B CA 1
ATOM 4056 C C . LEU B 1 136 ? 0.919 -31.440 -1.123 1.00 22.33 136 LEU B C 1
ATOM 4057 O O . LEU B 1 136 ? 2.024 -31.749 -0.672 1.00 21.03 136 LEU B O 1
ATOM 4062 N N . ILE B 1 137 ? 0.753 -30.445 -2.007 1.00 21.59 137 ILE B N 1
ATOM 4063 C CA . ILE B 1 137 ? 1.910 -29.796 -2.615 1.00 22.42 137 ILE B CA 1
ATOM 4064 C C . ILE B 1 137 ? 2.750 -29.086 -1.551 1.00 21.73 137 ILE B C 1
ATOM 4065 O O . ILE B 1 137 ? 3.976 -29.126 -1.624 1.00 23.71 137 ILE B O 1
ATOM 4070 N N . PRO B 1 138 ? 2.175 -28.379 -0.549 1.00 20.82 138 PRO B N 1
ATOM 4071 C CA . PRO B 1 138 ? 2.998 -27.752 0.494 1.00 19.52 138 PRO B CA 1
ATOM 4072 C C . PRO B 1 138 ? 3.915 -28.704 1.270 1.00 20.31 138 PRO B C 1
ATOM 4073 O O . PRO B 1 138 ? 4.989 -28.292 1.729 1.00 19.52 138 PRO B O 1
ATOM 4077 N N . TRP B 1 139 ? 3.471 -29.958 1.431 1.00 20.54 139 TRP B N 1
ATOM 4078 C CA . TRP B 1 139 ? 4.236 -30.979 2.132 1.00 22.14 139 TRP B CA 1
ATOM 4079 C C . TRP B 1 139 ? 5.358 -31.516 1.249 1.00 22.68 139 TRP B C 1
ATOM 4080 O O . TRP B 1 139 ? 6.446 -31.764 1.753 1.00 25.73 139 TRP B O 1
ATOM 4091 N N . GLN B 1 140 ? 5.101 -31.640 -0.058 1.00 23.92 140 GLN B N 1
ATOM 4092 C CA . GLN B 1 140 ? 6.136 -31.926 -1.041 1.00 24.04 140 GLN B CA 1
ATOM 4093 C C . GLN B 1 140 ? 7.230 -30.861 -0.977 1.00 24.59 140 GLN B C 1
ATOM 4094 O O . GLN B 1 140 ? 8.409 -31.200 -0.984 1.00 22.05 140 GLN B O 1
ATOM 4100 N N . GLU B 1 141 ? 6.835 -29.580 -0.887 1.00 23.72 141 GLU B N 1
ATOM 4101 C CA . GLU B 1 141 ? 7.775 -28.466 -0.867 1.00 24.19 141 GLU B CA 1
ATOM 4102 C C . GLU B 1 141 ? 8.533 -28.384 0.459 1.00 23.48 141 GLU B C 1
ATOM 4103 O O . GLU B 1 141 ? 9.709 -28.007 0.472 1.00 24.98 141 GLU B O 1
ATOM 4109 N N . LEU B 1 142 ? 7.865 -28.691 1.576 1.00 22.24 142 LEU B N 1
ATOM 4110 C CA . LEU B 1 142 ? 8.526 -28.712 2.873 1.00 22.38 142 LEU B CA 1
ATOM 4111 C C . LEU B 1 142 ? 9.609 -29.796 2.913 1.00 23.73 142 LEU B C 1
ATOM 4112 O O . LEU B 1 142 ? 10.710 -29.563 3.434 1.00 23.46 142 LEU B O 1
ATOM 4117 N N . ALA B 1 143 ? 9.280 -30.979 2.381 1.00 23.80 143 ALA B N 1
ATOM 4118 C CA . ALA B 1 143 ? 10.240 -32.061 2.223 1.00 25.72 143 ALA B CA 1
ATOM 4119 C C . ALA B 1 143 ? 11.438 -31.606 1.375 1.00 27.07 143 ALA B C 1
ATOM 4120 O O . ALA B 1 143 ? 12.591 -31.848 1.748 1.00 27.67 143 ALA B O 1
ATOM 4122 N N . ARG B 1 144 ? 11.171 -30.895 0.268 1.00 27.44 144 ARG B N 1
ATOM 4123 C CA . ARG B 1 144 ? 12.210 -30.443 -0.645 1.00 28.02 144 ARG B CA 1
ATOM 4124 C C . ARG B 1 144 ? 13.167 -29.493 0.072 1.00 30.19 144 ARG B C 1
ATOM 4125 O O . ARG B 1 144 ? 14.377 -29.607 -0.102 1.00 29.50 144 ARG B O 1
ATOM 4133 N N . ARG B 1 145 ? 12.625 -28.551 0.859 1.00 27.93 145 ARG B N 1
ATOM 4134 C CA . ARG B 1 145 ? 13.441 -27.510 1.464 1.00 26.99 145 ARG B CA 1
ATOM 4135 C C . ARG B 1 145 ? 14.249 -28.059 2.640 1.00 27.86 145 ARG B C 1
ATOM 4136 O O . ARG B 1 145 ? 15.315 -27.532 2.928 1.00 27.35 145 ARG B O 1
ATOM 4144 N N . THR B 1 146 ? 13.732 -29.074 3.343 1.00 27.04 146 THR B N 1
ATOM 4145 C CA . THR B 1 146 ? 14.317 -29.486 4.610 1.00 29.04 146 THR B CA 1
ATOM 4146 C C . THR B 1 146 ? 15.037 -30.836 4.529 1.00 29.54 146 THR B C 1
ATOM 4147 O O . THR B 1 146 ? 15.749 -31.189 5.462 1.00 32.90 146 THR B O 1
ATOM 4151 N N . GLY B 1 147 ? 14.804 -31.616 3.468 1.00 30.29 147 GLY B N 1
ATOM 4152 C CA . GLY B 1 147 ? 15.342 -32.965 3.375 1.00 30.46 147 GLY B CA 1
ATOM 4153 C C . GLY B 1 147 ? 14.544 -33.986 4.186 1.00 31.94 147 GLY B C 1
ATOM 4154 O O . GLY B 1 147 ? 14.953 -35.142 4.300 1.00 31.22 147 GLY B O 1
ATOM 4155 N N . ALA B 1 148 ? 13.401 -33.574 4.753 1.00 30.80 148 ALA B N 1
ATOM 4156 C CA . ALA B 1 148 ? 12.470 -34.525 5.336 1.00 30.71 148 ALA B CA 1
ATOM 4157 C C . ALA B 1 148 ? 11.887 -35.402 4.230 1.00 30.23 148 ALA B C 1
ATOM 4158 O O . ALA B 1 148 ? 11.983 -35.067 3.053 1.00 31.44 148 ALA B O 1
ATOM 4160 N N . THR B 1 149 ? 11.280 -36.526 4.632 1.00 30.28 149 THR B N 1
ATOM 4161 C CA . THR B 1 149 ? 10.727 -37.514 3.718 1.00 31.03 149 THR B CA 1
ATOM 4162 C C . THR B 1 149 ? 9.198 -37.486 3.794 1.00 28.38 149 THR B C 1
ATOM 4163 O O . THR B 1 149 ? 8.635 -37.480 4.884 1.00 27.03 149 THR B O 1
ATOM 4167 N N . LEU B 1 150 ? 8.534 -37.528 2.633 1.00 27.51 150 LEU B N 1
ATOM 4168 C CA . LEU B 1 150 ? 7.081 -37.531 2.559 1.00 28.05 150 LEU B CA 1
ATOM 4169 C C . LEU B 1 150 ? 6.563 -38.961 2.377 1.00 27.87 150 LEU B C 1
ATOM 4170 O O . LEU B 1 150 ? 6.981 -39.665 1.463 1.00 29.32 150 LEU B O 1
ATOM 4175 N N . ARG B 1 151 ? 5.633 -39.374 3.242 1.00 26.86 151 ARG B N 1
ATOM 4176 C CA . ARG B 1 151 ? 4.938 -40.647 3.110 1.00 28.13 151 ARG B CA 1
ATOM 4177 C C . ARG B 1 151 ? 3.437 -40.363 3.148 1.00 28.20 151 ARG B C 1
ATOM 4178 O O . ARG B 1 151 ? 3.038 -39.232 3.422 1.00 27.47 151 ARG B O 1
ATOM 4186 N N . TRP B 1 152 ? 2.613 -41.364 2.812 1.00 27.13 152 TRP B N 1
ATOM 4187 C CA . TRP B 1 152 ? 1.174 -41.153 2.732 1.00 26.35 152 TRP B CA 1
ATOM 4188 C C . TRP B 1 152 ? 0.400 -42.435 3.015 1.00 26.99 152 TRP B C 1
ATOM 4189 O O . TRP B 1 152 ? 0.887 -43.544 2.778 1.00 25.38 152 TRP B O 1
ATOM 4200 N N . TYR B 1 153 ? -0.812 -42.236 3.550 1.00 26.36 153 TYR B N 1
ATOM 4201 C CA . TYR B 1 153 ? -1.841 -43.256 3.569 1.00 26.72 153 TYR B CA 1
ATOM 4202 C C . TYR B 1 153 ? -2.416 -43.401 2.169 1.00 27.88 153 TYR B C 1
ATOM 4203 O O . TYR B 1 153 ? -2.587 -42.407 1.464 1.00 27.11 153 TYR B O 1
ATOM 4212 N N . GLY B 1 154 ? -2.727 -44.645 1.787 1.00 28.38 154 GLY B N 1
ATOM 4213 C CA . GLY B 1 154 ? -3.478 -44.910 0.575 1.00 27.98 154 GLY B CA 1
ATOM 4214 C C . GLY B 1 154 ? -4.982 -44.773 0.810 1.00 28.44 154 GLY B C 1
ATOM 4215 O O . GLY B 1 154 ? -5.417 -44.374 1.890 1.00 28.58 154 GLY B O 1
ATOM 4216 N N . VAL B 1 155 ? -5.750 -45.141 -0.221 1.00 29.73 155 VAL B N 1
ATOM 4217 C CA . VAL B 1 155 ? -7.198 -45.048 -0.245 1.00 30.01 155 VAL B CA 1
ATOM 4218 C C . VAL B 1 155 ? -7.765 -46.463 -0.371 1.00 30.55 155 VAL B C 1
ATOM 4219 O O . VAL B 1 155 ? -7.211 -47.276 -1.107 1.00 28.75 155 VAL B O 1
ATOM 4223 N N . THR B 1 156 ? -8.877 -46.742 0.325 1.00 29.52 156 THR B N 1
ATOM 4224 C CA . THR B 1 156 ? -9.596 -48.002 0.172 1.00 31.63 156 THR B CA 1
ATOM 4225 C C . THR B 1 156 ? -10.364 -47.996 -1.146 1.00 33.26 156 THR B C 1
ATOM 4226 O O . THR B 1 156 ? -10.482 -46.957 -1.801 1.00 30.51 156 THR B O 1
ATOM 4230 N N . ASP B 1 157 ? -10.931 -49.158 -1.501 1.00 35.95 157 ASP B N 1
ATOM 4231 C CA . ASP B 1 157 ? -11.734 -49.295 -2.707 1.00 36.91 157 ASP B CA 1
ATOM 4232 C C . ASP B 1 157 ? -12.997 -48.438 -2.641 1.00 35.09 157 ASP B C 1
ATOM 4233 O O . ASP B 1 157 ? -13.513 -48.051 -3.686 1.00 36.64 157 ASP B O 1
ATOM 4238 N N . ASP B 1 158 ? -13.494 -48.125 -1.436 1.00 34.15 158 ASP B N 1
ATOM 4239 C CA . ASP B 1 158 ? -14.685 -47.296 -1.315 1.00 34.30 158 ASP B CA 1
ATOM 4240 C C . ASP B 1 158 ? -14.319 -45.830 -1.033 1.00 34.11 158 ASP B C 1
ATOM 4241 O O . ASP B 1 158 ? -15.173 -45.057 -0.607 1.00 35.59 158 ASP B O 1
ATOM 4246 N N . GLY B 1 159 ? -13.059 -45.438 -1.271 1.00 30.93 159 GLY B N 1
ATOM 4247 C CA . GLY B 1 159 ? -12.674 -44.034 -1.280 1.00 29.17 159 GLY B CA 1
ATOM 4248 C C . GLY B 1 159 ? -12.446 -43.447 0.113 1.00 28.75 159 GLY B C 1
ATOM 4249 O O . GLY B 1 159 ? -12.567 -42.234 0.285 1.00 27.88 159 GLY B O 1
ATOM 4250 N N . ARG B 1 160 ? -12.077 -44.302 1.082 1.00 27.43 160 ARG B N 1
ATOM 4251 C CA . ARG B 1 160 ? -11.784 -43.887 2.444 1.00 28.08 160 ARG B CA 1
ATOM 4252 C C . ARG B 1 160 ? -10.278 -43.947 2.678 1.00 29.05 160 ARG B C 1
ATOM 4253 O O . ARG B 1 160 ? -9.576 -44.647 1.946 1.00 28.37 160 ARG B O 1
ATOM 4261 N N . ILE B 1 161 ? -9.788 -43.204 3.687 1.00 27.77 161 ILE B N 1
ATOM 4262 C CA . ILE B 1 161 ? -8.395 -43.318 4.093 1.00 28.15 161 ILE B CA 1
ATOM 4263 C C . ILE B 1 161 ? -8.176 -44.764 4.535 1.00 29.34 161 ILE B C 1
ATOM 4264 O O . ILE B 1 161 ? -8.924 -45.284 5.360 1.00 27.37 161 ILE B O 1
ATOM 4269 N N . ASP B 1 162 ? -7.159 -45.416 3.967 1.00 30.11 162 ASP B N 1
ATOM 4270 C CA . ASP B 1 162 ? -6.871 -46.801 4.306 1.00 30.36 162 ASP B CA 1
ATOM 4271 C C . ASP B 1 162 ? -5.913 -46.810 5.490 1.00 29.08 162 ASP B C 1
ATOM 4272 O O . ASP B 1 162 ? -4.712 -46.640 5.315 1.00 27.42 162 ASP B O 1
ATOM 4277 N N . LEU B 1 163 ? -6.458 -47.031 6.693 1.00 30.71 163 LEU B N 1
ATOM 4278 C CA . LEU B 1 163 ? -5.692 -46.902 7.924 1.00 31.33 163 LEU B CA 1
ATOM 4279 C C . LEU B 1 163 ? -4.659 -48.018 8.063 1.00 31.44 163 LEU B C 1
ATOM 4280 O O . LEU B 1 163 ? -3.720 -47.873 8.838 1.00 31.92 163 LEU B O 1
ATOM 4285 N N . ASP B 1 164 ? -4.832 -49.118 7.320 1.00 33.07 164 ASP B N 1
ATOM 4286 C CA . ASP B 1 164 ? -3.909 -50.242 7.381 1.00 34.25 164 ASP B CA 1
ATOM 4287 C C . ASP B 1 164 ? -2.755 -50.068 6.391 1.00 34.40 164 ASP B C 1
ATOM 4288 O O . ASP B 1 164 ? -1.833 -50.885 6.395 1.00 34.07 164 ASP B O 1
ATOM 4293 N N . SER B 1 165 ? -2.802 -49.022 5.547 1.00 31.51 165 SER B N 1
ATOM 4294 C CA . SER B 1 165 ? -1.855 -48.879 4.447 1.00 31.55 165 SER B CA 1
ATOM 4295 C C . SER B 1 165 ? -0.561 -48.185 4.878 1.00 31.39 165 SER B C 1
ATOM 4296 O O . SER B 1 165 ? 0.383 -48.104 4.092 1.00 32.19 165 SER B O 1
ATOM 4299 N N . LEU B 1 166 ? -0.519 -47.653 6.104 1.00 30.58 166 LEU B N 1
ATOM 4300 C CA . LEU B 1 166 ? 0.661 -46.958 6.591 1.00 30.85 166 LEU B CA 1
ATOM 4301 C C . LEU B 1 166 ? 0.687 -47.042 8.109 1.00 31.25 166 LEU B C 1
ATOM 4302 O O . LEU B 1 166 ? -0.333 -46.824 8.761 1.00 32.13 166 LEU B O 1
ATOM 4307 N N . TYR B 1 167 ? 1.877 -47.316 8.650 1.00 31.65 167 TYR B N 1
ATOM 4308 C CA . TYR B 1 167 ? 2.091 -47.317 10.086 1.00 33.26 167 TYR B CA 1
ATOM 4309 C C . TYR B 1 167 ? 3.024 -46.163 10.428 1.00 33.38 167 TYR B C 1
ATOM 4310 O O . TYR B 1 167 ? 4.028 -45.947 9.751 1.00 31.27 167 TYR B O 1
ATOM 4319 N N . LEU B 1 168 ? 2.644 -45.410 11.462 1.00 32.54 168 LEU B N 1
ATOM 4320 C CA . LEU B 1 168 ? 3.437 -44.294 11.935 1.00 35.37 168 LEU B CA 1
ATOM 4321 C C . LEU B 1 168 ? 4.459 -44.842 12.921 1.00 39.78 168 LEU B C 1
ATOM 4322 O O . LEU B 1 168 ? 4.125 -45.685 13.750 1.00 46.03 168 LEU B O 1
ATOM 4327 N N . ASP B 1 169 ? 5.704 -44.378 12.796 1.00 38.46 169 ASP B N 1
ATOM 4328 C CA . ASP B 1 169 ? 6.755 -44.700 13.747 1.00 38.96 169 ASP B CA 1
ATOM 4329 C C . ASP B 1 169 ? 7.261 -43.381 14.325 1.00 39.69 169 ASP B C 1
ATOM 4330 O O . ASP B 1 169 ? 6.669 -42.334 14.058 1.00 37.24 169 ASP B O 1
ATOM 4335 N N . ASP B 1 170 ? 8.361 -43.421 15.091 1.00 38.76 170 ASP B N 1
ATOM 4336 C CA . ASP B 1 170 ? 8.797 -42.262 15.857 1.00 41.10 170 ASP B CA 1
ATOM 4337 C C . ASP B 1 170 ? 9.477 -41.209 14.983 1.00 35.97 170 ASP B C 1
ATOM 4338 O O . ASP B 1 170 ? 9.827 -40.142 15.482 1.00 36.58 170 ASP B O 1
ATOM 4343 N N . ARG B 1 171 ? 9.647 -41.479 13.682 1.00 32.47 171 ARG B N 1
ATOM 4344 C CA . ARG B 1 171 ? 10.198 -40.483 12.774 1.00 31.28 171 ARG B CA 1
ATOM 4345 C C . ARG B 1 171 ? 9.135 -39.457 12.353 1.00 28.67 171 ARG B C 1
ATOM 4346 O O . ARG B 1 171 ? 9.481 -38.374 11.898 1.00 28.30 171 ARG B O 1
ATOM 4354 N N . VAL B 1 172 ? 7.854 -39.821 12.471 1.00 28.06 172 VAL B N 1
ATOM 4355 C CA . VAL B 1 172 ? 6.751 -39.018 11.954 1.00 28.97 172 VAL B CA 1
ATOM 4356 C C . VAL B 1 172 ? 6.557 -37.789 12.846 1.00 27.90 172 VAL B C 1
ATOM 4357 O O . VAL B 1 172 ? 6.329 -37.906 14.052 1.00 27.97 172 VAL B O 1
ATOM 4361 N N . LYS B 1 173 ? 6.645 -36.605 12.228 1.00 28.53 173 LYS B N 1
ATOM 4362 C CA . LYS B 1 173 ? 6.574 -35.340 12.950 1.00 28.85 173 LYS B CA 1
ATOM 4363 C C . LYS B 1 173 ? 5.323 -34.544 12.562 1.00 27.38 173 LYS B C 1
ATOM 4364 O O . LYS B 1 173 ? 4.888 -33.671 13.314 1.00 25.69 173 LYS B O 1
ATOM 4370 N N . VAL B 1 174 ? 4.758 -34.829 11.384 1.00 26.31 174 VAL B N 1
ATOM 4371 C CA . VAL B 1 174 ? 3.573 -34.136 10.898 1.00 25.67 174 VAL B CA 1
ATOM 4372 C C . VAL B 1 174 ? 2.668 -35.161 10.231 1.00 24.13 174 VAL B C 1
ATOM 4373 O O . VAL B 1 174 ? 3.137 -35.965 9.427 1.00 23.28 174 VAL B O 1
ATOM 4377 N N . VAL B 1 175 ? 1.377 -35.114 10.581 1.00 22.00 175 VAL B N 1
ATOM 4378 C CA . VAL B 1 175 ? 0.362 -35.896 9.903 1.00 21.79 175 VAL B CA 1
ATOM 4379 C C . VAL B 1 175 ? -0.733 -34.940 9.425 1.00 20.19 175 VAL B C 1
ATOM 4380 O O . VAL B 1 175 ? -1.397 -34.305 10.238 1.00 20.99 175 VAL B O 1
ATOM 4384 N N . ALA B 1 176 ? -0.897 -34.828 8.105 1.00 21.21 176 ALA B N 1
ATOM 4385 C CA . ALA B 1 176 ? -1.891 -33.944 7.514 1.00 21.96 176 ALA B CA 1
ATOM 4386 C C . ALA B 1 176 ? -2.951 -34.795 6.821 1.00 22.94 176 ALA B C 1
ATOM 4387 O O . ALA B 1 176 ? -2.619 -35.788 6.173 1.00 25.14 176 ALA B O 1
ATOM 4389 N N . PHE B 1 177 ? -4.225 -34.425 6.979 1.00 22.66 177 PHE B N 1
ATOM 4390 C CA . PHE B 1 177 ? -5.303 -35.204 6.387 1.00 23.45 177 PHE B CA 1
ATOM 4391 C C . PHE B 1 177 ? -6.579 -34.376 6.296 1.00 23.48 177 PHE B C 1
ATOM 4392 O O . PHE B 1 177 ? -6.760 -33.424 7.050 1.00 23.95 177 PHE B O 1
ATOM 4400 N N . THR B 1 178 ? -7.485 -34.816 5.418 1.00 22.93 178 THR B N 1
ATOM 4401 C CA . THR B 1 178 ? -8.774 -34.176 5.243 1.00 24.34 178 THR B CA 1
ATOM 4402 C C . THR B 1 178 ? -9.740 -34.650 6.327 1.00 24.12 178 THR B C 1
ATOM 4403 O O . THR B 1 178 ? -9.673 -35.788 6.794 1.00 22.36 178 THR B O 1
ATOM 4407 N N . HIS B 1 179 ? -10.632 -33.736 6.718 1.00 22.54 179 HIS B N 1
ATOM 4408 C CA . HIS B 1 179 ? -11.739 -34.032 7.604 1.00 23.26 179 HIS B CA 1
ATOM 4409 C C . HIS B 1 179 ? -12.877 -34.677 6.812 1.00 23.30 179 HIS B C 1
ATOM 4410 O O . HIS B 1 179 ? -13.621 -35.514 7.324 1.00 23.92 179 HIS B O 1
ATOM 4417 N N . HIS B 1 180 ? -13.003 -34.247 5.556 1.00 22.57 180 HIS B N 1
ATOM 4418 C CA . HIS B 1 180 ? -14.160 -34.515 4.726 1.00 23.04 180 HIS B CA 1
ATOM 4419 C C . HIS B 1 180 ? -13.728 -34.355 3.269 1.00 23.29 180 HIS B C 1
ATOM 4420 O O . HIS B 1 180 ? -13.325 -33.263 2.872 1.00 21.71 180 HIS B O 1
ATOM 4427 N N . SER B 1 181 ? -13.794 -35.442 2.482 1.00 22.51 181 SER B N 1
ATOM 4428 C CA . SER B 1 181 ? -13.238 -35.432 1.135 1.00 21.76 181 SER B CA 1
ATOM 4429 C C . SER B 1 181 ? -14.111 -34.607 0.195 1.00 22.25 181 SER B C 1
ATOM 4430 O O . SER B 1 181 ? -15.332 -34.732 0.212 1.00 22.89 181 SER B O 1
ATOM 4433 N N . ASN B 1 182 ? -13.457 -33.813 -0.669 1.00 22.29 182 ASN B N 1
ATOM 4434 C CA . ASN B 1 182 ? -14.136 -32.981 -1.659 1.00 23.13 182 ASN B CA 1
ATOM 4435 C C . ASN B 1 182 ? -14.484 -33.778 -2.923 1.00 22.96 182 ASN B C 1
ATOM 4436 O O . ASN B 1 182 ? -14.956 -33.198 -3.900 1.00 23.78 182 ASN B O 1
ATOM 4441 N N . VAL B 1 183 ? -14.235 -35.096 -2.918 1.00 23.31 183 VAL B N 1
ATOM 4442 C CA . VAL B 1 183 ? -14.554 -35.969 -4.044 1.00 22.29 183 VAL B CA 1
ATOM 4443 C C . VAL B 1 183 ? -15.420 -37.136 -3.569 1.00 22.16 183 VAL B C 1
ATOM 4444 O O . VAL B 1 183 ? -16.513 -37.354 -4.092 1.00 21.56 183 VAL B O 1
ATOM 4448 N N . THR B 1 184 ? -14.893 -37.935 -2.630 1.00 22.75 184 THR B N 1
ATOM 4449 C CA . THR B 1 184 ? -15.556 -39.165 -2.226 1.00 24.44 184 THR B CA 1
ATOM 4450 C C . THR B 1 184 ? -16.612 -38.894 -1.153 1.00 24.99 184 THR B C 1
ATOM 4451 O O . THR B 1 184 ? -17.462 -39.745 -0.917 1.00 25.56 184 THR B O 1
ATOM 4455 N N . GLY B 1 185 ? -16.553 -37.722 -0.507 1.00 25.05 185 GLY B N 1
ATOM 4456 C CA . GLY B 1 185 ? -17.549 -37.324 0.477 1.00 24.19 185 GLY B CA 1
ATOM 4457 C C . GLY B 1 185 ? -17.374 -38.010 1.832 1.00 24.87 185 GLY B C 1
ATOM 4458 O O . GLY B 1 185 ? -18.230 -37.872 2.705 1.00 24.67 185 GLY B O 1
ATOM 4459 N N . VAL B 1 186 ? -16.246 -38.697 2.047 1.00 23.87 186 VAL B N 1
ATOM 4460 C CA . VAL B 1 186 ? -16.080 -39.462 3.276 1.00 24.06 186 VAL B CA 1
ATOM 4461 C C . VAL B 1 186 ? -15.687 -38.533 4.422 1.00 24.90 186 VAL B C 1
ATOM 4462 O O . VAL B 1 186 ? -14.887 -37.612 4.244 1.00 23.93 186 VAL B O 1
ATOM 4466 N N . LEU B 1 187 ? -16.243 -38.838 5.600 1.00 25.16 187 LEU B N 1
ATOM 4467 C CA . LEU B 1 187 ? -15.892 -38.224 6.865 1.00 27.01 187 LEU B CA 1
ATOM 4468 C C . LEU B 1 187 ? -14.835 -39.110 7.514 1.00 28.76 187 LEU B C 1
ATOM 4469 O O . LEU B 1 187 ? -15.073 -40.300 7.749 1.00 27.71 187 LEU B O 1
ATOM 4474 N N . THR B 1 188 ? -13.665 -38.526 7.789 1.00 25.94 188 THR B N 1
ATOM 4475 C CA . THR B 1 188 ? -12.511 -39.314 8.182 1.00 27.15 188 THR B CA 1
ATOM 4476 C C . THR B 1 188 ? -12.530 -39.564 9.693 1.00 27.52 188 THR B C 1
ATOM 4477 O O . THR B 1 188 ? -13.168 -38.826 10.447 1.00 24.60 188 THR B O 1
ATOM 4481 N N . PRO B 1 189 ? -11.852 -40.633 10.180 1.00 28.18 189 PRO B N 1
ATOM 4482 C CA . PRO B 1 189 ? -11.823 -40.955 11.610 1.00 29.31 189 PRO B CA 1
ATOM 4483 C C . PRO B 1 189 ? -10.776 -40.122 12.340 1.00 28.19 189 PRO B C 1
ATOM 4484 O O . PRO B 1 189 ? -9.677 -40.596 12.625 1.00 28.64 189 PRO B O 1
ATOM 4488 N N . VAL B 1 190 ? -11.135 -38.864 12.616 1.00 27.58 190 VAL B N 1
ATOM 4489 C CA . VAL B 1 190 ? -10.189 -37.887 13.128 1.00 27.33 190 VAL B CA 1
ATOM 4490 C C . VAL B 1 190 ? -9.590 -38.368 14.447 1.00 26.85 190 VAL B C 1
ATOM 4491 O O . VAL B 1 190 ? -8.384 -38.249 14.649 1.00 25.58 190 VAL B O 1
ATOM 4495 N N . SER B 1 191 ? -10.432 -38.885 15.351 1.00 27.37 191 SER B N 1
ATOM 4496 C CA . SER B 1 191 ? -9.971 -39.251 16.683 1.00 29.61 191 SER B CA 1
ATOM 4497 C C . SER B 1 191 ? -8.926 -40.368 16.608 1.00 31.06 191 SER B C 1
ATOM 4498 O O . SER B 1 191 ? -7.964 -40.364 17.376 1.00 29.46 191 SER B O 1
ATOM 4501 N N . GLU B 1 192 ? -9.086 -41.286 15.644 1.00 31.62 192 GLU B N 1
ATOM 4502 C CA . GLU B 1 192 ? -8.150 -42.386 15.473 1.00 33.25 192 GLU B CA 1
ATOM 4503 C C . GLU B 1 192 ? -6.805 -41.852 14.975 1.00 32.24 192 GLU B C 1
ATOM 4504 O O . GLU B 1 192 ? -5.757 -42.247 15.482 1.00 31.78 192 GLU B O 1
ATOM 4510 N N . LEU B 1 193 ? -6.834 -40.956 13.980 1.00 31.10 193 LEU B N 1
ATOM 4511 C CA . LEU B 1 193 ? -5.611 -40.436 13.384 1.00 30.05 193 LEU B CA 1
ATOM 4512 C C . LEU B 1 193 ? -4.866 -39.548 14.379 1.00 29.71 193 LEU B C 1
ATOM 4513 O O . LEU B 1 193 ? -3.633 -39.558 14.426 1.00 31.91 193 LEU B O 1
ATOM 4518 N N . VAL B 1 194 ? -5.614 -38.796 15.193 1.00 28.43 194 VAL B N 1
ATOM 4519 C CA . VAL B 1 194 ? -5.015 -37.968 16.226 1.00 28.83 194 VAL B CA 1
ATOM 4520 C C . VAL B 1 194 ? -4.328 -38.861 17.267 1.00 30.30 194 VAL B C 1
ATOM 4521 O O . VAL B 1 194 ? -3.225 -38.557 17.724 1.00 27.98 194 VAL B O 1
ATOM 4525 N N . SER B 1 195 ? -4.994 -39.962 17.633 1.00 30.95 195 SER B N 1
ATOM 4526 C CA . SER B 1 195 ? -4.452 -40.947 18.560 1.00 33.90 195 SER B CA 1
ATOM 4527 C C . SER B 1 195 ? -3.131 -41.521 18.042 1.00 30.85 195 SER B C 1
ATOM 4528 O O . SER B 1 195 ? -2.136 -41.559 18.759 1.00 33.02 195 SER B O 1
ATOM 4531 N N . ARG B 1 196 ? -3.109 -41.948 16.780 1.00 31.04 196 ARG B N 1
ATOM 4532 C CA . ARG B 1 196 ? -1.917 -42.547 16.197 1.00 31.02 196 ARG B CA 1
ATOM 4533 C C . ARG B 1 196 ? -0.803 -41.512 16.046 1.00 30.53 196 ARG B C 1
ATOM 4534 O O . ARG B 1 196 ? 0.360 -41.829 16.270 1.00 29.95 196 ARG B O 1
ATOM 4542 N N . ALA B 1 197 ? -1.156 -40.271 15.674 1.00 30.83 197 ALA B N 1
ATOM 4543 C CA . ALA B 1 197 ? -0.181 -39.190 15.561 1.00 28.31 197 ALA B CA 1
ATOM 4544 C C . ALA B 1 197 ? 0.479 -38.907 16.907 1.00 28.62 197 ALA B C 1
ATOM 4545 O O . ALA B 1 197 ? 1.674 -38.622 16.958 1.00 30.21 197 ALA B O 1
ATOM 4547 N N . HIS B 1 198 ? -0.299 -38.976 17.993 1.00 30.05 198 HIS B N 1
ATOM 4548 C CA . HIS B 1 198 ? 0.220 -38.675 19.322 1.00 32.39 198 HIS B CA 1
ATOM 4549 C C . HIS B 1 198 ? 1.177 -39.764 19.814 1.00 33.78 198 HIS B C 1
ATOM 4550 O O . HIS B 1 198 ? 2.125 -39.448 20.523 1.00 32.02 198 HIS B O 1
ATOM 4557 N N . GLN B 1 199 ? 0.972 -41.023 19.403 1.00 36.82 199 GLN B N 1
ATOM 4558 C CA . GLN B 1 199 ? 1.937 -42.079 19.691 1.00 42.56 199 GLN B CA 1
ATOM 4559 C C . GLN B 1 199 ? 3.336 -41.677 19.218 1.00 41.94 199 GLN B C 1
ATOM 4560 O O . GLN B 1 199 ? 4.318 -41.988 19.881 1.00 42.71 199 GLN B O 1
ATOM 4566 N N . SER B 1 200 ? 3.418 -40.975 18.077 1.00 44.34 200 SER B N 1
ATOM 4567 C CA . SER B 1 200 ? 4.683 -40.614 17.450 1.00 45.66 200 SER B CA 1
ATOM 4568 C C . SER B 1 200 ? 5.183 -39.249 17.926 1.00 44.78 200 SER B C 1
ATOM 4569 O O . SER B 1 200 ? 6.302 -38.860 17.602 1.00 46.76 200 SER B O 1
ATOM 4572 N N . GLY B 1 201 ? 4.336 -38.511 18.656 1.00 40.90 201 GLY B N 1
ATOM 4573 C CA . GLY B 1 201 ? 4.619 -37.132 19.017 1.00 39.74 201 GLY B CA 1
ATOM 4574 C C . GLY B 1 201 ? 4.454 -36.161 17.843 1.00 37.39 201 GLY B C 1
ATOM 4575 O O . GLY B 1 201 ? 4.993 -35.060 17.875 1.00 38.70 201 GLY B O 1
ATOM 4576 N N . ALA B 1 202 ? 3.678 -36.552 16.825 1.00 33.08 202 ALA B N 1
ATOM 4577 C CA . ALA B 1 202 ? 3.531 -35.758 15.613 1.00 30.26 202 ALA B CA 1
ATOM 4578 C C . ALA B 1 202 ? 2.446 -34.685 15.787 1.00 28.97 202 ALA B C 1
ATOM 4579 O O . ALA B 1 202 ? 1.495 -34.876 16.545 1.00 27.21 202 ALA B O 1
ATOM 4581 N N . LEU B 1 203 ? 2.591 -33.565 15.057 1.00 28.56 203 LEU B N 1
ATOM 4582 C CA . LEU B 1 203 ? 1.553 -32.543 14.950 1.00 27.87 203 LEU B CA 1
ATOM 4583 C C . LEU B 1 203 ? 0.519 -32.960 13.906 1.00 25.94 203 LEU B C 1
ATOM 4584 O O . LEU B 1 203 ? 0.883 -33.543 12.885 1.00 29.25 203 LEU B O 1
ATOM 4589 N N . THR B 1 204 ? -0.765 -32.639 14.143 1.00 24.15 204 THR B N 1
ATOM 4590 C CA . THR B 1 204 ? -1.823 -32.953 13.189 1.00 23.50 204 THR B CA 1
ATOM 4591 C C . THR B 1 204 ? -2.334 -31.680 12.500 1.00 23.20 204 THR B C 1
ATOM 4592 O O . THR B 1 204 ? -2.478 -30.633 13.126 1.00 22.42 204 THR B O 1
ATOM 4596 N N . VAL B 1 205 ? -2.581 -31.791 11.190 1.00 22.31 205 VAL B N 1
ATOM 4597 C CA . VAL B 1 205 ? -3.043 -30.689 10.363 1.00 22.38 205 VAL B CA 1
ATOM 4598 C C . VAL B 1 205 ? -4.298 -31.154 9.628 1.00 21.66 205 VAL B C 1
ATOM 4599 O O . VAL B 1 205 ? -4.229 -32.061 8.807 1.00 21.67 205 VAL B O 1
ATOM 4603 N N . LEU B 1 206 ? -5.437 -30.509 9.914 1.00 20.60 206 LEU B N 1
ATOM 4604 C CA . LEU B 1 206 ? -6.725 -30.957 9.421 1.00 20.98 206 LEU B CA 1
ATOM 4605 C C . LEU B 1 206 ? -7.203 -30.018 8.318 1.00 21.76 206 LEU B C 1
ATOM 4606 O O . LEU B 1 206 ? -7.373 -28.826 8.549 1.00 21.14 206 LEU B O 1
ATOM 4611 N N . ASP B 1 207 ? -7.442 -30.567 7.126 1.00 21.54 207 ASP B N 1
ATOM 4612 C CA . ASP B 1 207 ? -8.086 -29.815 6.064 1.00 22.25 207 ASP B CA 1
ATOM 4613 C C . ASP B 1 207 ? -9.604 -29.901 6.265 1.00 22.06 207 ASP B C 1
ATOM 4614 O O . ASP B 1 207 ? -10.215 -30.925 5.959 1.00 21.23 207 ASP B O 1
ATOM 4619 N N . ALA B 1 208 ? -10.208 -28.815 6.776 1.00 20.30 208 ALA B N 1
ATOM 4620 C CA . ALA B 1 208 ? -11.612 -28.812 7.168 1.00 20.08 208 ALA B CA 1
ATOM 4621 C C . ALA B 1 208 ? -12.458 -27.956 6.216 1.00 21.60 208 ALA B C 1
ATOM 4622 O O . ALA B 1 208 ? -13.560 -27.528 6.566 1.00 19.06 208 ALA B O 1
ATOM 4624 N N . CYS B 1 209 ? -11.986 -27.778 4.975 1.00 21.58 209 CYS B N 1
ATOM 4625 C CA . CYS B 1 209 ? -12.674 -26.941 4.004 1.00 22.61 209 CYS B CA 1
ATOM 4626 C C . CYS B 1 209 ? -14.075 -27.442 3.671 1.00 22.38 209 CYS B C 1
ATOM 4627 O O . CYS B 1 209 ? -14.954 -26.626 3.414 1.00 20.02 209 CYS B O 1
ATOM 4630 N N . GLN B 1 210 ? -14.267 -28.767 3.631 1.00 22.31 210 GLN B N 1
ATOM 4631 C CA . GLN B 1 210 ? -15.566 -29.331 3.290 1.00 24.20 210 GLN B CA 1
ATOM 4632 C C . GLN B 1 210 ? -16.356 -29.754 4.530 1.00 23.50 210 GLN B C 1
ATOM 4633 O O . GLN B 1 210 ? -17.506 -30.178 4.398 1.00 26.10 210 GLN B O 1
ATOM 4639 N N . SER B 1 211 ? -15.784 -29.638 5.732 1.00 21.74 211 SER B N 1
ATOM 4640 C CA . SER B 1 211 ? -16.545 -29.984 6.921 1.00 21.71 211 SER B CA 1
ATOM 4641 C C . SER B 1 211 ? -17.227 -28.748 7.519 1.00 22.42 211 SER B C 1
ATOM 4642 O O . SER B 1 211 ? -18.406 -28.797 7.869 1.00 21.82 211 SER B O 1
ATOM 4645 N N . VAL B 1 212 ? -16.505 -27.632 7.640 1.00 21.78 212 VAL B N 1
ATOM 4646 C CA . VAL B 1 212 ? -17.042 -26.467 8.332 1.00 22.25 212 VAL B CA 1
ATOM 4647 C C . VAL B 1 212 ? -18.344 -25.984 7.687 1.00 22.41 212 VAL B C 1
ATOM 4648 O O . VAL B 1 212 ? -19.248 -25.565 8.398 1.00 22.12 212 VAL B O 1
ATOM 4652 N N . PRO B 1 213 ? -18.516 -26.023 6.347 1.00 24.39 213 PRO B N 1
ATOM 4653 C CA . PRO B 1 213 ? -19.793 -25.637 5.739 1.00 26.19 213 PRO B CA 1
ATOM 4654 C C . PRO B 1 213 ? -20.948 -26.637 5.873 1.00 27.69 213 PRO B C 1
ATOM 4655 O O . PRO B 1 213 ? -22.095 -26.252 5.676 1.00 27.13 213 PRO B O 1
ATOM 4659 N N . HIS B 1 214 ? -20.642 -27.912 6.154 1.00 28.82 214 HIS B N 1
ATOM 4660 C CA . HIS B 1 214 ? -21.593 -28.994 5.924 1.00 32.73 214 HIS B CA 1
ATOM 4661 C C . HIS B 1 214 ? -21.948 -29.775 7.189 1.00 30.86 214 HIS B C 1
ATOM 4662 O O . HIS B 1 214 ? -22.874 -30.581 7.150 1.00 35.11 214 HIS B O 1
ATOM 4669 N N . GLN B 1 215 ? -21.250 -29.539 8.308 1.00 27.96 215 GLN B N 1
ATOM 4670 C CA . GLN B 1 215 ? -21.464 -30.334 9.509 1.00 26.70 215 GLN B CA 1
ATOM 4671 C C . GLN B 1 215 ? -21.002 -29.564 10.742 1.00 24.96 215 GLN B C 1
ATOM 4672 O O . GLN B 1 215 ? -20.192 -28.647 10.639 1.00 24.39 215 GLN B O 1
ATOM 4678 N N . PRO B 1 216 ? -21.511 -29.894 11.952 1.00 25.53 216 PRO B N 1
ATOM 4679 C CA . PRO B 1 216 ? -20.969 -29.325 13.185 1.00 25.61 216 PRO B CA 1
ATOM 4680 C C . PRO B 1 216 ? -19.470 -29.607 13.319 1.00 25.28 216 PRO B C 1
ATOM 4681 O O . PRO B 1 216 ? -19.032 -30.747 13.159 1.00 25.24 216 PRO B O 1
ATOM 4685 N N . VAL B 1 217 ? -18.695 -28.549 13.577 1.00 23.83 217 VAL B N 1
ATOM 4686 C CA . VAL B 1 217 ? -17.267 -28.673 13.809 1.00 24.86 217 VAL B CA 1
ATOM 4687 C C . VAL B 1 217 ? -16.925 -28.018 15.140 1.00 24.37 217 VAL B C 1
ATOM 4688 O O . VAL B 1 217 ? -17.251 -26.855 15.378 1.00 24.59 217 VAL B O 1
ATOM 4692 N N . ASP B 1 218 ? -16.236 -28.790 15.989 1.00 24.32 218 ASP B N 1
ATOM 4693 C CA . ASP B 1 218 ? -15.708 -28.300 17.248 1.00 24.07 218 ASP B CA 1
ATOM 4694 C C . ASP B 1 218 ? -14.219 -28.641 17.276 1.00 23.86 218 ASP B C 1
ATOM 4695 O O . ASP B 1 218 ? -13.842 -29.782 17.558 1.00 22.66 218 ASP B O 1
ATOM 4700 N N . LEU B 1 219 ? -13.374 -27.642 16.983 1.00 23.11 219 LEU B N 1
ATOM 4701 C CA . LEU B 1 219 ? -11.951 -27.889 16.771 1.00 23.39 219 LEU B CA 1
ATOM 4702 C C . LEU B 1 219 ? -11.242 -28.315 18.062 1.00 23.43 219 LEU B C 1
ATOM 4703 O O . LEU B 1 219 ? -10.300 -29.100 18.001 1.00 23.85 219 LEU B O 1
ATOM 4708 N N . HIS B 1 220 ? -11.678 -27.803 19.221 1.00 24.62 220 HIS B N 1
ATOM 4709 C CA . HIS B 1 220 ? -11.149 -28.259 20.501 1.00 25.15 220 HIS B CA 1
ATOM 4710 C C . HIS B 1 220 ? -11.461 -29.741 20.707 1.00 25.49 220 HIS B C 1
ATOM 4711 O O . HIS B 1 220 ? -10.594 -30.501 21.126 1.00 27.12 220 HIS B O 1
ATOM 4718 N N . GLU B 1 221 ? -12.711 -30.136 20.444 1.00 26.43 221 GLU B N 1
ATOM 4719 C CA . GLU B 1 221 ? -13.143 -31.512 20.642 1.00 27.65 221 GLU B CA 1
ATOM 4720 C C . GLU B 1 221 ? -12.390 -32.471 19.711 1.00 28.61 221 GLU B C 1
ATOM 4721 O O . GLU B 1 221 ? -12.117 -33.616 20.077 1.00 26.25 221 GLU B O 1
ATOM 4727 N N . LEU B 1 222 ? -12.051 -32.010 18.501 1.00 26.41 222 LEU B N 1
ATOM 4728 C CA . LEU B 1 222 ? -11.353 -32.849 17.538 1.00 27.39 222 LEU B CA 1
ATOM 4729 C C . LEU B 1 222 ? -9.910 -33.092 17.981 1.00 25.86 222 LEU B C 1
ATOM 4730 O O . LEU B 1 222 ? -9.338 -34.111 17.621 1.00 27.74 222 LEU B O 1
ATOM 4735 N N . GLY B 1 223 ? -9.333 -32.151 18.740 1.00 25.79 223 GLY B N 1
ATOM 4736 C CA . GLY B 1 223 ? -8.024 -32.314 19.352 1.00 25.17 223 GLY B CA 1
ATOM 4737 C C . GLY B 1 223 ? -6.874 -32.191 18.350 1.00 24.70 223 GLY B C 1
ATOM 4738 O O . GLY B 1 223 ? -5.735 -32.540 18.662 1.00 25.76 223 GLY B O 1
ATOM 4739 N N . VAL B 1 224 ? -7.166 -31.661 17.158 1.00 22.44 224 VAL B N 1
ATOM 4740 C CA . VAL B 1 224 ? -6.145 -31.447 16.149 1.00 22.66 224 VAL B CA 1
ATOM 4741 C C . VAL B 1 224 ? -5.290 -30.240 16.540 1.00 22.58 224 VAL B C 1
ATOM 4742 O O . VAL B 1 224 ? -5.729 -29.376 17.291 1.00 22.17 224 VAL B O 1
ATOM 4746 N N . ASP B 1 225 ? -4.066 -30.186 16.011 1.00 23.18 225 ASP B N 1
ATOM 4747 C CA . ASP B 1 225 ? -3.134 -29.113 16.322 1.00 23.73 225 ASP B CA 1
ATOM 4748 C C . ASP B 1 225 ? -3.418 -27.886 15.459 1.00 21.98 225 ASP B C 1
ATOM 4749 O O . ASP B 1 225 ? -3.368 -26.767 15.962 1.00 22.18 225 ASP B O 1
ATOM 4754 N N . PHE B 1 226 ? -3.671 -28.118 14.168 1.00 20.88 226 PHE B N 1
ATOM 4755 C CA . PHE B 1 226 ? -4.002 -27.066 13.218 1.00 20.58 226 PHE B CA 1
ATOM 4756 C C . PHE B 1 226 ? -5.195 -27.490 12.373 1.00 20.77 226 PHE B C 1
ATOM 4757 O O . PHE B 1 226 ? -5.422 -28.683 12.175 1.00 21.26 226 PHE B O 1
ATOM 4765 N N . ALA B 1 227 ? -5.937 -26.498 11.856 1.00 20.00 227 ALA B N 1
ATOM 4766 C CA . ALA B 1 227 ? -7.005 -26.766 10.904 1.00 20.26 227 ALA B CA 1
ATOM 4767 C C . ALA B 1 227 ? -7.169 -25.565 9.976 1.00 19.83 227 ALA B C 1
ATOM 4768 O O . ALA B 1 227 ? -6.890 -24.437 10.386 1.00 19.15 227 ALA B O 1
ATOM 4770 N N . ALA B 1 228 ? -7.560 -25.840 8.721 1.00 18.59 228 ALA B N 1
ATOM 4771 C CA . ALA B 1 228 ? -7.754 -24.818 7.698 1.00 18.81 228 ALA B CA 1
ATOM 4772 C C . ALA B 1 228 ? -9.159 -24.928 7.110 1.00 19.07 228 ALA B C 1
ATOM 4773 O O . ALA B 1 228 ? -9.671 -26.025 6.897 1.00 17.80 228 ALA B O 1
ATOM 4775 N N . PHE B 1 229 ? -9.788 -23.779 6.848 1.00 18.79 229 PHE B N 1
ATOM 4776 C CA . PHE B 1 229 ? -11.047 -23.767 6.121 1.00 19.92 229 PHE B CA 1
ATOM 4777 C C . PHE B 1 229 ? -11.169 -22.439 5.380 1.00 20.31 229 PHE B C 1
ATOM 4778 O O . PHE B 1 229 ? -10.387 -21.520 5.618 1.00 20.20 229 PHE B O 1
ATOM 4786 N N . SER B 1 230 ? -12.120 -22.370 4.443 1.00 21.06 230 SER B N 1
ATOM 4787 C CA . SER B 1 230 ? -12.240 -21.213 3.572 1.00 24.10 230 SER B CA 1
ATOM 4788 C C . SER B 1 230 ? -13.648 -20.617 3.632 1.00 21.55 230 SER B C 1
ATOM 4789 O O . SER B 1 230 ? -14.658 -21.323 3.676 1.00 19.76 230 SER B O 1
ATOM 4792 N N . GLY B 1 231 ? -13.679 -19.286 3.628 1.00 19.93 231 GLY B N 1
ATOM 4793 C CA . GLY B 1 231 ? -14.909 -18.537 3.807 1.00 19.12 231 GLY B CA 1
ATOM 4794 C C . GLY B 1 231 ? -15.894 -18.745 2.657 1.00 18.16 231 GLY B C 1
ATOM 4795 O O . GLY B 1 231 ? -17.086 -18.901 2.903 1.00 18.29 231 GLY B O 1
ATOM 4796 N N . HIS B 1 232 ? -15.391 -18.771 1.414 1.00 18.20 232 HIS B N 1
ATOM 4797 C CA . HIS B 1 232 ? -16.251 -18.724 0.239 1.00 18.98 232 HIS B CA 1
ATOM 4798 C C . HIS B 1 232 ? -17.026 -20.030 0.042 1.00 20.26 232 HIS B C 1
ATOM 4799 O O . HIS B 1 232 ? -17.939 -20.064 -0.787 1.00 21.37 232 HIS B O 1
ATOM 4830 N N . MET B 1 234 ? -18.495 -21.508 2.854 1.00 20.32 234 MET B N 1
ATOM 4831 C CA . MET B 1 234 ? -19.501 -21.549 3.910 1.00 20.68 234 MET B CA 1
ATOM 4832 C C . MET B 1 234 ? -20.345 -20.276 3.880 1.00 20.26 234 MET B C 1
ATOM 4833 O O . MET B 1 234 ? -20.608 -19.689 4.925 1.00 18.26 234 MET B O 1
ATOM 4838 N N . LEU B 1 235 ? -20.734 -19.867 2.659 1.00 21.38 235 LEU B N 1
ATOM 4839 C CA . LEU B 1 235 ? -21.644 -18.755 2.384 1.00 20.80 235 LEU B CA 1
ATOM 4840 C C . LEU B 1 235 ? -20.961 -17.406 2.581 1.00 19.92 235 LEU B C 1
ATOM 4841 O O . LEU B 1 235 ? -21.626 -16.378 2.527 1.00 20.23 235 LEU B O 1
ATOM 4846 N N . GLY B 1 236 ? -19.641 -17.398 2.802 1.00 18.96 236 GLY B N 1
ATOM 4847 C CA . GLY B 1 236 ? -18.949 -16.170 3.137 1.00 18.19 236 GLY B CA 1
ATOM 4848 C C . GLY B 1 236 ? -18.242 -15.560 1.934 1.00 19.08 236 GLY B C 1
ATOM 4849 O O . GLY B 1 236 ? -18.291 -16.090 0.825 1.00 18.88 236 GLY B O 1
ATOM 4850 N N . PRO B 1 237 ? -17.564 -14.413 2.119 1.00 18.96 237 PRO B N 1
ATOM 4851 C CA . PRO B 1 237 ? -16.863 -13.746 1.022 1.00 19.55 237 PRO B CA 1
ATOM 4852 C C . PRO B 1 237 ? -15.668 -14.523 0.480 1.00 19.01 237 PRO B C 1
ATOM 4853 O O . PRO B 1 237 ? -15.130 -15.400 1.152 1.00 19.27 237 PRO B O 1
ATOM 4857 N N . ASN B 1 238 ? -15.272 -14.183 -0.751 1.00 19.66 238 ASN B N 1
ATOM 4858 C CA . ASN B 1 238 ? -13.975 -14.554 -1.289 1.00 20.91 238 ASN B CA 1
ATOM 4859 C C . ASN B 1 238 ? -12.889 -13.780 -0.552 1.00 19.90 238 ASN B C 1
ATOM 4860 O O . ASN B 1 238 ? -13.162 -12.739 0.049 1.00 19.46 238 ASN B O 1
ATOM 4865 N N . GLY B 1 239 ? -11.665 -14.312 -0.614 1.00 19.14 239 GLY B N 1
ATOM 4866 C CA . GLY B 1 239 ? -10.485 -13.608 -0.136 1.00 20.12 239 GLY B CA 1
ATOM 4867 C C . GLY B 1 239 ? -10.270 -13.727 1.372 1.00 20.30 239 GLY B C 1
ATOM 4868 O O . GLY B 1 239 ? -9.457 -12.992 1.931 1.00 19.75 239 GLY B O 1
ATOM 4869 N N . ILE B 1 240 ? -10.991 -14.652 2.022 1.00 19.54 240 ILE B N 1
ATOM 4870 C CA . ILE B 1 240 ? -10.757 -14.933 3.428 1.00 19.49 240 ILE B CA 1
ATOM 4871 C C . ILE B 1 240 ? -10.727 -16.441 3.667 1.00 19.27 240 ILE B C 1
ATOM 4872 O O . ILE B 1 240 ? -11.675 -17.169 3.360 1.00 19.57 240 ILE B O 1
ATOM 4877 N N . GLY B 1 241 ? -9.620 -16.871 4.274 1.00 17.88 241 GLY B N 1
ATOM 4878 C CA . GLY B 1 241 ? -9.468 -18.212 4.801 1.00 17.77 241 GLY B CA 1
ATOM 4879 C C . GLY B 1 241 ? -9.123 -18.139 6.282 1.00 17.93 241 GLY B C 1
ATOM 4880 O O . GLY B 1 241 ? -8.825 -17.061 6.808 1.00 17.22 241 GLY B O 1
ATOM 4881 N N . VAL B 1 242 ? -9.165 -19.293 6.952 1.00 17.16 242 VAL B N 1
ATOM 4882 C CA . VAL B 1 242 ? -8.882 -19.329 8.376 1.00 17.90 242 VAL B CA 1
ATOM 4883 C C . VAL B 1 242 ? -7.921 -20.472 8.673 1.00 17.60 242 VAL B C 1
ATOM 4884 O O . VAL B 1 242 ? -8.136 -21.599 8.222 1.00 17.66 242 VAL B O 1
ATOM 4888 N N . LEU B 1 243 ? -6.877 -20.155 9.447 1.00 17.54 243 LEU B N 1
ATOM 4889 C CA . LEU B 1 243 ? -6.067 -21.167 10.116 1.00 18.03 243 LEU B CA 1
ATOM 4890 C C . LEU B 1 243 ? -6.427 -21.196 11.598 1.00 18.72 243 LEU B C 1
ATOM 4891 O O . LEU B 1 243 ? -6.426 -20.166 12.269 1.00 19.45 243 LEU B O 1
ATOM 4896 N N . TYR B 1 244 ? -6.769 -22.386 12.085 1.00 19.37 244 TYR B N 1
ATOM 4897 C CA . TYR B 1 244 ? -6.821 -22.652 13.512 1.00 19.20 244 TYR B CA 1
ATOM 4898 C C . TYR B 1 244 ? -5.484 -23.245 13.941 1.00 19.59 244 TYR B C 1
ATOM 4899 O O . TYR B 1 244 ? -4.941 -24.107 13.255 1.00 18.09 244 TYR B O 1
ATOM 4908 N N . GLY B 1 245 ? -4.964 -22.761 15.073 1.00 19.94 245 GLY B N 1
ATOM 4909 C CA . GLY B 1 245 ? -3.867 -23.407 15.765 1.00 21.30 245 GLY B CA 1
ATOM 4910 C C . GLY B 1 245 ? -4.089 -23.331 17.273 1.00 22.68 245 GLY B C 1
ATOM 4911 O O . GLY B 1 245 ? -4.562 -22.310 17.762 1.00 21.12 245 GLY B O 1
ATOM 4912 N N . ARG B 1 246 ? -3.745 -24.412 17.990 1.00 23.25 246 ARG B N 1
ATOM 4913 C CA . ARG B 1 246 ? -3.785 -24.417 19.442 1.00 24.04 246 ARG B CA 1
ATOM 4914 C C . ARG B 1 246 ? -2.942 -23.254 19.971 1.00 23.35 246 ARG B C 1
ATOM 4915 O O . ARG B 1 246 ? -1.860 -22.982 19.462 1.00 21.07 246 ARG B O 1
ATOM 4923 N N . ARG B 1 247 ? -3.459 -22.586 21.007 1.00 23.48 247 ARG B N 1
ATOM 4924 C CA . ARG B 1 247 ? -2.872 -21.375 21.562 1.00 26.80 247 ARG B CA 1
ATOM 4925 C C . ARG B 1 247 ? -1.398 -21.606 21.901 1.00 26.71 247 ARG B C 1
ATOM 4926 O O . ARG B 1 247 ? -0.546 -20.763 21.620 1.00 25.48 247 ARG B O 1
ATOM 4934 N N . GLU B 1 248 ? -1.117 -22.765 22.508 1.00 28.96 248 GLU B N 1
ATOM 4935 C CA . GLU B 1 248 ? 0.207 -23.077 23.021 1.00 31.83 248 GLU B CA 1
ATOM 4936 C C . GLU B 1 248 ? 1.177 -23.296 21.861 1.00 30.22 248 GLU B C 1
ATOM 4937 O O . GLU B 1 248 ? 2.357 -22.984 21.995 1.00 31.48 248 GLU B O 1
ATOM 4943 N N . LEU B 1 249 ? 0.680 -23.792 20.718 1.00 28.24 249 LEU B N 1
ATOM 4944 C CA . LEU B 1 249 ? 1.511 -23.963 19.531 1.00 28.40 249 LEU B CA 1
ATOM 4945 C C . LEU B 1 249 ? 1.784 -22.629 18.840 1.00 26.32 249 LEU B C 1
ATOM 4946 O O . LEU B 1 249 ? 2.918 -22.359 18.462 1.00 26.48 249 LEU B O 1
ATOM 4951 N N . LEU B 1 250 ? 0.747 -21.801 18.657 1.00 26.28 250 LEU B N 1
ATOM 4952 C CA . LEU B 1 250 ? 0.927 -20.512 18.008 1.00 25.45 250 LEU B CA 1
ATOM 4953 C C . LEU B 1 250 ? 1.962 -19.682 18.770 1.00 26.07 250 LEU B C 1
ATOM 4954 O O . LEU B 1 250 ? 2.742 -18.961 18.153 1.00 25.18 250 LEU B O 1
ATOM 4959 N N . ALA B 1 251 ? 1.965 -19.797 20.105 1.00 27.64 251 ALA B N 1
ATOM 4960 C CA . ALA B 1 251 ? 2.900 -19.073 20.959 1.00 29.03 251 ALA B CA 1
ATOM 4961 C C . ALA B 1 251 ? 4.349 -19.430 20.634 1.00 28.98 251 ALA B C 1
ATOM 4962 O O . ALA B 1 251 ? 5.234 -18.598 20.795 1.00 29.70 251 ALA B O 1
ATOM 4964 N N . GLN B 1 252 ? 4.580 -20.663 20.177 1.00 30.42 252 GLN B N 1
ATOM 4965 C CA . GLN B 1 252 ? 5.919 -21.186 19.951 1.00 31.94 252 GLN B CA 1
ATOM 4966 C C . GLN B 1 252 ? 6.407 -20.914 18.525 1.00 30.04 252 GLN B C 1
ATOM 4967 O O . GLN B 1 252 ? 7.550 -21.225 18.206 1.00 27.91 252 GLN B O 1
ATOM 4973 N N . MET B 1 253 ? 5.538 -20.392 17.651 1.00 27.12 253 MET B N 1
ATOM 4974 C CA . MET B 1 253 ? 5.822 -20.399 16.223 1.00 25.43 253 MET B CA 1
ATOM 4975 C C . MET B 1 253 ? 6.404 -19.059 15.792 1.00 24.76 253 MET B C 1
ATOM 4976 O O . MET B 1 253 ? 5.912 -18.003 16.190 1.00 25.32 253 MET B O 1
ATOM 4981 N N . PRO B 1 254 ? 7.455 -19.053 14.944 1.00 24.84 254 PRO B N 1
ATOM 4982 C CA . PRO B 1 254 ? 7.958 -17.818 14.351 1.00 25.49 254 PRO B CA 1
ATOM 4983 C C . PRO B 1 254 ? 6.979 -17.371 13.273 1.00 24.48 254 PRO B C 1
ATOM 4984 O O . PRO B 1 254 ? 6.140 -18.169 12.840 1.00 22.71 254 PRO B O 1
ATOM 4988 N N . PRO B 1 255 ? 7.064 -16.104 12.813 1.00 24.31 255 PRO B N 1
ATOM 4989 C CA . PRO B 1 255 ? 6.155 -15.601 11.783 1.00 24.73 255 PRO B CA 1
ATOM 4990 C C . PRO B 1 255 ? 6.419 -16.229 10.420 1.00 24.12 255 PRO B C 1
ATOM 4991 O O . PRO B 1 255 ? 7.484 -16.800 10.183 1.00 22.28 255 PRO B O 1
ATOM 4995 N N . PHE B 1 256 ? 5.422 -16.109 9.535 1.00 22.97 256 PHE B N 1
ATOM 4996 C CA . PHE B 1 256 ? 5.569 -16.517 8.148 1.00 22.33 256 PHE B CA 1
ATOM 4997 C C . PHE B 1 256 ? 5.764 -15.263 7.291 1.00 21.80 256 PHE B C 1
ATOM 4998 O O . PHE B 1 256 ? 6.894 -14.918 6.959 1.00 21.35 256 PHE B O 1
ATOM 5006 N N . LEU B 1 257 ? 4.669 -14.579 6.926 1.00 20.23 257 LEU B N 1
ATOM 5007 C CA . LEU B 1 257 ? 4.766 -13.308 6.223 1.00 20.12 257 LEU B CA 1
ATOM 5008 C C . LEU B 1 257 ? 5.123 -12.233 7.246 1.00 19.47 257 LEU B C 1
ATOM 5009 O O . LEU B 1 257 ? 4.648 -12.270 8.387 1.00 21.44 257 LEU B O 1
ATOM 5014 N N . THR B 1 258 ? 5.980 -11.295 6.844 1.00 19.14 258 THR B N 1
ATOM 5015 C CA . THR B 1 258 ? 6.378 -10.214 7.732 1.00 20.11 258 THR B CA 1
ATOM 5016 C C . THR B 1 258 ? 6.106 -8.853 7.098 1.00 19.44 258 THR B C 1
ATOM 5017 O O . THR B 1 258 ? 5.956 -8.710 5.882 1.00 19.06 258 THR B O 1
ATOM 5021 N N . GLY B 1 259 ? 6.052 -7.847 7.974 1.00 19.76 259 GLY B N 1
ATOM 5022 C CA . GLY B 1 259 ? 5.817 -6.474 7.574 1.00 21.50 259 GLY B CA 1
ATOM 5023 C C . GLY B 1 259 ? 5.144 -5.700 8.698 1.00 22.61 259 GLY B C 1
ATOM 5024 O O . GLY B 1 259 ? 5.341 -6.013 9.867 1.00 23.71 259 GLY B O 1
ATOM 5025 N N . GLY B 1 260 ? 4.330 -4.710 8.332 1.00 23.35 260 GLY B N 1
ATOM 5026 C CA . GLY B 1 260 ? 3.601 -3.941 9.321 1.00 23.79 260 GLY B CA 1
ATOM 5027 C C . GLY B 1 260 ? 2.541 -4.795 10.007 1.00 25.71 260 GLY B C 1
ATOM 5028 O O . GLY B 1 260 ? 2.236 -5.893 9.546 1.00 25.03 260 GLY B O 1
ATOM 5029 N N . SER B 1 261 ? 2.057 -4.288 11.148 1.00 26.00 261 SER B N 1
ATOM 5030 C CA . SER B 1 261 ? 0.999 -4.888 11.950 1.00 27.29 261 SER B CA 1
ATOM 5031 C C . SER B 1 261 ? 1.501 -6.045 12.816 1.00 25.58 261 SER B C 1
ATOM 5032 O O . SER B 1 261 ? 0.988 -6.238 13.912 1.00 27.45 261 SER B O 1
ATOM 5035 N N . MET B 1 262 ? 2.471 -6.834 12.342 1.00 24.00 262 MET B N 1
ATOM 5036 C CA . MET B 1 262 ? 2.843 -8.051 13.048 1.00 23.46 262 MET B CA 1
ATOM 5037 C C . MET B 1 262 ? 4.127 -7.853 13.862 1.00 25.05 262 MET B C 1
ATOM 5038 O O . MET B 1 262 ? 4.571 -8.792 14.523 1.00 22.21 262 MET B O 1
ATOM 5043 N N . ILE B 1 263 ? 4.680 -6.626 13.852 1.00 27.77 263 ILE B N 1
ATOM 5044 C CA . ILE B 1 263 ? 5.910 -6.312 14.573 1.00 30.52 263 ILE B CA 1
ATOM 5045 C C . ILE B 1 263 ? 5.579 -5.717 15.944 1.00 32.04 263 ILE B C 1
ATOM 5046 O O . ILE B 1 263 ? 4.444 -5.314 16.195 1.00 29.99 263 ILE B O 1
ATOM 5051 N N . GLU B 1 264 ? 6.585 -5.711 16.833 1.00 35.29 264 GLU B N 1
ATOM 5052 C CA . GLU B 1 264 ? 6.529 -4.995 18.103 1.00 37.45 264 GLU B CA 1
ATOM 5053 C C . GLU B 1 264 ? 7.617 -3.925 18.166 1.00 36.75 264 GLU B C 1
ATOM 5054 O O . GLU B 1 264 ? 7.321 -2.782 18.496 1.00 41.87 264 GLU B O 1
ATOM 5060 N N . THR B 1 265 ? 8.871 -4.301 17.885 1.00 35.28 265 THR B N 1
ATOM 5061 C CA . THR B 1 265 ? 9.951 -3.333 17.734 1.00 34.13 265 THR B CA 1
ATOM 5062 C C . THR B 1 265 ? 10.558 -3.496 16.345 1.00 32.05 265 THR B C 1
ATOM 5063 O O . THR B 1 265 ? 10.534 -4.593 15.794 1.00 30.01 265 THR B O 1
ATOM 5067 N N . VAL B 1 266 ? 11.092 -2.398 15.791 1.00 31.19 266 VAL B N 1
ATOM 5068 C CA . VAL B 1 266 ? 11.750 -2.428 14.494 1.00 31.38 266 VAL B CA 1
ATOM 5069 C C . VAL B 1 266 ? 12.940 -1.468 14.495 1.00 30.29 266 VAL B C 1
ATOM 5070 O O . VAL B 1 266 ? 12.798 -0.302 14.846 1.00 28.74 266 VAL B O 1
ATOM 5074 N N . THR B 1 267 ? 14.103 -1.977 14.072 1.00 29.18 267 THR B N 1
ATOM 5075 C CA . THR B 1 267 ? 15.223 -1.160 13.626 1.00 30.25 267 THR B CA 1
ATOM 5076 C C . THR B 1 267 ? 15.567 -1.615 12.209 1.00 30.64 267 THR B C 1
ATOM 5077 O O . THR B 1 267 ? 14.998 -2.597 11.720 1.00 27.59 267 THR B O 1
ATOM 5081 N N . MET B 1 268 ? 16.521 -0.933 11.565 1.00 29.76 268 MET B N 1
ATOM 5082 C CA . MET B 1 268 ? 16.975 -1.349 10.245 1.00 32.16 268 MET B CA 1
ATOM 5083 C C . MET B 1 268 ? 17.624 -2.731 10.326 1.00 33.50 268 MET B C 1
ATOM 5084 O O . MET B 1 268 ? 17.593 -3.481 9.360 1.00 36.41 268 MET B O 1
ATOM 5089 N N . GLU B 1 269 ? 18.189 -3.062 11.493 1.00 37.07 269 GLU B N 1
ATOM 5090 C CA . GLU B 1 269 ? 18.953 -4.286 11.689 1.00 40.95 269 GLU B CA 1
ATOM 5091 C C . GLU B 1 269 ? 18.026 -5.482 11.922 1.00 40.91 269 GLU B C 1
ATOM 5092 O O . GLU B 1 269 ? 18.290 -6.567 11.404 1.00 44.35 269 GLU B O 1
ATOM 5098 N N . GLY B 1 270 ? 16.945 -5.296 12.701 1.00 37.23 270 GLY B N 1
ATOM 5099 C CA . GLY B 1 270 ? 16.073 -6.409 13.052 1.00 33.91 270 GLY B CA 1
ATOM 5100 C C . GLY B 1 270 ? 14.738 -5.958 13.638 1.00 32.01 270 GLY B C 1
ATOM 5101 O O . GLY B 1 270 ? 14.453 -4.770 13.727 1.00 33.10 270 GLY B O 1
ATOM 5102 N N . ALA B 1 271 ? 13.920 -6.935 14.031 1.00 30.51 271 ALA B N 1
ATOM 5103 C CA . ALA B 1 271 ? 12.596 -6.672 14.570 1.00 29.69 271 ALA B CA 1
ATOM 5104 C C . ALA B 1 271 ? 12.232 -7.759 15.575 1.00 29.90 271 ALA B C 1
ATOM 5105 O O . ALA B 1 271 ? 12.779 -8.855 15.521 1.00 31.05 271 ALA B O 1
ATOM 5107 N N . THR B 1 272 ? 11.339 -7.417 16.510 1.00 29.36 272 THR B N 1
ATOM 5108 C CA . THR B 1 272 ? 10.653 -8.388 17.343 1.00 30.48 272 THR B CA 1
ATOM 5109 C C . THR B 1 272 ? 9.189 -8.409 16.910 1.00 28.22 272 THR B C 1
ATOM 5110 O O . THR B 1 272 ? 8.709 -7.454 16.309 1.00 28.40 272 THR B O 1
ATOM 5114 N N . TYR B 1 273 ? 8.493 -9.500 17.234 1.00 28.75 273 TYR B N 1
ATOM 5115 C CA . TYR B 1 273 ? 7.206 -9.796 16.628 1.00 27.27 273 TYR B CA 1
ATOM 5116 C C . TYR B 1 273 ? 6.117 -9.807 17.696 1.00 27.76 273 TYR B C 1
ATOM 5117 O O . TYR B 1 273 ? 6.367 -10.164 18.841 1.00 28.30 273 TYR B O 1
ATOM 5126 N N . ALA B 1 274 ? 4.903 -9.415 17.292 1.00 26.51 274 ALA B N 1
ATOM 5127 C CA . ALA B 1 274 ? 3.733 -9.421 18.155 1.00 26.50 274 ALA B CA 1
ATOM 5128 C C . ALA B 1 274 ? 3.397 -10.843 18.602 1.00 26.29 274 ALA B C 1
ATOM 5129 O O . ALA B 1 274 ? 3.866 -11.810 18.012 1.00 25.63 274 ALA B O 1
ATOM 5131 N N . PRO B 1 275 ? 2.570 -11.017 19.657 1.00 28.09 275 PRO B N 1
ATOM 5132 C CA . PRO B 1 275 ? 1.968 -12.317 19.953 1.00 29.25 275 PRO B CA 1
ATOM 5133 C C . PRO B 1 275 ? 0.960 -12.767 18.896 1.00 28.49 275 PRO B C 1
ATOM 5134 O O . PRO B 1 275 ? 0.494 -11.969 18.085 1.00 27.58 275 PRO B O 1
ATOM 5138 N N . ALA B 1 276 ? 0.632 -14.063 18.927 1.00 29.99 276 ALA B N 1
ATOM 5139 C CA . ALA B 1 276 ? -0.429 -14.620 18.103 1.00 31.13 276 ALA B CA 1
ATOM 5140 C C . ALA B 1 276 ? -1.788 -14.111 18.578 1.00 30.46 276 ALA B C 1
ATOM 5141 O O . ALA B 1 276 ? -1.979 -13.849 19.763 1.00 32.05 276 ALA B O 1
ATOM 5143 N N . PRO B 1 277 ? -2.798 -13.972 17.693 1.00 28.89 277 PRO B N 1
ATOM 5144 C CA . PRO B 1 277 ? -2.660 -14.269 16.265 1.00 28.53 277 PRO B CA 1
ATOM 5145 C C . PRO B 1 277 ? -2.053 -13.169 15.392 1.00 25.41 277 PRO B C 1
ATOM 5146 O O . PRO B 1 277 ? -1.744 -13.420 14.228 1.00 24.25 277 PRO B O 1
ATOM 5150 N N . GLN B 1 278 ? -1.847 -11.972 15.952 1.00 23.68 278 GLN B N 1
ATOM 5151 C CA . GLN B 1 278 ? -1.367 -10.831 15.183 1.00 24.68 278 GLN B CA 1
ATOM 5152 C C . GLN B 1 278 ? -0.018 -11.146 14.518 1.00 23.17 278 GLN B C 1
ATOM 5153 O O . GLN B 1 278 ? 0.246 -10.658 13.424 1.00 21.78 278 GLN B O 1
ATOM 5159 N N . ARG B 1 279 ? 0.811 -11.990 15.159 1.00 22.33 279 ARG B N 1
ATOM 5160 C CA . ARG B 1 279 ? 2.116 -12.385 14.641 1.00 22.56 279 ARG B CA 1
ATOM 5161 C C . ARG B 1 279 ? 2.005 -12.914 13.211 1.00 22.24 279 ARG B C 1
ATOM 5162 O O . ARG B 1 279 ? 2.957 -12.780 12.440 1.00 21.35 279 ARG B O 1
ATOM 5170 N N . PHE B 1 280 ? 0.860 -13.538 12.876 1.00 22.25 280 PHE B N 1
ATOM 5171 C CA . PHE B 1 280 ? 0.697 -14.250 11.616 1.00 22.62 280 PHE B CA 1
ATOM 5172 C C . PHE B 1 280 ? -0.117 -13.465 10.582 1.00 22.57 280 PHE B C 1
ATOM 5173 O O . PHE B 1 280 ? -0.381 -13.979 9.498 1.00 21.36 280 PHE B O 1
ATOM 5181 N N . GLU B 1 281 ? -0.467 -12.212 10.892 1.00 22.62 281 GLU B N 1
ATOM 5182 C CA . GLU B 1 281 ? -1.278 -11.391 10.001 1.00 23.14 281 GLU B CA 1
ATOM 5183 C C . GLU B 1 281 ? -0.487 -10.143 9.629 1.00 21.70 281 GLU B C 1
ATOM 5184 O O . GLU B 1 281 ? -0.502 -9.167 10.365 1.00 22.34 281 GLU B O 1
ATOM 5190 N N . ALA B 1 282 ? 0.211 -10.205 8.489 1.00 21.33 282 ALA B N 1
ATOM 5191 C CA . ALA B 1 282 ? 1.068 -9.129 8.022 1.00 21.14 282 ALA B CA 1
ATOM 5192 C C . ALA B 1 282 ? 0.278 -8.205 7.094 1.00 21.40 282 ALA B C 1
ATOM 5193 O O . ALA B 1 282 ? -0.350 -8.669 6.140 1.00 22.69 282 ALA B O 1
ATOM 5195 N N . GLY B 1 283 ? 0.348 -6.899 7.376 1.00 21.10 283 GLY B N 1
ATOM 5196 C CA . GLY B 1 283 ? -0.264 -5.874 6.546 1.00 20.70 283 GLY B CA 1
ATOM 5197 C C . GLY B 1 283 ? -1.765 -5.761 6.780 1.00 21.39 283 GLY B C 1
ATOM 5198 O O . GLY B 1 283 ? -2.314 -6.386 7.686 1.00 21.11 283 GLY B O 1
ATOM 5199 N N . THR B 1 284 ? -2.423 -4.951 5.940 1.00 21.46 284 THR B N 1
ATOM 5200 C CA . THR B 1 284 ? -3.829 -4.649 6.125 1.00 21.79 284 THR B CA 1
ATOM 5201 C C . THR B 1 284 ? -4.636 -5.935 5.956 1.00 22.45 284 THR B C 1
ATOM 5202 O O . THR B 1 284 ? -4.503 -6.623 4.945 1.00 24.41 284 THR B O 1
ATOM 5206 N N . PRO B 1 285 ? -5.485 -6.303 6.936 1.00 22.35 285 PRO B N 1
ATOM 5207 C CA . PRO B 1 285 ? -6.292 -7.517 6.825 1.00 23.54 285 PRO B CA 1
ATOM 5208 C C . PRO B 1 285 ? -7.519 -7.312 5.943 1.00 23.82 285 PRO B C 1
ATOM 5209 O O . PRO B 1 285 ? -7.821 -6.190 5.527 1.00 22.33 285 PRO B O 1
ATOM 5213 N N . MET B 1 286 ? -8.227 -8.416 5.679 1.00 23.16 286 MET B N 1
ATOM 5214 C CA . MET B 1 286 ? -9.394 -8.391 4.820 1.00 23.78 286 MET B CA 1
ATOM 5215 C C . MET B 1 286 ? -10.605 -8.028 5.683 1.00 22.48 286 MET B C 1
ATOM 5216 O O . MET B 1 286 ? -11.479 -8.851 5.949 1.00 19.99 286 MET B O 1
ATOM 5221 N N . THR B 1 287 ? -10.640 -6.767 6.129 1.00 21.72 287 THR B N 1
ATOM 5222 C CA . THR B 1 287 ? -11.514 -6.351 7.214 1.00 22.22 287 THR B CA 1
ATOM 5223 C C . THR B 1 287 ? -12.989 -6.601 6.881 1.00 21.68 287 THR B C 1
ATOM 5224 O O . THR B 1 287 ? -13.712 -7.195 7.685 1.00 20.20 287 THR B O 1
ATOM 5228 N N . SER B 1 288 ? -13.448 -6.131 5.712 1.00 20.52 288 SER B N 1
ATOM 5229 C CA . SER B 1 288 ? -14.853 -6.269 5.352 1.00 21.25 288 SER B CA 1
ATOM 5230 C C . SER B 1 288 ? -15.218 -7.737 5.097 1.00 20.34 288 SER B C 1
ATOM 5231 O O . SER B 1 288 ? -16.371 -8.124 5.274 1.00 19.45 288 SER B O 1
ATOM 5234 N N . GLN B 1 289 ? -14.232 -8.567 4.728 1.00 20.04 289 GLN B N 1
ATOM 5235 C CA . GLN B 1 289 ? -14.469 -9.983 4.490 1.00 20.71 289 GLN B CA 1
ATOM 5236 C C . GLN B 1 289 ? -14.606 -10.728 5.821 1.00 20.37 289 GLN B C 1
ATOM 5237 O O . GLN B 1 289 ? -15.358 -11.698 5.898 1.00 19.81 289 GLN B O 1
ATOM 5243 N N . VAL B 1 290 ? -13.929 -10.257 6.877 1.00 19.14 290 VAL B N 1
ATOM 5244 C CA . VAL B 1 290 ? -14.125 -10.814 8.209 1.00 19.49 290 VAL B CA 1
ATOM 5245 C C . VAL B 1 290 ? -15.550 -10.534 8.695 1.00 18.85 290 VAL B C 1
ATOM 5246 O O . VAL B 1 290 ? -16.201 -11.401 9.286 1.00 17.62 290 VAL B O 1
ATOM 5250 N N . VAL B 1 291 ? -16.044 -9.320 8.438 1.00 19.32 291 VAL B N 1
ATOM 5251 C CA . VAL B 1 291 ? -17.400 -8.946 8.813 1.00 19.32 291 VAL B CA 1
ATOM 5252 C C . VAL B 1 291 ? -18.395 -9.843 8.075 1.00 18.56 291 VAL B C 1
ATOM 5253 O O . VAL B 1 291 ? -19.345 -10.337 8.674 1.00 19.54 291 VAL B O 1
ATOM 5257 N N . GLY B 1 292 ? -18.184 -10.032 6.771 1.00 18.30 292 GLY B N 1
ATOM 5258 C CA . GLY B 1 292 ? -19.004 -10.923 5.961 1.00 18.33 292 GLY B CA 1
ATOM 5259 C C . GLY B 1 292 ? -18.967 -12.378 6.430 1.00 18.14 292 GLY B C 1
ATOM 5260 O O . GLY B 1 292 ? -20.001 -13.044 6.460 1.00 18.05 292 GLY B O 1
ATOM 5261 N N . LEU B 1 293 ? -17.773 -12.880 6.783 1.00 17.95 293 LEU B N 1
ATOM 5262 C CA . LEU B 1 293 ? -17.634 -14.276 7.182 1.00 17.79 293 LEU B CA 1
ATOM 5263 C C . LEU B 1 293 ? -18.321 -14.503 8.525 1.00 18.60 293 LEU B C 1
ATOM 5264 O O . LEU B 1 293 ? -18.975 -15.517 8.710 1.00 18.98 293 LEU B O 1
ATOM 5269 N N . ALA B 1 294 ? -18.199 -13.542 9.441 1.00 18.93 294 ALA B N 1
ATOM 5270 C CA . ALA B 1 294 ? -18.888 -13.628 10.718 1.00 19.30 294 ALA B CA 1
ATOM 5271 C C . ALA B 1 294 ? -20.400 -13.683 10.494 1.00 19.75 294 ALA B C 1
ATOM 5272 O O . ALA B 1 294 ? -21.086 -14.410 11.197 1.00 19.11 294 ALA B O 1
ATOM 5274 N N . ALA B 1 295 ? -20.912 -12.915 9.512 1.00 19.52 295 ALA B N 1
ATOM 5275 C CA . ALA B 1 295 ? -22.328 -12.943 9.174 1.00 19.64 295 ALA B CA 1
ATOM 5276 C C . ALA B 1 295 ? -22.738 -14.318 8.650 1.00 19.60 295 ALA B C 1
ATOM 5277 O O . ALA B 1 295 ? -23.812 -14.810 8.989 1.00 19.15 295 ALA B O 1
ATOM 5279 N N . ALA B 1 296 ? -21.874 -14.952 7.846 1.00 19.52 296 ALA B N 1
ATOM 5280 C CA . ALA B 1 296 ? -22.140 -16.288 7.332 1.00 19.39 296 ALA B CA 1
ATOM 5281 C C . ALA B 1 296 ? -22.202 -17.312 8.466 1.00 19.70 296 ALA B C 1
ATOM 5282 O O . ALA B 1 296 ? -23.065 -18.187 8.454 1.00 19.88 296 ALA B O 1
ATOM 5284 N N . ALA B 1 297 ? -21.259 -17.224 9.414 1.00 20.62 297 ALA B N 1
ATOM 5285 C CA . ALA B 1 297 ? -21.225 -18.097 10.579 1.00 21.38 297 ALA B CA 1
ATOM 5286 C C . ALA B 1 297 ? -22.510 -17.966 11.396 1.00 22.02 297 ALA B C 1
ATOM 5287 O O . ALA B 1 297 ? -23.052 -18.977 11.841 1.00 20.22 297 ALA B O 1
ATOM 5289 N N . ARG B 1 298 ? -22.999 -16.725 11.572 1.00 22.27 298 ARG B N 1
ATOM 5290 C CA . ARG B 1 298 ? -24.206 -16.471 12.346 1.00 23.60 298 ARG B CA 1
ATOM 5291 C C . ARG B 1 298 ? -25.434 -16.997 11.599 1.00 23.62 298 ARG B C 1
ATOM 5292 O O . ARG B 1 298 ? -26.375 -17.472 12.229 1.00 23.44 298 ARG B O 1
ATOM 5300 N N . TYR B 1 299 ? -25.413 -16.900 10.260 1.00 22.04 299 TYR B N 1
ATOM 5301 C CA . TYR B 1 299 ? -26.477 -17.393 9.404 1.00 22.60 299 TYR B CA 1
ATOM 5302 C C . TYR B 1 299 ? -26.588 -18.912 9.548 1.00 22.87 299 TYR B C 1
ATOM 5303 O O . TYR B 1 299 ? -27.671 -19.438 9.806 1.00 22.10 299 TYR B O 1
ATOM 5312 N N . LEU B 1 300 ? -25.466 -19.615 9.357 1.00 21.98 300 LEU B N 1
ATOM 5313 C CA . LEU B 1 300 ? -25.452 -21.066 9.457 1.00 22.56 300 LEU B CA 1
ATOM 5314 C C . LEU B 1 300 ? -25.784 -21.509 10.884 1.00 23.06 300 LEU B C 1
ATOM 5315 O O . LEU B 1 300 ? -26.496 -22.497 11.063 1.00 23.49 300 LEU B O 1
ATOM 5320 N N . GLY B 1 301 ? -25.228 -20.806 11.883 1.00 24.61 301 GLY B N 1
ATOM 5321 C CA . GLY B 1 301 ? -25.539 -21.035 13.290 1.00 25.05 301 GLY B CA 1
ATOM 5322 C C . GLY B 1 301 ? -27.038 -20.932 13.596 1.00 26.88 301 GLY B C 1
ATOM 5323 O O . GLY B 1 301 ? -27.562 -21.710 14.395 1.00 27.24 301 GLY B O 1
ATOM 5324 N N . ALA B 1 302 ? -27.723 -19.976 12.951 1.00 26.60 302 ALA B N 1
ATOM 5325 C CA . ALA B 1 302 ? -29.150 -19.759 13.155 1.00 27.97 302 ALA B CA 1
ATOM 5326 C C . ALA B 1 302 ? -29.951 -20.944 12.617 1.00 29.46 302 ALA B C 1
ATOM 5327 O O . ALA B 1 302 ? -30.938 -21.348 13.228 1.00 29.32 302 ALA B O 1
ATOM 5329 N N . ILE B 1 303 ? -29.538 -21.483 11.464 1.00 28.33 303 ILE B N 1
ATOM 5330 C CA . ILE B 1 303 ? -30.190 -22.649 10.892 1.00 28.49 303 ILE B CA 1
ATOM 5331 C C . ILE B 1 303 ? -29.895 -23.864 11.768 1.00 27.61 303 ILE B C 1
ATOM 5332 O O . ILE B 1 303 ? -30.781 -24.667 12.032 1.00 28.51 303 ILE B O 1
ATOM 5337 N N . GLY B 1 304 ? -28.632 -23.997 12.180 1.00 25.93 304 GLY B N 1
ATOM 5338 C CA . GLY B 1 304 ? -28.174 -25.122 12.975 1.00 25.83 304 GLY B CA 1
ATOM 5339 C C . GLY B 1 304 ? -27.467 -26.162 12.107 1.00 25.92 304 GLY B C 1
ATOM 5340 O O . GLY B 1 304 ? -28.042 -26.666 11.144 1.00 25.68 304 GLY B O 1
ATOM 5341 N N . MET B 1 305 ? -26.214 -26.479 12.452 1.00 26.39 305 MET B N 1
ATOM 5342 C CA . MET B 1 305 ? -25.373 -27.264 11.561 1.00 26.29 305 MET B CA 1
ATOM 5343 C C . MET B 1 305 ? -25.802 -28.736 11.553 1.00 25.42 305 MET B C 1
ATOM 5344 O O . MET B 1 305 ? -25.570 -29.431 10.571 1.00 24.94 305 MET B O 1
ATOM 5349 N N . ALA B 1 306 ? -26.467 -29.204 12.614 1.00 25.52 306 ALA B N 1
ATOM 5350 C CA . ALA B 1 306 ? -27.018 -30.551 12.611 1.00 26.67 306 ALA B CA 1
ATOM 5351 C C . ALA B 1 306 ? -28.145 -30.651 11.581 1.00 26.58 306 ALA B C 1
ATOM 5352 O O . ALA B 1 306 ? -28.244 -31.657 10.880 1.00 27.44 306 ALA B O 1
ATOM 5354 N N . ALA B 1 307 ? -28.983 -29.604 11.482 1.00 25.28 307 ALA B N 1
ATOM 5355 C CA . ALA B 1 307 ? -30.046 -29.557 10.486 1.00 26.20 307 ALA B CA 1
ATOM 5356 C C . ALA B 1 307 ? -29.465 -29.427 9.073 1.00 25.36 307 ALA B C 1
ATOM 5357 O O . ALA B 1 307 ? -29.969 -30.052 8.148 1.00 24.14 307 ALA B O 1
ATOM 5359 N N . VAL B 1 308 ? -28.404 -28.624 8.906 1.00 24.06 308 VAL B N 1
ATOM 5360 C CA . VAL B 1 308 ? -27.740 -28.490 7.616 1.00 23.72 308 VAL B CA 1
ATOM 5361 C C . VAL B 1 308 ? -27.237 -29.866 7.161 1.00 24.11 308 VAL B C 1
ATOM 5362 O O . VAL B 1 308 ? -27.464 -30.272 6.018 1.00 24.71 308 VAL B O 1
ATOM 5366 N N . GLU B 1 309 ? -26.566 -30.584 8.067 1.00 24.58 309 GLU B N 1
ATOM 5367 C CA . GLU B 1 309 ? -25.987 -31.879 7.747 1.00 25.96 309 GLU B CA 1
ATOM 5368 C C . GLU B 1 309 ? -27.076 -32.895 7.400 1.00 25.32 309 GLU B C 1
ATOM 5369 O O . GLU B 1 309 ? -26.907 -33.669 6.466 1.00 22.76 309 GLU B O 1
ATOM 5375 N N . ALA B 1 310 ? -28.181 -32.895 8.154 1.00 26.04 310 ALA B N 1
ATOM 5376 C CA . ALA B 1 310 ? -29.267 -33.837 7.911 1.00 27.25 310 ALA B CA 1
ATOM 5377 C C . ALA B 1 310 ? -29.872 -33.582 6.533 1.00 27.19 310 ALA B C 1
ATOM 5378 O O . ALA B 1 310 ? -30.117 -34.517 5.782 1.00 29.64 310 ALA B O 1
ATOM 5380 N N . HIS B 1 311 ? -30.072 -32.310 6.183 1.00 27.87 311 HIS B N 1
ATOM 5381 C CA . HIS B 1 311 ? -30.634 -31.958 4.891 1.00 28.50 311 HIS B CA 1
ATOM 5382 C C . HIS B 1 311 ? -29.694 -32.362 3.754 1.00 29.17 311 HIS B C 1
ATOM 5383 O O . HIS B 1 311 ? -30.145 -32.907 2.750 1.00 26.39 311 HIS B O 1
ATOM 5390 N N . GLU B 1 312 ? -28.392 -32.085 3.900 1.00 28.32 312 GLU B N 1
ATOM 5391 C CA . GLU B 1 312 ? -27.440 -32.452 2.863 1.00 29.99 312 GLU B CA 1
ATOM 5392 C C . GLU B 1 312 ? -27.362 -33.974 2.706 1.00 28.13 312 GLU B C 1
ATOM 5393 O O . GLU B 1 312 ? -27.255 -34.464 1.592 1.00 26.49 312 GLU B O 1
ATOM 5399 N N . ARG B 1 313 ? -27.420 -34.715 3.813 1.00 30.54 313 ARG B N 1
ATOM 5400 C CA . ARG B 1 313 ? -27.353 -36.171 3.764 1.00 34.63 313 ARG B CA 1
ATOM 5401 C C . ARG B 1 313 ? -28.558 -36.757 3.017 1.00 33.23 313 ARG B C 1
ATOM 5402 O O . ARG B 1 313 ? -28.391 -37.711 2.266 1.00 30.86 313 ARG B O 1
ATOM 5410 N N . GLU B 1 314 ? -29.752 -36.176 3.206 1.00 33.09 314 GLU B N 1
ATOM 5411 C CA . GLU B 1 314 ? -30.941 -36.533 2.438 1.00 34.47 314 GLU B CA 1
ATOM 5412 C C . GLU B 1 314 ? -30.699 -36.401 0.935 1.00 32.12 314 GLU B C 1
ATOM 5413 O O . GLU B 1 314 ? -31.064 -37.294 0.176 1.00 28.91 314 GLU B O 1
ATOM 5419 N N . LEU B 1 315 ? -30.131 -35.263 0.509 1.00 28.39 315 LEU B N 1
ATOM 5420 C CA . LEU B 1 315 ? -29.927 -34.991 -0.907 1.00 28.86 315 LEU B CA 1
ATOM 5421 C C . LEU B 1 315 ? -28.897 -35.960 -1.486 1.00 27.60 315 LEU B C 1
ATOM 5422 O O . LEU B 1 315 ? -29.067 -36.432 -2.602 1.00 27.82 315 LEU B O 1
ATOM 5427 N N . VAL B 1 316 ? -27.828 -36.230 -0.727 1.00 26.94 316 VAL B N 1
ATOM 5428 C CA . VAL B 1 316 ? -26.750 -37.094 -1.175 1.00 27.28 316 VAL B CA 1
ATOM 5429 C C . VAL B 1 316 ? -27.271 -38.526 -1.339 1.00 27.46 316 VAL B C 1
ATOM 5430 O O . VAL B 1 316 ? -26.936 -39.207 -2.307 1.00 25.88 316 VAL B O 1
ATOM 5434 N N . ALA B 1 317 ? -28.064 -38.985 -0.367 1.00 27.75 317 ALA B N 1
ATOM 5435 C CA . ALA B 1 317 ? -28.627 -40.328 -0.404 1.00 28.83 317 ALA B CA 1
ATOM 5436 C C . ALA B 1 317 ? -29.514 -40.495 -1.637 1.00 28.41 317 ALA B C 1
ATOM 5437 O O . ALA B 1 317 ? -29.440 -41.523 -2.306 1.00 31.43 317 ALA B O 1
ATOM 5439 N N . ALA B 1 318 ? -30.330 -39.475 -1.944 1.00 28.47 318 ALA B N 1
ATOM 5440 C CA . ALA B 1 318 ? -31.201 -39.485 -3.114 1.00 28.77 318 ALA B CA 1
ATOM 5441 C C . ALA B 1 318 ? -30.392 -39.463 -4.413 1.00 29.96 318 ALA B C 1
ATOM 5442 O O . ALA B 1 318 ? -30.792 -40.087 -5.396 1.00 27.07 318 ALA B O 1
ATOM 5444 N N . ALA B 1 319 ? -29.275 -38.712 -4.443 1.00 29.66 319 ALA B N 1
ATOM 5445 C CA . ALA B 1 319 ? -28.460 -38.617 -5.650 1.00 28.77 319 ALA B CA 1
ATOM 5446 C C . ALA B 1 319 ? -27.807 -39.965 -5.947 1.00 27.73 319 ALA B C 1
ATOM 5447 O O . ALA B 1 319 ? -27.777 -40.405 -7.091 1.00 29.80 319 ALA B O 1
ATOM 5449 N N . ILE B 1 320 ? -27.288 -40.610 -4.902 1.00 28.24 320 ILE B N 1
ATOM 5450 C CA . ILE B 1 320 ? -26.645 -41.909 -5.021 1.00 29.72 320 ILE B CA 1
ATOM 5451 C C . ILE B 1 320 ? -27.653 -42.943 -5.527 1.00 32.37 320 ILE B C 1
ATOM 5452 O O . ILE B 1 320 ? -27.334 -43.705 -6.440 1.00 29.41 320 ILE B O 1
ATOM 5457 N N . GLU B 1 321 ? -28.862 -42.945 -4.943 1.00 33.59 321 GLU B N 1
ATOM 5458 C CA . GLU B 1 321 ? -29.931 -43.853 -5.340 1.00 33.94 321 GLU B CA 1
ATOM 5459 C C . GLU B 1 321 ? -30.273 -43.648 -6.815 1.00 34.88 321 GLU B C 1
ATOM 5460 O O . GLU B 1 321 ? -30.274 -44.609 -7.584 1.00 36.61 321 GLU B O 1
ATOM 5466 N N . GLY B 1 322 ? -30.578 -42.398 -7.187 1.00 32.12 322 GLY B N 1
ATOM 5467 C CA . GLY B 1 322 ? -30.936 -42.030 -8.549 1.00 32.19 322 GLY B CA 1
ATOM 5468 C C . GLY B 1 322 ? -29.856 -42.367 -9.580 1.00 33.38 322 GLY B C 1
ATOM 5469 O O . GLY B 1 322 ? -30.166 -42.947 -10.617 1.00 34.23 322 GLY B O 1
ATOM 5470 N N . LEU B 1 323 ? -28.595 -41.990 -9.302 1.00 33.43 323 LEU B N 1
ATOM 5471 C CA . LEU B 1 323 ? -27.491 -42.217 -10.227 1.00 33.22 323 LEU B CA 1
ATOM 5472 C C . LEU B 1 323 ? -27.162 -43.710 -10.306 1.00 34.27 323 LEU B C 1
ATOM 5473 O O . LEU B 1 323 ? -26.865 -44.227 -11.384 1.00 35.48 323 LEU B O 1
ATOM 5478 N N . SER B 1 324 ? -27.183 -44.389 -9.155 1.00 34.66 324 SER B N 1
ATOM 5479 C CA . SER B 1 324 ? -26.887 -45.812 -9.089 1.00 38.54 324 SER B CA 1
ATOM 5480 C C . SER B 1 324 ? -27.915 -46.615 -9.881 1.00 39.45 324 SER B C 1
ATOM 5481 O O . SER B 1 324 ? -27.629 -47.741 -10.279 1.00 40.46 324 SER B O 1
ATOM 5484 N N . GLY B 1 325 ? -29.099 -46.025 -10.097 1.00 39.77 325 GLY B N 1
ATOM 5485 C CA . GLY B 1 325 ? -30.173 -46.663 -10.839 1.00 43.67 325 GLY B CA 1
ATOM 5486 C C . GLY B 1 325 ? -30.000 -46.566 -12.354 1.00 46.62 325 GLY B C 1
ATOM 5487 O O . GLY B 1 325 ? -30.763 -47.189 -13.089 1.00 49.94 325 GLY B O 1
ATOM 5488 N N . ILE B 1 326 ? -29.020 -45.768 -12.812 1.00 44.44 326 ILE B N 1
ATOM 5489 C CA . ILE B 1 326 ? -28.722 -45.623 -14.231 1.00 42.66 326 ILE B CA 1
ATOM 5490 C C . ILE B 1 326 ? -27.633 -46.630 -14.593 1.00 43.75 326 ILE B C 1
ATOM 5491 O O . ILE B 1 326 ? -26.597 -46.689 -13.932 1.00 41.93 326 ILE B O 1
ATOM 5496 N N . ASP B 1 327 ? -27.870 -47.413 -15.654 1.00 45.45 327 ASP B N 1
ATOM 5497 C CA . ASP B 1 327 ? -26.894 -48.383 -16.127 1.00 45.74 327 ASP B CA 1
ATOM 5498 C C . ASP B 1 327 ? -25.630 -47.661 -16.584 1.00 41.70 327 ASP B C 1
ATOM 5499 O O . ASP B 1 327 ? -25.707 -46.670 -17.304 1.00 41.55 327 ASP B O 1
ATOM 5504 N N . GLY B 1 328 ? -24.473 -48.170 -16.142 1.00 40.54 328 GLY B N 1
ATOM 5505 C CA . GLY B 1 328 ? -23.179 -47.657 -16.559 1.00 41.68 328 GLY B CA 1
ATOM 5506 C C . GLY B 1 328 ? -22.625 -46.580 -15.625 1.00 40.81 328 GLY B C 1
ATOM 5507 O O . GLY B 1 328 ? -21.475 -46.178 -15.772 1.00 42.65 328 GLY B O 1
ATOM 5508 N N . VAL B 1 329 ? -23.425 -46.125 -14.651 1.00 39.25 329 VAL B N 1
ATOM 5509 C CA . VAL B 1 329 ? -22.991 -45.052 -13.767 1.00 37.93 329 VAL B CA 1
ATOM 5510 C C . VAL B 1 329 ? -22.351 -45.665 -12.524 1.00 36.59 329 VAL B C 1
ATOM 5511 O O . VAL B 1 329 ? -22.948 -46.529 -11.889 1.00 40.14 329 VAL B O 1
ATOM 5515 N N . ARG B 1 330 ? -21.125 -45.222 -12.205 1.00 34.26 330 ARG B N 1
ATOM 5516 C CA . ARG B 1 330 ? -20.388 -45.681 -11.035 1.00 33.80 330 ARG B CA 1
ATOM 5517 C C . ARG B 1 330 ? -19.983 -44.472 -10.193 1.00 35.28 330 ARG B C 1
ATOM 5518 O O . ARG B 1 330 ? -19.538 -43.457 -10.734 1.00 34.09 330 ARG B O 1
ATOM 5520 N N . ILE B 1 331 ? -20.137 -44.602 -8.869 1.00 35.17 331 ILE B N 1
ATOM 5521 C CA . ILE B 1 331 ? -19.798 -43.544 -7.928 1.00 34.19 331 ILE B CA 1
ATOM 5522 C C . ILE B 1 331 ? -18.339 -43.713 -7.515 1.00 32.06 331 ILE B C 1
ATOM 5523 O O . ILE B 1 331 ? -17.903 -44.817 -7.211 1.00 29.67 331 ILE B O 1
ATOM 5528 N N . LEU B 1 332 ? -17.595 -42.601 -7.498 1.00 32.37 332 LEU B N 1
ATOM 5529 C CA . LEU B 1 332 ? -16.276 -42.562 -6.891 1.00 31.66 332 LEU B CA 1
ATOM 5530 C C . LEU B 1 332 ? -16.430 -42.161 -5.425 1.00 32.09 332 LEU B C 1
ATOM 5531 O O . LEU B 1 332 ? -16.672 -40.991 -5.124 1.00 34.50 332 LEU B O 1
ATOM 5536 N N . GLY B 1 333 ? -16.255 -43.136 -4.527 1.00 30.22 333 GLY B N 1
ATOM 5537 C CA . GLY B 1 333 ? -16.602 -42.990 -3.121 1.00 29.84 333 GLY B CA 1
ATOM 5538 C C . GLY B 1 333 ? -17.649 -44.025 -2.714 1.00 29.08 333 GLY B C 1
ATOM 5539 O O . GLY B 1 333 ? -18.074 -44.813 -3.543 1.00 29.04 333 GLY B O 1
ATOM 5540 N N . PRO B 1 334 ? -18.114 -44.051 -1.447 1.00 30.41 334 PRO B N 1
ATOM 5541 C CA . PRO B 1 334 ? -19.072 -45.063 -0.996 1.00 30.28 334 PRO B CA 1
ATOM 5542 C C . PRO B 1 334 ? -20.483 -44.871 -1.551 1.00 30.31 334 PRO B C 1
ATOM 5543 O O . PRO B 1 334 ? -20.924 -43.742 -1.779 1.00 29.08 334 PRO B O 1
ATOM 5547 N N . THR B 1 335 ? -21.185 -45.986 -1.798 1.00 30.21 335 THR B N 1
ATOM 5548 C CA . THR B 1 335 ? -22.618 -45.941 -2.066 1.00 32.02 335 THR B CA 1
ATOM 5549 C C . THR B 1 335 ? -23.366 -45.862 -0.736 1.00 32.81 335 THR B C 1
ATOM 5550 O O . THR B 1 335 ? -24.482 -45.349 -0.669 1.00 36.49 335 THR B O 1
ATOM 5554 N N . SER B 1 336 ? -22.720 -46.361 0.322 1.00 33.90 336 SER B N 1
ATOM 5555 C CA . SER B 1 336 ? -23.247 -46.321 1.678 1.00 35.49 336 SER B CA 1
ATOM 5556 C C . SER B 1 336 ? -23.188 -44.902 2.249 1.00 35.30 336 SER B C 1
ATOM 5557 O O . SER B 1 336 ? -22.256 -44.157 1.963 1.00 34.89 336 SER B O 1
ATOM 5560 N N . MET B 1 337 ? -24.156 -44.559 3.112 1.00 34.07 337 MET B N 1
ATOM 5561 C CA . MET B 1 337 ? -24.213 -43.248 3.737 1.00 33.67 337 MET B CA 1
ATOM 5562 C C . MET B 1 337 ? -23.480 -43.241 5.080 1.00 34.45 337 MET B C 1
ATOM 5563 O O . MET B 1 337 ? -23.469 -42.222 5.772 1.00 34.15 337 MET B O 1
ATOM 5568 N N . ARG B 1 338 ? -22.827 -44.357 5.428 1.00 33.08 338 ARG B N 1
ATOM 5569 C CA . ARG B 1 338 ? -22.049 -44.446 6.652 1.00 34.39 338 ARG B CA 1
ATOM 5570 C C . ARG B 1 338 ? -20.821 -43.540 6.535 1.00 31.82 338 ARG B C 1
ATOM 5571 O O . ARG B 1 338 ? -20.051 -43.656 5.577 1.00 28.87 338 ARG B O 1
ATOM 5579 N N . ASP B 1 339 ? -20.668 -42.626 7.504 1.00 30.92 339 ASP B N 1
ATOM 5580 C CA . ASP B 1 339 ? -19.548 -41.690 7.547 1.00 30.61 339 ASP B CA 1
ATOM 5581 C C . ASP B 1 339 ? -19.320 -41.070 6.169 1.00 28.40 339 ASP B C 1
ATOM 5582 O O . ASP B 1 339 ? -18.211 -41.097 5.629 1.00 26.25 339 ASP B O 1
ATOM 5587 N N . ARG B 1 340 ? -20.390 -40.500 5.610 1.00 27.89 340 ARG B N 1
ATOM 5588 C CA . ARG B 1 340 ? -20.351 -39.939 4.274 1.00 27.65 340 ARG B CA 1
ATOM 5589 C C . ARG B 1 340 ? -21.277 -38.730 4.198 1.00 29.27 340 ARG B C 1
ATOM 5590 O O . ARG B 1 340 ? -22.317 -38.696 4.864 1.00 28.62 340 ARG B O 1
ATOM 5598 N N . GLY B 1 341 ? -20.874 -37.749 3.376 1.00 26.79 341 GLY B N 1
ATOM 5599 C CA . GLY B 1 341 ? -21.732 -36.642 2.998 1.00 26.83 341 GLY B CA 1
ATOM 5600 C C . GLY B 1 341 ? -21.518 -36.227 1.543 1.00 26.78 341 GLY B C 1
ATOM 5601 O O . GLY B 1 341 ? -21.212 -37.056 0.683 1.00 25.91 341 GLY B O 1
ATOM 5602 N N . SER B 1 342 ? -21.705 -34.927 1.292 1.00 25.21 342 SER B N 1
ATOM 5603 C CA . SER B 1 342 ? -21.417 -34.303 0.011 1.00 26.32 342 SER B CA 1
ATOM 5604 C C . SER B 1 342 ? -19.914 -34.381 -0.268 1.00 25.59 342 SER B C 1
ATOM 5605 O O . SER B 1 342 ? -19.122 -34.391 0.666 1.00 25.50 342 SER B O 1
ATOM 5608 N N . PRO B 1 343 ? -19.437 -34.460 -1.534 1.00 25.26 343 PRO B N 1
ATOM 5609 C CA . PRO B 1 343 ? -20.264 -34.546 -2.739 1.00 24.99 343 PRO B CA 1
ATOM 5610 C C . PRO B 1 343 ? -20.448 -35.953 -3.304 1.00 24.57 343 PRO B C 1
ATOM 5611 O O . PRO B 1 343 ? -19.947 -36.920 -2.741 1.00 24.37 343 PRO B O 1
ATOM 5615 N N . VAL B 1 344 ? -21.152 -36.039 -4.436 1.00 25.29 344 VAL B N 1
ATOM 5616 C CA . VAL B 1 344 ? -21.253 -37.280 -5.185 1.00 25.86 344 VAL B CA 1
ATOM 5617 C C . VAL B 1 344 ? -20.547 -37.104 -6.527 1.00 24.67 344 VAL B C 1
ATOM 5618 O O . VAL B 1 344 ? -21.036 -36.405 -7.410 1.00 23.36 344 VAL B O 1
ATOM 5622 N N . ALA B 1 345 ? -19.393 -37.761 -6.658 1.00 25.42 345 ALA B N 1
ATOM 5623 C CA . ALA B 1 345 ? -18.635 -37.766 -7.897 1.00 26.81 345 ALA B CA 1
ATOM 5624 C C . ALA B 1 345 ? -18.844 -39.109 -8.594 1.00 27.34 345 ALA B C 1
ATOM 5625 O O . ALA B 1 345 ? -18.896 -40.147 -7.932 1.00 27.57 345 ALA B O 1
ATOM 5627 N N . PHE B 1 346 ? -18.981 -39.078 -9.927 1.00 27.74 346 PHE B N 1
ATOM 5628 C CA . PHE B 1 346 ? -19.374 -40.273 -10.659 1.00 28.97 346 PHE B CA 1
ATOM 5629 C C . PHE B 1 346 ? -18.781 -40.269 -12.065 1.00 30.69 346 PHE B C 1
ATOM 5630 O O . PHE B 1 346 ? -18.384 -39.222 -12.580 1.00 27.88 346 PHE B O 1
ATOM 5638 N N . VAL B 1 347 ? -18.731 -41.470 -12.658 1.00 32.64 347 VAL B N 1
ATOM 5639 C CA . VAL B 1 347 ? -18.372 -41.654 -14.054 1.00 34.28 347 VAL B CA 1
ATOM 5640 C C . VAL B 1 347 ? -19.540 -42.329 -14.773 1.00 35.17 347 VAL B C 1
ATOM 5641 O O . VAL B 1 347 ? -20.289 -43.110 -14.177 1.00 31.85 347 VAL B O 1
ATOM 5645 N N . VAL B 1 348 ? -19.683 -42.001 -16.059 1.00 34.01 348 VAL B N 1
ATOM 5646 C CA . VAL B 1 348 ? -20.738 -42.543 -16.897 1.00 37.11 348 VAL B CA 1
ATOM 5647 C C . VAL B 1 348 ? -20.069 -43.370 -17.991 1.00 39.93 348 VAL B C 1
ATOM 5648 O O . VAL B 1 348 ? -19.281 -42.840 -18.770 1.00 36.35 348 VAL B O 1
ATOM 5652 N N . GLU B 1 349 ? -20.360 -44.677 -18.012 1.00 43.62 349 GLU B N 1
ATOM 5653 C CA . GLU B 1 349 ? -19.731 -45.602 -18.943 1.00 47.55 349 GLU B CA 1
ATOM 5654 C C . GLU B 1 349 ? -20.012 -45.135 -20.371 1.00 45.26 349 GLU B C 1
ATOM 5655 O O . GLU B 1 349 ? -21.162 -44.922 -20.740 1.00 43.73 349 GLU B O 1
ATOM 5661 N N . GLY B 1 350 ? -18.941 -44.916 -21.143 1.00 44.74 350 GLY B N 1
ATOM 5662 C CA . GLY B 1 350 ? -19.058 -44.541 -22.543 1.00 44.45 350 GLY B CA 1
ATOM 5663 C C . GLY B 1 350 ? -19.414 -43.070 -22.751 1.00 44.84 350 GLY B C 1
ATOM 5664 O O . GLY B 1 350 ? -19.723 -42.673 -23.871 1.00 46.93 350 GLY B O 1
ATOM 5665 N N . VAL B 1 351 ? -19.377 -42.256 -21.686 1.00 41.20 351 VAL B N 1
ATOM 5666 C CA . VAL B 1 351 ? -19.593 -40.823 -21.832 1.00 39.47 351 VAL B CA 1
ATOM 5667 C C . VAL B 1 351 ? -18.544 -40.088 -20.999 1.00 38.35 351 VAL B C 1
ATOM 5668 O O . VAL B 1 351 ? -18.448 -40.274 -19.786 1.00 37.31 351 VAL B O 1
ATOM 5672 N N . HIS B 1 352 ? -17.743 -39.260 -21.674 1.00 36.16 352 HIS B N 1
ATOM 5673 C CA . HIS B 1 352 ? -16.698 -38.505 -21.005 1.00 34.68 352 HIS B CA 1
ATOM 5674 C C . HIS B 1 352 ? -17.318 -37.427 -20.112 1.00 32.25 352 HIS B C 1
ATOM 5675 O O . HIS B 1 352 ? -18.320 -36.809 -20.469 1.00 33.45 352 HIS B O 1
ATOM 5682 N N . ALA B 1 353 ? -16.690 -37.197 -18.953 1.00 32.42 353 ALA B N 1
ATOM 5683 C CA . ALA B 1 353 ? -17.168 -36.241 -17.962 1.00 32.52 353 ALA B CA 1
ATOM 5684 C C . ALA B 1 353 ? -17.476 -34.876 -18.576 1.00 31.45 353 ALA B C 1
ATOM 5685 O O . ALA B 1 353 ? -18.458 -34.247 -18.193 1.00 32.18 353 ALA B O 1
ATOM 5687 N N . HIS B 1 354 ? -16.644 -34.403 -19.515 1.00 32.07 354 HIS B N 1
ATOM 5688 C CA . HIS B 1 354 ? -16.852 -33.092 -20.123 1.00 32.93 354 HIS B CA 1
ATOM 5689 C C . HIS B 1 354 ? -18.193 -33.041 -20.856 1.00 32.25 354 HIS B C 1
ATOM 5690 O O . HIS B 1 354 ? -18.859 -32.011 -20.873 1.00 32.83 354 HIS B O 1
ATOM 5697 N N . ASP B 1 355 ? -18.576 -34.165 -21.468 1.00 32.62 355 ASP B N 1
ATOM 5698 C CA . ASP B 1 355 ? -19.824 -34.258 -22.208 1.00 31.59 355 ASP B CA 1
ATOM 5699 C C . ASP B 1 355 ? -20.995 -34.359 -21.227 1.00 30.64 355 ASP B C 1
ATOM 5700 O O . ASP B 1 355 ? -22.014 -33.710 -21.422 1.00 30.31 355 ASP B O 1
ATOM 5705 N N . VAL B 1 356 ? -20.851 -35.167 -20.171 1.00 29.89 356 VAL B N 1
ATOM 5706 C CA . VAL B 1 356 ? -21.862 -35.245 -19.123 1.00 30.55 356 VAL B CA 1
ATOM 5707 C C . VAL B 1 356 ? -22.154 -33.836 -18.594 1.00 29.70 356 VAL B C 1
ATOM 5708 O O . VAL B 1 356 ? -23.305 -33.414 -18.519 1.00 29.23 356 VAL B O 1
ATOM 5712 N N . GLY B 1 357 ? -21.095 -33.095 -18.246 1.00 31.08 357 GLY B N 1
ATOM 5713 C CA . GLY B 1 357 ? -21.225 -31.737 -17.735 1.00 30.03 357 GLY B CA 1
ATOM 5714 C C . GLY B 1 357 ? -21.921 -30.790 -18.708 1.00 30.53 357 GLY B C 1
ATOM 5715 O O . GLY B 1 357 ? -22.723 -29.959 -18.285 1.00 30.55 357 GLY B O 1
ATOM 5716 N N . GLN B 1 358 ? -21.621 -30.922 -20.007 1.00 31.89 358 GLN B N 1
ATOM 5717 C CA . GLN B 1 358 ? -22.231 -30.075 -21.026 1.00 34.26 358 GLN B CA 1
ATOM 5718 C C . GLN B 1 358 ? -23.730 -30.349 -21.136 1.00 32.98 358 GLN B C 1
ATOM 5719 O O . GLN B 1 358 ? -24.519 -29.413 -21.284 1.00 31.72 358 GLN B O 1
ATOM 5725 N N . VAL B 1 359 ? -24.120 -31.627 -21.063 1.00 33.02 359 VAL B N 1
ATOM 5726 C CA . VAL B 1 359 ? -25.531 -31.984 -21.146 1.00 33.29 359 VAL B CA 1
ATOM 5727 C C . VAL B 1 359 ? -26.280 -31.464 -19.915 1.00 32.51 359 VAL B C 1
ATOM 5728 O O . VAL B 1 359 ? -27.350 -30.874 -20.052 1.00 31.50 359 VAL B O 1
ATOM 5732 N N . LEU B 1 360 ? -25.710 -31.655 -18.716 1.00 32.65 360 LEU B N 1
ATOM 5733 C CA . LEU B 1 360 ? -26.308 -31.128 -17.490 1.00 32.39 360 LEU B CA 1
ATOM 5734 C C . LEU B 1 360 ? -26.423 -29.608 -17.553 1.00 31.25 360 LEU B C 1
ATOM 5735 O O . LEU B 1 360 ? -27.454 -29.062 -17.169 1.00 29.94 360 LEU B O 1
ATOM 5740 N N . ASP B 1 361 ? -25.371 -28.928 -18.039 1.00 33.70 361 ASP B N 1
ATOM 5741 C CA . ASP B 1 361 ? -25.367 -27.474 -18.116 1.00 35.72 361 ASP B CA 1
ATOM 5742 C C . ASP B 1 361 ? -26.470 -26.981 -19.054 1.00 36.71 361 ASP B C 1
ATOM 5743 O O . ASP B 1 361 ? -27.076 -25.940 -18.797 1.00 34.47 361 ASP B O 1
ATOM 5748 N N . ASP B 1 362 ? -26.727 -27.723 -20.141 1.00 37.77 362 ASP B N 1
ATOM 5749 C CA . ASP B 1 362 ? -27.788 -27.371 -21.077 1.00 39.98 362 ASP B CA 1
ATOM 5750 C C . ASP B 1 362 ? -29.143 -27.347 -20.362 1.00 38.27 362 ASP B C 1
ATOM 5751 O O . ASP B 1 362 ? -29.979 -26.502 -20.665 1.00 39.22 362 ASP B O 1
ATOM 5756 N N . GLY B 1 363 ? -29.339 -28.249 -19.390 1.00 37.93 363 GLY B N 1
ATOM 5757 C CA . GLY B 1 363 ? -30.540 -28.273 -18.568 1.00 38.26 363 GLY B CA 1
ATOM 5758 C C . GLY B 1 363 ? -30.508 -27.298 -17.385 1.00 39.38 363 GLY B C 1
ATOM 5759 O O . GLY B 1 363 ? -31.442 -27.281 -16.586 1.00 40.79 363 GLY B O 1
ATOM 5760 N N . GLY B 1 364 ? -29.436 -26.497 -17.268 1.00 37.66 364 GLY B N 1
ATOM 5761 C CA . GLY B 1 364 ? -29.297 -25.507 -16.208 1.00 34.52 364 GLY B CA 1
ATOM 5762 C C . GLY B 1 364 ? -28.698 -26.076 -14.920 1.00 32.35 364 GLY B C 1
ATOM 5763 O O . GLY B 1 364 ? -28.705 -25.399 -13.896 1.00 32.82 364 GLY B O 1
ATOM 5764 N N . VAL B 1 365 ? -28.179 -27.309 -14.971 1.00 31.58 365 VAL B N 1
ATOM 5765 C CA . VAL B 1 365 ? -27.597 -27.959 -13.804 1.00 30.84 365 VAL B CA 1
ATOM 5766 C C . VAL B 1 365 ? -26.078 -27.769 -13.836 1.00 30.06 365 VAL B C 1
ATOM 5767 O O . VAL B 1 365 ? -25.409 -28.259 -14.744 1.00 29.64 365 VAL B O 1
ATOM 5771 N N . ALA B 1 366 ? -25.552 -27.063 -12.825 1.00 29.26 366 ALA B N 1
ATOM 5772 C CA . ALA B 1 366 ? -24.125 -26.786 -12.711 1.00 28.39 366 ALA B CA 1
ATOM 5773 C C . ALA B 1 366 ? -23.440 -27.845 -11.848 1.00 27.19 366 ALA B C 1
ATOM 5774 O O . ALA B 1 366 ? -23.717 -27.946 -10.656 1.00 28.22 366 ALA B O 1
ATOM 5776 N N . VAL B 1 367 ? -22.554 -28.640 -12.458 1.00 26.98 367 VAL B N 1
ATOM 5777 C CA . VAL B 1 367 ? -21.667 -29.546 -11.743 1.00 26.12 367 VAL B CA 1
ATOM 5778 C C . VAL B 1 367 ? -20.234 -29.241 -12.178 1.00 26.54 367 VAL B C 1
ATOM 5779 O O . VAL B 1 367 ? -20.034 -28.623 -13.218 1.00 24.82 367 VAL B O 1
ATOM 5783 N N . ARG B 1 368 ? -19.247 -29.680 -11.386 1.00 26.33 368 ARG B N 1
ATOM 5784 C CA . ARG B 1 368 ? -17.851 -29.550 -11.772 1.00 27.42 368 ARG B CA 1
ATOM 5785 C C . ARG B 1 368 ? -17.427 -30.836 -12.476 1.00 26.56 368 ARG B C 1
ATOM 5786 O O . ARG B 1 368 ? -17.808 -31.924 -12.053 1.00 26.13 368 ARG B O 1
ATOM 5794 N N . VAL B 1 369 ? -16.669 -30.701 -13.572 1.00 25.46 369 VAL B N 1
ATOM 5795 C CA . VAL B 1 369 ? -16.071 -31.857 -14.230 1.00 26.87 369 VAL B CA 1
ATOM 5796 C C . VAL B 1 369 ? -14.557 -31.668 -14.251 1.00 25.94 369 VAL B C 1
ATOM 5797 O O . VAL B 1 369 ? -14.074 -30.557 -14.445 1.00 27.22 369 VAL B O 1
ATOM 5801 N N . GLY B 1 370 ? -13.819 -32.761 -14.034 1.00 25.49 370 GLY B N 1
ATOM 5802 C CA . GLY B 1 370 ? -12.372 -32.708 -13.942 1.00 25.93 370 GLY B CA 1
ATOM 5803 C C . GLY B 1 370 ? -11.851 -33.627 -12.843 1.00 25.89 370 GLY B C 1
ATOM 5804 O O . GLY B 1 370 ? -12.468 -34.649 -12.529 1.00 24.51 370 GLY B O 1
ATOM 5805 N N . HIS B 1 371 ? -10.716 -33.252 -12.244 1.00 23.99 371 HIS B N 1
ATOM 5806 C CA . HIS B 1 371 ? -10.130 -34.073 -11.191 1.00 25.26 371 HIS B CA 1
ATOM 5807 C C . HIS B 1 371 ? -10.363 -33.461 -9.804 1.00 23.45 371 HIS B C 1
ATOM 5808 O O . HIS B 1 371 ? -9.939 -34.034 -8.800 1.00 22.84 371 HIS B O 1
ATOM 5815 N N . HIS B 1 372 ? -11.019 -32.292 -9.768 1.00 22.47 372 HIS B N 1
ATOM 5816 C CA . HIS B 1 372 ? -11.425 -31.614 -8.545 1.00 22.67 372 HIS B CA 1
ATOM 5817 C C . HIS B 1 372 ? -10.236 -31.318 -7.627 1.00 22.23 372 HIS B C 1
ATOM 5818 O O . HIS B 1 372 ? -10.397 -31.280 -6.410 1.00 20.92 372 HIS B O 1
ATOM 5832 N N . ALA B 1 374 ? -7.754 -33.197 -7.062 1.00 23.33 374 ALA B N 1
ATOM 5833 C CA . ALA B 1 374 ? -7.368 -34.422 -6.376 1.00 23.42 374 ALA B CA 1
ATOM 5834 C C . ALA B 1 374 ? -6.967 -35.456 -7.428 1.00 25.10 374 ALA B C 1
ATOM 5835 O O . ALA B 1 374 ? -7.626 -36.482 -7.606 1.00 24.00 374 ALA B O 1
ATOM 5837 N N . LEU B 1 375 ? -5.899 -35.137 -8.163 1.00 26.17 375 LEU B N 1
ATOM 5838 C CA . LEU B 1 375 ? -5.460 -35.942 -9.290 1.00 28.74 375 LEU B CA 1
ATOM 5839 C C . LEU B 1 375 ? -4.940 -37.296 -8.805 1.00 27.96 375 LEU B C 1
ATOM 5840 O O . LEU B 1 375 ? -5.311 -38.326 -9.374 1.00 28.85 375 LEU B O 1
ATOM 5845 N N . PRO B 1 376 ? -4.128 -37.375 -7.724 1.00 25.88 376 PRO B N 1
ATOM 5846 C CA . PRO B 1 376 ? -3.665 -38.675 -7.232 1.00 26.63 376 PRO B CA 1
ATOM 5847 C C . PRO B 1 376 ? -4.819 -39.628 -6.906 1.00 27.57 376 PRO B C 1
ATOM 5848 O O . PRO B 1 376 ? -4.718 -40.818 -7.194 1.00 25.46 376 PRO B O 1
ATOM 5852 N N . LEU B 1 377 ? -5.924 -39.094 -6.358 1.00 26.75 377 LEU B N 1
ATOM 5853 C CA . LEU B 1 377 ? -7.101 -39.891 -6.042 1.00 27.42 377 LEU B CA 1
ATOM 5854 C C . LEU B 1 377 ? -7.700 -40.480 -7.316 1.00 28.01 377 LEU B C 1
ATOM 5855 O O . LEU B 1 377 ? -8.008 -41.668 -7.359 1.00 27.62 377 LEU B O 1
ATOM 5860 N N . HIS B 1 378 ? -7.890 -39.637 -8.337 1.00 27.20 378 HIS B N 1
ATOM 5861 C CA . HIS B 1 378 ? -8.412 -40.100 -9.610 1.00 28.69 378 HIS B CA 1
ATOM 5862 C C . HIS B 1 378 ? -7.496 -41.154 -10.238 1.00 30.72 378 HIS B C 1
ATOM 5863 O O . HIS B 1 378 ? -7.993 -42.169 -10.717 1.00 29.88 378 HIS B O 1
ATOM 5870 N N . ARG B 1 379 ? -6.175 -40.932 -10.205 1.00 31.09 379 ARG B N 1
ATOM 5871 C CA . ARG B 1 379 ? -5.223 -41.857 -10.806 1.00 32.63 379 ARG B CA 1
ATOM 5872 C C . ARG B 1 379 ? -5.282 -43.221 -10.109 1.00 31.10 379 ARG B C 1
ATOM 5873 O O . ARG B 1 379 ? -5.227 -44.249 -10.774 1.00 28.90 379 ARG B O 1
ATOM 5881 N N . ARG B 1 380 ? -5.415 -43.219 -8.774 1.00 31.14 380 ARG B N 1
ATOM 5882 C CA . ARG B 1 380 ? -5.548 -44.421 -7.961 1.00 30.99 380 ARG B CA 1
ATOM 5883 C C . ARG B 1 380 ? -6.723 -45.290 -8.426 1.00 30.25 380 ARG B C 1
ATOM 5884 O O . ARG B 1 380 ? -6.717 -46.497 -8.203 1.00 30.13 380 ARG B O 1
ATOM 5892 N N . PHE B 1 381 ? -7.744 -44.683 -9.032 1.00 29.22 381 PHE B N 1
ATOM 5893 C CA . PHE B 1 381 ? -8.908 -45.420 -9.506 1.00 32.72 381 PHE B CA 1
ATOM 5894 C C . PHE B 1 381 ? -8.899 -45.549 -11.029 1.00 32.95 381 PHE B C 1
ATOM 5895 O O . PHE B 1 381 ? -9.888 -45.975 -11.612 1.00 31.46 381 PHE B O 1
ATOM 5903 N N . GLY B 1 382 ? -7.787 -45.177 -11.673 1.00 34.26 382 GLY B N 1
ATOM 5904 C CA . GLY B 1 382 ? -7.661 -45.281 -13.118 1.00 35.14 382 GLY B CA 1
ATOM 5905 C C . GLY B 1 382 ? -8.550 -44.294 -13.873 1.00 35.32 382 GLY B C 1
ATOM 5906 O O . GLY B 1 382 ? -8.913 -44.550 -15.016 1.00 37.09 382 GLY B O 1
ATOM 5907 N N . LEU B 1 383 ? -8.867 -43.148 -13.255 1.00 35.41 383 LEU B N 1
ATOM 5908 C CA . LEU B 1 383 ? -9.761 -42.171 -13.860 1.00 36.43 383 LEU B CA 1
ATOM 5909 C C . LEU B 1 383 ? -8.983 -40.904 -14.211 1.00 37.50 383 LEU B C 1
ATOM 5910 O O . LEU B 1 383 ? -8.005 -40.559 -13.553 1.00 38.91 383 LEU B O 1
ATOM 5915 N N . ALA B 1 384 ? -9.424 -40.233 -15.276 1.00 40.39 384 ALA B N 1
ATOM 5916 C CA . ALA B 1 384 ? -8.881 -38.940 -15.662 1.00 42.45 384 ALA B CA 1
ATOM 5917 C C . ALA B 1 384 ? -9.754 -37.831 -15.077 1.00 42.64 384 ALA B C 1
ATOM 5918 O O . ALA B 1 384 ? -9.241 -36.820 -14.589 1.00 44.26 384 ALA B O 1
ATOM 5920 N N . ALA B 1 385 ? -11.077 -38.044 -15.117 1.00 37.08 385 ALA B N 1
ATOM 5921 C CA . ALA B 1 385 ? -12.032 -37.011 -14.753 1.00 35.73 385 ALA B CA 1
ATOM 5922 C C . ALA B 1 385 ? -13.313 -37.651 -14.228 1.00 34.47 385 ALA B C 1
ATOM 5923 O O . ALA B 1 385 ? -13.635 -38.783 -14.581 1.00 32.51 385 ALA B O 1
ATOM 5925 N N . THR B 1 386 ? -14.022 -36.919 -13.364 1.00 31.29 386 THR B N 1
ATOM 5926 C CA . THR B 1 386 ? -15.357 -37.306 -12.936 1.00 29.50 386 THR B CA 1
ATOM 5927 C C . THR B 1 386 ? -16.271 -36.093 -13.043 1.00 27.68 386 THR B C 1
ATOM 5928 O O . THR B 1 386 ? -15.791 -34.968 -13.134 1.00 25.77 386 THR B O 1
ATOM 5932 N N . ALA B 1 387 ? -17.584 -36.345 -13.053 1.00 25.45 387 ALA B N 1
ATOM 5933 C CA . ALA B 1 387 ? -18.568 -35.308 -12.815 1.00 25.97 387 ALA B CA 1
ATOM 5934 C C . ALA B 1 387 ? -18.875 -35.318 -11.321 1.00 26.21 387 ALA B C 1
ATOM 5935 O O . ALA B 1 387 ? -18.889 -36.375 -10.702 1.00 27.82 387 ALA B O 1
ATOM 5937 N N . ARG B 1 388 ? -19.069 -34.137 -10.736 1.00 27.28 388 ARG B N 1
ATOM 5938 C CA . ARG B 1 388 ? -19.233 -34.032 -9.295 1.00 26.64 388 ARG B CA 1
ATOM 5939 C C . ARG B 1 388 ? -20.400 -33.103 -8.988 1.00 26.10 388 ARG B C 1
ATOM 5940 O O . ARG B 1 388 ? -20.363 -31.936 -9.358 1.00 25.42 388 ARG B O 1
ATOM 5948 N N . ALA B 1 389 ? -21.427 -33.655 -8.327 1.00 25.91 389 ALA B N 1
ATOM 5949 C CA . ALA B 1 389 ? -22.516 -32.876 -7.760 1.00 25.33 389 ALA B CA 1
ATOM 5950 C C . ALA B 1 389 ? -22.275 -32.710 -6.261 1.00 26.42 389 ALA B C 1
ATOM 5951 O O . ALA B 1 389 ? -22.167 -33.696 -5.526 1.00 25.47 389 ALA B O 1
ATOM 5953 N N . SER B 1 390 ? -22.151 -31.447 -5.836 1.00 26.46 390 SER B N 1
ATOM 5954 C CA . SER B 1 390 ? -22.030 -31.094 -4.433 1.00 28.00 390 SER B CA 1
ATOM 5955 C C . SER B 1 390 ? -23.285 -30.342 -3.994 1.00 30.66 390 SER B C 1
ATOM 5956 O O . SER B 1 390 ? -23.967 -29.703 -4.796 1.00 31.75 390 SER B O 1
ATOM 5959 N N . PHE B 1 391 ? -23.612 -30.482 -2.709 1.00 31.27 391 PHE B N 1
ATOM 5960 C CA . PHE B 1 391 ? -24.897 -30.055 -2.190 1.00 32.75 391 PHE B CA 1
ATOM 5961 C C . PHE B 1 391 ? -24.670 -29.045 -1.078 1.00 35.08 391 PHE B C 1
ATOM 5962 O O . PHE B 1 391 ? -23.698 -29.149 -0.329 1.00 44.04 391 PHE B O 1
ATOM 5970 N N . ALA B 1 392 ? -25.555 -28.051 -1.012 1.00 32.65 392 ALA B N 1
ATOM 5971 C CA . ALA B 1 392 ? -25.542 -27.086 0.074 1.00 30.68 392 ALA B CA 1
ATOM 5972 C C . ALA B 1 392 ? -26.944 -26.971 0.668 1.00 28.72 392 ALA B C 1
ATOM 5973 O O . ALA B 1 392 ? -27.893 -27.593 0.195 1.00 26.30 392 ALA B O 1
ATOM 5975 N N . VAL B 1 393 ? -27.053 -26.161 1.723 1.00 27.41 393 VAL B N 1
ATOM 5976 C CA . VAL B 1 393 ? -28.276 -26.037 2.495 1.00 28.43 393 VAL B CA 1
ATOM 5977 C C . VAL B 1 393 ? -29.427 -25.544 1.608 1.00 28.73 393 VAL B C 1
ATOM 5978 O O . VAL B 1 393 ? -30.587 -25.846 1.886 1.00 28.33 393 VAL B O 1
ATOM 5982 N N . TYR B 1 394 ? -29.105 -24.822 0.525 1.00 25.26 394 TYR B N 1
ATOM 5983 C CA . TYR B 1 394 ? -30.117 -24.199 -0.315 1.00 26.40 394 TYR B CA 1
ATOM 5984 C C . TYR B 1 394 ? -30.557 -25.105 -1.466 1.00 25.74 394 TYR B C 1
ATOM 5985 O O . TYR B 1 394 ? -31.387 -24.688 -2.271 1.00 25.60 394 TYR B O 1
ATOM 5994 N N . ASN B 1 395 ? -30.026 -26.334 -1.543 1.00 25.05 395 ASN B N 1
ATOM 5995 C CA . ASN B 1 395 ? -30.370 -27.245 -2.627 1.00 25.70 395 ASN B CA 1
ATOM 5996 C C . ASN B 1 395 ? -31.609 -28.062 -2.245 1.00 27.12 395 ASN B C 1
ATOM 5997 O O . ASN B 1 395 ? -31.936 -28.181 -1.062 1.00 24.81 395 ASN B O 1
ATOM 6002 N N . THR B 1 396 ? -32.273 -28.640 -3.262 1.00 29.08 396 THR B N 1
ATOM 6003 C CA . THR B 1 396 ? -33.584 -29.265 -3.105 1.00 30.30 396 THR B CA 1
ATOM 6004 C C . THR B 1 396 ? -33.641 -30.638 -3.771 1.00 30.37 396 THR B C 1
ATOM 6005 O O . THR B 1 396 ? -32.808 -30.975 -4.616 1.00 28.36 396 THR B O 1
ATOM 6009 N N . ALA B 1 397 ? -34.682 -31.403 -3.417 1.00 31.79 397 ALA B N 1
ATOM 6010 C CA . ALA B 1 397 ? -34.899 -32.725 -3.991 1.00 33.18 397 ALA B CA 1
ATOM 6011 C C . ALA B 1 397 ? -35.127 -32.614 -5.498 1.00 32.08 397 ALA B C 1
ATOM 6012 O O . ALA B 1 397 ? -34.663 -33.470 -6.247 1.00 33.11 397 ALA B O 1
ATOM 6014 N N . ASP B 1 398 ? -35.805 -31.546 -5.941 1.00 34.30 398 ASP B N 1
ATOM 6015 C CA . ASP B 1 398 ? -36.088 -31.363 -7.355 1.00 36.93 398 ASP B CA 1
ATOM 6016 C C . ASP B 1 398 ? -34.789 -31.224 -8.149 1.00 36.87 398 ASP B C 1
ATOM 6017 O O . ASP B 1 398 ? -34.698 -31.713 -9.276 1.00 34.81 398 ASP B O 1
ATOM 6022 N N . GLU B 1 399 ? -33.791 -30.551 -7.563 1.00 33.37 399 GLU B N 1
ATOM 6023 C CA . GLU B 1 399 ? -32.519 -30.340 -8.239 1.00 33.90 399 GLU B CA 1
ATOM 6024 C C . GLU B 1 399 ? -31.786 -31.671 -8.392 1.00 30.97 399 GLU B C 1
ATOM 6025 O O . GLU B 1 399 ? -31.123 -31.888 -9.400 1.00 28.56 399 GLU B O 1
ATOM 6031 N N . VAL B 1 400 ? -31.921 -32.562 -7.403 1.00 29.77 400 VAL B N 1
ATOM 6032 C CA . VAL B 1 400 ? -31.362 -33.901 -7.508 1.00 30.84 400 VAL B CA 1
ATOM 6033 C C . VAL B 1 400 ? -32.011 -34.657 -8.671 1.00 32.95 400 VAL B C 1
ATOM 6034 O O . VAL B 1 400 ? -31.337 -35.394 -9.389 1.00 32.01 400 VAL B O 1
ATOM 6038 N N . ASP B 1 401 ? -33.331 -34.509 -8.826 1.00 34.51 401 ASP B N 1
ATOM 6039 C CA . ASP B 1 401 ? -34.056 -35.188 -9.889 1.00 35.07 401 ASP B CA 1
ATOM 6040 C C . ASP B 1 401 ? -33.571 -34.682 -11.244 1.00 33.73 401 ASP B C 1
ATOM 6041 O O . ASP B 1 401 ? -33.445 -35.471 -12.179 1.00 34.03 401 ASP B O 1
ATOM 6046 N N . ARG B 1 402 ? -33.300 -33.372 -11.347 1.00 32.10 402 ARG B N 1
ATOM 6047 C CA . ARG B 1 402 ? -32.827 -32.790 -12.597 1.00 32.62 402 ARG B CA 1
ATOM 6048 C C . ARG B 1 402 ? -31.412 -33.277 -12.917 1.00 32.71 402 ARG B C 1
ATOM 6049 O O . ARG B 1 402 ? -31.069 -33.403 -14.093 1.00 33.83 402 ARG B O 1
ATOM 6057 N N . LEU B 1 403 ? -30.608 -33.562 -11.879 1.00 31.48 403 LEU B N 1
ATOM 6058 C CA . LEU B 1 403 ? -29.280 -34.145 -12.045 1.00 31.24 403 LEU B CA 1
ATOM 6059 C C . LEU B 1 403 ? -29.394 -35.545 -12.656 1.00 30.77 403 LEU B C 1
ATOM 6060 O O . LEU B 1 403 ? -28.715 -35.864 -13.627 1.00 28.24 403 LEU B O 1
ATOM 6065 N N . VAL B 1 404 ? -30.258 -36.378 -12.073 1.00 30.78 404 VAL B N 1
ATOM 6066 C CA . VAL B 1 404 ? -30.404 -37.761 -12.502 1.00 32.95 404 VAL B CA 1
ATOM 6067 C C . VAL B 1 404 ? -30.914 -37.784 -13.948 1.00 33.76 404 VAL B C 1
ATOM 6068 O O . VAL B 1 404 ? -30.378 -38.512 -14.782 1.00 34.46 404 VAL B O 1
ATOM 6072 N N . ALA B 1 405 ? -31.921 -36.953 -14.243 1.00 33.87 405 ALA B N 1
ATOM 6073 C CA . ALA B 1 405 ? -32.488 -36.829 -15.579 1.00 35.94 405 ALA B CA 1
ATOM 6074 C C . ALA B 1 405 ? -31.438 -36.382 -16.597 1.00 36.75 405 ALA B C 1
ATOM 6075 O O . ALA B 1 405 ? -31.382 -36.907 -17.709 1.00 36.80 405 ALA B O 1
ATOM 6077 N N . GLY B 1 406 ? -30.623 -35.387 -16.225 1.00 35.04 406 GLY B N 1
ATOM 6078 C CA . GLY B 1 406 ? -29.589 -34.882 -17.111 1.00 32.96 406 GLY B CA 1
ATOM 6079 C C . GLY B 1 406 ? -28.547 -35.943 -17.455 1.00 31.56 406 GLY B C 1
ATOM 6080 O O . GLY B 1 406 ? -28.046 -35.973 -18.575 1.00 33.40 406 GLY B O 1
ATOM 6081 N N . VAL B 1 407 ? -28.229 -36.806 -16.485 1.00 31.46 407 VAL B N 1
ATOM 6082 C CA . VAL B 1 407 ? -27.276 -37.886 -16.680 1.00 33.69 407 VAL B CA 1
ATOM 6083 C C . VAL B 1 407 ? -27.858 -38.950 -17.621 1.00 37.26 407 VAL B C 1
ATOM 6084 O O . VAL B 1 407 ? -27.142 -39.472 -18.476 1.00 35.38 407 VAL B O 1
ATOM 6088 N N . ARG B 1 408 ? -29.152 -39.274 -17.478 1.00 38.52 408 ARG B N 1
ATOM 6089 C CA . ARG B 1 408 ? -29.812 -40.208 -18.386 1.00 40.10 408 ARG B CA 1
ATOM 6090 C C . ARG B 1 408 ? -29.819 -39.638 -19.802 1.00 39.13 408 ARG B C 1
ATOM 6091 O O . ARG B 1 408 ? -29.519 -40.338 -20.763 1.00 39.77 408 ARG B O 1
ATOM 6099 N N . ARG B 1 409 ? -30.163 -38.353 -19.909 1.00 39.57 409 ARG B N 1
ATOM 6100 C CA . ARG B 1 409 ? -30.174 -37.649 -21.178 1.00 42.06 409 ARG B CA 1
ATOM 6101 C C . ARG B 1 409 ? -28.803 -37.735 -21.855 1.00 44.54 409 ARG B C 1
ATOM 6102 O O . ARG B 1 409 ? -28.738 -37.858 -23.076 1.00 45.00 409 ARG B O 1
ATOM 6110 N N . SER B 1 410 ? -27.714 -37.680 -21.073 1.00 42.65 410 SER B N 1
ATOM 6111 C CA . SER B 1 410 ? -26.371 -37.716 -21.636 1.00 41.14 410 SER B CA 1
ATOM 6112 C C . SER B 1 410 ? -26.093 -39.087 -22.259 1.00 41.64 410 SER B C 1
ATOM 6113 O O . SER B 1 410 ? -25.494 -39.171 -23.329 1.00 40.62 410 SER B O 1
ATOM 6116 N N . ARG B 1 411 ? -26.534 -40.156 -21.586 1.00 43.38 411 ARG B N 1
ATOM 6117 C CA . ARG B 1 411 ? -26.356 -41.512 -22.082 1.00 48.57 411 ARG B CA 1
ATOM 6118 C C . ARG B 1 411 ? -27.154 -41.733 -23.364 1.00 50.48 411 ARG B C 1
ATOM 6119 O O . ARG B 1 411 ? -26.677 -42.407 -24.271 1.00 53.54 411 ARG B O 1
ATOM 6127 N N . HIS B 1 412 ? -28.371 -41.180 -23.419 1.00 53.25 412 HIS B N 1
ATOM 6128 C CA . HIS B 1 412 ? -29.240 -41.312 -24.579 1.00 56.81 412 HIS B CA 1
ATOM 6129 C C . HIS B 1 412 ? -28.667 -40.532 -25.764 1.00 56.29 412 HIS B C 1
ATOM 6130 O O . HIS B 1 412 ? -28.579 -41.062 -26.869 1.00 57.78 412 HIS B O 1
ATOM 6137 N N . PHE B 1 413 ? -28.265 -39.278 -25.521 1.00 53.23 413 PHE B N 1
ATOM 6138 C CA . PHE B 1 413 ? -27.796 -38.389 -26.573 1.00 51.78 413 PHE B CA 1
ATOM 6139 C C . PHE B 1 413 ? -26.495 -38.893 -27.200 1.00 51.51 413 PHE B C 1
ATOM 6140 O O . PHE B 1 413 ? -26.271 -38.677 -28.387 1.00 55.80 413 PHE B O 1
ATOM 6148 N N . PHE B 1 414 ? -25.630 -39.529 -26.400 1.00 52.16 414 PHE B N 1
ATOM 6149 C CA . PHE B 1 414 ? -24.352 -40.031 -26.883 1.00 52.68 414 PHE B CA 1
ATOM 6150 C C . PHE B 1 414 ? -24.473 -41.511 -27.236 1.00 58.85 414 PHE B C 1
ATOM 6151 O O . PHE B 1 414 ? -24.224 -41.891 -28.377 1.00 62.32 414 PHE B O 1
ATOM 6159 N N . GLY B 1 415 ? -24.850 -42.338 -26.255 1.00 62.91 415 GLY B N 1
ATOM 6160 C CA . GLY B 1 415 ? -25.045 -43.762 -26.479 1.00 63.03 415 GLY B CA 1
ATOM 6161 C C . GLY B 1 415 ? -26.276 -44.032 -27.329 1.00 63.34 415 GLY B C 1
ATOM 6162 O O . GLY B 1 415 ? -26.089 -44.309 -28.531 1.00 59.62 415 GLY B O 1
ATOM 6163 N N . LEU C 2 3 ? -16.937 20.839 24.778 1.00 80.28 3 LEU C N 1
ATOM 6164 C CA . LEU C 2 3 ? -18.083 20.287 25.553 1.00 78.16 3 LEU C CA 1
ATOM 6165 C C . LEU C 2 3 ? -17.762 18.857 25.988 1.00 77.46 3 LEU C C 1
ATOM 6166 O O . LEU C 2 3 ? -17.654 18.579 27.181 1.00 76.31 3 LEU C O 1
ATOM 6168 N N . ARG C 2 4 ? -17.594 17.962 25.006 1.00 75.38 4 ARG C N 1
ATOM 6169 C CA . ARG C 2 4 ? -17.351 16.551 25.277 1.00 73.61 4 ARG C CA 1
ATOM 6170 C C . ARG C 2 4 ? -15.850 16.264 25.353 1.00 68.08 4 ARG C C 1
ATOM 6171 O O . ARG C 2 4 ? -15.455 15.182 25.787 1.00 65.68 4 ARG C O 1
ATOM 6179 N N . LEU C 2 5 ? -15.017 17.235 24.957 1.00 62.47 5 LEU C N 1
ATOM 6180 C CA . LEU C 2 5 ? -13.572 17.074 25.008 1.00 61.64 5 LEU C CA 1
ATOM 6181 C C . LEU C 2 5 ? -13.091 17.172 26.458 1.00 61.09 5 LEU C C 1
ATOM 6182 O O . LEU C 2 5 ? -12.065 16.596 26.816 1.00 56.82 5 LEU C O 1
ATOM 6187 N N . GLU C 2 6 ? -13.865 17.869 27.300 1.00 61.89 6 GLU C N 1
ATOM 6188 C CA . GLU C 2 6 ? -13.556 18.009 28.714 1.00 62.25 6 GLU C CA 1
ATOM 6189 C C . GLU C 2 6 ? -13.979 16.745 29.464 1.00 61.33 6 GLU C C 1
ATOM 6190 O O . GLU C 2 6 ? -13.489 16.485 30.560 1.00 63.43 6 GLU C O 1
ATOM 6196 N N . GLN C 2 7 ? -14.887 15.961 28.866 1.00 59.88 7 GLN C N 1
ATOM 6197 C CA . GLN C 2 7 ? -15.390 14.733 29.468 1.00 60.57 7 GLN C CA 1
ATOM 6198 C C . GLN C 2 7 ? -14.345 13.613 29.429 1.00 58.55 7 GLN C C 1
ATOM 6199 O O . GLN C 2 7 ? -14.383 12.719 30.273 1.00 56.33 7 GLN C O 1
ATOM 6205 N N . ILE C 2 8 ? -13.432 13.642 28.445 1.00 55.39 8 ILE C N 1
ATOM 6206 C CA . ILE C 2 8 ? -12.300 12.723 28.427 1.00 52.50 8 ILE C CA 1
ATOM 6207 C C . ILE C 2 8 ? -11.119 13.368 29.154 1.00 49.30 8 ILE C C 1
ATOM 6208 O O . ILE C 2 8 ? -10.486 12.727 29.992 1.00 46.53 8 ILE C O 1
ATOM 6213 N N . TYR C 2 9 ? -10.827 14.633 28.830 1.00 46.11 9 TYR C N 1
ATOM 6214 C CA . TYR C 2 9 ? -9.732 15.359 29.455 1.00 46.84 9 TYR C CA 1
ATOM 6215 C C . TYR C 2 9 ? -10.259 16.159 30.647 1.00 49.76 9 TYR C C 1
ATOM 6216 O O . TYR C 2 9 ? -10.435 17.373 30.556 1.00 49.18 9 TYR C O 1
ATOM 6225 N N . GLN C 2 10 ? -10.500 15.473 31.772 1.00 52.60 10 GLN C N 1
ATOM 6226 C CA . GLN C 2 10 ? -11.054 16.114 32.957 1.00 54.26 10 GLN C CA 1
ATOM 6227 C C . GLN C 2 10 ? -9.961 16.926 33.647 1.00 55.08 10 GLN C C 1
ATOM 6228 O O . GLN C 2 10 ? -8.781 16.789 33.327 1.00 53.30 10 GLN C O 1
ATOM 6234 N N . ASP C 2 11 ? -10.377 17.781 34.588 1.00 57.20 11 ASP C N 1
ATOM 6235 C CA . ASP C 2 11 ? -9.469 18.689 35.273 1.00 60.01 11 ASP C CA 1
ATOM 6236 C C . ASP C 2 11 ? -8.351 17.896 35.950 1.00 55.86 11 ASP C C 1
ATOM 6237 O O . ASP C 2 11 ? -7.186 18.285 35.899 1.00 53.45 11 ASP C O 1
ATOM 6242 N N . VAL C 2 12 ? -8.718 16.765 36.561 1.00 55.26 12 VAL C N 1
ATOM 6243 C CA . VAL C 2 12 ? -7.789 15.968 37.344 1.00 54.44 12 VAL C CA 1
ATOM 6244 C C . VAL C 2 12 ? -6.661 15.461 36.444 1.00 53.23 12 VAL C C 1
ATOM 6245 O O . VAL C 2 12 ? -5.497 15.484 36.839 1.00 53.55 12 VAL C O 1
ATOM 6249 N N . ILE C 2 13 ? -7.011 15.017 35.229 1.00 52.01 13 ILE C N 1
ATOM 6250 C CA . ILE C 2 13 ? -6.041 14.470 34.289 1.00 50.00 13 ILE C CA 1
ATOM 6251 C C . ILE C 2 13 ? -5.067 15.568 33.860 1.00 46.81 13 ILE C C 1
ATOM 6252 O O . ILE C 2 13 ? -3.855 15.363 33.877 1.00 44.78 13 ILE C O 1
ATOM 6257 N N . LEU C 2 14 ? -5.606 16.726 33.459 1.00 47.47 14 LEU C N 1
ATOM 6258 C CA . LEU C 2 14 ? -4.786 17.842 33.006 1.00 49.93 14 LEU C CA 1
ATOM 6259 C C . LEU C 2 14 ? -3.888 18.341 34.140 1.00 49.84 14 LEU C C 1
ATOM 6260 O O . LEU C 2 14 ? -2.759 18.760 33.890 1.00 53.86 14 LEU C O 1
ATOM 6265 N N . ASP C 2 15 ? -4.391 18.281 35.380 1.00 49.98 15 ASP C N 1
ATOM 6266 C CA . ASP C 2 15 ? -3.631 18.694 36.553 1.00 52.64 15 ASP C CA 1
ATOM 6267 C C . ASP C 2 15 ? -2.427 17.767 36.745 1.00 50.90 15 ASP C C 1
ATOM 6268 O O . ASP C 2 15 ? -1.305 18.231 36.951 1.00 50.57 15 ASP C O 1
ATOM 6273 N N . HIS C 2 16 ? -2.666 16.453 36.657 1.00 50.24 16 HIS C N 1
ATOM 6274 C CA . HIS C 2 16 ? -1.620 15.457 36.843 1.00 50.29 16 HIS C CA 1
ATOM 6275 C C . HIS C 2 16 ? -0.618 15.476 35.690 1.00 50.92 16 HIS C C 1
ATOM 6276 O O . HIS C 2 16 ? 0.556 15.168 35.886 1.00 51.04 16 HIS C O 1
ATOM 6283 N N . TYR C 2 17 ? -1.089 15.830 34.488 1.00 54.18 17 TYR C N 1
ATOM 6284 C CA . TYR C 2 17 ? -0.234 15.927 33.313 1.00 55.11 17 TYR C CA 1
ATOM 6285 C C . TYR C 2 17 ? 0.762 17.080 33.467 1.00 57.52 17 TYR C C 1
ATOM 6286 O O . TYR C 2 17 ? 1.949 16.916 33.186 1.00 55.20 17 TYR C O 1
ATOM 6295 N N . LYS C 2 18 ? 0.266 18.248 33.903 1.00 63.38 18 LYS C N 1
ATOM 6296 C CA . LYS C 2 18 ? 1.103 19.424 34.108 1.00 67.21 18 LYS C CA 1
ATOM 6297 C C . LYS C 2 18 ? 1.978 19.252 35.350 1.00 65.96 18 LYS C C 1
ATOM 6298 O O . LYS C 2 18 ? 3.164 19.578 35.318 1.00 66.93 18 LYS C O 1
ATOM 6304 N N . HIS C 2 19 ? 1.384 18.742 36.438 1.00 60.90 19 HIS C N 1
ATOM 6305 C CA . HIS C 2 19 ? 2.067 18.637 37.718 1.00 58.33 19 HIS C CA 1
ATOM 6306 C C . HIS C 2 19 ? 2.155 17.171 38.135 1.00 56.22 19 HIS C C 1
ATOM 6307 O O . HIS C 2 19 ? 1.477 16.753 39.072 1.00 53.94 19 HIS C O 1
ATOM 6314 N N . PRO C 2 20 ? 2.989 16.347 37.456 1.00 55.88 20 PRO C N 1
ATOM 6315 C CA . PRO C 2 20 ? 3.096 14.922 37.772 1.00 57.11 20 PRO C CA 1
ATOM 6316 C C . PRO C 2 20 ? 3.719 14.652 39.141 1.00 58.88 20 PRO C C 1
ATOM 6317 O O . PRO C 2 20 ? 4.599 15.387 39.591 1.00 58.21 20 PRO C O 1
ATOM 6321 N N . GLN C 2 21 ? 3.250 13.574 39.780 1.00 59.82 21 GLN C N 1
ATOM 6322 C CA . GLN C 2 21 ? 3.691 13.190 41.109 1.00 58.52 21 GLN C CA 1
ATOM 6323 C C . GLN C 2 21 ? 4.563 11.941 41.005 1.00 57.12 21 GLN C C 1
ATOM 6324 O O . GLN C 2 21 ? 4.239 11.022 40.257 1.00 54.26 21 GLN C O 1
ATOM 6330 N N . HIS C 2 22 ? 5.677 11.944 41.750 1.00 56.53 22 HIS C N 1
ATOM 6331 C CA . HIS C 2 22 ? 6.541 10.784 41.927 1.00 56.80 22 HIS C CA 1
ATOM 6332 C C . HIS C 2 22 ? 7.290 10.441 40.636 1.00 54.92 22 HIS C C 1
ATOM 6333 O O . HIS C 2 22 ? 7.763 9.316 40.471 1.00 48.50 22 HIS C O 1
ATOM 6340 N N . ARG C 2 23 ? 7.438 11.436 39.748 1.00 55.30 23 ARG C N 1
ATOM 6341 C CA . ARG C 2 23 ? 8.174 11.267 38.506 1.00 57.12 23 ARG C CA 1
ATOM 6342 C C . ARG C 2 23 ? 9.671 11.330 38.804 1.00 56.41 23 ARG C C 1
ATOM 6343 O O . ARG C 2 23 ? 10.088 11.969 39.766 1.00 56.16 23 ARG C O 1
ATOM 6351 N N . GLY C 2 24 ? 10.462 10.654 37.963 1.00 57.54 24 GLY C N 1
ATOM 6352 C CA . GLY C 2 24 ? 11.900 10.551 38.143 1.00 56.60 24 GLY C CA 1
ATOM 6353 C C . GLY C 2 24 ? 12.250 9.259 38.871 1.00 58.10 24 GLY C C 1
ATOM 6354 O O . GLY C 2 24 ? 11.715 8.998 39.946 1.00 60.29 24 GLY C O 1
ATOM 6355 N N . LEU C 2 25 ? 13.128 8.455 38.258 1.00 56.99 25 LEU C N 1
ATOM 6356 C CA . LEU C 2 25 ? 13.537 7.173 38.809 1.00 58.36 25 LEU C CA 1
ATOM 6357 C C . LEU C 2 25 ? 14.340 7.403 40.088 1.00 61.81 25 LEU C C 1
ATOM 6358 O O . LEU C 2 25 ? 15.161 8.318 40.151 1.00 58.97 25 LEU C O 1
ATOM 6363 N N . ARG C 2 26 ? 14.077 6.566 41.103 1.00 63.99 26 ARG C N 1
ATOM 6364 C CA . ARG C 2 26 ? 14.674 6.727 42.420 1.00 62.53 26 ARG C CA 1
ATOM 6365 C C . ARG C 2 26 ? 15.186 5.385 42.936 1.00 62.80 26 ARG C C 1
ATOM 6366 O O . ARG C 2 26 ? 14.839 4.331 42.404 1.00 58.04 26 ARG C O 1
ATOM 6374 N N . GLU C 2 27 ? 16.034 5.469 43.970 1.00 66.35 27 GLU C N 1
ATOM 6375 C CA . GLU C 2 27 ? 16.532 4.321 44.712 1.00 68.15 27 GLU C CA 1
ATOM 6376 C C . GLU C 2 27 ? 16.122 4.476 46.179 1.00 64.44 27 GLU C C 1
ATOM 6377 O O . GLU C 2 27 ? 15.968 5.599 46.660 1.00 62.42 27 GLU C O 1
ATOM 6383 N N . PRO C 2 28 ? 15.927 3.374 46.946 1.00 61.69 28 PRO C N 1
ATOM 6384 C CA . PRO C 2 28 ? 16.065 2.010 46.430 1.00 61.32 28 PRO C CA 1
ATOM 6385 C C . PRO C 2 28 ? 14.856 1.542 45.621 1.00 58.06 28 PRO C C 1
ATOM 6386 O O . PRO C 2 28 ? 13.803 2.180 45.631 1.00 55.24 28 PRO C O 1
ATOM 6390 N N . PHE C 2 29 ? 15.038 0.421 44.916 1.00 54.86 29 PHE C N 1
ATOM 6391 C CA . PHE C 2 29 ? 13.951 -0.259 44.234 1.00 56.01 29 PHE C CA 1
ATOM 6392 C C . PHE C 2 29 ? 14.216 -1.759 44.277 1.00 55.08 29 PHE C C 1
ATOM 6393 O O . PHE C 2 29 ? 15.361 -2.181 44.404 1.00 57.96 29 PHE C O 1
ATOM 6401 N N . GLY C 2 30 ? 13.142 -2.549 44.180 1.00 54.22 30 GLY C N 1
ATOM 6402 C CA . GLY C 2 30 ? 13.233 -3.999 44.165 1.00 53.93 30 GLY C CA 1
ATOM 6403 C C . GLY C 2 30 ? 12.977 -4.593 42.780 1.00 54.23 30 GLY C C 1
ATOM 6404 O O . GLY C 2 30 ? 13.260 -5.768 42.558 1.00 55.45 30 GLY C O 1
ATOM 6405 N N . ALA C 2 31 ? 12.421 -3.788 41.862 1.00 54.56 31 ALA C N 1
ATOM 6406 C CA . ALA C 2 31 ? 12.176 -4.236 40.499 1.00 55.22 31 ALA C CA 1
ATOM 6407 C C . ALA C 2 31 ? 12.021 -3.034 39.569 1.00 57.31 31 ALA C C 1
ATOM 6408 O O . ALA C 2 31 ? 11.729 -1.924 40.012 1.00 56.38 31 ALA C O 1
ATOM 6410 N N . GLN C 2 32 ? 12.232 -3.289 38.270 1.00 60.02 32 GLN C N 1
ATOM 6411 C CA . GLN C 2 32 ? 12.133 -2.279 37.228 1.00 59.54 32 GLN C CA 1
ATOM 6412 C C . GLN C 2 32 ? 11.661 -2.952 35.940 1.00 59.09 32 GLN C C 1
ATOM 6413 O O . GLN C 2 32 ? 12.098 -4.059 35.621 1.00 56.22 32 GLN C O 1
ATOM 6419 N N . VAL C 2 33 ? 10.755 -2.276 35.220 1.00 55.75 33 VAL C N 1
ATOM 6420 C CA . VAL C 2 33 ? 10.213 -2.784 33.970 1.00 54.65 33 VAL C CA 1
ATOM 6421 C C . VAL C 2 33 ? 10.133 -1.645 32.956 1.00 54.53 33 VAL C C 1
ATOM 6422 O O . VAL C 2 33 ? 10.256 -0.473 33.314 1.00 49.99 33 VAL C O 1
ATOM 6426 N N . TYR C 2 34 ? 9.921 -2.024 31.688 1.00 57.29 34 TYR C N 1
ATOM 6427 C CA . TYR C 2 34 ? 9.782 -1.084 30.586 1.00 57.85 34 TYR C CA 1
ATOM 6428 C C . TYR C 2 34 ? 8.635 -1.542 29.685 1.00 55.14 34 TYR C C 1
ATOM 6429 O O . TYR C 2 34 ? 8.694 -2.632 29.123 1.00 55.30 34 TYR C O 1
ATOM 6438 N N . HIS C 2 35 ? 7.592 -0.708 29.570 1.00 52.33 35 HIS C N 1
ATOM 6439 C CA . HIS C 2 35 ? 6.431 -1.000 28.740 1.00 52.25 35 HIS C CA 1
ATOM 6440 C C . HIS C 2 35 ? 6.220 0.145 27.750 1.00 51.28 35 HIS C C 1
ATOM 6441 O O . HIS C 2 35 ? 6.627 1.274 28.026 1.00 50.69 35 HIS C O 1
ATOM 6448 N N . VAL C 2 36 ? 5.546 -0.144 26.625 1.00 52.67 36 VAL C N 1
ATOM 6449 C CA . VAL C 2 36 ? 5.411 0.809 25.531 1.00 54.90 36 VAL C CA 1
ATOM 6450 C C . VAL C 2 36 ? 3.958 0.848 25.033 1.00 52.63 36 VAL C C 1
ATOM 6451 O O . VAL C 2 36 ? 3.358 -0.233 24.919 1.00 50.42 36 VAL C O 1
ATOM 6455 N N . ASP C 2 42 ? 3.548 6.143 23.484 1.00 48.22 42 ASP C N 1
ATOM 6456 C CA . ASP C 2 42 ? 3.562 6.208 24.971 1.00 44.56 42 ASP C CA 1
ATOM 6457 C C . ASP C 2 42 ? 4.538 5.126 25.473 1.00 44.64 42 ASP C C 1
ATOM 6458 O O . ASP C 2 42 ? 4.420 3.961 25.099 1.00 41.99 42 ASP C O 1
ATOM 6463 N N . GLU C 2 43 ? 5.527 5.502 26.305 1.00 47.55 43 GLU C N 1
ATOM 6464 C CA . GLU C 2 43 ? 6.432 4.542 26.940 1.00 48.66 43 GLU C CA 1
ATOM 6465 C C . GLU C 2 43 ? 6.623 4.875 28.422 1.00 46.42 43 GLU C C 1
ATOM 6466 O O . GLU C 2 43 ? 6.404 6.016 28.831 1.00 49.34 43 GLU C O 1
ATOM 6472 N N . VAL C 2 44 ? 7.062 3.878 29.215 1.00 43.37 44 VAL C N 1
ATOM 6473 C CA . VAL C 2 44 ? 7.329 4.088 30.634 1.00 43.94 44 VAL C CA 1
ATOM 6474 C C . VAL C 2 44 ? 8.383 3.102 31.153 1.00 41.40 44 VAL C C 1
ATOM 6475 O O . VAL C 2 44 ? 8.319 1.902 30.890 1.00 40.84 44 VAL C O 1
ATOM 6479 N N . THR C 2 45 ? 9.347 3.644 31.909 1.00 41.59 45 THR C N 1
ATOM 6480 C CA . THR C 2 45 ? 10.217 2.873 32.786 1.00 45.28 45 THR C CA 1
ATOM 6481 C C . THR C 2 45 ? 9.751 3.084 34.227 1.00 44.44 45 THR C C 1
ATOM 6482 O O . THR C 2 45 ? 9.673 4.228 34.674 1.00 43.66 45 THR C O 1
ATOM 6486 N N . LEU C 2 46 ? 9.445 1.991 34.946 1.00 45.43 46 LEU C N 1
ATOM 6487 C CA . LEU C 2 46 ? 8.814 2.091 36.259 1.00 44.67 46 LEU C CA 1
ATOM 6488 C C . LEU C 2 46 ? 9.453 1.129 37.264 1.00 45.54 46 LEU C C 1
ATOM 6489 O O . LEU C 2 46 ? 9.646 -0.057 36.977 1.00 42.78 46 LEU C O 1
ATOM 6494 N N . ARG C 2 47 ? 9.731 1.671 38.462 1.00 46.22 47 ARG C N 1
ATOM 6495 C CA . ARG C 2 47 ? 10.304 0.935 39.580 1.00 49.94 47 ARG C CA 1
ATOM 6496 C C . ARG C 2 47 ? 9.313 0.881 40.747 1.00 50.17 47 ARG C C 1
ATOM 6497 O O . ARG C 2 47 ? 8.571 1.837 40.979 1.00 45.36 47 ARG C O 1
ATOM 6505 N N . VAL C 2 48 ? 9.351 -0.233 41.494 1.00 50.02 48 VAL C N 1
ATOM 6506 C CA . VAL C 2 48 ? 8.566 -0.419 42.709 1.00 50.84 48 VAL C CA 1
ATOM 6507 C C . VAL C 2 48 ? 9.521 -0.729 43.863 1.00 51.03 48 VAL C C 1
ATOM 6508 O O . VAL C 2 48 ? 10.426 -1.545 43.702 1.00 52.45 48 VAL C O 1
ATOM 6512 N N . ALA C 2 49 ? 9.302 -0.082 45.019 1.00 48.85 49 ALA C N 1
ATOM 6513 C CA . ALA C 2 49 ? 10.002 -0.417 46.253 1.00 49.21 49 ALA C CA 1
ATOM 6514 C C . ALA C 2 49 ? 9.002 -0.918 47.300 1.00 47.53 49 ALA C C 1
ATOM 6515 O O . ALA C 2 49 ? 7.931 -0.336 47.467 1.00 44.77 49 ALA C O 1
ATOM 6517 N N . LEU C 2 50 ? 9.379 -2.001 47.998 1.00 47.22 50 LEU C N 1
ATOM 6518 C CA . LEU C 2 50 ? 8.594 -2.577 49.080 1.00 47.08 50 LEU C CA 1
ATOM 6519 C C . LEU C 2 50 ? 9.238 -2.238 50.424 1.00 48.12 50 LEU C C 1
ATOM 6520 O O . LEU C 2 50 ? 10.407 -1.860 50.475 1.00 48.61 50 LEU C O 1
ATOM 6525 N N . SER C 2 51 ? 8.456 -2.380 51.508 1.00 48.32 51 SER C N 1
ATOM 6526 C CA . SER C 2 51 ? 8.934 -2.151 52.866 1.00 46.13 51 SER C CA 1
ATOM 6527 C C . SER C 2 51 ? 9.831 -3.311 53.291 1.00 46.70 51 SER C C 1
ATOM 6528 O O . SER C 2 51 ? 9.838 -4.357 52.640 1.00 43.59 51 SER C O 1
ATOM 6531 N N . GLU C 2 52 ? 10.562 -3.113 54.396 1.00 49.64 52 GLU C N 1
ATOM 6532 C CA . GLU C 2 52 ? 11.500 -4.099 54.916 1.00 53.50 52 GLU C CA 1
ATOM 6533 C C . GLU C 2 52 ? 10.823 -5.467 55.037 1.00 54.58 52 GLU C C 1
ATOM 6534 O O . GLU C 2 52 ? 11.443 -6.484 54.724 1.00 52.72 52 GLU C O 1
ATOM 6540 N N . ASP C 2 53 ? 9.552 -5.488 55.477 1.00 53.25 53 ASP C N 1
ATOM 6541 C CA . ASP C 2 53 ? 8.835 -6.737 55.712 1.00 52.47 53 ASP C CA 1
ATOM 6542 C C . ASP C 2 53 ? 8.142 -7.213 54.432 1.00 48.20 53 ASP C C 1
ATOM 6543 O O . ASP C 2 53 ? 7.638 -8.334 54.387 1.00 46.67 53 ASP C O 1
ATOM 6548 N N . GLY C 2 54 ? 8.109 -6.358 53.401 1.00 46.75 54 GLY C N 1
ATOM 6549 C CA . GLY C 2 54 ? 7.639 -6.743 52.078 1.00 45.58 54 GLY C CA 1
ATOM 6550 C C . GLY C 2 54 ? 6.115 -6.718 51.937 1.00 44.56 54 GLY C C 1
ATOM 6551 O O . GLY C 2 54 ? 5.590 -7.254 50.965 1.00 43.50 54 GLY C O 1
ATOM 6552 N N . THR C 2 55 ? 5.410 -6.076 52.883 1.00 44.74 55 THR C N 1
ATOM 6553 C CA . THR C 2 55 ? 3.951 -6.104 52.918 1.00 43.56 55 THR C CA 1
ATOM 6554 C C . THR C 2 55 ? 3.336 -4.865 52.261 1.00 42.73 55 THR C C 1
ATOM 6555 O O . THR C 2 55 ? 2.166 -4.903 51.886 1.00 42.15 55 THR C O 1
ATOM 6559 N N . ARG C 2 56 ? 4.099 -3.765 52.153 1.00 40.76 56 ARG C N 1
ATOM 6560 C CA . ARG C 2 56 ? 3.567 -2.508 51.641 1.00 42.35 56 ARG C CA 1
ATOM 6561 C C . ARG C 2 56 ? 4.437 -1.966 50.503 1.00 43.26 56 ARG C C 1
ATOM 6562 O O . ARG C 2 56 ? 5.631 -2.248 50.433 1.00 41.43 56 ARG C O 1
ATOM 6570 N N . VAL C 2 57 ? 3.811 -1.167 49.626 1.00 44.79 57 VAL C N 1
ATOM 6571 C CA . VAL C 2 57 ? 4.511 -0.419 48.590 1.00 45.64 57 VAL C CA 1
ATOM 6572 C C . VAL C 2 57 ? 5.018 0.888 49.197 1.00 46.72 57 VAL C C 1
ATOM 6573 O O . VAL C 2 57 ? 4.219 1.738 49.585 1.00 48.97 57 VAL C O 1
ATOM 6577 N N . THR C 2 58 ? 6.347 1.058 49.250 1.00 48.25 58 THR C N 1
ATOM 6578 C CA . THR C 2 58 ? 6.941 2.231 49.874 1.00 50.49 58 THR C CA 1
ATOM 6579 C C . THR C 2 58 ? 7.212 3.325 48.841 1.00 49.81 58 THR C C 1
ATOM 6580 O O . THR C 2 58 ? 7.180 4.506 49.177 1.00 49.82 58 THR C O 1
ATOM 6584 N N . ASP C 2 59 ? 7.471 2.938 47.586 1.00 50.60 59 ASP C N 1
ATOM 6585 C CA . ASP C 2 59 ? 7.731 3.910 46.534 1.00 50.85 59 ASP C CA 1
ATOM 6586 C C . ASP C 2 59 ? 7.384 3.310 45.177 1.00 47.42 59 ASP C C 1
ATOM 6587 O O . ASP C 2 59 ? 7.549 2.109 44.966 1.00 45.81 59 ASP C O 1
ATOM 6592 N N . VAL C 2 60 ? 6.896 4.178 44.281 1.00 46.22 60 VAL C N 1
ATOM 6593 C CA . VAL C 2 60 ? 6.825 3.904 42.853 1.00 47.10 60 VAL C CA 1
ATOM 6594 C C . VAL C 2 60 ? 7.461 5.088 42.122 1.00 45.62 60 VAL C C 1
ATOM 6595 O O . VAL C 2 60 ? 6.977 6.215 42.223 1.00 41.47 60 VAL C O 1
ATOM 6599 N N . SER C 2 61 ? 8.558 4.822 41.402 1.00 45.29 61 SER C N 1
ATOM 6600 C CA . SER C 2 61 ? 9.251 5.856 40.649 1.00 46.45 61 SER C CA 1
ATOM 6601 C C . SER C 2 61 ? 9.270 5.471 39.171 1.00 47.91 61 SER C C 1
ATOM 6602 O O . SER C 2 61 ? 9.368 4.290 38.834 1.00 45.01 61 SER C O 1
ATOM 6605 N N . TYR C 2 62 ? 9.136 6.483 38.300 1.00 48.98 62 TYR C N 1
ATOM 6606 C CA . TYR C 2 62 ? 8.938 6.249 36.879 1.00 50.96 62 TYR C CA 1
ATOM 6607 C C . TYR C 2 62 ? 9.519 7.393 36.050 1.00 54.99 62 TYR C C 1
ATOM 6608 O O . TYR C 2 62 ? 9.665 8.519 36.531 1.00 51.65 62 TYR C O 1
ATOM 6617 N N . ASP C 2 63 ? 9.815 7.070 34.783 1.00 59.71 63 ASP C N 1
ATOM 6618 C CA . ASP C 2 63 ? 10.267 8.031 33.790 1.00 63.69 63 ASP C CA 1
ATOM 6619 C C . ASP C 2 63 ? 9.836 7.528 32.413 1.00 61.19 63 ASP C C 1
ATOM 6620 O O . ASP C 2 63 ? 9.741 6.324 32.193 1.00 61.91 63 ASP C O 1
ATOM 6625 N N . GLY C 2 64 ? 9.558 8.455 31.491 1.00 61.61 64 GLY C N 1
ATOM 6626 C CA . GLY C 2 64 ? 9.210 8.094 30.125 1.00 59.42 64 GLY C CA 1
ATOM 6627 C C . GLY C 2 64 ? 8.514 9.235 29.388 1.00 57.58 64 GLY C C 1
ATOM 6628 O O . GLY C 2 64 ? 8.290 10.303 29.953 1.00 59.46 64 GLY C O 1
ATOM 6629 N N . GLN C 2 65 ? 8.188 8.985 28.115 1.00 55.88 65 GLN C N 1
ATOM 6630 C CA . GLN C 2 65 ? 7.490 9.945 27.274 1.00 55.12 65 GLN C CA 1
ATOM 6631 C C . GLN C 2 65 ? 6.134 9.367 26.881 1.00 48.16 65 GLN C C 1
ATOM 6632 O O . GLN C 2 65 ? 5.989 8.164 26.676 1.00 46.10 65 GLN C O 1
ATOM 6638 N N . GLY C 2 66 ? 5.135 10.244 26.784 1.00 44.24 66 GLY C N 1
ATOM 6639 C CA . GLY C 2 66 ? 3.815 9.826 26.352 1.00 41.63 66 GLY C CA 1
ATOM 6640 C C . GLY C 2 66 ? 2.823 10.980 26.345 1.00 38.59 66 GLY C C 1
ATOM 6641 O O . GLY C 2 66 ? 3.147 12.096 26.741 1.00 39.04 66 GLY C O 1
ATOM 6642 N N . CYS C 2 67 ? 1.602 10.670 25.912 1.00 36.59 67 CYS C N 1
ATOM 6643 C CA . CYS C 2 67 ? 0.534 11.647 25.835 1.00 35.21 67 CYS C CA 1
ATOM 6644 C C . CYS C 2 67 ? 0.041 12.008 27.237 1.00 35.27 67 CYS C C 1
ATOM 6645 O O . CYS C 2 67 ? 0.501 11.444 28.231 1.00 35.07 67 CYS C O 1
ATOM 6648 N N . SER C 2 68 ? -0.903 12.956 27.282 1.00 34.58 68 SER C N 1
ATOM 6649 C CA . SER C 2 68 ? -1.459 13.491 28.513 1.00 34.93 68 SER C CA 1
ATOM 6650 C C . SER C 2 68 ? -2.121 12.395 29.348 1.00 36.77 68 SER C C 1
ATOM 6651 O O . SER C 2 68 ? -1.965 12.363 30.568 1.00 37.44 68 SER C O 1
ATOM 6654 N N . ILE C 2 69 ? -2.857 11.500 28.679 1.00 36.15 69 ILE C N 1
ATOM 6655 C CA . ILE C 2 69 ? -3.601 10.454 29.361 1.00 35.81 69 ILE C CA 1
ATOM 6656 C C . ILE C 2 69 ? -2.649 9.405 29.943 1.00 37.19 69 ILE C C 1
ATOM 6657 O O . ILE C 2 69 ? -2.888 8.934 31.051 1.00 36.69 69 ILE C O 1
ATOM 6662 N N . SER C 2 70 ? -1.573 9.045 29.227 1.00 36.55 70 SER C N 1
ATOM 6663 C CA . SER C 2 70 ? -0.651 8.033 29.725 1.00 37.73 70 SER C CA 1
ATOM 6664 C C . SER C 2 70 ? 0.170 8.561 30.902 1.00 40.49 70 SER C C 1
ATOM 6665 O O . SER C 2 70 ? 0.468 7.802 31.825 1.00 39.13 70 SER C O 1
ATOM 6668 N N . GLN C 2 71 ? 0.557 9.846 30.858 1.00 42.53 71 GLN C N 1
ATOM 6669 C CA . GLN C 2 71 ? 1.407 10.435 31.886 1.00 44.83 71 GLN C CA 1
ATOM 6670 C C . GLN C 2 71 ? 0.584 10.721 33.142 1.00 41.65 71 GLN C C 1
ATOM 6671 O O . GLN C 2 71 ? 1.071 10.531 34.256 1.00 43.58 71 GLN C O 1
ATOM 6677 N N . ALA C 2 72 ? -0.660 11.166 32.946 1.00 39.21 72 ALA C N 1
ATOM 6678 C CA . ALA C 2 72 ? -1.552 11.502 34.047 1.00 40.46 72 ALA C CA 1
ATOM 6679 C C . ALA C 2 72 ? -2.026 10.239 34.770 1.00 40.04 72 ALA C C 1
ATOM 6680 O O . ALA C 2 72 ? -2.247 10.274 35.980 1.00 38.98 72 ALA C O 1
ATOM 6682 N N . ALA C 2 73 ? -2.217 9.139 34.023 1.00 38.00 73 ALA C N 1
ATOM 6683 C CA . ALA C 2 73 ? -2.641 7.877 34.611 1.00 38.18 73 ALA C CA 1
ATOM 6684 C C . ALA C 2 73 ? -1.546 7.330 35.526 1.00 37.49 73 ALA C C 1
ATOM 6685 O O . ALA C 2 73 ? -1.842 6.808 36.596 1.00 37.42 73 ALA C O 1
ATOM 6687 N N . THR C 2 74 ? -0.281 7.460 35.109 1.00 36.93 74 THR C N 1
ATOM 6688 C CA . THR C 2 74 ? 0.839 6.958 35.894 1.00 37.95 74 THR C CA 1
ATOM 6689 C C . THR C 2 74 ? 1.015 7.816 37.148 1.00 38.88 74 THR C C 1
ATOM 6690 O O . THR C 2 74 ? 1.286 7.292 38.226 1.00 36.72 74 THR C O 1
ATOM 6694 N N . SER C 2 75 ? 0.855 9.135 36.996 1.00 40.95 75 SER C N 1
ATOM 6695 C CA . SER C 2 75 ? 0.897 10.057 38.119 1.00 42.59 75 SER C CA 1
ATOM 6696 C C . SER C 2 75 ? -0.132 9.653 39.175 1.00 42.66 75 SER C C 1
ATOM 6697 O O . SER C 2 75 ? 0.203 9.508 40.348 1.00 42.90 75 SER C O 1
ATOM 6700 N N . VAL C 2 76 ? -1.380 9.445 38.737 1.00 43.10 76 VAL C N 1
ATOM 6701 C CA . VAL C 2 76 ? -2.475 9.072 39.620 1.00 43.50 76 VAL C CA 1
ATOM 6702 C C . VAL C 2 76 ? -2.212 7.701 40.248 1.00 44.91 76 VAL C C 1
ATOM 6703 O O . VAL C 2 76 ? -2.492 7.503 41.430 1.00 42.92 76 VAL C O 1
ATOM 6707 N N . LEU C 2 77 ? -1.681 6.761 39.457 1.00 43.46 77 LEU C N 1
ATOM 6708 C CA .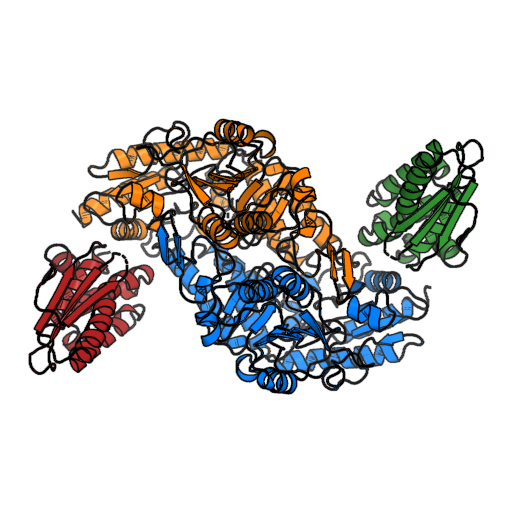 LEU C 2 77 ? -1.328 5.440 39.956 1.00 43.24 77 LEU C CA 1
ATOM 6709 C C . LEU C 2 77 ? -0.457 5.551 41.205 1.00 43.55 77 LEU C C 1
ATOM 6710 O O . LEU C 2 77 ? -0.726 4.869 42.193 1.00 41.08 77 LEU C O 1
ATOM 6715 N N . THR C 2 78 ? 0.596 6.380 41.137 1.00 43.62 78 THR C N 1
ATOM 6716 C CA . THR C 2 78 ? 1.576 6.465 42.210 1.00 44.64 78 THR C CA 1
ATOM 6717 C C . THR C 2 78 ? 0.903 6.961 43.491 1.00 46.02 78 THR C C 1
ATOM 6718 O O . THR C 2 78 ? 1.226 6.480 44.576 1.00 46.04 78 THR C O 1
ATOM 6722 N N . GLU C 2 79 ? -0.045 7.899 43.361 1.00 48.68 79 GLU C N 1
ATOM 6723 C CA . GLU C 2 79 ? -0.708 8.480 44.519 1.00 50.54 79 GLU C CA 1
ATOM 6724 C C . GLU C 2 79 ? -1.615 7.452 45.196 1.00 47.74 79 GLU C C 1
ATOM 6725 O O . GLU C 2 79 ? -1.759 7.483 46.411 1.00 47.17 79 GLU C O 1
ATOM 6731 N N . GLN C 2 80 ? -2.213 6.540 44.422 1.00 45.14 80 GLN C N 1
ATOM 6732 C CA . GLN C 2 80 ? -3.220 5.637 44.959 1.00 44.00 80 GLN C CA 1
ATOM 6733 C C . GLN C 2 80 ? -2.600 4.392 45.597 1.00 44.84 80 GLN C C 1
ATOM 6734 O O . GLN C 2 80 ? -3.251 3.766 46.433 1.00 44.12 80 GLN C O 1
ATOM 6740 N N . VAL C 2 81 ? -1.369 4.015 45.215 1.00 40.91 81 VAL C N 1
ATOM 6741 C CA . VAL C 2 81 ? -0.832 2.724 45.633 1.00 40.75 81 VAL C CA 1
ATOM 6742 C C . VAL C 2 81 ? 0.372 2.868 46.569 1.00 39.94 81 VAL C C 1
ATOM 6743 O O . VAL C 2 81 ? 0.741 1.886 47.208 1.00 38.06 81 VAL C O 1
ATOM 6747 N N . ILE C 2 82 ? 1.007 4.048 46.639 1.00 40.42 82 ILE C N 1
ATOM 6748 C CA . ILE C 2 82 ? 2.128 4.227 47.556 1.00 42.28 82 ILE C CA 1
ATOM 6749 C C . ILE C 2 82 ? 1.588 4.220 48.989 1.00 40.73 82 ILE C C 1
ATOM 6750 O O . ILE C 2 82 ? 0.661 4.957 49.303 1.00 39.00 82 ILE C O 1
ATOM 6755 N N . GLY C 2 83 ? 2.177 3.368 49.840 1.00 43.24 83 GLY C N 1
ATOM 6756 C CA . GLY C 2 83 ? 1.735 3.189 51.217 1.00 44.21 83 GLY C CA 1
ATOM 6757 C C . GLY C 2 83 ? 0.743 2.036 51.397 1.00 43.88 83 GLY C C 1
ATOM 6758 O O . GLY C 2 83 ? 0.430 1.672 52.530 1.00 45.25 83 GLY C O 1
ATOM 6759 N N . GLN C 2 84 ? 0.252 1.459 50.289 1.00 42.27 84 GLN C N 1
ATOM 6760 C CA . GLN C 2 84 ? -0.769 0.423 50.342 1.00 42.63 84 GLN C CA 1
ATOM 6761 C C . GLN C 2 84 ? -0.129 -0.950 50.525 1.00 42.72 84 GLN C C 1
ATOM 6762 O O . GLN C 2 84 ? 0.983 -1.195 50.066 1.00 39.48 84 GLN C O 1
ATOM 6768 N N . ARG C 2 85 ? -0.884 -1.865 51.141 1.00 42.55 85 ARG C N 1
ATOM 6769 C CA . ARG C 2 85 ? -0.484 -3.261 51.200 1.00 44.01 85 ARG C CA 1
ATOM 6770 C C . ARG C 2 85 ? -0.449 -3.834 49.787 1.00 41.82 85 ARG C C 1
ATOM 6771 O O . ARG C 2 85 ? -1.197 -3.393 48.919 1.00 42.02 85 ARG C O 1
ATOM 6779 N N . VAL C 2 86 ? 0.409 -4.839 49.587 1.00 43.65 86 VAL C N 1
ATOM 6780 C CA . VAL C 2 86 ? 0.647 -5.432 48.278 1.00 45.27 86 VAL C CA 1
ATOM 6781 C C . VAL C 2 86 ? -0.656 -6.011 47.713 1.00 47.39 86 VAL C C 1
ATOM 6782 O O . VAL C 2 86 ? -1.002 -5.716 46.568 1.00 46.23 86 VAL C O 1
ATOM 6786 N N . PRO C 2 87 ? -1.438 -6.821 48.471 1.00 48.04 87 PRO C N 1
ATOM 6787 C CA . PRO C 2 87 ? -2.705 -7.360 47.964 1.00 47.35 87 PRO C CA 1
ATOM 6788 C C . PRO C 2 87 ? -3.760 -6.298 47.644 1.00 45.22 87 PRO C C 1
ATOM 6789 O O . PRO C 2 87 ? -4.596 -6.494 46.766 1.00 46.18 87 PRO C O 1
ATOM 6793 N N . ARG C 2 88 ? -3.736 -5.188 48.388 1.00 43.94 88 ARG C N 1
ATOM 6794 C CA . ARG C 2 88 ? -4.687 -4.103 48.200 1.00 45.36 88 ARG C CA 1
ATOM 6795 C C . ARG C 2 88 ? -4.323 -3.305 46.943 1.00 43.69 88 ARG C C 1
ATOM 6796 O O . ARG C 2 88 ? -5.204 -2.936 46.168 1.00 41.34 88 ARG C O 1
ATOM 6804 N N . ALA C 2 89 ? -3.023 -3.042 46.745 1.00 42.41 89 ALA C N 1
ATOM 6805 C CA . ALA C 2 89 ? -2.534 -2.355 45.554 1.00 43.07 89 ALA C CA 1
ATOM 6806 C C . ALA C 2 89 ? -2.981 -3.090 44.288 1.00 42.86 89 ALA C C 1
ATOM 6807 O O . ALA C 2 89 ? -3.390 -2.454 43.318 1.00 39.27 89 ALA C O 1
ATOM 6809 N N . LEU C 2 90 ? -2.916 -4.429 44.311 1.00 44.13 90 LEU C N 1
ATOM 6810 C CA . LEU C 2 90 ? -3.333 -5.245 43.180 1.00 46.97 90 LEU C CA 1
ATOM 6811 C C . LEU C 2 90 ? -4.847 -5.142 42.980 1.00 46.58 90 LEU C C 1
ATOM 6812 O O . LEU C 2 90 ? -5.314 -5.133 41.842 1.00 47.09 90 LEU C O 1
ATOM 6817 N N . ASN C 2 91 ? -5.609 -5.067 44.082 1.00 46.86 91 ASN C N 1
ATOM 6818 C CA . ASN C 2 91 ? -7.054 -4.895 44.018 1.00 45.55 91 ASN C CA 1
ATOM 6819 C C . ASN C 2 91 ? -7.407 -3.561 43.359 1.00 43.24 91 ASN C C 1
ATOM 6820 O O . ASN C 2 91 ? -8.388 -3.479 42.624 1.00 40.66 91 ASN C O 1
ATOM 6825 N N . ILE C 2 92 ? -6.626 -2.513 43.660 1.00 40.95 92 ILE C N 1
ATOM 6826 C CA . ILE C 2 92 ? -6.873 -1.184 43.120 1.00 40.63 92 ILE C CA 1
ATOM 6827 C C . ILE C 2 92 ? -6.644 -1.207 41.607 1.00 38.58 92 ILE C C 1
ATOM 6828 O O . ILE C 2 92 ? -7.397 -0.590 40.858 1.00 37.47 92 ILE C O 1
ATOM 6833 N N . VAL C 2 93 ? -5.611 -1.932 41.167 1.00 39.34 93 VAL C N 1
ATOM 6834 C CA . VAL C 2 93 ? -5.285 -2.043 39.752 1.00 42.36 93 VAL C CA 1
ATOM 6835 C C . VAL C 2 93 ? -6.437 -2.718 39.005 1.00 43.37 93 VAL C C 1
ATOM 6836 O O . VAL C 2 93 ? -6.825 -2.260 37.935 1.00 43.15 93 VAL C O 1
ATOM 6840 N N . ASP C 2 94 ? -6.992 -3.788 39.588 1.00 44.60 94 ASP C N 1
ATOM 6841 C CA . ASP C 2 94 ? -8.048 -4.569 38.955 1.00 44.67 94 ASP C CA 1
ATOM 6842 C C . ASP C 2 94 ? -9.326 -3.745 38.822 1.00 43.21 94 ASP C C 1
ATOM 6843 O O . ASP C 2 94 ? -10.067 -3.913 37.855 1.00 44.20 94 ASP C O 1
ATOM 6848 N N . ALA C 2 95 ? -9.586 -2.872 39.805 1.00 39.95 95 ALA C N 1
ATOM 6849 C CA . ALA C 2 95 ? -10.727 -1.972 39.764 1.00 39.73 95 ALA C CA 1
ATOM 6850 C C . ALA C 2 95 ? -10.547 -0.915 38.673 1.00 38.63 95 ALA C C 1
ATOM 6851 O O . ALA C 2 95 ? -11.505 -0.571 37.986 1.00 37.28 95 ALA C O 1
ATOM 6853 N N . PHE C 2 96 ? -9.332 -0.364 38.550 1.00 37.48 96 PHE C N 1
ATOM 6854 C CA . PHE C 2 96 ? -9.040 0.610 37.508 1.00 38.53 96 PHE C CA 1
ATOM 6855 C C . PHE C 2 96 ? -9.221 -0.032 36.132 1.00 37.79 96 PHE C C 1
ATOM 6856 O O . PHE C 2 96 ? -9.857 0.550 35.255 1.00 38.36 96 PHE C O 1
ATOM 6864 N N . THR C 2 97 ? -8.657 -1.233 35.963 1.00 38.53 97 THR C N 1
ATOM 6865 C CA . THR C 2 97 ? -8.720 -1.964 34.706 1.00 42.45 97 THR C CA 1
ATOM 6866 C C . THR C 2 97 ? -10.172 -2.225 34.306 1.00 44.35 97 THR C C 1
ATOM 6867 O O . THR C 2 97 ? -10.525 -2.056 33.143 1.00 43.51 97 THR C O 1
ATOM 6871 N N . GLU C 2 98 ? -11.005 -2.634 35.271 1.00 45.86 98 GLU C N 1
ATOM 6872 C CA . GLU C 2 98 ? -12.405 -2.945 35.010 1.00 46.22 98 GLU C CA 1
ATOM 6873 C C . GLU C 2 98 ? -13.147 -1.689 34.552 1.00 45.52 98 GLU C C 1
ATOM 6874 O O . GLU C 2 98 ? -13.987 -1.758 33.658 1.00 45.90 98 GLU C O 1
ATOM 6880 N N . MET C 2 99 ? -12.841 -0.541 35.169 1.00 44.10 99 MET C N 1
ATOM 6881 C CA . MET C 2 99 ? -13.528 0.702 34.861 1.00 43.23 99 MET C CA 1
ATOM 6882 C C . MET C 2 99 ? -13.170 1.176 33.448 1.00 43.95 99 MET C C 1
ATOM 6883 O O . MET C 2 99 ? -14.066 1.482 32.663 1.00 42.51 99 MET C O 1
ATOM 6888 N N . VAL C 2 100 ? -11.868 1.266 33.129 1.00 42.30 100 VAL C N 1
ATOM 6889 C CA . VAL C 2 100 ? -11.440 1.869 31.870 1.00 43.04 100 VAL C CA 1
ATOM 6890 C C . VAL C 2 100 ? -11.740 0.931 30.699 1.00 42.81 100 VAL C C 1
ATOM 6891 O O . VAL C 2 100 ? -11.818 1.396 29.564 1.00 41.65 100 VAL C O 1
ATOM 6895 N N . SER C 2 101 ? -11.911 -0.371 30.972 1.00 43.39 101 SER C N 1
ATOM 6896 C CA . SER C 2 101 ? -12.178 -1.352 29.928 1.00 44.12 101 SER C CA 1
ATOM 6897 C C . SER C 2 101 ? -13.674 -1.633 29.770 1.00 43.50 101 SER C C 1
ATOM 6898 O O . SER C 2 101 ? -14.033 -2.581 29.083 1.00 46.21 101 SER C O 1
ATOM 6901 N N . SER C 2 102 ? -14.541 -0.802 30.364 1.00 44.28 102 SER C N 1
ATOM 6902 C CA . SER C 2 102 ? -15.964 -1.104 30.468 1.00 46.61 102 SER C CA 1
ATOM 6903 C C . SER C 2 102 ? -16.788 -0.472 29.346 1.00 48.42 102 SER C C 1
ATOM 6904 O O . SER C 2 102 ? -17.987 -0.737 29.255 1.00 49.05 102 SER C O 1
ATOM 6907 N N . ARG C 2 103 ? -16.170 0.406 28.545 1.00 50.28 103 ARG C N 1
ATOM 6908 C CA . ARG C 2 103 ? -16.872 1.184 27.530 1.00 53.25 103 ARG C CA 1
ATOM 6909 C C . ARG C 2 103 ? -17.913 2.098 28.178 1.00 53.66 103 ARG C C 1
ATOM 6910 O O . ARG C 2 103 ? -18.936 2.404 27.568 1.00 54.01 103 ARG C O 1
ATOM 6918 N N . GLY C 2 104 ? -17.637 2.539 29.412 1.00 54.77 104 GLY C N 1
ATOM 6919 C CA . GLY C 2 104 ? -18.440 3.549 30.081 1.00 55.35 104 GLY C CA 1
ATOM 6920 C C . GLY C 2 104 ? -19.600 2.978 30.897 1.00 55.87 104 GLY C C 1
ATOM 6921 O O . GLY C 2 104 ? -20.409 3.749 31.407 1.00 56.35 104 GLY C O 1
ATOM 6922 N N . THR C 2 105 ? -19.677 1.647 31.037 1.00 57.38 105 THR C N 1
ATOM 6923 C CA . THR C 2 105 ? -20.776 1.018 31.761 1.00 59.36 105 THR C CA 1
ATOM 6924 C C . THR C 2 105 ? -20.443 0.862 33.248 1.00 63.89 105 THR C C 1
ATOM 6925 O O . THR C 2 105 ? -21.333 0.564 34.042 1.00 61.84 105 THR C O 1
ATOM 6929 N N . VAL C 2 106 ? -19.165 1.050 33.615 1.00 64.27 106 VAL C N 1
ATOM 6930 C CA . VAL C 2 106 ? -18.725 0.972 35.002 1.00 63.03 106 VAL C CA 1
ATOM 6931 C C . VAL C 2 106 ? -18.085 2.310 35.371 1.00 62.96 106 VAL C C 1
ATOM 6932 O O . VAL C 2 106 ? -17.003 2.631 34.881 1.00 62.99 106 VAL C O 1
ATOM 6936 N N . PRO C 2 107 ? -18.726 3.135 36.234 1.00 61.06 107 PRO C N 1
ATOM 6937 C CA . PRO C 2 107 ? -18.198 4.462 36.568 1.00 59.56 107 PRO C CA 1
ATOM 6938 C C . PRO C 2 107 ? -17.016 4.457 37.540 1.00 56.96 107 PRO C C 1
ATOM 6939 O O . PRO C 2 107 ? -16.289 5.449 37.628 1.00 54.17 107 PRO C O 1
ATOM 6943 N N . GLY C 2 108 ? -16.834 3.339 38.262 1.00 55.24 108 GLY C N 1
ATOM 6944 C CA . GLY C 2 108 ? -15.734 3.175 39.200 1.00 54.36 108 GLY C CA 1
ATOM 6945 C C . GLY C 2 108 ? -16.072 3.727 40.584 1.00 52.24 108 GLY C C 1
ATOM 6946 O O . GLY C 2 108 ? -16.868 4.652 40.704 1.00 52.10 108 GLY C O 1
ATOM 6947 N N . ASP C 2 109 ? -15.440 3.156 41.617 1.00 54.69 109 ASP C N 1
ATOM 6948 C CA . ASP C 2 109 ? -15.700 3.502 43.009 1.00 53.53 109 ASP C CA 1
ATOM 6949 C C . ASP C 2 109 ? -14.564 4.383 43.529 1.00 52.86 109 ASP C C 1
ATOM 6950 O O . ASP C 2 109 ? -13.425 3.932 43.609 1.00 49.51 109 ASP C O 1
ATOM 6955 N N . GLU C 2 110 ? -14.897 5.624 43.919 1.00 54.79 110 GLU C N 1
ATOM 6956 C CA . GLU C 2 110 ? -13.908 6.616 44.319 1.00 58.78 110 GLU C CA 1
ATOM 6957 C C . GLU C 2 110 ? -13.237 6.237 45.644 1.00 59.11 110 GLU C C 1
ATOM 6958 O O . GLU C 2 110 ? -12.142 6.718 45.927 1.00 58.38 110 GLU C O 1
ATOM 6964 N N . ASP C 2 111 ? -13.873 5.374 46.449 1.00 60.37 111 ASP C N 1
ATOM 6965 C CA . ASP C 2 111 ? -13.251 4.856 47.661 1.00 60.69 111 ASP C CA 1
ATOM 6966 C C . ASP C 2 111 ? -12.047 3.980 47.312 1.00 58.00 111 ASP C C 1
ATOM 6967 O O . ASP C 2 111 ? -11.094 3.901 48.084 1.00 60.38 111 ASP C O 1
ATOM 6972 N N . VAL C 2 112 ? -12.109 3.309 46.156 1.00 54.54 112 VAL C N 1
ATOM 6973 C CA . VAL C 2 112 ? -11.061 2.393 45.733 1.00 53.73 112 VAL C CA 1
ATOM 6974 C C . VAL C 2 112 ? -10.022 3.139 44.889 1.00 51.17 112 VAL C C 1
ATOM 6975 O O . VAL C 2 112 ? -8.825 2.942 45.083 1.00 52.27 112 VAL C O 1
ATOM 6979 N N . LEU C 2 113 ? -10.484 3.994 43.962 1.00 49.90 113 LEU C N 1
ATOM 6980 C CA . LEU C 2 113 ? -9.648 4.525 42.892 1.00 49.20 113 LEU C CA 1
ATOM 6981 C C . LEU C 2 113 ? -9.195 5.960 43.165 1.00 50.74 113 LEU C C 1
ATOM 6982 O O . LEU C 2 113 ? -8.215 6.409 42.573 1.00 49.97 113 LEU C O 1
ATOM 6987 N N . GLY C 2 114 ? -9.925 6.696 44.014 1.00 51.17 114 GLY C N 1
ATOM 6988 C CA . GLY C 2 114 ? -9.636 8.102 44.255 1.00 50.71 114 GLY C CA 1
ATOM 6989 C C . GLY C 2 114 ? -9.760 8.932 42.976 1.00 51.00 114 GLY C C 1
ATOM 6990 O O . GLY C 2 114 ? -10.803 8.928 42.328 1.00 51.32 114 GLY C O 1
ATOM 6991 N N . ASP C 2 115 ? -8.673 9.621 42.609 1.00 51.54 115 ASP C N 1
ATOM 6992 C CA . ASP C 2 115 ? -8.617 10.414 41.388 1.00 54.30 115 ASP C CA 1
ATOM 6993 C C . ASP C 2 115 ? -8.733 9.526 40.144 1.00 49.84 115 ASP C C 1
ATOM 6994 O O . ASP C 2 115 ? -9.102 10.011 39.077 1.00 50.16 115 ASP C O 1
ATOM 6999 N N . GLY C 2 116 ? -8.427 8.229 40.296 1.00 48.47 116 GLY C N 1
ATOM 7000 C CA . GLY C 2 116 ? -8.587 7.231 39.248 1.00 47.39 116 GLY C CA 1
ATOM 7001 C C . GLY C 2 116 ? -9.932 7.292 38.521 1.00 46.07 116 GLY C C 1
ATOM 7002 O O . GLY C 2 116 ? -9.991 6.975 37.339 1.00 43.95 116 GLY C O 1
ATOM 7003 N N . VAL C 2 117 ? -11.009 7.695 39.214 1.00 46.53 117 VAL C N 1
ATOM 7004 C CA . VAL C 2 117 ? -12.342 7.724 38.620 1.00 45.69 117 VAL C CA 1
ATOM 7005 C C . VAL C 2 117 ? -12.439 8.805 37.543 1.00 42.69 117 VAL C C 1
ATOM 7006 O O . VAL C 2 117 ? -13.383 8.803 36.756 1.00 42.18 117 VAL C O 1
ATOM 7010 N N . ALA C 2 118 ? -11.482 9.738 37.521 1.00 44.07 118 ALA C N 1
ATOM 7011 C CA . ALA C 2 118 ? -11.451 10.783 36.508 1.00 45.44 118 ALA C CA 1
ATOM 7012 C C . ALA C 2 118 ? -11.099 10.222 35.126 1.00 45.25 118 ALA C C 1
ATOM 7013 O O . ALA C 2 118 ? -11.195 10.951 34.142 1.00 47.68 118 ALA C O 1
ATOM 7015 N N . PHE C 2 119 ? -10.701 8.941 35.048 1.00 44.46 119 PHE C N 1
ATOM 7016 C CA . PHE C 2 119 ? -10.391 8.294 33.780 1.00 43.89 119 PHE C CA 1
ATOM 7017 C C . PHE C 2 119 ? -11.566 7.456 33.281 1.00 43.92 119 PHE C C 1
ATOM 7018 O O . PHE C 2 119 ? -11.392 6.630 32.387 1.00 43.51 119 PHE C O 1
ATOM 7026 N N . ALA C 2 120 ? -12.759 7.686 33.845 1.00 45.02 120 ALA C N 1
ATOM 7027 C CA . ALA C 2 120 ? -13.953 6.942 33.471 1.00 45.02 120 ALA C CA 1
ATOM 7028 C C . ALA C 2 120 ? -14.394 7.319 32.056 1.00 45.79 120 ALA C C 1
ATOM 7029 O O . ALA C 2 120 ? -14.893 6.469 31.322 1.00 42.50 120 ALA C O 1
ATOM 7031 N N . GLY C 2 121 ? -14.200 8.598 31.693 1.00 43.76 121 GLY C N 1
ATOM 7032 C CA . GLY C 2 121 ? -14.596 9.124 30.397 1.00 44.31 121 GLY C CA 1
ATOM 7033 C C . GLY C 2 121 ? -13.706 8.628 29.259 1.00 44.33 121 GLY C C 1
ATOM 7034 O O . GLY C 2 121 ? -14.094 8.716 28.097 1.00 49.08 121 GLY C O 1
ATOM 7035 N N . VAL C 2 122 ? -12.521 8.104 29.604 1.00 43.73 122 VAL C N 1
ATOM 7036 C CA . VAL C 2 122 ? -11.602 7.512 28.640 1.00 44.39 122 VAL C CA 1
ATOM 7037 C C . VAL C 2 122 ? -12.190 6.203 28.108 1.00 43.19 122 VAL C C 1
ATOM 7038 O O . VAL C 2 122 ? -11.871 5.787 26.992 1.00 41.24 122 VAL C O 1
ATOM 7042 N N . ALA C 2 123 ? -13.064 5.579 28.906 1.00 40.65 123 ALA C N 1
ATOM 7043 C CA . ALA C 2 123 ? -13.588 4.248 28.636 1.00 42.59 123 ALA C CA 1
ATOM 7044 C C . ALA C 2 123 ? -14.318 4.172 27.291 1.00 41.35 123 ALA C C 1
ATOM 7045 O O . ALA C 2 123 ? -14.278 3.131 26.640 1.00 41.29 123 ALA C O 1
ATOM 7047 N N . LYS C 2 124 ? -14.988 5.262 26.892 1.00 42.87 124 LYS C N 1
ATOM 7048 C CA . LYS C 2 124 ? -15.749 5.308 25.650 1.00 46.28 124 LYS C CA 1
ATOM 7049 C C . LYS C 2 124 ? -14.846 5.502 24.427 1.00 43.84 124 LYS C C 1
ATOM 7050 O O . LYS C 2 124 ? -15.338 5.472 23.302 1.00 43.03 124 LYS C O 1
ATOM 7056 N N . TYR C 2 125 ? -13.542 5.732 24.638 1.00 40.61 125 TYR C N 1
ATOM 7057 C CA . TYR C 2 125 ? -12.589 5.880 23.546 1.00 38.65 125 TYR C CA 1
ATOM 7058 C C . TYR C 2 125 ? -11.607 4.712 23.593 1.00 37.79 125 TYR C C 1
ATOM 7059 O O . TYR C 2 125 ? -10.495 4.862 24.106 1.00 34.38 125 TYR C O 1
ATOM 7068 N N . PRO C 2 126 ? -11.998 3.512 23.091 1.00 38.08 126 PRO C N 1
ATOM 7069 C CA . PRO C 2 126 ? -11.179 2.303 23.225 1.00 38.65 126 PRO C CA 1
ATOM 7070 C C . PRO C 2 126 ? -9.711 2.457 22.832 1.00 38.23 126 PRO C C 1
ATOM 7071 O O . PRO C 2 126 ? -8.856 1.770 23.380 1.00 39.41 126 PRO C O 1
ATOM 7075 N N . ALA C 2 127 ? -9.410 3.364 21.895 1.00 39.88 127 ALA C N 1
ATOM 7076 C CA . ALA C 2 127 ? -8.034 3.571 21.468 1.00 39.77 127 ALA C CA 1
ATOM 7077 C C . ALA C 2 127 ? -7.194 4.166 22.598 1.00 39.64 127 ALA C C 1
ATOM 7078 O O . ALA C 2 127 ? -6.005 3.883 22.689 1.00 42.46 127 ALA C O 1
ATOM 7080 N N . ARG C 2 128 ? -7.804 4.990 23.461 1.00 38.64 128 ARG C N 1
ATOM 7081 C CA . ARG C 2 128 ? -7.064 5.701 24.497 1.00 37.63 128 ARG C CA 1
ATOM 7082 C C . ARG C 2 128 ? -7.020 4.911 25.808 1.00 38.07 128 ARG C C 1
ATOM 7083 O O . ARG C 2 128 ? -6.404 5.365 26.773 1.00 36.00 128 ARG C O 1
ATOM 7091 N N . VAL C 2 129 ? -7.666 3.737 25.846 1.00 36.88 129 VAL C N 1
ATOM 7092 C CA . VAL C 2 129 ? -7.650 2.884 27.024 1.00 37.31 129 VAL C CA 1
ATOM 7093 C C . VAL C 2 129 ? -6.231 2.368 27.265 1.00 36.96 129 VAL C C 1
ATOM 7094 O O . VAL C 2 129 ? -5.801 2.279 28.414 1.00 34.55 129 VAL C O 1
ATOM 7098 N N . LYS C 2 130 ? -5.508 2.048 26.179 1.00 35.76 130 LYS C N 1
ATOM 7099 C CA . LYS C 2 130 ? -4.150 1.536 26.272 1.00 35.13 130 LYS C CA 1
ATOM 7100 C C . LYS C 2 130 ? -3.205 2.647 26.732 1.00 34.46 130 LYS C C 1
ATOM 7101 O O . LYS C 2 130 ? -2.191 2.372 27.372 1.00 35.85 130 LYS C O 1
ATOM 7103 N N . CYS C 2 131 ? -3.539 3.902 26.403 1.00 32.69 131 CYS C N 1
ATOM 7104 C CA . CYS C 2 131 ? -2.821 5.051 26.933 1.00 32.48 131 CYS C CA 1
ATOM 7105 C C . CYS C 2 131 ? -2.943 5.051 28.461 1.00 31.91 131 CYS C C 1
ATOM 7106 O O . CYS C 2 131 ? -1.947 5.150 29.170 1.00 31.40 131 CYS C O 1
ATOM 7109 N N . ALA C 2 132 ? -4.178 4.890 28.952 1.00 32.06 132 ALA C N 1
ATOM 7110 C CA . ALA C 2 132 ? -4.477 4.936 30.376 1.00 33.38 132 ALA C CA 1
ATOM 7111 C C . ALA C 2 132 ? -3.852 3.745 31.107 1.00 35.01 132 ALA C C 1
ATOM 7112 O O . ALA C 2 132 ? -3.331 3.909 32.207 1.00 33.48 132 ALA C O 1
ATOM 7114 N N . LEU C 2 133 ? -3.859 2.561 30.477 1.00 36.58 133 LEU C N 1
ATOM 7115 C CA . LEU C 2 133 ? -3.489 1.328 31.159 1.00 38.48 133 LEU C CA 1
ATOM 7116 C C . LEU C 2 133 ? -1.975 1.126 31.210 1.00 39.27 133 LEU C C 1
ATOM 7117 O O . LEU C 2 133 ? -1.510 0.251 31.936 1.00 43.45 133 LEU C O 1
ATOM 7122 N N . LEU C 2 134 ? -1.200 1.920 30.462 1.00 40.41 134 LEU C N 1
ATOM 7123 C CA . LEU C 2 134 ? 0.221 1.649 30.287 1.00 40.52 134 LEU C CA 1
ATOM 7124 C C . LEU C 2 134 ? 0.952 1.604 31.629 1.00 39.74 134 LEU C C 1
ATOM 7125 O O . LEU C 2 134 ? 1.667 0.643 31.900 1.00 39.21 134 LEU C O 1
ATOM 7130 N N . GLY C 2 135 ? 0.825 2.672 32.427 1.00 38.50 135 GLY C N 1
ATOM 7131 C CA . GLY C 2 135 ? 1.512 2.770 33.707 1.00 39.80 135 GLY C CA 1
ATOM 7132 C C . GLY C 2 135 ? 0.988 1.763 34.732 1.00 39.44 135 GLY C C 1
ATOM 7133 O O . GLY C 2 135 ? 1.753 1.249 35.548 1.00 39.13 135 GLY C O 1
ATOM 7134 N N . TRP C 2 136 ? -0.320 1.483 34.671 1.00 39.07 136 TRP C N 1
ATOM 7135 C CA . TRP C 2 136 ? -0.979 0.596 35.617 1.00 40.07 136 TRP C CA 1
ATOM 7136 C C . TRP C 2 136 ? -0.546 -0.851 35.387 1.00 42.46 136 TRP C C 1
ATOM 7137 O O . TRP C 2 136 ? -0.263 -1.565 36.348 1.00 41.34 136 TRP C O 1
ATOM 7148 N N . MET C 2 137 ? -0.475 -1.270 34.116 1.00 42.99 137 MET C N 1
ATOM 7149 C CA . MET C 2 137 ? 0.001 -2.605 33.777 1.00 46.50 137 MET C CA 1
ATOM 7150 C C . MET C 2 137 ? 1.503 -2.706 34.052 1.00 45.22 137 MET C C 1
ATOM 7151 O O . MET C 2 137 ? 1.992 -3.766 34.430 1.00 45.94 137 MET C O 1
ATOM 7156 N N . ALA C 2 138 ? 2.231 -1.592 33.882 1.00 44.88 138 ALA C N 1
ATOM 7157 C CA . ALA C 2 138 ? 3.649 -1.548 34.209 1.00 43.51 138 ALA C CA 1
ATOM 7158 C C . ALA C 2 138 ? 3.853 -1.772 35.709 1.00 42.77 138 ALA C C 1
ATOM 7159 O O . ALA C 2 138 ? 4.751 -2.507 36.112 1.00 40.34 138 ALA C O 1
ATOM 7161 N N . PHE C 2 139 ? 3.009 -1.136 36.532 1.00 42.00 139 PHE C N 1
ATOM 7162 C CA . PHE C 2 139 ? 3.098 -1.266 37.979 1.00 41.12 139 PHE C CA 1
ATOM 7163 C C . PHE C 2 139 ? 2.836 -2.707 38.415 1.00 40.70 139 PHE C C 1
ATOM 7164 O O . PHE C 2 139 ? 3.569 -3.234 39.243 1.00 42.14 139 PHE C O 1
ATOM 7172 N N . LYS C 2 140 ? 1.785 -3.328 37.869 1.00 42.15 140 LYS C N 1
ATOM 7173 C CA . LYS C 2 140 ? 1.419 -4.689 38.227 1.00 45.76 140 LYS C CA 1
ATOM 7174 C C . LYS C 2 140 ? 2.596 -5.630 37.972 1.00 46.82 140 LYS C C 1
ATOM 7175 O O . LYS C 2 140 ? 2.873 -6.515 38.781 1.00 46.19 140 LYS C O 1
ATOM 7181 N N . ASP C 2 141 ? 3.271 -5.435 36.832 1.00 48.91 141 ASP C N 1
ATOM 7182 C CA . ASP C 2 141 ? 4.428 -6.236 36.462 1.00 49.93 141 ASP C CA 1
ATOM 7183 C C . ASP C 2 141 ? 5.553 -6.022 37.478 1.00 47.85 141 ASP C C 1
ATOM 7184 O O . ASP C 2 141 ? 6.093 -6.987 38.014 1.00 47.70 141 ASP C O 1
ATOM 7189 N N . ALA C 2 142 ? 5.895 -4.756 37.746 1.00 45.10 142 ALA C N 1
ATOM 7190 C CA . ALA C 2 142 ? 6.996 -4.432 38.643 1.00 46.14 142 ALA C CA 1
ATOM 7191 C C . ALA C 2 142 ? 6.673 -4.859 40.075 1.00 49.08 142 ALA C C 1
ATOM 7192 O O . ALA C 2 142 ? 7.590 -5.181 40.834 1.00 50.07 142 ALA C O 1
ATOM 7194 N N . LEU C 2 143 ? 5.376 -4.856 40.433 1.00 47.71 143 LEU C N 1
ATOM 7195 C CA . LEU C 2 143 ? 4.930 -5.286 41.751 1.00 47.89 143 LEU C CA 1
ATOM 7196 C C . LEU C 2 143 ? 5.084 -6.800 41.906 1.00 48.54 143 LEU C C 1
ATOM 7197 O O . LEU C 2 143 ? 5.508 -7.264 42.964 1.00 51.14 143 LEU C O 1
ATOM 7202 N N . ALA C 2 144 ? 4.724 -7.562 40.866 1.00 49.03 144 ALA C N 1
ATOM 7203 C CA . ALA C 2 144 ? 4.867 -9.011 40.892 1.00 51.27 144 ALA C CA 1
ATOM 7204 C C . ALA C 2 144 ? 6.346 -9.399 40.971 1.00 53.76 144 ALA C C 1
ATOM 7205 O O . ALA C 2 144 ? 6.701 -10.358 41.659 1.00 56.78 144 ALA C O 1
ATOM 7207 N N . GLN C 2 145 ? 7.202 -8.637 40.277 1.00 53.53 145 GLN C N 1
ATOM 7208 C CA . GLN C 2 145 ? 8.639 -8.873 40.265 1.00 56.02 145 GLN C CA 1
ATOM 7209 C C . GLN C 2 145 ? 9.265 -8.510 41.611 1.00 57.21 145 GLN C C 1
ATOM 7210 O O . GLN C 2 145 ? 10.134 -9.231 42.101 1.00 55.53 145 GLN C O 1
ATOM 7216 N N . ALA C 2 146 ? 8.844 -7.375 42.187 1.00 56.95 146 ALA C N 1
ATOM 7217 C CA . ALA C 2 146 ? 9.376 -6.913 43.461 1.00 59.60 146 ALA C CA 1
ATOM 7218 C C . ALA C 2 146 ? 9.011 -7.892 44.579 1.00 60.53 146 ALA C C 1
ATOM 7219 O O . ALA C 2 146 ? 9.800 -8.090 45.503 1.00 58.39 146 ALA C O 1
ATOM 7221 N N . SER C 2 147 ? 7.816 -8.493 44.478 1.00 62.36 147 SER C N 1
ATOM 7222 C CA . SER C 2 147 ? 7.322 -9.453 45.456 1.00 65.94 147 SER C CA 1
ATOM 7223 C C . SER C 2 147 ? 8.113 -10.761 45.387 1.00 69.43 147 SER C C 1
ATOM 7224 O O . SER C 2 147 ? 8.443 -11.337 46.422 1.00 65.95 147 SER C O 1
ATOM 7227 N N . GLU C 2 148 ? 8.412 -11.222 44.164 1.00 73.20 148 GLU C N 1
ATOM 7228 C CA . GLU C 2 148 ? 9.170 -12.449 43.967 1.00 72.51 148 GLU C CA 1
ATOM 7229 C C . GLU C 2 148 ? 10.621 -12.240 44.395 1.00 72.11 148 GLU C C 1
ATOM 7230 O O . GLU C 2 148 ? 11.227 -13.140 44.972 1.00 72.73 148 GLU C O 1
ATOM 7236 N N . ALA C 2 149 ? 11.167 -11.049 44.107 1.00 71.02 149 ALA C N 1
ATOM 7237 C CA . ALA C 2 149 ? 12.533 -10.700 44.474 1.00 71.17 149 ALA C CA 1
ATOM 7238 C C . ALA C 2 149 ? 12.714 -10.705 45.994 1.00 73.50 149 ALA C C 1
ATOM 7239 O O . ALA C 2 149 ? 13.812 -10.969 46.480 1.00 74.10 149 ALA C O 1
ATOM 7241 N N . PHE C 2 150 ? 11.638 -10.402 46.735 1.00 74.50 150 PHE C N 1
ATOM 7242 C CA . PHE C 2 150 ? 11.677 -10.361 48.190 1.00 72.02 150 PHE C CA 1
ATOM 7243 C C . PHE C 2 150 ? 12.019 -11.753 48.743 1.00 68.40 150 PHE C C 1
ATOM 7244 O O . PHE C 2 150 ? 11.155 -12.651 48.658 1.00 65.10 150 PHE C O 1
ATOM 7252 N N . LEU D 2 5 ? -28.011 -27.652 -28.140 1.00 60.75 5 LEU D N 1
ATOM 7253 C CA . LEU D 2 5 ? -27.124 -28.783 -27.743 1.00 63.97 5 LEU D CA 1
ATOM 7254 C C . LEU D 2 5 ? -26.574 -29.481 -28.986 1.00 66.79 5 LEU D C 1
ATOM 7255 O O . LEU D 2 5 ? -25.418 -29.901 -28.992 1.00 66.30 5 LEU D O 1
ATOM 7260 N N . GLU D 2 6 ? -27.402 -29.602 -30.033 1.00 68.07 6 GLU D N 1
ATOM 7261 C CA . GLU D 2 6 ? -26.939 -30.101 -31.320 1.00 68.87 6 GLU D CA 1
ATOM 7262 C C . GLU D 2 6 ? -26.213 -28.996 -32.088 1.00 67.28 6 GLU D C 1
ATOM 7263 O O . GLU D 2 6 ? -25.509 -29.285 -33.053 1.00 70.30 6 GLU D O 1
ATOM 7269 N N . GLN D 2 7 ? -26.377 -27.738 -31.659 1.00 64.66 7 GLN D N 1
ATOM 7270 C CA . GLN D 2 7 ? -25.645 -26.624 -32.242 1.00 63.15 7 GLN D CA 1
ATOM 7271 C C . GLN D 2 7 ? -24.159 -26.712 -31.885 1.00 62.64 7 GLN D C 1
ATOM 7272 O O . GLN D 2 7 ? -23.318 -26.294 -32.679 1.00 62.00 7 GLN D O 1
ATOM 7278 N N . ILE D 2 8 ? -23.839 -27.245 -30.695 1.00 57.81 8 ILE D N 1
ATOM 7279 C CA . ILE D 2 8 ? -22.454 -27.509 -30.321 1.00 56.05 8 ILE D CA 1
ATOM 7280 C C . ILE D 2 8 ? -22.059 -28.911 -30.792 1.00 55.35 8 ILE D C 1
ATOM 7281 O O . ILE D 2 8 ? -20.976 -29.089 -31.348 1.00 52.36 8 ILE D O 1
ATOM 7286 N N . TYR D 2 9 ? -22.937 -29.901 -30.575 1.00 53.84 9 TYR D N 1
ATOM 7287 C CA . TYR D 2 9 ? -22.658 -31.278 -30.958 1.00 55.13 9 TYR D CA 1
ATOM 7288 C C . TYR D 2 9 ? -23.249 -31.570 -32.338 1.00 55.81 9 TYR D C 1
ATOM 7289 O O . TYR D 2 9 ? -24.245 -32.281 -32.458 1.00 53.07 9 TYR D O 1
ATOM 7298 N N . GLN D 2 10 ? -22.599 -31.033 -33.377 1.00 59.49 10 GLN D N 1
ATOM 7299 C CA . GLN D 2 10 ? -23.016 -31.243 -34.756 1.00 60.44 10 GLN D CA 1
ATOM 7300 C C . GLN D 2 10 ? -22.899 -32.730 -35.081 1.00 61.26 10 GLN D C 1
ATOM 7301 O O . GLN D 2 10 ? -22.163 -33.458 -34.417 1.00 59.29 10 GLN D O 1
ATOM 7307 N N . ASP D 2 11 ? -23.619 -33.169 -36.120 1.00 65.06 11 ASP D N 1
ATOM 7308 C CA . ASP D 2 11 ? -23.544 -34.547 -36.581 1.00 65.28 11 ASP D CA 1
ATOM 7309 C C . ASP D 2 11 ? -22.111 -34.861 -37.009 1.00 60.78 11 ASP D C 1
ATOM 7310 O O . ASP D 2 11 ? -21.641 -35.983 -36.824 1.00 59.69 11 ASP D O 1
ATOM 7315 N N . VAL D 2 12 ? -21.427 -33.845 -37.554 1.00 60.21 12 VAL D N 1
ATOM 7316 C CA . VAL D 2 12 ? -20.056 -33.964 -38.026 1.00 58.54 12 VAL D CA 1
ATOM 7317 C C . VAL D 2 12 ? -19.146 -34.381 -36.870 1.00 57.84 12 VAL D C 1
ATOM 7318 O O . VAL D 2 12 ? -18.340 -35.297 -37.018 1.00 58.38 12 VAL D O 1
ATOM 7322 N N . ILE D 2 13 ? -19.283 -33.690 -35.729 1.00 54.97 13 ILE D N 1
ATOM 7323 C CA . ILE D 2 13 ? -18.485 -33.953 -34.539 1.00 52.72 13 ILE D CA 1
ATOM 7324 C C . ILE D 2 13 ? -18.745 -35.373 -34.039 1.00 49.96 13 ILE D C 1
ATOM 7325 O O . ILE D 2 13 ? -17.805 -36.110 -33.746 1.00 48.62 13 ILE D O 1
ATOM 7330 N N . LEU D 2 14 ? -20.026 -35.745 -33.935 1.00 51.48 14 LEU D N 1
ATOM 7331 C CA . LEU D 2 14 ? -20.409 -37.044 -33.398 1.00 54.06 14 LEU D CA 1
ATOM 7332 C C . LEU D 2 14 ? -19.941 -38.168 -34.322 1.00 54.26 14 LEU D C 1
ATOM 7333 O O . LEU D 2 14 ? -19.552 -39.237 -33.850 1.00 54.81 14 LEU D O 1
ATOM 7338 N N . ASP D 2 15 ? -19.972 -37.908 -35.634 1.00 57.09 15 ASP D N 1
ATOM 7339 C CA . ASP D 2 15 ? -19.515 -38.857 -36.639 1.00 60.62 15 ASP D CA 1
ATOM 7340 C C . ASP D 2 15 ? -18.025 -39.147 -36.434 1.00 59.33 15 ASP D C 1
ATOM 7341 O O . ASP D 2 15 ? -17.629 -40.303 -36.283 1.00 57.21 15 ASP D O 1
ATOM 7346 N N . HIS D 2 16 ? -17.212 -38.081 -36.401 1.00 59.94 16 HIS D N 1
ATOM 7347 C CA . HIS D 2 16 ? -15.767 -38.188 -36.238 1.00 57.68 16 HIS D CA 1
ATOM 7348 C C . HIS D 2 16 ? -15.402 -38.761 -34.870 1.00 56.56 16 HIS D C 1
ATOM 7349 O O . HIS D 2 16 ? -14.357 -39.392 -34.722 1.00 57.18 16 HIS D O 1
ATOM 7356 N N . TYR D 2 17 ? -16.259 -38.520 -33.873 1.00 56.34 17 TYR D N 1
ATOM 7357 C CA . TYR D 2 17 ? -16.060 -39.051 -32.534 1.00 55.99 17 TYR D CA 1
ATOM 7358 C C . TYR D 2 17 ? -16.211 -40.574 -32.537 1.00 56.78 17 TYR D C 1
ATOM 7359 O O . TYR D 2 17 ? -15.367 -41.282 -31.991 1.00 54.95 17 TYR D O 1
ATOM 7368 N N . LYS D 2 18 ? -17.294 -41.072 -33.145 1.00 61.35 18 LYS D N 1
ATOM 7369 C CA . LYS D 2 18 ? -17.566 -42.503 -33.191 1.00 65.52 18 LYS D CA 1
ATOM 7370 C C . LYS D 2 18 ? -16.641 -43.190 -34.198 1.00 67.58 18 LYS D C 1
ATOM 7371 O O . LYS D 2 18 ? -16.174 -44.303 -33.951 1.00 66.60 18 LYS D O 1
ATOM 7377 N N . HIS D 2 19 ? -16.378 -42.517 -35.327 1.00 68.45 19 HIS D N 1
ATOM 7378 C CA . HIS D 2 19 ? -15.645 -43.111 -36.434 1.00 69.29 19 HIS D CA 1
ATOM 7379 C C . HIS D 2 19 ? -14.380 -42.303 -36.718 1.00 66.42 19 HIS D C 1
ATOM 7380 O O . HIS D 2 19 ? -14.272 -41.665 -37.763 1.00 64.13 19 HIS D O 1
ATOM 7387 N N . PRO D 2 20 ? -13.379 -42.319 -35.806 1.00 65.52 20 PRO D N 1
ATOM 7388 C CA . PRO D 2 20 ? -12.186 -41.480 -35.948 1.00 66.57 20 PRO D CA 1
ATOM 7389 C C . PRO D 2 20 ? -11.252 -41.936 -37.069 1.00 67.56 20 PRO D C 1
ATOM 7390 O O . PRO D 2 20 ? -11.043 -43.135 -37.256 1.00 62.79 20 PRO D O 1
ATOM 7394 N N . GLN D 2 21 ? -10.693 -40.957 -37.797 1.00 69.16 21 GLN D N 1
ATOM 7395 C CA . GLN D 2 21 ? -9.809 -41.208 -38.926 1.00 69.02 21 GLN D CA 1
ATOM 7396 C C . GLN D 2 21 ? -8.357 -41.048 -38.479 1.00 68.92 21 GLN D C 1
ATOM 7397 O O . GLN D 2 21 ? -8.042 -40.150 -37.699 1.00 67.64 21 GLN D O 1
ATOM 7403 N N . HIS D 2 22 ? -7.489 -41.938 -38.980 1.00 66.37 22 HIS D N 1
ATOM 7404 C CA . HIS D 2 22 ? -6.044 -41.821 -38.832 1.00 65.25 22 HIS D CA 1
ATOM 7405 C C . HIS D 2 22 ? -5.620 -41.943 -37.365 1.00 64.88 22 HIS D C 1
ATOM 7406 O O . HIS D 2 22 ? -4.563 -41.439 -36.982 1.00 57.13 22 HIS D O 1
ATOM 7413 N N . ARG D 2 23 ? -6.429 -42.648 -36.558 1.00 64.00 23 ARG D N 1
ATOM 7414 C CA . ARG D 2 23 ? -6.117 -42.876 -35.155 1.00 63.24 23 ARG D CA 1
ATOM 7415 C C . ARG D 2 23 ? -5.182 -44.079 -35.045 1.00 63.99 23 ARG D C 1
ATOM 7416 O O . ARG D 2 23 ? -5.259 -45.008 -35.848 1.00 65.01 23 ARG D O 1
ATOM 7418 N N . GLY D 2 24 ? -4.310 -44.047 -34.031 1.00 64.81 24 GLY D N 1
ATOM 7419 C CA . GLY D 2 24 ? -3.279 -45.054 -33.845 1.00 64.87 24 GLY D CA 1
ATOM 7420 C C . GLY D 2 24 ? -1.917 -44.524 -34.281 1.00 65.15 24 GLY D C 1
ATOM 7421 O O . GLY D 2 24 ? -1.770 -44.064 -35.409 1.00 69.56 24 GLY D O 1
ATOM 7422 N N . LEU D 2 25 ? -0.933 -44.585 -33.376 1.00 66.28 25 LEU D N 1
ATOM 7423 C CA . LEU D 2 25 ? 0.417 -44.135 -33.673 1.00 67.58 25 LEU D CA 1
ATOM 7424 C C . LEU D 2 25 ? 1.023 -45.034 -34.751 1.00 68.87 25 LEU D C 1
ATOM 7425 O O . LEU D 2 25 ? 0.940 -46.257 -34.655 1.00 66.68 25 LEU D O 1
ATOM 7430 N N . ARG D 2 26 ? 1.619 -44.407 -35.776 1.00 68.44 26 ARG D N 1
ATOM 7431 C CA . ARG D 2 26 ? 2.159 -45.120 -36.925 1.00 66.58 26 ARG D CA 1
ATOM 7432 C C . ARG D 2 26 ? 3.566 -44.617 -37.237 1.00 65.49 26 ARG D C 1
ATOM 7433 O O . ARG D 2 26 ? 3.968 -43.545 -36.783 1.00 63.52 26 ARG D O 1
ATOM 7441 N N . GLU D 2 27 ? 4.296 -45.426 -38.015 1.00 67.77 27 GLU D N 1
ATOM 7442 C CA . GLU D 2 27 ? 5.629 -45.092 -38.491 1.00 69.50 27 GLU D CA 1
ATOM 7443 C C . GLU D 2 27 ? 5.619 -45.100 -40.020 1.00 64.32 27 GLU D C 1
ATOM 7444 O O . GLU D 2 27 ? 4.835 -45.826 -40.627 1.00 60.24 27 GLU D O 1
ATOM 7450 N N . PRO D 2 28 ? 6.471 -44.297 -40.700 1.00 62.94 28 PRO D N 1
ATOM 7451 C CA . PRO D 2 28 ? 7.451 -43.431 -40.036 1.00 61.91 28 PRO D CA 1
ATOM 7452 C C . PRO D 2 28 ? 6.871 -42.120 -39.505 1.00 60.56 28 PRO D C 1
ATOM 7453 O O . PRO D 2 28 ? 5.714 -41.794 -39.768 1.00 58.22 28 PRO D O 1
ATOM 7457 N N . PHE D 2 29 ? 7.693 -41.390 -38.739 1.00 59.03 29 PHE D N 1
ATOM 7458 C CA . PHE D 2 29 ? 7.351 -40.061 -38.258 1.00 60.12 29 PHE D CA 1
ATOM 7459 C C . PHE D 2 29 ? 8.630 -39.251 -38.064 1.00 59.22 29 PHE D C 1
ATOM 7460 O O . PHE D 2 29 ? 9.713 -39.821 -37.936 1.00 59.61 29 PHE D O 1
ATOM 7468 N N . GLY D 2 30 ? 8.479 -37.920 -38.035 1.00 54.27 30 GLY D N 1
ATOM 7469 C CA . GLY D 2 30 ? 9.591 -36.997 -37.872 1.00 52.28 30 GLY D CA 1
ATOM 7470 C C . GLY D 2 30 ? 9.589 -36.292 -36.516 1.00 53.21 30 GLY D C 1
ATOM 7471 O O . GLY D 2 30 ? 10.605 -35.725 -36.116 1.00 53.61 30 GLY D O 1
ATOM 7472 N N . ALA D 2 31 ? 8.441 -36.296 -35.827 1.00 54.11 31 ALA D N 1
ATOM 7473 C CA . ALA D 2 31 ? 8.359 -35.767 -34.474 1.00 52.97 31 ALA D CA 1
ATOM 7474 C C . ALA D 2 31 ? 7.111 -36.311 -33.782 1.00 53.94 31 ALA D C 1
ATOM 7475 O O . ALA D 2 31 ? 6.115 -36.614 -34.436 1.00 51.94 31 ALA D O 1
ATOM 7477 N N . GLN D 2 32 ? 7.207 -36.445 -32.453 1.00 58.12 32 GLN D N 1
ATOM 7478 C CA . GLN D 2 32 ? 6.102 -36.850 -31.598 1.00 57.07 32 GLN D CA 1
ATOM 7479 C C . GLN D 2 32 ? 5.986 -35.835 -30.463 1.00 55.79 32 GLN D C 1
ATOM 7480 O O . GLN D 2 32 ? 6.996 -35.320 -29.987 1.00 53.45 32 GLN D O 1
ATOM 7486 N N . VAL D 2 33 ? 4.745 -35.536 -30.053 1.00 53.72 33 VAL D N 1
ATOM 7487 C CA . VAL D 2 33 ? 4.496 -34.630 -28.943 1.00 53.38 33 VAL D CA 1
ATOM 7488 C C . VAL D 2 33 ? 3.386 -35.209 -28.065 1.00 54.24 33 VAL D C 1
ATOM 7489 O O . VAL D 2 33 ? 2.723 -36.177 -28.441 1.00 50.73 33 VAL D O 1
ATOM 7493 N N . TYR D 2 34 ? 3.211 -34.591 -26.888 1.00 56.46 34 TYR D N 1
ATOM 7494 C CA . TYR D 2 34 ? 2.197 -34.983 -25.922 1.00 56.88 34 TYR D CA 1
ATOM 7495 C C . TYR D 2 34 ? 1.654 -33.728 -25.241 1.00 52.78 34 TYR D C 1
ATOM 7496 O O . TYR D 2 34 ? 2.417 -32.995 -24.614 1.00 50.25 34 TYR D O 1
ATOM 7505 N N . HIS D 2 35 ? 0.342 -33.490 -25.399 1.00 50.13 35 HIS D N 1
ATOM 7506 C CA . HIS D 2 35 ? -0.338 -32.317 -24.865 1.00 50.51 35 HIS D CA 1
ATOM 7507 C C . HIS D 2 35 ? -1.557 -32.763 -24.059 1.00 49.88 35 HIS D C 1
ATOM 7508 O O . HIS D 2 35 ? -2.052 -33.872 -24.263 1.00 49.32 35 HIS D O 1
ATOM 7515 N N . VAL D 2 36 ? -2.057 -31.881 -23.177 1.00 51.71 36 VAL D N 1
ATOM 7516 C CA . VAL D 2 36 ? -3.088 -32.254 -22.214 1.00 53.96 36 VAL D CA 1
ATOM 7517 C C . VAL D 2 36 ? -4.160 -31.156 -22.107 1.00 51.28 36 VAL D C 1
ATOM 7518 O O . VAL D 2 36 ? -3.830 -30.041 -21.662 1.00 48.00 36 VAL D O 1
ATOM 7522 N N . ASP D 2 42 ? -8.493 -34.417 -21.064 1.00 50.33 42 ASP D N 1
ATOM 7523 C CA . ASP D 2 42 ? -8.192 -34.702 -22.493 1.00 46.73 42 ASP D CA 1
ATOM 7524 C C . ASP D 2 42 ? -6.683 -34.659 -22.721 1.00 45.94 42 ASP D C 1
ATOM 7525 O O . ASP D 2 42 ? -6.006 -33.725 -22.291 1.00 46.50 42 ASP D O 1
ATOM 7530 N N . GLU D 2 43 ? -6.176 -35.672 -23.432 1.00 48.22 43 GLU D N 1
ATOM 7531 C CA . GLU D 2 43 ? -4.761 -35.775 -23.749 1.00 49.07 43 GLU D CA 1
ATOM 7532 C C . GLU D 2 43 ? -4.592 -36.414 -25.125 1.00 46.56 43 GLU D C 1
ATOM 7533 O O . GLU D 2 43 ? -5.466 -37.145 -25.594 1.00 44.05 43 GLU D O 1
ATOM 7539 N N . VAL D 2 44 ? -3.442 -36.143 -25.752 1.00 47.27 44 VAL D N 1
ATOM 7540 C CA . VAL D 2 44 ? -3.142 -36.697 -27.061 1.00 48.15 44 VAL D CA 1
ATOM 7541 C C . VAL D 2 44 ? -1.628 -36.832 -27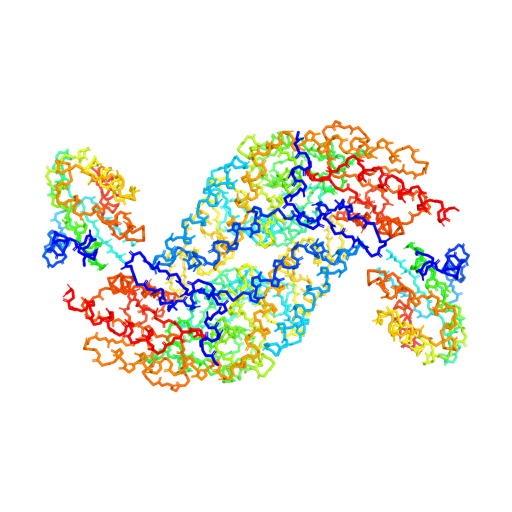.212 1.00 47.64 44 VAL D C 1
ATOM 7542 O O . VAL D 2 44 ? -0.872 -35.935 -26.839 1.00 44.40 44 VAL D O 1
ATOM 7546 N N . THR D 2 45 ? -1.208 -37.993 -27.730 1.00 47.69 45 THR D N 1
ATOM 7547 C CA . THR D 2 45 ? 0.122 -38.172 -28.286 1.00 49.50 45 THR D CA 1
ATOM 7548 C C . THR D 2 45 ? -0.012 -38.164 -29.806 1.00 49.43 45 THR D C 1
ATOM 7549 O O . THR D 2 45 ? -0.801 -38.934 -30.352 1.00 47.08 45 THR D O 1
ATOM 7553 N N . LEU D 2 46 ? 0.750 -37.283 -30.470 1.00 50.24 46 LEU D N 1
ATOM 7554 C CA . LEU D 2 46 ? 0.536 -36.982 -31.880 1.00 48.88 46 LEU D CA 1
ATOM 7555 C C . LEU D 2 46 ? 1.876 -36.929 -32.610 1.00 47.57 46 LEU D C 1
ATOM 7556 O O . LEU D 2 46 ? 2.815 -36.280 -32.145 1.00 42.89 46 LEU D O 1
ATOM 7561 N N . ARG D 2 47 ? 1.929 -37.612 -33.763 1.00 47.83 47 ARG D N 1
ATOM 7562 C CA . ARG D 2 47 ? 3.110 -37.662 -34.611 1.00 52.75 47 ARG D CA 1
ATOM 7563 C C . ARG D 2 47 ? 2.809 -37.020 -35.967 1.00 50.08 47 ARG D C 1
ATOM 7564 O O . ARG D 2 47 ? 1.677 -37.087 -36.446 1.00 47.45 47 ARG D O 1
ATOM 7572 N N . VAL D 2 48 ? 3.846 -36.433 -36.584 1.00 49.63 48 VAL D N 1
ATOM 7573 C CA . VAL D 2 48 ? 3.768 -35.864 -37.925 1.00 50.13 48 VAL D CA 1
ATOM 7574 C C . VAL D 2 48 ? 4.871 -36.475 -38.787 1.00 49.63 48 VAL D C 1
ATOM 7575 O O . VAL D 2 48 ? 6.019 -36.539 -38.353 1.00 49.73 48 VAL D O 1
ATOM 7579 N N . ALA D 2 49 ? 4.512 -36.894 -40.011 1.00 47.66 49 ALA D N 1
ATOM 7580 C CA . ALA D 2 49 ? 5.475 -37.333 -41.015 1.00 47.82 49 ALA D CA 1
ATOM 7581 C C . ALA D 2 49 ? 5.458 -36.366 -42.199 1.00 47.51 49 ALA D C 1
ATOM 7582 O O . ALA D 2 49 ? 4.386 -35.962 -42.651 1.00 46.38 49 ALA D O 1
ATOM 7584 N N . LEU D 2 50 ? 6.657 -36.021 -42.695 1.00 46.84 50 LEU D N 1
ATOM 7585 C CA . LEU D 2 50 ? 6.822 -35.125 -43.832 1.00 47.18 50 LEU D CA 1
ATOM 7586 C C . LEU D 2 50 ? 7.305 -35.917 -45.044 1.00 48.06 50 LEU D C 1
ATOM 7587 O O . LEU D 2 50 ? 7.925 -36.969 -44.898 1.00 46.93 50 LEU D O 1
ATOM 7592 N N . SER D 2 51 ? 7.021 -35.378 -46.238 1.00 48.56 51 SER D N 1
ATOM 7593 C CA . SER D 2 51 ? 7.480 -35.939 -47.502 1.00 48.91 51 SER D CA 1
ATOM 7594 C C . SER D 2 51 ? 9.008 -35.972 -47.547 1.00 47.65 51 SER D C 1
ATOM 7595 O O . SER D 2 51 ? 9.670 -35.323 -46.737 1.00 46.23 51 SER D O 1
ATOM 7598 N N . GLU D 2 52 ? 9.560 -36.695 -48.531 1.00 51.14 52 GLU D N 1
ATOM 7599 C CA . GLU D 2 52 ? 11.004 -36.813 -48.693 1.00 53.03 52 GLU D CA 1
ATOM 7600 C C . GLU D 2 52 ? 11.654 -35.436 -48.864 1.00 52.60 52 GLU D C 1
ATOM 7601 O O . GLU D 2 52 ? 12.789 -35.235 -48.431 1.00 48.54 52 GLU D O 1
ATOM 7607 N N . ASP D 2 53 ? 10.948 -34.486 -49.499 1.00 50.63 53 ASP D N 1
ATOM 7608 C CA . ASP D 2 53 ? 11.496 -33.152 -49.721 1.00 50.72 53 ASP D CA 1
ATOM 7609 C C . ASP D 2 53 ? 11.104 -32.202 -48.585 1.00 48.90 53 ASP D C 1
ATOM 7610 O O . ASP D 2 53 ? 11.516 -31.042 -48.586 1.00 46.33 53 ASP D O 1
ATOM 7615 N N . GLY D 2 54 ? 10.305 -32.697 -47.627 1.00 49.43 54 GLY D N 1
ATOM 7616 C CA . GLY D 2 54 ? 9.955 -31.958 -46.423 1.00 47.06 54 GLY D CA 1
ATOM 7617 C C . GLY D 2 54 ? 8.910 -30.864 -46.658 1.00 46.19 54 GLY D C 1
ATOM 7618 O O . GLY D 2 54 ? 8.654 -30.061 -45.761 1.00 44.16 54 GLY D O 1
ATOM 7619 N N . THR D 2 55 ? 8.306 -30.837 -47.856 1.00 44.39 55 THR D N 1
ATOM 7620 C CA . THR D 2 55 ? 7.419 -29.747 -48.245 1.00 44.12 55 THR D CA 1
ATOM 7621 C C . THR D 2 55 ? 5.974 -30.032 -47.830 1.00 44.36 55 THR D C 1
ATOM 7622 O O . THR D 2 55 ? 5.186 -29.095 -47.715 1.00 43.53 55 THR D O 1
ATOM 7626 N N . ARG D 2 56 ? 5.621 -31.311 -47.632 1.00 40.15 56 ARG D N 1
ATOM 7627 C CA . ARG D 2 56 ? 4.237 -31.688 -47.384 1.00 42.02 56 ARG D CA 1
ATOM 7628 C C . ARG D 2 56 ? 4.124 -32.574 -46.143 1.00 43.15 56 ARG D C 1
ATOM 7629 O O . ARG D 2 56 ? 5.070 -33.266 -45.766 1.00 39.22 56 ARG D O 1
ATOM 7637 N N . VAL D 2 57 ? 2.930 -32.544 -45.536 1.00 43.57 57 VAL D N 1
ATOM 7638 C CA . VAL D 2 57 ? 2.542 -33.474 -44.488 1.00 42.81 57 VAL D CA 1
ATOM 7639 C C . VAL D 2 57 ? 2.027 -34.748 -45.160 1.00 43.96 57 VAL D C 1
ATOM 7640 O O . VAL D 2 57 ? 1.028 -34.711 -45.876 1.00 43.80 57 VAL D O 1
ATOM 7644 N N . THR D 2 58 ? 2.723 -35.870 -44.939 1.00 45.68 58 THR D N 1
ATOM 7645 C CA . THR D 2 58 ? 2.326 -37.150 -45.510 1.00 47.18 58 THR D CA 1
ATOM 7646 C C . THR D 2 58 ? 1.476 -37.946 -44.515 1.00 46.19 58 THR D C 1
ATOM 7647 O O . THR D 2 58 ? 0.610 -38.711 -44.930 1.00 46.68 58 THR D O 1
ATOM 7651 N N . ASP D 2 59 ? 1.706 -37.770 -43.209 1.00 47.07 59 ASP D N 1
ATOM 7652 C CA . ASP D 2 59 ? 0.921 -38.493 -42.218 1.00 47.18 59 ASP D CA 1
ATOM 7653 C C . ASP D 2 59 ? 0.831 -37.701 -40.916 1.00 45.35 59 ASP D C 1
ATOM 7654 O O . ASP D 2 59 ? 1.788 -37.042 -40.506 1.00 42.27 59 ASP D O 1
ATOM 7659 N N . VAL D 2 60 ? -0.349 -37.793 -40.289 1.00 45.48 60 VAL D N 1
ATOM 7660 C CA . VAL D 2 60 ? -0.564 -37.406 -38.905 1.00 47.76 60 VAL D CA 1
ATOM 7661 C C . VAL D 2 60 ? -1.193 -38.602 -38.186 1.00 48.78 60 VAL D C 1
ATOM 7662 O O . VAL D 2 60 ? -2.284 -39.045 -38.546 1.00 44.52 60 VAL D O 1
ATOM 7666 N N . SER D 2 61 ? -0.471 -39.139 -37.194 1.00 50.17 61 SER D N 1
ATOM 7667 C CA . SER D 2 61 ? -0.963 -40.231 -36.369 1.00 51.46 61 SER D CA 1
ATOM 7668 C C . SER D 2 61 ? -1.065 -39.752 -34.923 1.00 52.79 61 SER D C 1
ATOM 7669 O O . SER D 2 61 ? -0.237 -38.962 -34.472 1.00 52.09 61 SER D O 1
ATOM 7672 N N . TYR D 2 62 ? -2.084 -40.236 -34.203 1.00 52.61 62 TYR D N 1
ATOM 7673 C CA . TYR D 2 62 ? -2.321 -39.776 -32.844 1.00 53.78 62 TYR D CA 1
ATOM 7674 C C . TYR D 2 62 ? -2.932 -40.889 -31.994 1.00 57.55 62 TYR D C 1
ATOM 7675 O O . TYR D 2 62 ? -3.393 -41.908 -32.509 1.00 55.10 62 TYR D O 1
ATOM 7684 N N . ASP D 2 63 ? -2.937 -40.650 -30.679 1.00 60.94 63 ASP D N 1
ATOM 7685 C CA . ASP D 2 63 ? -3.516 -41.566 -29.711 1.00 64.38 63 ASP D CA 1
ATOM 7686 C C . ASP D 2 63 ? -3.789 -40.780 -28.430 1.00 60.50 63 ASP D C 1
ATOM 7687 O O . ASP D 2 63 ? -3.024 -39.888 -28.079 1.00 60.34 63 ASP D O 1
ATOM 7692 N N . GLY D 2 64 ? -4.895 -41.093 -27.748 1.00 60.52 64 GLY D N 1
ATOM 7693 C CA . GLY D 2 64 ? -5.174 -40.484 -26.457 1.00 60.09 64 GLY D CA 1
ATOM 7694 C C . GLY D 2 64 ? -6.632 -40.634 -26.034 1.00 56.83 64 GLY D C 1
ATOM 7695 O O . GLY D 2 64 ? -7.468 -41.089 -26.808 1.00 57.84 64 GLY D O 1
ATOM 7696 N N . GLN D 2 65 ? -6.908 -40.243 -24.785 1.00 55.82 65 GLN D N 1
ATOM 7697 C CA . GLN D 2 65 ? -8.255 -40.232 -24.237 1.00 52.59 65 GLN D CA 1
ATOM 7698 C C . GLN D 2 65 ? -8.728 -38.785 -24.120 1.00 48.54 65 GLN D C 1
ATOM 7699 O O . GLN D 2 65 ? -7.963 -37.891 -23.760 1.00 47.50 65 GLN D O 1
ATOM 7701 N N . GLY D 2 66 ? -10.004 -38.562 -24.431 1.00 45.65 66 GLY D N 1
ATOM 7702 C CA . GLY D 2 66 ? -10.621 -37.270 -24.196 1.00 44.49 66 GLY D CA 1
ATOM 7703 C C . GLY D 2 66 ? -12.097 -37.291 -24.567 1.00 41.85 66 GLY D C 1
ATOM 7704 O O . GLY D 2 66 ? -12.606 -38.315 -25.015 1.00 41.56 66 GLY D O 1
ATOM 7705 N N . CYS D 2 67 ? -12.756 -36.143 -24.384 1.00 40.83 67 CYS D N 1
ATOM 7706 C CA . CYS D 2 67 ? -14.176 -35.996 -24.659 1.00 40.64 67 CYS D CA 1
ATOM 7707 C C . CYS D 2 67 ? -14.443 -36.022 -26.164 1.00 42.51 67 CYS D C 1
ATOM 7708 O O . CYS D 2 67 ? -13.515 -36.059 -26.969 1.00 44.49 67 CYS D O 1
ATOM 7711 N N . SER D 2 68 ? -15.730 -35.967 -26.529 1.00 42.30 68 SER D N 1
ATOM 7712 C CA . SER D 2 68 ? -16.160 -36.027 -27.915 1.00 40.70 68 SER D CA 1
ATOM 7713 C C . SER D 2 68 ? -15.531 -34.902 -28.738 1.00 41.08 68 SER D C 1
ATOM 7714 O O . SER D 2 68 ? -15.082 -35.129 -29.862 1.00 40.41 68 SER D O 1
ATOM 7717 N N . ILE D 2 69 ? -15.508 -33.688 -28.175 1.00 38.49 69 ILE D N 1
ATOM 7718 C CA . ILE D 2 69 ? -15.031 -32.520 -28.896 1.00 38.10 69 ILE D CA 1
ATOM 7719 C C . ILE D 2 69 ? -13.523 -32.620 -29.148 1.00 39.04 69 ILE D C 1
ATOM 7720 O O . ILE D 2 69 ? -13.077 -32.286 -30.240 1.00 40.23 69 ILE D O 1
ATOM 7725 N N . SER D 2 70 ? -12.738 -33.094 -28.171 1.00 39.35 70 SER D N 1
ATOM 7726 C CA . SER D 2 70 ? -11.296 -33.190 -28.353 1.00 40.53 70 SER D CA 1
ATOM 7727 C C . SER D 2 70 ? -10.939 -34.295 -29.348 1.00 42.03 70 SER D C 1
ATOM 7728 O O . SER D 2 70 ? -10.009 -34.128 -30.135 1.00 40.08 70 SER D O 1
ATOM 7731 N N . GLN D 2 71 ? -11.667 -35.421 -29.305 1.00 43.53 71 GLN D N 1
ATOM 7732 C CA . GLN D 2 71 ? -11.397 -36.553 -30.183 1.00 45.76 71 GLN D CA 1
ATOM 7733 C C . GLN D 2 71 ? -11.791 -36.213 -31.619 1.00 44.54 71 GLN D C 1
ATOM 7734 O O . GLN D 2 71 ? -11.039 -36.495 -32.551 1.00 46.04 71 GLN D O 1
ATOM 7740 N N . ALA D 2 72 ? -12.983 -35.623 -31.776 1.00 44.20 72 ALA D N 1
ATOM 7741 C CA . ALA D 2 72 ? -13.528 -35.273 -33.078 1.00 43.79 72 ALA D CA 1
ATOM 7742 C C . ALA D 2 72 ? -12.658 -34.222 -33.763 1.00 45.15 72 ALA D C 1
ATOM 7743 O O . ALA D 2 72 ? -12.445 -34.304 -34.970 1.00 45.98 72 ALA D O 1
ATOM 7745 N N . ALA D 2 73 ? -12.178 -33.232 -32.996 1.00 41.71 73 ALA D N 1
ATOM 7746 C CA . ALA D 2 73 ? -11.376 -32.152 -33.554 1.00 41.41 73 ALA D CA 1
ATOM 7747 C C . ALA D 2 73 ? -10.057 -32.690 -34.112 1.00 40.18 73 ALA D C 1
ATOM 7748 O O . ALA D 2 73 ? -9.580 -32.208 -35.135 1.00 39.46 73 ALA D O 1
ATOM 7750 N N . THR D 2 74 ? -9.465 -33.681 -33.437 1.00 40.69 74 THR D N 1
ATOM 7751 C CA . THR D 2 74 ? -8.203 -34.253 -33.880 1.00 41.72 74 THR D CA 1
ATOM 7752 C C . THR D 2 74 ? -8.424 -35.098 -35.137 1.00 43.45 74 THR D C 1
ATOM 7753 O O . THR D 2 74 ? -7.584 -35.094 -36.032 1.00 43.74 74 THR D O 1
ATOM 7757 N N . SER D 2 75 ? -9.546 -35.827 -35.194 1.00 44.67 75 SER D N 1
ATOM 7758 C CA . SER D 2 75 ? -9.916 -36.594 -36.378 1.00 46.58 75 SER D CA 1
ATOM 7759 C C . SER D 2 75 ? -10.076 -35.670 -37.586 1.00 44.92 75 SER D C 1
ATOM 7760 O O . SER D 2 75 ? -9.526 -35.946 -38.650 1.00 47.01 75 SER D O 1
ATOM 7763 N N . VAL D 2 76 ? -10.806 -34.565 -37.397 1.00 43.48 76 VAL D N 1
ATOM 7764 C CA . VAL D 2 76 ? -11.059 -33.586 -38.444 1.00 46.29 76 VAL D CA 1
ATOM 7765 C C . VAL D 2 76 ? -9.758 -32.901 -38.861 1.00 47.95 76 VAL D C 1
ATOM 7766 O O . VAL D 2 76 ? -9.593 -32.558 -40.030 1.00 50.27 76 VAL D O 1
ATOM 7770 N N . LEU D 2 77 ? -8.850 -32.680 -37.903 1.00 46.59 77 LEU D N 1
ATOM 7771 C CA . LEU D 2 77 ? -7.545 -32.112 -38.206 1.00 45.00 77 LEU D CA 1
ATOM 7772 C C . LEU D 2 77 ? -6.826 -32.977 -39.240 1.00 43.35 77 LEU D C 1
ATOM 7773 O O . LEU D 2 77 ? -6.338 -32.448 -40.234 1.00 38.87 77 LEU D O 1
ATOM 7778 N N . THR D 2 78 ? -6.766 -34.296 -38.993 1.00 42.75 78 THR D N 1
ATOM 7779 C CA . THR D 2 78 ? -5.978 -35.200 -39.819 1.00 44.55 78 THR D CA 1
ATOM 7780 C C . THR D 2 78 ? -6.471 -35.164 -41.263 1.00 46.07 78 THR D C 1
ATOM 7781 O O . THR D 2 78 ? -5.664 -35.226 -42.186 1.00 45.04 78 THR D O 1
ATOM 7785 N N . GLU D 2 79 ? -7.790 -35.039 -41.450 1.00 50.53 79 GLU D N 1
ATOM 7786 C CA . GLU D 2 79 ? -8.377 -34.967 -42.778 1.00 53.10 79 GLU D CA 1
ATOM 7787 C C . GLU D 2 79 ? -7.960 -33.688 -43.499 1.00 49.23 79 GLU D C 1
ATOM 7788 O O . GLU D 2 79 ? -7.794 -33.705 -44.711 1.00 48.87 79 GLU D O 1
ATOM 7794 N N . GLN D 2 80 ? -7.814 -32.582 -42.761 1.00 47.83 80 GLN D N 1
ATOM 7795 C CA . GLN D 2 80 ? -7.614 -31.281 -43.381 1.00 47.99 80 GLN D CA 1
ATOM 7796 C C . GLN D 2 80 ? -6.147 -31.019 -43.720 1.00 45.65 80 GLN D C 1
ATOM 7797 O O . GLN D 2 80 ? -5.873 -30.222 -44.614 1.00 46.28 80 GLN D O 1
ATOM 7803 N N . VAL D 2 81 ? -5.206 -31.652 -43.006 1.00 42.36 81 VAL D N 1
ATOM 7804 C CA . VAL D 2 81 ? -3.809 -31.250 -43.110 1.00 41.85 81 VAL D CA 1
ATOM 7805 C C . VAL D 2 81 ? -2.962 -32.325 -43.799 1.00 41.36 81 VAL D C 1
ATOM 7806 O O . VAL D 2 81 ? -1.902 -31.994 -44.325 1.00 39.76 81 VAL D O 1
ATOM 7810 N N . ILE D 2 82 ? -3.399 -33.594 -43.794 1.00 40.70 82 ILE D N 1
ATOM 7811 C CA . ILE D 2 82 ? -2.642 -34.644 -44.462 1.00 43.1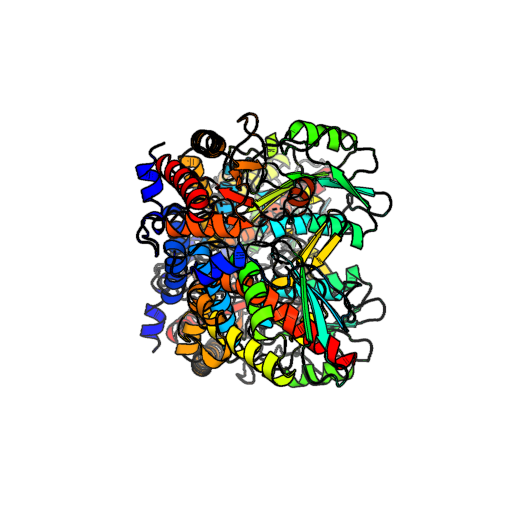0 82 ILE D CA 1
ATOM 7812 C C . ILE D 2 82 ? -2.690 -34.395 -45.969 1.00 42.60 82 ILE D C 1
ATOM 7813 O O . ILE D 2 82 ? -3.770 -34.259 -46.541 1.00 39.87 82 ILE D O 1
ATOM 7818 N N . GLY D 2 83 ? -1.503 -34.344 -46.592 1.00 43.75 83 GLY D N 1
ATOM 7819 C CA . GLY D 2 83 ? -1.362 -34.066 -48.015 1.00 44.03 83 GLY D CA 1
ATOM 7820 C C . GLY D 2 83 ? -1.080 -32.591 -48.309 1.00 44.75 83 GLY D C 1
ATOM 7821 O O . GLY D 2 83 ? -0.796 -32.233 -49.450 1.00 44.05 83 GLY D O 1
ATOM 7822 N N . GLN D 2 84 ? -1.147 -31.736 -47.277 1.00 42.91 84 GLN D N 1
ATOM 7823 C CA . GLN D 2 84 ? -1.010 -30.301 -47.461 1.00 41.82 84 GLN D CA 1
ATOM 7824 C C . GLN D 2 84 ? 0.461 -29.906 -47.378 1.00 42.93 84 GLN D C 1
ATOM 7825 O O . GLN D 2 84 ? 1.257 -30.557 -46.701 1.00 39.28 84 GLN D O 1
ATOM 7831 N N . ARG D 2 85 ? 0.799 -28.802 -48.052 1.00 41.62 85 ARG D N 1
ATOM 7832 C CA . ARG D 2 85 ? 2.089 -28.160 -47.875 1.00 42.80 85 ARG D CA 1
ATOM 7833 C C . ARG D 2 85 ? 2.190 -27.638 -46.444 1.00 42.47 85 ARG D C 1
ATOM 7834 O O . ARG D 2 85 ? 1.185 -27.256 -45.853 1.00 41.37 85 ARG D O 1
ATOM 7842 N N . VAL D 2 86 ? 3.421 -27.587 -45.923 1.00 44.39 86 VAL D N 1
ATOM 7843 C CA . VAL D 2 86 ? 3.675 -27.252 -44.529 1.00 47.70 86 VAL D CA 1
ATOM 7844 C C . VAL D 2 86 ? 3.140 -25.855 -44.197 1.00 48.25 86 VAL D C 1
ATOM 7845 O O . VAL D 2 86 ? 2.451 -25.702 -43.190 1.00 50.10 86 VAL D O 1
ATOM 7849 N N . PRO D 2 87 ? 3.422 -24.793 -44.995 1.00 48.43 87 PRO D N 1
ATOM 7850 C CA . PRO D 2 87 ? 2.894 -23.452 -44.711 1.00 46.54 87 PRO D CA 1
ATOM 7851 C C . PRO D 2 87 ? 1.373 -23.336 -44.814 1.00 43.77 87 PRO D C 1
ATOM 7852 O O . PRO D 2 87 ? 0.764 -22.534 -44.114 1.00 44.04 87 PRO D O 1
ATOM 7856 N N . ARG D 2 88 ? 0.769 -24.137 -45.700 1.00 42.46 88 ARG D N 1
ATOM 7857 C CA . ARG D 2 88 ? -0.676 -24.178 -45.870 1.00 42.53 88 ARG D CA 1
ATOM 7858 C C . ARG D 2 88 ? -1.332 -24.834 -44.647 1.00 40.16 88 ARG D C 1
ATOM 7859 O O . ARG D 2 88 ? -2.332 -24.332 -44.133 1.00 35.30 88 ARG D O 1
ATOM 7867 N N . ALA D 2 89 ? -0.766 -25.959 -44.184 1.00 38.59 89 ALA D N 1
ATOM 7868 C CA . ALA D 2 89 ? -1.258 -26.648 -42.994 1.00 39.35 89 ALA D CA 1
ATOM 7869 C C . ALA D 2 89 ? -1.258 -25.697 -41.796 1.00 38.92 89 ALA D C 1
ATOM 7870 O O . ALA D 2 89 ? -2.211 -25.671 -41.023 1.00 38.14 89 ALA D O 1
ATOM 7872 N N . LEU D 2 90 ? -0.191 -24.895 -41.679 1.00 41.02 90 LEU D N 1
ATOM 7873 C CA . LEU D 2 90 ? -0.046 -23.903 -40.624 1.00 45.48 90 LEU D CA 1
ATOM 7874 C C . LEU D 2 90 ? -1.114 -22.812 -40.756 1.00 45.86 90 LEU D C 1
ATOM 7875 O O . LEU D 2 90 ? -1.641 -22.355 -39.746 1.00 45.32 90 LEU D O 1
ATOM 7880 N N . ASN D 2 91 ? -1.431 -22.402 -41.997 1.00 45.40 91 ASN D N 1
ATOM 7881 C CA . ASN D 2 91 ? -2.470 -21.414 -42.263 1.00 45.11 91 ASN D CA 1
ATOM 7882 C C . ASN D 2 91 ? -3.843 -21.939 -41.849 1.00 42.83 91 ASN D C 1
ATOM 7883 O O . ASN D 2 91 ? -4.661 -21.176 -41.343 1.00 42.21 91 ASN D O 1
ATOM 7888 N N . ILE D 2 92 ? -4.110 -23.223 -42.128 1.00 41.19 92 ILE D N 1
ATOM 7889 C CA . ILE D 2 92 ? -5.379 -23.845 -41.776 1.00 41.46 92 ILE D CA 1
ATOM 7890 C C . ILE D 2 92 ? -5.540 -23.858 -40.254 1.00 40.44 92 ILE D C 1
ATOM 7891 O O . ILE D 2 92 ? -6.630 -23.613 -39.742 1.00 39.32 92 ILE D O 1
ATOM 7896 N N . VAL D 2 93 ? -4.449 -24.157 -39.539 1.00 41.53 93 VAL D N 1
ATOM 7897 C CA . VAL D 2 93 ? -4.459 -24.214 -38.085 1.00 42.27 93 VAL D CA 1
ATOM 7898 C C . VAL D 2 93 ? -4.856 -22.847 -37.522 1.00 42.29 93 VAL D C 1
ATOM 7899 O O . VAL D 2 93 ? -5.682 -22.769 -36.616 1.00 40.88 93 VAL D O 1
ATOM 7903 N N . ASP D 2 94 ? -4.289 -21.772 -38.082 1.00 44.55 94 ASP D N 1
ATOM 7904 C CA . ASP D 2 94 ? -4.552 -20.415 -37.618 1.00 46.24 94 ASP D CA 1
ATOM 7905 C C . ASP D 2 94 ? -6.011 -20.022 -37.857 1.00 45.54 94 ASP D C 1
ATOM 7906 O O . ASP D 2 94 ? -6.592 -19.301 -37.046 1.00 44.06 94 ASP D O 1
ATOM 7911 N N . ALA D 2 95 ? -6.584 -20.476 -38.981 1.00 42.37 95 ALA D N 1
ATOM 7912 C CA . ALA D 2 95 ? -7.970 -20.187 -39.316 1.00 42.43 95 ALA D CA 1
ATOM 7913 C C . ALA D 2 95 ? -8.912 -20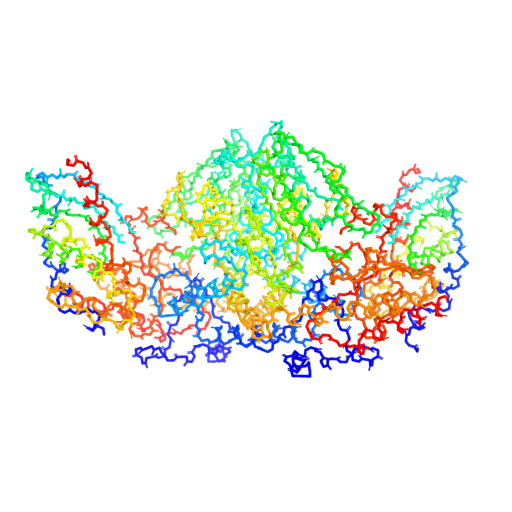.909 -38.354 1.00 41.12 95 ALA D C 1
ATOM 7914 O O . ALA D 2 95 ? -9.919 -20.341 -37.944 1.00 40.64 95 ALA D O 1
ATOM 7916 N N . PHE D 2 96 ? -8.596 -22.166 -38.016 1.00 39.34 96 PHE D N 1
ATOM 7917 C CA . PHE D 2 96 ? -9.398 -22.909 -37.055 1.00 41.39 96 PHE D CA 1
ATOM 7918 C C . PHE D 2 96 ? -9.356 -22.210 -35.697 1.00 40.40 96 PHE D C 1
ATOM 7919 O O . PHE D 2 96 ? -10.387 -22.051 -35.050 1.00 41.23 96 PHE D O 1
ATOM 7927 N N . THR D 2 97 ? -8.150 -21.800 -35.286 1.00 42.08 97 THR D N 1
ATOM 7928 C CA . THR D 2 97 ? -7.931 -21.130 -34.012 1.00 45.06 97 THR D CA 1
ATOM 7929 C C . THR D 2 97 ? -8.771 -19.856 -33.931 1.00 45.77 97 THR D C 1
ATOM 7930 O O . THR D 2 97 ? -9.466 -19.639 -32.941 1.00 45.07 97 THR D O 1
ATOM 7934 N N . GLU D 2 98 ? -8.724 -19.032 -34.984 1.00 49.09 98 GLU D N 1
ATOM 7935 C CA . GLU D 2 98 ? -9.427 -17.758 -34.998 1.00 51.99 98 GLU D CA 1
ATOM 7936 C C . GLU D 2 98 ? -10.932 -17.987 -34.837 1.00 51.27 98 GLU D C 1
ATOM 7937 O O . GLU D 2 98 ? -11.602 -17.227 -34.140 1.00 51.77 98 GLU D O 1
ATOM 7943 N N . MET D 2 99 ? -11.453 -19.044 -35.474 1.00 47.81 99 MET D N 1
ATOM 7944 C CA . MET D 2 99 ? -12.883 -19.308 -35.501 1.00 47.42 99 MET D CA 1
ATOM 7945 C C . MET D 2 99 ? -13.384 -19.748 -34.121 1.00 47.34 99 MET D C 1
ATOM 7946 O O . MET D 2 99 ? -14.385 -19.223 -33.638 1.00 47.32 99 MET D O 1
ATOM 7951 N N . VAL D 2 100 ? -12.712 -20.732 -33.505 1.00 45.13 100 VAL D N 1
ATOM 7952 C CA . VAL D 2 100 ? -13.173 -21.295 -32.241 1.00 45.31 100 VAL D CA 1
ATOM 7953 C C . VAL D 2 100 ? -12.928 -20.308 -31.098 1.00 45.23 100 VAL D C 1
ATOM 7954 O O . VAL D 2 100 ? -13.625 -20.381 -30.090 1.00 43.84 100 VAL D O 1
ATOM 7958 N N . SER D 2 101 ? -11.951 -19.400 -31.256 1.00 45.56 101 SER D N 1
ATOM 7959 C CA . SER D 2 101 ? -11.616 -18.424 -30.228 1.00 45.34 101 SER D CA 1
ATOM 7960 C C . SER D 2 101 ? -12.390 -17.117 -30.406 1.00 46.06 101 SER D C 1
ATOM 7961 O O . SER D 2 101 ? -12.078 -16.140 -29.731 1.00 46.15 101 SER D O 1
ATOM 7964 N N . SER D 2 102 ? -13.418 -17.114 -31.269 1.00 47.13 102 SER D N 1
ATOM 7965 C CA . SER D 2 102 ? -14.087 -15.893 -31.701 1.00 49.34 102 SER D CA 1
ATOM 7966 C C . SER D 2 102 ? -15.296 -15.548 -30.828 1.00 52.20 102 SER D C 1
ATOM 7967 O O . SER D 2 102 ? -15.752 -14.408 -30.854 1.00 53.13 102 SER D O 1
ATOM 7970 N N . ARG D 2 103 ? -15.843 -16.541 -30.112 1.00 55.18 103 ARG D N 1
ATOM 7971 C CA . ARG D 2 103 ? -17.078 -16.391 -29.348 1.00 58.96 103 ARG D CA 1
ATOM 7972 C C . ARG D 2 103 ? -18.282 -16.310 -30.291 1.00 62.21 103 ARG D C 1
ATOM 7973 O O . ARG D 2 103 ? -19.322 -15.761 -29.925 1.00 60.38 103 ARG D O 1
ATOM 7981 N N . GLY D 2 104 ? -18.140 -16.874 -31.498 1.00 62.52 104 GLY D N 1
ATOM 7982 C CA . GLY D 2 104 ? -19.239 -16.984 -32.445 1.00 60.92 104 GLY D CA 1
ATOM 7983 C C . GLY D 2 104 ? -19.360 -15.786 -33.386 1.00 59.71 104 GLY D C 1
ATOM 7984 O O . GLY D 2 104 ? -20.384 -15.641 -34.049 1.00 58.08 104 GLY D O 1
ATOM 7985 N N . THR D 2 105 ? -18.316 -14.945 -33.451 1.00 61.59 105 THR D N 1
ATOM 7986 C CA . THR D 2 105 ? -18.309 -13.779 -34.325 1.00 62.90 105 THR D CA 1
ATOM 7987 C C . THR D 2 105 ? -17.509 -14.056 -35.601 1.00 66.72 105 THR D C 1
ATOM 7988 O O . THR D 2 105 ? -17.404 -13.183 -36.461 1.00 64.57 105 THR D O 1
ATOM 7992 N N . VAL D 2 106 ? -16.930 -15.260 -35.711 1.00 67.78 106 VAL D N 1
ATOM 7993 C CA . VAL D 2 106 ? -16.308 -15.723 -36.943 1.00 65.43 106 VAL D CA 1
ATOM 7994 C C . VAL D 2 106 ? -16.895 -17.095 -37.265 1.00 64.11 106 VAL D C 1
ATOM 7995 O O . VAL D 2 106 ? -16.664 -18.051 -36.528 1.00 64.33 106 VAL D O 1
ATOM 7999 N N . PRO D 2 107 ? -17.675 -17.242 -38.361 1.00 63.31 107 PRO D N 1
ATOM 8000 C CA . PRO D 2 107 ? -18.248 -18.542 -38.719 1.00 61.81 107 PRO D CA 1
ATOM 8001 C C . PRO D 2 107 ? -17.221 -19.531 -39.278 1.00 58.78 107 PRO D C 1
ATOM 8002 O O . PRO D 2 107 ? -17.411 -20.743 -39.181 1.00 54.87 107 PRO D O 1
ATOM 8006 N N . GLY D 2 108 ? -16.132 -19.001 -39.857 1.00 57.44 108 GLY D N 1
ATOM 8007 C CA . GLY D 2 108 ? -15.089 -19.820 -40.454 1.00 58.06 108 GLY D CA 1
ATOM 8008 C C . GLY D 2 108 ? -15.376 -20.129 -41.923 1.00 57.53 108 GLY D C 1
ATOM 8009 O O . GLY D 2 108 ? -16.533 -20.183 -42.339 1.00 54.71 108 GLY D O 1
ATOM 8010 N N . ASP D 2 109 ? -14.302 -20.350 -42.689 1.00 58.74 109 ASP D N 1
ATOM 8011 C CA . ASP D 2 109 ? -14.373 -20.506 -44.134 1.00 58.17 109 ASP D CA 1
ATOM 8012 C C . ASP D 2 109 ? -14.288 -21.995 -44.474 1.00 56.21 109 ASP D C 1
ATOM 8013 O O . ASP D 2 109 ? -13.252 -22.618 -44.257 1.00 53.48 109 ASP D O 1
ATOM 8018 N N . GLU D 2 110 ? -15.377 -22.556 -45.023 1.00 54.76 110 GLU D N 1
ATOM 8019 C CA . GLU D 2 110 ? -15.450 -23.981 -45.317 1.00 57.19 110 GLU D CA 1
ATOM 8020 C C . GLU D 2 110 ? -14.453 -24.377 -46.408 1.00 57.56 110 GLU D C 1
ATOM 8021 O O . GLU D 2 110 ? -14.105 -25.549 -46.519 1.00 60.72 110 GLU D O 1
ATOM 8027 N N . ASP D 2 111 ? -13.996 -23.407 -47.210 1.00 61.22 111 ASP D N 1
ATOM 8028 C CA . ASP D 2 111 ? -12.972 -23.654 -48.215 1.00 63.34 111 ASP D CA 1
ATOM 8029 C C . ASP D 2 111 ? -11.638 -23.980 -47.544 1.00 60.85 111 ASP D C 1
ATOM 8030 O O . ASP D 2 111 ? -10.905 -24.845 -48.020 1.00 63.29 111 ASP D O 1
ATOM 8035 N N . VAL D 2 112 ? -11.337 -23.288 -46.438 1.00 58.33 112 VAL D N 1
ATOM 8036 C CA . VAL D 2 112 ? -10.088 -23.470 -45.715 1.00 55.15 112 VAL D CA 1
ATOM 8037 C C . VAL D 2 112 ? -10.214 -24.653 -44.753 1.00 52.75 112 VAL D C 1
ATOM 8038 O O . VAL D 2 112 ? -9.323 -25.494 -44.695 1.00 52.75 112 VAL D O 1
ATOM 8042 N N . LEU D 2 113 ? -11.322 -24.718 -44.002 1.00 52.95 113 LEU D N 1
ATOM 8043 C CA . LEU D 2 113 ? -11.409 -25.564 -42.818 1.00 53.17 113 LEU D CA 1
ATOM 8044 C C . LEU D 2 113 ? -12.082 -26.903 -43.119 1.00 54.06 113 LEU D C 1
ATOM 8045 O O . LEU D 2 113 ? -11.841 -27.876 -42.411 1.00 53.24 113 LEU D O 1
ATOM 8050 N N . GLY D 2 114 ? -12.942 -26.950 -44.144 1.00 54.75 114 GLY D N 1
ATOM 8051 C CA . GLY D 2 114 ? -13.702 -28.154 -44.438 1.00 53.55 114 GLY D CA 1
ATOM 8052 C C . GLY D 2 114 ? -14.672 -28.485 -43.306 1.00 53.60 114 GLY D C 1
ATOM 8053 O O . GLY D 2 114 ? -15.451 -27.628 -42.892 1.00 50.69 114 GLY D O 1
ATOM 8054 N N . ASP D 2 115 ? -14.591 -29.718 -42.789 1.00 54.22 115 ASP D N 1
ATOM 8055 C CA . ASP D 2 115 ? -15.446 -30.163 -41.697 1.00 58.02 115 ASP D CA 1
ATOM 8056 C C . ASP D 2 115 ? -15.152 -29.392 -40.405 1.00 57.25 115 ASP D C 1
ATOM 8057 O O . ASP D 2 115 ? -15.964 -29.411 -39.483 1.00 58.16 115 ASP D O 1
ATOM 8062 N N . GLY D 2 116 ? -13.996 -28.717 -40.342 1.00 56.55 116 GLY D N 1
ATOM 8063 C CA . GLY D 2 116 ? -13.622 -27.889 -39.206 1.00 53.98 116 GLY D CA 1
ATOM 8064 C C . GLY D 2 116 ? -14.664 -26.829 -38.846 1.00 52.28 116 GLY D C 1
ATOM 8065 O O . GLY D 2 116 ? -14.760 -26.450 -37.684 1.00 52.65 116 GLY D O 1
ATOM 8066 N N . VAL D 2 117 ? -15.444 -26.356 -39.829 1.00 51.54 117 VAL D N 1
ATOM 8067 C CA . VAL D 2 117 ? -16.457 -25.332 -39.593 1.00 52.13 117 VAL D CA 1
ATOM 8068 C C . VAL D 2 117 ? -17.562 -25.859 -38.673 1.00 51.17 117 VAL D C 1
ATOM 8069 O O . VAL D 2 117 ? -18.338 -25.070 -38.133 1.00 49.45 117 VAL D O 1
ATOM 8073 N N . ALA D 2 118 ? -17.648 -27.187 -38.519 1.00 52.34 118 ALA D N 1
ATOM 8074 C CA . ALA D 2 118 ? -18.633 -27.803 -37.644 1.00 53.72 118 ALA D CA 1
ATOM 8075 C C . ALA D 2 118 ? -18.359 -27.470 -36.175 1.00 56.04 118 ALA D C 1
ATOM 8076 O O . ALA D 2 118 ? -19.236 -27.656 -35.334 1.00 57.82 118 ALA D O 1
ATOM 8078 N N . PHE D 2 119 ? -17.147 -26.984 -35.864 1.00 53.78 119 PHE D N 1
ATOM 8079 C CA . PHE D 2 119 ? -16.783 -26.623 -34.502 1.00 52.43 119 PHE D CA 1
ATOM 8080 C C . PHE D 2 119 ? -17.056 -25.146 -34.229 1.00 52.00 119 PHE D C 1
ATOM 8081 O O . PHE D 2 119 ? -16.688 -24.645 -33.168 1.00 52.73 119 PHE D O 1
ATOM 8089 N N . ALA D 2 120 ? -17.715 -24.458 -35.170 1.00 50.39 120 ALA D N 1
ATOM 8090 C CA . ALA D 2 120 ? -18.047 -23.052 -34.997 1.00 51.21 120 ALA D CA 1
ATOM 8091 C C . ALA D 2 120 ? -18.926 -22.851 -33.761 1.00 52.55 120 ALA D C 1
ATOM 8092 O O . ALA D 2 120 ? -18.849 -21.801 -33.125 1.00 51.81 120 ALA D O 1
ATOM 8094 N N . GLY D 2 121 ? -19.760 -23.854 -33.444 1.00 50.54 121 GLY D N 1
ATOM 8095 C CA . GLY D 2 121 ? -20.735 -23.767 -32.367 1.00 51.48 121 GLY D CA 1
ATOM 8096 C C . GLY D 2 121 ? -20.108 -23.914 -30.983 1.00 50.97 121 GLY D C 1
ATOM 8097 O O . GLY D 2 121 ? -20.715 -23.522 -29.991 1.00 52.26 121 GLY D O 1
ATOM 8098 N N . VAL D 2 122 ? -18.890 -24.474 -30.940 1.00 50.32 122 VAL D N 1
ATOM 8099 C CA . VAL D 2 122 ? -18.115 -24.638 -29.718 1.00 49.79 122 VAL D CA 1
ATOM 8100 C C . VAL D 2 122 ? -17.644 -23.277 -29.196 1.00 48.89 122 VAL D C 1
ATOM 8101 O O . VAL D 2 122 ? -17.406 -23.126 -28.000 1.00 45.91 122 VAL D O 1
ATOM 8105 N N . ALA D 2 123 ? -17.524 -22.288 -30.091 1.00 48.31 123 ALA D N 1
ATOM 8106 C CA . ALA D 2 123 ? -16.895 -21.015 -29.776 1.00 49.08 123 ALA D CA 1
ATOM 8107 C C . ALA D 2 123 ? -17.679 -20.242 -28.711 1.00 49.09 123 ALA D C 1
ATOM 8108 O O . ALA D 2 123 ? -17.089 -19.451 -27.976 1.00 49.70 123 ALA D O 1
ATOM 8110 N N . LYS D 2 124 ? -18.996 -20.477 -28.631 1.00 49.62 124 LYS D N 1
ATOM 8111 C CA . LYS D 2 124 ? -19.855 -19.848 -27.636 1.00 52.45 124 LYS D CA 1
ATOM 8112 C C . LYS D 2 124 ? -19.633 -20.439 -26.241 1.00 48.64 124 LYS D C 1
ATOM 8113 O O . LYS D 2 124 ? -20.132 -19.895 -25.262 1.00 44.92 124 LYS D O 1
ATOM 8119 N N . TYR D 2 125 ? -18.942 -21.583 -26.154 1.00 47.23 125 TYR D N 1
ATOM 8120 C CA . TYR D 2 125 ? -18.700 -22.255 -24.886 1.00 43.92 125 TYR D CA 1
ATOM 8121 C C . TYR D 2 125 ? -17.205 -22.208 -24.584 1.00 42.20 125 TYR D C 1
ATOM 8122 O O . TYR D 2 125 ? -16.491 -23.172 -24.851 1.00 40.39 125 TYR D O 1
ATOM 8131 N N . PRO D 2 126 ? -16.681 -21.087 -24.031 1.00 42.79 126 PRO D N 1
ATOM 8132 C CA . PRO D 2 126 ? -15.236 -20.907 -23.879 1.00 41.96 126 PRO D CA 1
ATOM 8133 C C . PRO D 2 126 ? -14.520 -22.028 -23.127 1.00 41.05 126 PRO D C 1
ATOM 8134 O O . PRO D 2 126 ? -13.331 -22.249 -23.340 1.00 42.05 126 PRO D O 1
ATOM 8138 N N . ALA D 2 127 ? -15.241 -22.741 -22.253 1.00 40.93 127 ALA D N 1
ATOM 8139 C CA . ALA D 2 127 ? -14.668 -23.867 -21.536 1.00 40.82 127 ALA D CA 1
ATOM 8140 C C . ALA D 2 127 ? -14.288 -24.990 -22.499 1.00 41.12 127 ALA D C 1
ATOM 8141 O O . ALA D 2 127 ? -13.323 -25.704 -22.247 1.00 41.27 127 ALA D O 1
ATOM 8143 N N . ARG D 2 128 ? -15.050 -25.156 -23.591 1.00 40.92 128 ARG D N 1
ATOM 8144 C CA . ARG D 2 128 ? -14.853 -26.287 -24.488 1.00 40.06 128 ARG D CA 1
ATOM 8145 C C . ARG D 2 128 ? -13.922 -25.926 -25.650 1.00 40.76 128 ARG D C 1
ATOM 8146 O O . ARG D 2 128 ? -13.578 -26.797 -26.446 1.00 39.33 128 ARG D O 1
ATOM 8154 N N . VAL D 2 129 ? -13.505 -24.654 -25.737 1.00 40.69 129 VAL D N 1
ATOM 8155 C CA . VAL D 2 129 ? -12.582 -24.204 -26.768 1.00 40.64 129 VAL D CA 1
ATOM 8156 C C . VAL D 2 129 ? -11.266 -24.971 -26.633 1.00 39.28 129 VAL D C 1
ATOM 8157 O O . VAL D 2 129 ? -10.665 -25.360 -27.632 1.00 37.44 129 VAL D O 1
ATOM 8161 N N . LYS D 2 130 ? -10.852 -25.237 -25.389 1.00 39.47 130 LYS D N 1
ATOM 8162 C CA . LYS D 2 130 ? -9.580 -25.888 -25.123 1.00 39.50 130 LYS D CA 1
ATOM 8163 C C . LYS D 2 130 ? -9.668 -27.364 -25.494 1.00 37.07 130 LYS D C 1
ATOM 8164 O O . LYS D 2 130 ? -8.667 -27.959 -25.882 1.00 38.17 130 LYS D O 1
ATOM 8170 N N . CYS D 2 131 ? -10.868 -27.951 -25.372 1.00 35.76 131 CYS D N 1
ATOM 8171 C CA . CYS D 2 131 ? -11.116 -29.301 -25.857 1.00 35.55 131 CYS D CA 1
ATOM 8172 C C . CYS D 2 131 ? -10.855 -29.364 -27.366 1.00 33.53 131 CYS D C 1
ATOM 8173 O O . CYS D 2 131 ? -10.138 -30.240 -27.842 1.00 33.14 131 CYS D O 1
ATOM 8176 N N . ALA D 2 132 ? -11.437 -28.411 -28.104 1.00 34.08 132 ALA D N 1
ATOM 8177 C CA . ALA D 2 132 ? -11.348 -28.360 -29.557 1.00 35.36 132 ALA D CA 1
ATOM 8178 C C . ALA D 2 132 ? -9.903 -28.156 -30.023 1.00 36.82 132 ALA D C 1
ATOM 8179 O O . ALA D 2 132 ? -9.476 -28.790 -30.986 1.00 37.23 132 ALA D O 1
ATOM 8181 N N . LEU D 2 133 ? -9.147 -27.309 -29.312 1.00 36.99 133 LEU D N 1
ATOM 8182 C CA . LEU D 2 133 ? -7.835 -26.864 -29.762 1.00 37.52 133 LEU D CA 1
ATOM 8183 C C . LEU D 2 133 ? -6.726 -27.869 -29.453 1.00 37.78 133 LEU D C 1
ATOM 8184 O O . LEU D 2 133 ? -5.642 -27.755 -30.019 1.00 38.38 133 LEU D O 1
ATOM 8189 N N . LEU D 2 134 ? -6.989 -28.850 -28.580 1.00 37.95 134 LEU D N 1
ATOM 8190 C CA . LEU D 2 134 ? -5.948 -29.738 -28.076 1.00 39.18 134 LEU D CA 1
ATOM 8191 C C . LEU D 2 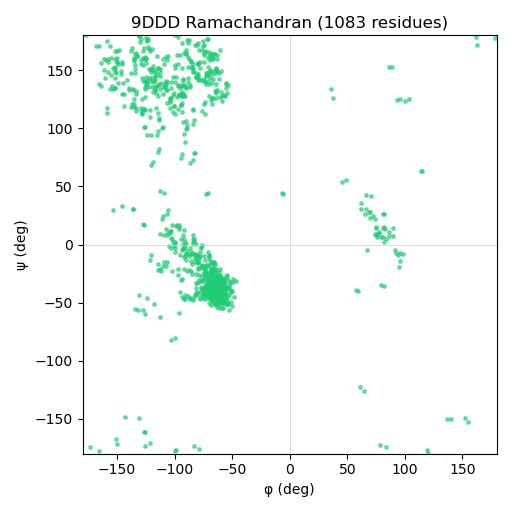134 ? -5.153 -30.381 -29.214 1.00 38.02 134 LEU D C 1
ATOM 8192 O O . LEU D 2 134 ? -3.925 -30.311 -29.224 1.00 37.90 134 LEU D O 1
ATOM 8197 N N . GLY D 2 135 ? -5.852 -31.065 -30.127 1.00 36.36 135 GLY D N 1
ATOM 8198 C CA . GLY D 2 135 ? -5.207 -31.755 -31.235 1.00 37.69 135 GLY D CA 1
ATOM 8199 C C . GLY D 2 135 ? -4.525 -30.789 -32.205 1.00 37.76 135 GLY D C 1
ATOM 8200 O O . GLY D 2 135 ? -3.481 -31.107 -32.764 1.00 36.87 135 GLY D O 1
ATOM 8201 N N . TRP D 2 136 ? -5.128 -29.610 -32.395 1.00 38.88 136 TRP D N 1
ATOM 8202 C CA . TRP D 2 136 ? -4.655 -28.651 -33.382 1.00 41.25 136 TRP D CA 1
ATOM 8203 C C . TRP D 2 136 ? -3.346 -28.017 -32.915 1.00 41.76 136 TRP D C 1
ATOM 8204 O O . TRP D 2 136 ? -2.420 -27.866 -33.708 1.00 42.41 136 TRP D O 1
ATOM 8215 N N . MET D 2 137 ? -3.272 -27.682 -31.621 1.00 42.79 137 MET D N 1
ATOM 8216 C CA . MET D 2 137 ? -2.077 -27.094 -31.033 1.00 45.74 137 MET D CA 1
ATOM 8217 C C . MET D 2 137 ? -0.972 -28.147 -30.947 1.00 43.97 137 MET D C 1
ATOM 8218 O O . MET D 2 137 ? 0.199 -27.834 -31.140 1.00 43.65 137 MET D O 1
ATOM 8223 N N . ALA D 2 138 ? -1.359 -29.398 -30.663 1.00 42.92 138 ALA D N 1
ATOM 8224 C CA . ALA D 2 138 ? -0.426 -30.513 -30.665 1.00 42.49 138 ALA D CA 1
ATOM 8225 C C . ALA D 2 138 ? 0.178 -30.695 -32.059 1.00 41.93 138 ALA D C 1
ATOM 8226 O O . ALA D 2 138 ? 1.373 -30.947 -32.187 1.00 39.70 138 ALA D O 1
ATOM 8228 N N . PHE D 2 139 ? -0.651 -30.563 -33.102 1.00 41.41 139 PHE D N 1
ATOM 8229 C CA . PHE D 2 139 ? -0.184 -30.705 -34.474 1.00 41.74 139 PHE D CA 1
ATOM 8230 C C . PHE D 2 139 ? 0.800 -29.590 -34.826 1.00 41.85 139 PHE D C 1
ATOM 8231 O O . PHE D 2 139 ? 1.834 -29.852 -35.432 1.00 41.05 139 PHE D O 1
ATOM 8239 N N . LYS D 2 140 ? 0.448 -28.352 -34.459 1.00 44.00 140 LYS D N 1
ATOM 8240 C CA . LYS D 2 140 ? 1.246 -27.172 -34.753 1.00 46.55 140 LYS D CA 1
ATOM 8241 C C . LYS D 2 140 ? 2.645 -27.318 -34.160 1.00 48.36 140 LYS D C 1
ATOM 8242 O O . LYS D 2 140 ? 3.633 -26.959 -34.799 1.00 48.89 140 LYS D O 1
ATOM 8248 N N . ASP D 2 141 ? 2.696 -27.823 -32.922 1.00 48.10 141 ASP D N 1
ATOM 8249 C CA . ASP D 2 141 ? 3.939 -28.080 -32.212 1.00 49.10 141 ASP D CA 1
ATOM 8250 C C . ASP D 2 141 ? 4.746 -29.151 -32.950 1.00 47.38 141 ASP D C 1
ATOM 8251 O O . ASP D 2 141 ? 5.922 -28.943 -33.240 1.00 47.07 141 ASP D O 1
ATOM 8256 N N . ALA D 2 142 ? 4.102 -30.289 -33.252 1.00 43.07 142 ALA D N 1
ATOM 8257 C CA . ALA D 2 142 ? 4.765 -31.439 -33.857 1.00 45.03 142 ALA D CA 1
ATOM 8258 C C . ALA D 2 142 ? 5.238 -31.133 -35.280 1.00 46.40 142 ALA D C 1
ATOM 8259 O O . ALA D 2 142 ? 6.218 -31.720 -35.738 1.00 45.14 142 ALA D O 1
ATOM 8261 N N . LEU D 2 143 ? 4.519 -30.241 -35.979 1.00 46.44 143 LEU D N 1
ATOM 8262 C CA . LEU D 2 143 ? 4.881 -29.833 -37.329 1.00 47.03 143 LEU D CA 1
ATOM 8263 C C . LEU D 2 143 ? 6.161 -28.995 -37.312 1.00 47.11 143 LEU D C 1
ATOM 8264 O O . LEU D 2 143 ? 7.031 -29.200 -38.159 1.00 44.93 143 LEU D O 1
ATOM 8269 N N . ALA D 2 144 ? 6.254 -28.045 -36.367 1.00 48.08 144 ALA D N 1
ATOM 8270 C CA . ALA D 2 144 ? 7.433 -27.201 -36.211 1.00 50.31 144 ALA D CA 1
ATOM 8271 C C . ALA D 2 144 ? 8.663 -28.053 -35.889 1.00 52.87 144 ALA D C 1
ATOM 8272 O O . ALA D 2 144 ? 9.752 -27.793 -36.397 1.00 53.93 144 ALA D O 1
ATOM 8274 N N . GLN D 2 145 ? 8.472 -29.076 -35.047 1.00 55.08 145 GLN D N 1
ATOM 8275 C CA . GLN D 2 145 ? 9.542 -29.980 -34.656 1.00 56.74 145 GLN D CA 1
ATOM 8276 C C . GLN D 2 145 ? 9.968 -30.858 -35.833 1.00 57.59 145 GLN D C 1
ATOM 8277 O O . GLN D 2 145 ? 11.158 -31.122 -35.996 1.00 56.89 145 GLN D O 1
ATOM 8283 N N . ALA D 2 146 ? 8.999 -31.320 -36.636 1.00 56.03 146 ALA D N 1
ATOM 8284 C CA . ALA D 2 146 ? 9.285 -32.202 -37.759 1.00 55.58 146 ALA D CA 1
ATOM 8285 C C . ALA D 2 146 ? 10.053 -31.456 -38.853 1.00 56.64 146 ALA D C 1
ATOM 8286 O O . ALA D 2 146 ? 10.871 -32.065 -39.544 1.00 52.18 146 ALA D O 1
ATOM 8288 N N . SER D 2 147 ? 9.770 -30.150 -39.003 1.00 57.59 147 SER D N 1
ATOM 8289 C CA . SER D 2 147 ? 10.405 -29.302 -40.006 1.00 58.85 147 SER D CA 1
ATOM 8290 C C . SER D 2 147 ? 11.850 -28.985 -39.616 1.00 61.15 147 SER D C 1
ATOM 8291 O O . SER D 2 147 ? 12.744 -29.036 -40.459 1.00 60.45 147 SER D O 1
ATOM 8294 N N . GLU D 2 148 ? 12.063 -28.638 -38.340 1.00 63.90 148 GLU D N 1
ATOM 8295 C CA . GLU D 2 148 ? 13.397 -28.389 -37.814 1.00 67.02 148 GLU D CA 1
ATOM 8296 C C . GLU D 2 148 ? 14.250 -29.653 -37.934 1.00 65.58 148 GLU D C 1
ATOM 8297 O O . GLU D 2 148 ? 15.432 -29.571 -38.253 1.00 64.78 148 GLU D O 1
ATOM 8303 N N . ALA D 2 149 ? 13.639 -30.817 -37.673 1.00 66.35 149 ALA D N 1
ATOM 8304 C CA . ALA D 2 149 ? 14.327 -32.099 -37.736 1.00 66.49 149 ALA D CA 1
ATOM 8305 C C . ALA D 2 149 ? 14.765 -32.411 -39.167 1.00 67.94 149 ALA D C 1
ATOM 8306 O O . ALA D 2 149 ? 15.835 -32.978 -39.378 1.00 66.41 149 ALA D O 1
ATOM 8308 N N . PHE D 2 150 ? 13.927 -32.046 -40.145 1.00 66.59 150 PHE D N 1
ATOM 8309 C CA . PHE D 2 150 ? 14.165 -32.390 -41.538 1.00 64.67 150 PHE D CA 1
ATOM 8310 C C . PHE D 2 150 ? 15.551 -31.897 -41.978 1.00 61.64 150 PHE D C 1
ATOM 8311 O O . PHE D 2 150 ? 15.695 -30.675 -42.179 1.00 62.47 150 PHE D O 1
#

Radius of gyration: 31.75 Å; Cα contacts (8 Å, |Δi|>4): 2513; chains: 4; bounding box: 67×80×105 Å

Sequence (1094 aa):
DLAAIRADFPILKRIMRGGNPLAYLDSGATSQRPLQVLDAEREFLTASNGAVHRGAHQLMEEATDAYEQGRADIALFVGADTDELVFTKNATEALNLVSYVLGDSRFERAVGPGDVIVTTELEHHANLIPWQELARRTGATLRWYGVTDDGRIDLDSLYYLDDRVKVVAFTHHSNVTGVLTPVSELVSRAHQSGALTVLDACQSVPHQPVDLHELGVDFAAFSGHMLGPNGIGVLYGRRELLAQMPPFLTGGSMIETVTMEGATYAPAPQRFEAGTPMTSQVVGLAAAARYLGAIGMAAVEAHERELVAAAIEGLSGIDGVRILGPTSMRDRGSPVAFVVEGVHAHDVGQVLDDGGVAVRVGHHALPLHRRFGLAATARASFAVYNTADEVDRLVAGVRRSRRHFFLDLAAIRADFPILKRIMRGGNPLAYLDSGATSQRPLQVLDAEREFLTASNGAVHRGAHQLMMEEATDAYEQGRADIALFVGADTDELVFTKNATEALNLVSYVLGDSRFERAVGPGDVIVTTELEHHANLIPWQELARRTGATLRWYGVTDDGRIDLDSLYLDDRVKVVAFTHHSNVTGVLTPVSELVSRAHQSGALTVLDACQSVPHQPVDLHELGVDFAAFSGHMLGPNGIGVLYGRRELLAQMPPFLTGGSMIETVTMEGATYAPAPQRFEAGTPMTSQVVGLAAAARYLGAIGMAAVEAHERELVAAAIEGLSGIDGVRILGPTSMRDRGSPVAFVVEGVHAHDVGQVLDDGGVAVRVGHHALPLHRRFGLAATARASFAVYNTADEVDRLVAGVRRSRHFFGLRLEQIYQDVILDHYKHPQHRGLREPFGAQVYHVDEVTLRVALSEDGTRVTDVSYDGQGCSISQAATSVLTEQVIGQRVPRALNIVDAFTEMVSSRGTVPGDEDVLGDGVAFAGVAKYPARVKCALLGWMAFKDALAQASEAFLEQIYQDVILDHYKHPQHRGLREPFGAQVYHVDEVTLRVALSEDGTRVTDVSYDGQGCSISQAATSVLTEQVIGQRVPRALNIVDAFTEMVSSRGTVPGDEDVLGDGVAFAGVAKYPARVKCALLGWMAFKDALAQASEAF

Organism: Mycobacterium tuberculosis (strain ATCC 25618 / H37Rv) (NCBI:txid83332)